Protein 4HPF (pdb70)

Sequence (1091 aa):
KKFIVVCGNITVDSVTAFLRNFNTEIVFLGETPTIFKCYLAYTTFISGSAMKWEDLRRVAVESAEACLIIANPLCSDSHAEDISNIMRVLSIKNYDSTTRIIIQILQSHNKVYLPKIPSWNWDTGDNIICFAELKLGFIAQGCLVPGLCTFLTSLFVEQNKKVMPKQTWKKHFLNSMKNKILTQRLSDDFAGMSFPEVARLCFLKMHLLLIAIEYFCGLILNPPPQVRIRKNTLGFFIAETPKDVRRALFDQLDSSGMFHWCKPTSLDKVTLKRTGYKFRNHIVACVFGDAHSAPMGLRNFVMPLRASNYTRKELKDIVFIGSLDYLQREWRFLWNFPQIYILPGCALYSGDLHAANIEQCSMCAVLSPPPQPLVDTEAIMATLTIGSLQIKVPILTELKNPSNIHFIEQLGGLEGSLQETNLHLSTAFSTGTVFSGSFLDSLLATAFYNYHVLELLQMLVTGGVSGRNRCKLGLLSLHETILSDVNPRNTFGQLFCGSLDLFGILCVGLYRIIDEENKRFVITRPANEFKLLPSDLVFCAIPFSTACKKFIVVCGNITVDSVTAFLRNFNTEIVFLGETPTIFKCYLAYTTFISGSAMKWEDLRRVAVESAEACLIIANPLCSDSHAEDISNIMRVLSIKNYDSTTRIIIQILQSHNKVYLPKIPSWNWDTGDNIICFAELKLGFIAQGCLVPGLCTFLTSLFVEQNKKVMPKQTWKKHFLNSMKNKILTQRLSDDFAGMSFPEVARLCFLKMHLLLIAIEYFCGLILNPPPQVRIRKNTLGFFIAETPKDVRRALFDQLDSSGMFHWCKPTSLDKVTLKRTGYKFRNHIVACVFGDAHSAPMGLRNFVMPLRASNYTRKELKDIVFIGSLDYLQREWRFLWNFPQIYILPGCALYSGDLHAANIEQCSMCAVLSPPPQPLVDTEAIMATLTIGSLQIKVPILTELKNPSNIHFIEQLGGLEGSLQETNLHLSTAFSTGTVFSGSFLDSLLATAFYNYHVLELLQMLVTGGVSGRNRCKLGLLSLHETILSNTFGQLFCGSLDLFGILCVGLYRIIDEENKRFVITRPANEFKLLPSDLVFCAIPFSTAC

Structure (mmCIF, N/CA/C/O backbone):
data_4HPF
#
_entry.id   4HPF
#
_cell.length_a   124.540
_cell.length_b   157.940
_cell.length_c   249.010
_cell.angle_alpha   90.000
_cell.angle_beta   90.000
_cell.angle_gamma   90.000
#
_symmetry.space_group_name_H-M   'I 2 2 2'
#
loop_
_atom_site.group_PDB
_atom_site.id
_atom_site.type_symbol
_atom_site.label_atom_id
_atom_site.label_alt_id
_atom_site.label_comp_id
_atom_site.label_asym_id
_atom_site.label_entity_id
_atom_site.label_seq_id
_atom_site.pdbx_PDB_ins_code
_atom_site.Cartn_x
_atom_site.Cartn_y
_atom_site.Cartn_z
_atom_site.occupancy
_atom_site.B_iso_or_equiv
_atom_site.auth_seq_id
_atom_site.auth_comp_id
_atom_site.auth_asym_id
_atom_site.auth_atom_id
_atom_site.pdbx_PDB_model_num
ATOM 1 N N . LYS A 1 3 ? -59.989 -45.436 -16.532 1.00 116.16 331 LYS A N 1
ATOM 2 C CA . LYS A 1 3 ? -59.080 -46.428 -15.901 1.00 115.09 331 LYS A CA 1
ATOM 3 C C . LYS A 1 3 ? -57.726 -45.790 -15.589 1.00 109.99 331 LYS A C 1
ATOM 4 O O . LYS A 1 3 ? -57.268 -45.820 -14.446 1.00 108.74 331 LYS A O 1
ATOM 6 N N . LYS A 1 4 ? -57.098 -45.208 -16.609 1.00 107.50 332 LYS A N 1
ATOM 7 C CA . LYS A 1 4 ? -55.781 -44.576 -16.465 1.00 102.47 332 LYS A CA 1
ATOM 8 C C . LYS A 1 4 ? -55.888 -43.056 -16.323 1.00 99.46 332 LYS A C 1
ATOM 9 O O . LYS A 1 4 ? -56.667 -42.411 -17.030 1.00 100.91 332 LYS A O 1
ATOM 15 N N . PHE A 1 5 ? -55.083 -42.491 -15.423 1.00 95.14 333 PHE A N 1
ATOM 16 C CA . PHE A 1 5 ? -55.145 -41.062 -15.111 1.00 92.08 333 PHE A CA 1
ATOM 17 C C . PHE A 1 5 ? -53.846 -40.537 -14.513 1.00 87.00 333 PHE A C 1
ATOM 18 O O . PHE A 1 5 ? -53.041 -41.305 -13.989 1.00 85.97 333 PHE A O 1
ATOM 26 N N . ILE A 1 6 ? -53.663 -39.221 -14.582 1.00 84.12 334 ILE A N 1
ATOM 27 C CA . ILE A 1 6 ? -52.510 -38.566 -13.968 1.00 80.07 334 ILE A CA 1
ATOM 28 C C . ILE A 1 6 ? -52.940 -37.388 -13.097 1.00 79.68 334 ILE A C 1
ATOM 29 O O . ILE A 1 6 ? -53.943 -36.730 -13.375 1.00 81.47 334 ILE A O 1
ATOM 34 N N . VAL A 1 7 ? -52.162 -37.132 -12.048 1.00 77.54 335 VAL A N 1
ATOM 35 C CA . VAL A 1 7 ? -52.445 -36.067 -11.090 1.00 77.16 335 VAL A CA 1
ATOM 36 C C . VAL A 1 7 ? -51.503 -34.889 -11.346 1.00 73.69 335 VAL A C 1
ATOM 37 O O . VAL A 1 7 ? -50.371 -35.084 -11.779 1.00 71.05 335 VAL A O 1
ATOM 41 N N . VAL A 1 8 ? -51.976 -33.674 -11.076 1.00 74.26 336 VAL A N 1
ATOM 42 C CA . VAL A 1 8 ? -51.185 -32.461 -11.274 1.00 71.91 336 VAL A CA 1
ATOM 43 C C . VAL A 1 8 ? -51.130 -31.657 -9.986 1.00 73.84 336 VAL A C 1
ATOM 44 O O . VAL A 1 8 ? -52.119 -31.570 -9.261 1.00 77.04 336 VAL A O 1
ATOM 48 N N . CYS A 1 9 ? -49.976 -31.050 -9.719 1.00 73.38 337 CYS A N 1
ATOM 49 C CA . CYS A 1 9 ? -49.661 -30.573 -8.382 1.00 75.17 337 CYS A CA 1
ATOM 50 C C . CYS A 1 9 ? -49.049 -29.193 -8.342 1.00 75.01 337 CYS A C 1
ATOM 51 O O . CYS A 1 9 ? -48.311 -28.804 -9.249 1.00 72.28 337 CYS A O 1
ATOM 54 N N . GLY A 1 10 ? -49.351 -28.472 -7.263 1.00 79.00 338 GLY A N 1
ATOM 55 C CA . GLY A 1 10 ? -48.596 -27.280 -6.873 1.00 79.39 338 GLY A CA 1
ATOM 56 C C . GLY A 1 10 ? -48.810 -26.025 -7.699 1.00 80.62 338 GLY A C 1
ATOM 57 O O . GLY A 1 10 ? -47.915 -25.175 -7.782 1.00 78.92 338 GLY A O 1
ATOM 58 N N . ASN A 1 11 ? -49.984 -25.899 -8.313 1.00 84.25 339 ASN A N 1
ATOM 59 C CA . ASN A 1 11 ? -50.306 -24.690 -9.065 1.00 85.11 339 ASN A CA 1
ATOM 60 C C . ASN A 1 11 ? -51.811 -24.514 -9.281 1.00 88.62 339 ASN A C 1
ATOM 61 O O . ASN A 1 11 ? -52.559 -25.484 -9.411 1.00 88.89 339 ASN A O 1
ATOM 66 N N . ILE A 1 12 ? -52.237 -23.255 -9.265 1.00 91.40 340 ILE A N 1
ATOM 67 C CA . ILE A 1 12 ? -53.558 -22.847 -9.737 1.00 95.68 340 ILE A CA 1
ATOM 68 C C . ILE A 1 12 ? -53.364 -21.621 -10.630 1.00 95.88 340 ILE A C 1
ATOM 69 O O . ILE A 1 12 ? -53.653 -20.482 -10.234 1.00 97.23 340 ILE A O 1
ATOM 71 N N . THR A 1 13 ? -52.847 -21.882 -11.832 1.00 94.21 341 THR A N 1
ATOM 72 C CA . THR A 1 13 ? -52.539 -20.847 -12.813 1.00 93.55 341 THR A CA 1
ATOM 73 C C . THR A 1 13 ? -53.404 -21.102 -14.034 1.00 95.74 341 THR A C 1
ATOM 74 O O . THR A 1 13 ? -53.215 -22.104 -14.731 1.00 94.07 341 THR A O 1
ATOM 76 N N . VAL A 1 14 ? -54.367 -20.211 -14.276 1.00 98.91 342 VAL A N 1
ATOM 77 C CA . VAL A 1 14 ? -55.246 -20.314 -15.441 1.00 100.11 342 VAL A CA 1
ATOM 78 C C . VAL A 1 14 ? -54.409 -20.622 -16.686 1.00 96.90 342 VAL A C 1
ATOM 79 O O . VAL A 1 14 ? -54.766 -21.490 -17.488 1.00 95.68 342 VAL A O 1
ATOM 81 N N . ASP A 1 15 ? -53.279 -19.926 -16.814 1.00 94.69 343 ASP A N 1
ATOM 82 C CA . ASP A 1 15 ? -52.294 -20.205 -17.855 1.00 92.89 343 ASP A CA 1
ATOM 83 C C . ASP A 1 15 ? -51.863 -21.678 -17.825 1.00 92.61 343 ASP A C 1
ATOM 84 O O . ASP A 1 15 ? -52.021 -22.382 -18.820 1.00 92.46 343 ASP A O 1
ATOM 89 N N . SER A 1 16 ? -51.343 -22.135 -16.683 1.00 92.90 344 SER A N 1
ATOM 90 C CA . SER A 1 16 ? -50.838 -23.521 -16.521 1.00 90.84 344 SER A CA 1
ATOM 91 C C . SER A 1 16 ? -51.828 -24.622 -16.931 1.00 90.94 344 SER A C 1
ATOM 92 O O . SER A 1 16 ? -51.424 -25.642 -17.507 1.00 86.65 344 SER A O 1
ATOM 95 N N . VAL A 1 17 ? -53.108 -24.416 -16.607 1.00 92.51 345 VAL A N 1
ATOM 96 C CA . VAL A 1 17 ? -54.173 -25.349 -16.974 1.00 94.30 345 VAL A CA 1
ATOM 97 C C . VAL A 1 17 ? -54.240 -25.506 -18.489 1.00 93.93 345 VAL A C 1
ATOM 98 O O . VAL A 1 17 ? -54.296 -26.620 -18.997 1.00 93.85 345 VAL A O 1
ATOM 100 N N . THR A 1 18 ? -54.213 -24.385 -19.203 1.00 93.71 346 THR A N 1
ATOM 101 C CA . THR A 1 18 ? -54.146 -24.389 -20.667 1.00 93.40 346 THR A CA 1
ATOM 102 C C . THR A 1 18 ? -52.715 -24.654 -21.143 1.00 88.13 346 THR A C 1
ATOM 103 O O . THR A 1 18 ? -52.485 -25.441 -22.068 1.00 84.97 346 THR A O 1
ATOM 107 N N . ALA A 1 19 ? -51.759 -23.997 -20.489 1.00 85.98 347 ALA A N 1
ATOM 108 C CA . ALA A 1 19 ? -50.336 -24.232 -20.727 1.00 83.53 347 ALA A CA 1
ATOM 109 C C . ALA A 1 19 ? -50.031 -25.721 -20.626 1.00 84.27 347 ALA A C 1
ATOM 110 O O . ALA A 1 19 ? -49.072 -26.195 -21.231 1.00 81.63 347 ALA A O 1
ATOM 112 N N . PHE A 1 20 ? -50.834 -26.451 -19.849 1.00 86.81 348 PHE A N 1
ATOM 113 C CA . PHE A 1 20 ? -50.759 -27.902 -19.850 1.00 87.48 348 PHE A CA 1
ATOM 114 C C . PHE A 1 20 ? -51.829 -28.526 -20.750 1.00 90.85 348 PHE A C 1
ATOM 115 O O . PHE A 1 20 ? -51.498 -29.305 -21.646 1.00 90.11 348 PHE A O 1
ATOM 123 N N . LEU A 1 21 ? -53.096 -28.176 -20.521 1.00 94.26 349 LEU A N 1
ATOM 124 C CA . LEU A 1 21 ? -54.224 -28.901 -21.135 1.00 98.08 349 LEU A CA 1
ATOM 125 C C . LEU A 1 21 ? -54.172 -28.811 -22.657 1.00 98.90 349 LEU A C 1
ATOM 126 O O . LEU A 1 21 ? -54.381 -29.812 -23.357 1.00 98.92 349 LEU A O 1
ATOM 128 N N . ARG A 1 22 ? -53.884 -27.605 -23.150 1.00 98.41 350 ARG A N 1
ATOM 129 C CA . ARG A 1 22 ? -53.671 -27.368 -24.576 1.00 98.26 350 ARG A CA 1
ATOM 130 C C . ARG A 1 22 ? -52.397 -28.062 -25.045 1.00 94.92 350 ARG A C 1
ATOM 131 O O . ARG A 1 22 ? -52.366 -28.678 -26.116 1.00 94.76 350 ARG A O 1
ATOM 133 N N . ASN A 1 23 ? -51.353 -27.967 -24.226 1.00 91.36 351 ASN A N 1
ATOM 134 C CA . ASN A 1 23 ? -50.079 -28.615 -24.527 1.00 88.16 351 ASN A CA 1
ATOM 135 C C . ASN A 1 23 ? -50.092 -30.145 -24.380 1.00 89.27 351 ASN A C 1
ATOM 136 O O . ASN A 1 23 ? -49.147 -30.811 -24.816 1.00 88.30 351 ASN A O 1
ATOM 141 N N . PHE A 1 24 ? -51.151 -30.691 -23.775 1.00 91.26 352 PHE A N 1
ATOM 142 C CA . PHE A 1 24 ? -51.322 -32.140 -23.631 1.00 91.63 352 PHE A CA 1
ATOM 143 C C . PHE A 1 24 ? -52.136 -32.699 -24.790 1.00 94.37 352 PHE A C 1
ATOM 144 O O . PHE A 1 24 ? -52.510 -33.870 -24.785 1.00 95.93 352 PHE A O 1
ATOM 146 N N . ASN A 1 33 ? -57.387 -39.746 -24.485 1.00 113.44 361 ASN A N 1
ATOM 147 C CA . ASN A 1 33 ? -56.771 -41.020 -24.121 1.00 113.24 361 ASN A CA 1
ATOM 148 C C . ASN A 1 33 ? -56.667 -41.212 -22.603 1.00 112.08 361 ASN A C 1
ATOM 149 O O . ASN A 1 33 ? -57.320 -42.094 -22.038 1.00 114.90 361 ASN A O 1
ATOM 151 N N . THR A 1 34 ? -55.858 -40.366 -21.958 1.00 107.59 362 THR A N 1
ATOM 152 C CA . THR A 1 34 ? -55.548 -40.476 -20.524 1.00 105.29 362 THR A CA 1
ATOM 153 C C . THR A 1 34 ? -56.179 -39.334 -19.699 1.00 104.25 362 THR A C 1
ATOM 154 O O . THR A 1 34 ? -55.980 -38.156 -20.007 1.00 101.14 362 THR A O 1
ATOM 158 N N . GLU A 1 35 ? -56.912 -39.696 -18.642 1.00 105.73 363 GLU A N 1
ATOM 159 C CA . GLU A 1 35 ? -57.653 -38.730 -17.808 1.00 105.61 363 GLU A CA 1
ATOM 160 C C . GLU A 1 35 ? -56.736 -37.864 -16.916 1.00 100.26 363 GLU A C 1
ATOM 161 O O . GLU A 1 35 ? -55.698 -38.329 -16.444 1.00 97.89 363 GLU A O 1
ATOM 167 N N . ILE A 1 36 ? -57.126 -36.606 -16.695 1.00 98.01 364 ILE A N 1
ATOM 168 C CA . ILE A 1 36 ? -56.364 -35.680 -15.846 1.00 93.12 364 ILE A CA 1
ATOM 169 C C . ILE A 1 36 ? -57.152 -35.284 -14.606 1.00 94.45 364 ILE A C 1
ATOM 170 O O . ILE A 1 36 ? -58.377 -35.185 -14.648 1.00 98.86 364 ILE A O 1
ATOM 175 N N . VAL A 1 37 ? -56.434 -35.055 -13.508 1.00 91.02 365 VAL A N 1
ATOM 176 C CA . VAL A 1 37 ? -57.028 -34.642 -12.237 1.00 92.00 365 VAL A CA 1
ATOM 177 C C . VAL A 1 37 ? -56.099 -33.652 -11.544 1.00 87.58 365 VAL A C 1
ATOM 178 O O . VAL A 1 37 ? -54.902 -33.904 -11.450 1.00 84.47 365 VAL A O 1
ATOM 182 N N . PHE A 1 38 ? -56.643 -32.543 -11.051 1.00 87.66 366 PHE A N 1
ATOM 183 C CA . PHE A 1 38 ? -55.825 -31.485 -10.452 1.00 84.52 366 PHE A CA 1
ATOM 184 C C . PHE A 1 38 ? -55.842 -31.527 -8.931 1.00 84.98 366 PHE A C 1
ATOM 185 O O . PHE A 1 38 ? -56.602 -32.286 -8.338 1.00 87.82 366 PHE A O 1
ATOM 193 N N . LEU A 1 39 ? -54.981 -30.718 -8.315 1.00 82.42 367 LEU A N 1
ATOM 194 C CA . LEU A 1 39 ? -54.930 -30.574 -6.857 1.00 83.32 367 LEU A CA 1
ATOM 195 C C . LEU A 1 39 ? -54.141 -29.320 -6.485 1.00 81.38 367 LEU A C 1
ATOM 196 O O . LEU A 1 39 ? -53.015 -29.132 -6.961 1.00 77.88 367 LEU A O 1
ATOM 201 N N . GLY A 1 40 ? -54.717 -28.473 -5.631 1.00 83.95 368 GLY A N 1
ATOM 202 C CA . GLY A 1 40 ? -54.058 -27.221 -5.256 1.00 82.77 368 GLY A CA 1
ATOM 203 C C . GLY A 1 40 ? -54.804 -26.338 -4.274 1.00 86.18 368 GLY A C 1
ATOM 204 O O . GLY A 1 40 ? -55.943 -26.615 -3.913 1.00 89.44 368 GLY A O 1
ATOM 205 N N . GLU A 1 41 ? -54.142 -25.258 -3.865 1.00 85.84 369 GLU A N 1
ATOM 206 C CA . GLU A 1 41 ? -54.628 -24.373 -2.806 1.00 89.62 369 GLU A CA 1
ATOM 207 C C . GLU A 1 41 ? -55.883 -23.585 -3.190 1.00 94.03 369 GLU A C 1
ATOM 208 O O . GLU A 1 41 ? -56.920 -23.711 -2.530 1.00 98.79 369 GLU A O 1
ATOM 210 N N . THR A 1 42 ? -55.793 -22.771 -4.241 1.00 93.33 370 THR A N 1
ATOM 211 C CA . THR A 1 42 ? -56.928 -21.933 -4.659 1.00 97.27 370 THR A CA 1
ATOM 212 C C . THR A 1 42 ? -58.118 -22.778 -5.131 1.00 100.13 370 THR A C 1
ATOM 213 O O . THR A 1 42 ? -57.936 -23.859 -5.702 1.00 98.48 370 THR A O 1
ATOM 217 N N . PRO A 1 43 ? -59.342 -22.290 -4.869 1.00 104.07 371 PRO A N 1
ATOM 218 C CA . PRO A 1 43 ? -60.578 -22.929 -5.298 1.00 106.95 371 PRO A CA 1
ATOM 219 C C . PRO A 1 43 ? -61.170 -22.212 -6.502 1.00 108.17 371 PRO A C 1
ATOM 220 O O . PRO A 1 43 ? -60.435 -21.568 -7.251 1.00 104.37 371 PRO A O 1
ATOM 222 N N . THR A 1 50 ? -64.058 -22.228 -9.381 1.00 118.72 378 THR A N 1
ATOM 223 C CA . THR A 1 50 ? -64.255 -23.099 -10.537 1.00 118.63 378 THR A CA 1
ATOM 224 C C . THR A 1 50 ? -64.744 -22.323 -11.766 1.00 120.98 378 THR A C 1
ATOM 225 O O . THR A 1 50 ? -65.804 -22.628 -12.323 1.00 125.21 378 THR A O 1
ATOM 227 N N . ILE A 1 51 ? -63.957 -21.330 -12.181 1.00 118.69 379 ILE A N 1
ATOM 228 C CA . ILE A 1 51 ? -64.285 -20.475 -13.330 1.00 120.39 379 ILE A CA 1
ATOM 229 C C . ILE A 1 51 ? -64.084 -21.185 -14.675 1.00 118.86 379 ILE A C 1
ATOM 230 O O . ILE A 1 51 ? -64.957 -21.126 -15.545 1.00 121.83 379 ILE A O 1
ATOM 232 N N . PHE A 1 52 ? -62.937 -21.849 -14.841 1.00 114.26 380 PHE A N 1
ATOM 233 C CA . PHE A 1 52 ? -62.636 -22.608 -16.069 1.00 112.47 380 PHE A CA 1
ATOM 234 C C . PHE A 1 52 ? -63.441 -23.913 -16.132 1.00 115.58 380 PHE A C 1
ATOM 235 O O . PHE A 1 52 ? -62.882 -25.010 -16.005 1.00 113.46 380 PHE A O 1
ATOM 237 N N . LYS A 1 53 ? -64.749 -23.778 -16.353 1.00 120.97 381 LYS A N 1
ATOM 238 C CA . LYS A 1 53 ? -65.689 -24.903 -16.305 1.00 124.64 381 LYS A CA 1
ATOM 239 C C . LYS A 1 53 ? -66.017 -25.479 -17.692 1.00 125.86 381 LYS A C 1
ATOM 240 O O . LYS A 1 53 ? -66.700 -26.503 -17.794 1.00 129.03 381 LYS A O 1
ATOM 242 N N . CYS A 1 54 ? -65.543 -24.816 -18.749 1.00 123.29 382 CYS A N 1
ATOM 243 C CA . CYS A 1 54 ? -65.722 -25.296 -20.122 1.00 123.33 382 CYS A CA 1
ATOM 244 C C . CYS A 1 54 ? -64.874 -26.534 -20.387 1.00 119.00 382 CYS A C 1
ATOM 245 O O . CYS A 1 54 ? -65.361 -27.524 -20.937 1.00 120.64 382 CYS A O 1
ATOM 247 N N . TYR A 1 55 ? -63.610 -26.476 -19.972 1.00 113.23 383 TYR A N 1
ATOM 248 C CA . TYR A 1 55 ? -62.674 -27.585 -20.159 1.00 109.10 383 TYR A CA 1
ATOM 249 C C . TYR A 1 55 ? -62.907 -28.752 -19.186 1.00 110.24 383 TYR A C 1
ATOM 250 O O . TYR A 1 55 ? -62.110 -29.689 -19.155 1.00 107.07 383 TYR A O 1
ATOM 252 N N . LEU A 1 56 ? -64.012 -28.711 -18.434 1.00 115.15 384 LEU A N 1
ATOM 253 C CA . LEU A 1 56 ? -64.248 -29.605 -17.285 1.00 116.46 384 LEU A CA 1
ATOM 254 C C . LEU A 1 56 ? -65.014 -30.912 -17.573 1.00 120.07 384 LEU A C 1
ATOM 255 O O . LEU A 1 56 ? -65.539 -31.541 -16.646 1.00 122.10 384 LEU A O 1
ATOM 257 N N . ALA A 1 57 ? -65.091 -31.315 -18.840 1.00 120.71 385 ALA A N 1
ATOM 258 C CA . ALA A 1 57 ? -65.582 -32.652 -19.196 1.00 123.32 385 ALA A CA 1
ATOM 259 C C . ALA A 1 57 ? -64.409 -33.627 -19.354 1.00 118.65 385 ALA A C 1
ATOM 260 O O . ALA A 1 57 ? -64.536 -34.814 -19.031 1.00 119.81 385 ALA A O 1
ATOM 262 N N . TYR A 1 58 ? -63.276 -33.110 -19.842 1.00 113.03 386 TYR A N 1
ATOM 263 C CA . TYR A 1 58 ? -62.063 -33.902 -20.071 1.00 108.31 386 TYR A CA 1
ATOM 264 C C . TYR A 1 58 ? -61.105 -33.934 -18.868 1.00 104.02 386 TYR A C 1
ATOM 265 O O . TYR A 1 58 ? -59.989 -34.440 -18.991 1.00 100.20 386 TYR A O 1
ATOM 267 N N . THR A 1 59 ? -61.534 -33.409 -17.717 1.00 104.56 387 THR A N 1
ATOM 268 C CA . THR A 1 59 ? -60.687 -33.344 -16.516 1.00 101.08 387 THR A CA 1
ATOM 269 C C . THR A 1 59 ? -61.494 -33.458 -15.219 1.00 103.97 387 THR A C 1
ATOM 270 O O . THR A 1 59 ? -62.706 -33.650 -15.246 1.00 108.77 387 THR A O 1
ATOM 274 N N . THR A 1 60 ? -60.792 -33.359 -14.089 1.00 101.44 388 THR A N 1
ATOM 275 C CA . THR A 1 60 ? -61.394 -33.197 -12.759 1.00 103.64 388 THR A CA 1
ATOM 276 C C . THR A 1 60 ? -60.500 -32.241 -11.945 1.00 99.93 388 THR A C 1
ATOM 277 O O . THR A 1 60 ? -59.335 -32.042 -12.295 1.00 95.87 388 THR A O 1
ATOM 281 N N . PHE A 1 61 ? -61.034 -31.651 -10.873 1.00 101.66 389 PHE A N 1
ATOM 282 C CA . PHE A 1 61 ? -60.256 -30.737 -10.014 1.00 98.77 389 PHE A CA 1
ATOM 283 C C . PHE A 1 61 ? -60.437 -31.061 -8.522 1.00 100.12 389 PHE A C 1
ATOM 284 O O . PHE A 1 61 ? -61.405 -31.726 -8.140 1.00 104.34 389 PHE A O 1
ATOM 292 N N . ILE A 1 62 ? -59.495 -30.607 -7.691 1.00 96.49 390 ILE A N 1
ATOM 293 C CA . ILE A 1 62 ? -59.614 -30.708 -6.224 1.00 97.38 390 ILE A CA 1
ATOM 294 C C . ILE A 1 62 ? -58.988 -29.486 -5.558 1.00 95.93 390 ILE A C 1
ATOM 295 O O . ILE A 1 62 ? -58.090 -28.857 -6.121 1.00 92.61 390 ILE A O 1
ATOM 300 N N . SER A 1 63 ? -59.484 -29.150 -4.369 1.00 99.07 391 SER A N 1
ATOM 301 C CA . SER A 1 63 ? -58.889 -28.106 -3.539 1.00 98.25 391 SER A CA 1
ATOM 302 C C . SER A 1 63 ? -58.314 -28.757 -2.285 1.00 97.78 391 SER A C 1
ATOM 303 O O . SER A 1 63 ? -59.028 -28.991 -1.307 1.00 101.21 391 SER A O 1
ATOM 306 N N . GLY A 1 64 ? -57.022 -29.072 -2.339 1.00 93.70 392 GLY A N 1
ATOM 307 C CA . GLY A 1 64 ? -56.305 -29.623 -1.194 1.00 92.77 392 GLY A CA 1
ATOM 308 C C . GLY A 1 64 ? -54.832 -29.270 -1.236 1.00 88.25 392 GLY A C 1
ATOM 309 O O . GLY A 1 64 ? -54.420 -28.397 -2.001 1.00 86.10 392 GLY A O 1
ATOM 310 N N . SER A 1 65 ? -54.045 -29.950 -0.406 1.00 87.11 393 SER A N 1
ATOM 311 C CA . SER A 1 65 ? -52.591 -29.804 -0.401 1.00 83.02 393 SER A CA 1
ATOM 312 C C . SER A 1 65 ? -51.935 -31.140 -0.681 1.00 80.92 393 SER A C 1
ATOM 313 O O . SER A 1 65 ? -52.388 -32.175 -0.195 1.00 83.33 393 SER A O 1
ATOM 316 N N . ALA A 1 66 ? -50.854 -31.111 -1.450 1.00 77.05 394 ALA A N 1
ATOM 317 C CA . ALA A 1 66 ? -50.129 -32.330 -1.793 1.00 75.53 394 ALA A CA 1
ATOM 318 C C . ALA A 1 66 ? -49.379 -32.912 -0.597 1.00 75.68 394 ALA A C 1
ATOM 319 O O . ALA A 1 66 ? -49.040 -34.092 -0.596 1.00 76.05 394 ALA A O 1
ATOM 321 N N . MET A 1 67 ? -49.112 -32.086 0.410 1.00 75.73 395 MET A N 1
ATOM 322 C CA . MET A 1 67 ? -48.419 -32.541 1.606 1.00 75.96 395 MET A CA 1
ATOM 323 C C . MET A 1 67 ? -49.310 -33.479 2.391 1.00 79.40 395 MET A C 1
ATOM 324 O O . MET A 1 67 ? -48.914 -34.595 2.711 1.00 80.25 395 MET A O 1
ATOM 329 N N . LYS A 1 68 ? -50.520 -33.021 2.689 1.00 82.24 396 LYS A N 1
ATOM 330 C CA . LYS A 1 68 ? -51.427 -33.766 3.553 1.00 85.74 396 LYS A CA 1
ATOM 331 C C . LYS A 1 68 ? -51.733 -35.139 2.978 1.00 85.97 396 LYS A C 1
ATOM 332 O O . LYS A 1 68 ? -52.201 -35.267 1.850 1.00 85.13 396 LYS A O 1
ATOM 338 N N . TRP A 1 69 ? -51.425 -36.156 3.776 1.00 87.34 397 TRP A N 1
ATOM 339 C CA . TRP A 1 69 ? -51.601 -37.564 3.422 1.00 88.65 397 TRP A CA 1
ATOM 340 C C . TRP A 1 69 ? -53.030 -37.907 3.070 1.00 92.00 397 TRP A C 1
ATOM 341 O O . TRP A 1 69 ? -53.274 -38.662 2.123 1.00 91.99 397 TRP A O 1
ATOM 352 N N . GLU A 1 70 ? -53.981 -37.358 3.827 1.00 95.14 398 GLU A N 1
ATOM 353 C CA . GLU A 1 70 ? -55.410 -37.595 3.593 1.00 98.74 398 GLU A CA 1
ATOM 354 C C . GLU A 1 70 ? -55.831 -37.165 2.192 1.00 97.89 398 GLU A C 1
ATOM 355 O O . GLU A 1 70 ? -56.589 -37.869 1.526 1.00 99.47 398 GLU A O 1
ATOM 357 N N . ASP A 1 71 ? -55.324 -36.012 1.757 1.00 95.78 399 ASP A N 1
ATOM 358 C CA . ASP A 1 71 ? -55.616 -35.465 0.425 1.00 94.84 399 ASP A CA 1
ATOM 359 C C . ASP A 1 71 ? -55.019 -36.291 -0.716 1.00 92.50 399 ASP A C 1
ATOM 360 O O . ASP A 1 71 ? -55.575 -36.321 -1.809 1.00 92.94 399 ASP A O 1
ATOM 365 N N . LEU A 1 72 ? -53.894 -36.955 -0.471 1.00 90.49 400 LEU A N 1
ATOM 366 C CA . LEU A 1 72 ? -53.252 -37.766 -1.506 1.00 88.61 400 LEU A CA 1
ATOM 367 C C . LEU A 1 72 ? -54.027 -39.057 -1.744 1.00 91.36 400 LEU A C 1
ATOM 368 O O . LEU A 1 72 ? -54.173 -39.509 -2.880 1.00 90.93 400 LEU A O 1
ATOM 373 N N . ARG A 1 73 ? -54.514 -39.646 -0.661 1.00 94.45 401 ARG A N 1
ATOM 374 C CA . ARG A 1 73 ? -55.404 -40.799 -0.746 1.00 98.53 401 ARG A CA 1
ATOM 375 C C . ARG A 1 73 ? -56.719 -40.403 -1.417 1.00 101.13 401 ARG A C 1
ATOM 376 O O . ARG A 1 73 ? -57.278 -41.170 -2.207 1.00 103.24 401 ARG A O 1
ATOM 384 N N . ARG A 1 74 ? -57.192 -39.199 -1.095 1.00 101.31 402 ARG A N 1
ATOM 385 C CA . ARG A 1 74 ? -58.429 -38.651 -1.654 1.00 103.61 402 ARG A CA 1
ATOM 386 C C . ARG A 1 74 ? -58.412 -38.627 -3.181 1.00 101.26 402 ARG A C 1
ATOM 387 O O . ARG A 1 74 ? -59.437 -38.842 -3.820 1.00 104.12 402 ARG A O 1
ATOM 395 N N . VAL A 1 75 ? -57.246 -38.358 -3.756 1.00 96.11 403 VAL A N 1
ATOM 396 C CA . VAL A 1 75 ? -57.082 -38.343 -5.206 1.00 93.83 403 VAL A CA 1
ATOM 397 C C . VAL A 1 75 ? -56.633 -39.704 -5.732 1.00 93.18 403 VAL A C 1
ATOM 398 O O . VAL A 1 75 ? -56.720 -39.968 -6.929 1.00 92.67 403 VAL A O 1
ATOM 402 N N . ALA A 1 76 ? -56.130 -40.551 -4.836 1.00 93.21 404 ALA A N 1
ATOM 403 C CA . ALA A 1 76 ? -55.780 -41.931 -5.160 1.00 93.69 404 ALA A CA 1
ATOM 404 C C . ALA A 1 76 ? -54.582 -41.994 -6.100 1.00 89.78 404 ALA A C 1
ATOM 405 O O . ALA A 1 76 ? -54.651 -42.602 -7.164 1.00 90.15 404 ALA A O 1
ATOM 407 N N . VAL A 1 77 ? -53.485 -41.367 -5.684 1.00 86.29 405 VAL A N 1
ATOM 408 C CA . VAL A 1 77 ? -52.243 -41.335 -6.467 1.00 82.83 405 VAL A CA 1
ATOM 409 C C . VAL A 1 77 ? -51.672 -42.720 -6.787 1.00 83.86 405 VAL A C 1
ATOM 410 O O . VAL A 1 77 ? -51.048 -42.906 -7.833 1.00 82.19 405 VAL A O 1
ATOM 414 N N . GLU A 1 78 ? -51.874 -43.677 -5.883 1.00 86.88 406 GLU A N 1
ATOM 415 C CA . GLU A 1 78 ? -51.355 -45.045 -6.042 1.00 88.16 406 GLU A CA 1
ATOM 416 C C . GLU A 1 78 ? -51.541 -45.598 -7.456 1.00 89.14 406 GLU A C 1
ATOM 417 O O . GLU A 1 78 ? -50.589 -46.090 -8.074 1.00 87.64 406 GLU A O 1
ATOM 423 N N . SER A 1 79 ? -52.764 -45.469 -7.963 1.00 91.78 407 SER A N 1
ATOM 424 C CA . SER A 1 79 ? -53.160 -46.015 -9.256 1.00 93.40 407 SER A CA 1
ATOM 425 C C . SER A 1 79 ? -52.928 -45.021 -10.401 1.00 90.52 407 SER A C 1
ATOM 426 O O . SER A 1 79 ? -53.092 -45.368 -11.573 1.00 91.47 407 SER A O 1
ATOM 429 N N . ALA A 1 80 ? -52.555 -43.789 -10.065 1.00 87.32 408 ALA A N 1
ATOM 430 C CA . ALA A 1 80 ? -52.255 -42.785 -11.076 1.00 84.49 408 ALA A CA 1
ATOM 431 C C . ALA A 1 80 ? -51.025 -43.210 -11.858 1.00 82.10 408 ALA A C 1
ATOM 432 O O . ALA A 1 80 ? -50.067 -43.730 -11.288 1.00 81.03 408 ALA A O 1
ATOM 434 N N . GLU A 1 81 ? -51.068 -42.990 -13.167 1.00 81.80 409 GLU A N 1
ATOM 435 C CA . GLU A 1 81 ? -49.976 -43.375 -14.059 1.00 80.03 409 GLU A CA 1
ATOM 436 C C . GLU A 1 81 ? -48.709 -42.603 -13.736 1.00 75.05 409 GLU A C 1
ATOM 437 O O . GLU A 1 81 ? -47.598 -43.100 -13.910 1.00 73.64 409 GLU A O 1
ATOM 443 N N . ALA A 1 82 ? -48.888 -41.378 -13.275 1.00 72.35 410 ALA A N 1
ATOM 444 C CA . ALA A 1 82 ? -47.772 -40.553 -12.896 1.00 68.63 410 ALA A CA 1
ATOM 445 C C . ALA A 1 82 ? -48.312 -39.291 -12.273 1.00 67.77 410 ALA A C 1
ATOM 446 O O . ALA A 1 82 ? -49.499 -38.992 -12.393 1.00 69.64 410 ALA A O 1
ATOM 448 N N . CYS A 1 83 ? -47.434 -38.551 -11.614 1.00 65.20 411 CYS A N 1
ATOM 449 C CA . CYS A 1 83 ? -47.834 -37.347 -10.926 1.00 64.80 411 CYS A CA 1
ATOM 450 C C . CYS A 1 83 ? -46.858 -36.203 -11.187 1.00 61.27 411 CYS A C 1
ATOM 451 O O . CYS A 1 83 ? -45.673 -36.292 -10.863 1.00 59.10 411 CYS A O 1
ATOM 454 N N . LEU A 1 84 ? -47.375 -35.129 -11.776 1.00 60.63 412 LEU A N 1
ATOM 455 C CA . LEU A 1 84 ? -46.561 -34.003 -12.198 1.00 57.83 412 LEU A CA 1
ATOM 456 C C . LEU A 1 84 ? -46.565 -32.934 -11.133 1.00 57.79 412 LEU A C 1
ATOM 457 O O . LEU A 1 84 ? -47.554 -32.764 -10.437 1.00 60.54 412 LEU A O 1
ATOM 462 N N . ILE A 1 85 ? -45.458 -32.212 -11.017 1.00 55.90 413 ILE A N 1
ATOM 463 C CA . ILE A 1 85 ? -45.350 -31.095 -10.087 1.00 56.34 413 ILE A CA 1
ATOM 464 C C . ILE A 1 85 ? -44.974 -29.843 -10.869 1.00 56.18 413 ILE A C 1
ATOM 465 O O . ILE A 1 85 ? -43.862 -29.740 -11.399 1.00 54.30 413 ILE A O 1
ATOM 470 N N . ILE A 1 86 ? -45.909 -28.899 -10.937 1.00 59.03 414 ILE A N 1
ATOM 471 C CA . ILE A 1 86 ? -45.742 -27.681 -11.726 1.00 58.69 414 ILE A CA 1
ATOM 472 C C . ILE A 1 86 ? -45.309 -26.522 -10.838 1.00 59.64 414 ILE A C 1
ATOM 473 O O . ILE A 1 86 ? -45.731 -26.418 -9.680 1.00 61.65 414 ILE A O 1
ATOM 478 N N . ALA A 1 87 ? -44.479 -25.647 -11.399 1.00 58.67 415 ALA A N 1
ATOM 479 C CA . ALA A 1 87 ? -43.845 -24.586 -10.639 1.00 59.55 415 ALA A CA 1
ATOM 480 C C . ALA A 1 87 ? -44.226 -23.201 -11.138 1.00 62.09 415 ALA A C 1
ATOM 481 O O . ALA A 1 87 ? -45.007 -23.061 -12.077 1.00 63.25 415 ALA A O 1
ATOM 483 N N . ASN A 1 88 ? -43.670 -22.190 -10.467 1.00 64.65 416 ASN A N 1
ATOM 484 C CA . ASN A 1 88 ? -43.629 -20.794 -10.940 1.00 67.01 416 ASN A CA 1
ATOM 485 C C . ASN A 1 88 ? -44.989 -20.137 -11.152 1.00 71.69 416 ASN A C 1
ATOM 486 O O . ASN A 1 88 ? -45.448 -19.947 -12.285 1.00 72.04 416 ASN A O 1
ATOM 491 N N . PRO A 1 89 ? -45.642 -19.781 -10.049 1.00 76.48 417 PRO A N 1
ATOM 492 C CA . PRO A 1 89 ? -46.647 -18.734 -10.133 1.00 81.20 417 PRO A CA 1
ATOM 493 C C . PRO A 1 89 ? -45.940 -17.368 -10.112 1.00 81.98 417 PRO A C 1
ATOM 494 O O . PRO A 1 89 ? -46.332 -16.477 -9.343 1.00 85.09 417 PRO A O 1
ATOM 498 N N . LEU A 1 90 ? -44.926 -17.209 -10.974 1.00 79.14 418 LEU A N 1
ATOM 499 C CA . LEU A 1 90 ? -43.942 -16.118 -10.863 1.00 78.49 418 LEU A CA 1
ATOM 500 C C . LEU A 1 90 ? -43.627 -15.829 -9.393 1.00 78.87 418 LEU A C 1
ATOM 501 O O . LEU A 1 90 ? -43.815 -14.719 -8.887 1.00 81.42 418 LEU A O 1
ATOM 506 N N . CYS A 1 91 ? -43.159 -16.867 -8.715 1.00 75.95 419 CYS A N 1
ATOM 507 C CA . CYS A 1 91 ? -42.831 -16.791 -7.301 1.00 76.29 419 CYS A CA 1
ATOM 508 C C . CYS A 1 91 ? -41.863 -15.643 -6.999 1.00 74.65 419 CYS A C 1
ATOM 509 O O . CYS A 1 91 ? -41.075 -15.238 -7.854 1.00 71.07 419 CYS A O 1
ATOM 512 N N . SER A 1 92 ? -41.944 -15.126 -5.776 1.00 76.51 420 SER A N 1
ATOM 513 C CA . SER A 1 92 ? -41.029 -14.093 -5.292 1.00 77.10 420 SER A CA 1
ATOM 514 C C . SER A 1 92 ? -39.607 -14.639 -5.177 1.00 74.16 420 SER A C 1
ATOM 515 O O . SER A 1 92 ? -38.664 -14.044 -5.694 1.00 73.17 420 SER A O 1
ATOM 518 N N . ASP A 1 93 ? -39.465 -15.766 -4.478 1.00 73.23 421 ASP A N 1
ATOM 519 C CA . ASP A 1 93 ? -38.190 -16.473 -4.390 1.00 70.13 421 ASP A CA 1
ATOM 520 C C . ASP A 1 93 ? -38.284 -17.741 -5.234 1.00 65.84 421 ASP A C 1
ATOM 521 O O . ASP A 1 93 ? -39.123 -18.604 -4.976 1.00 66.67 421 ASP A O 1
ATOM 526 N N . SER A 1 94 ? -37.438 -17.822 -6.258 1.00 60.71 422 SER A N 1
ATOM 527 C CA . SER A 1 94 ? -37.308 -19.018 -7.082 1.00 56.91 422 SER A CA 1
ATOM 528 C C . SER A 1 94 ? -36.779 -20.192 -6.248 1.00 56.18 422 SER A C 1
ATOM 529 O O . SER A 1 94 ? -37.274 -21.320 -6.352 1.00 54.69 422 SER A O 1
ATOM 532 N N . HIS A 1 95 ? -35.779 -19.909 -5.414 1.00 56.53 423 HIS A N 1
ATOM 533 C CA . HIS A 1 95 ? -35.167 -20.919 -4.554 1.00 56.75 423 HIS A CA 1
ATOM 534 C C . HIS A 1 95 ? -36.231 -21.586 -3.724 1.00 57.15 423 HIS A C 1
ATOM 535 O O . HIS A 1 95 ? -36.362 -22.810 -3.734 1.00 56.47 423 HIS A O 1
ATOM 542 N N . ALA A 1 96 ? -37.030 -20.776 -3.040 1.00 57.77 424 ALA A N 1
ATOM 543 C CA . ALA A 1 96 ? -38.076 -21.268 -2.146 1.00 58.61 424 ALA A CA 1
ATOM 544 C C . ALA A 1 96 ? -39.091 -22.160 -2.842 1.00 57.13 424 ALA A C 1
ATOM 545 O O . ALA A 1 96 ? -39.598 -23.099 -2.241 1.00 58.04 424 ALA A O 1
ATOM 547 N N . GLU A 1 97 ? -39.391 -21.862 -4.101 1.00 54.92 425 GLU A N 1
ATOM 548 C CA . GLU A 1 97 ? -40.365 -22.641 -4.850 1.00 54.26 425 GLU A CA 1
ATOM 549 C C . GLU A 1 97 ? -39.896 -24.080 -5.017 1.00 52.78 425 GLU A C 1
ATOM 550 O O . GLU A 1 97 ? -40.670 -25.021 -4.837 1.00 53.18 425 GLU A O 1
ATOM 556 N N . ASP A 1 98 ? -38.625 -24.251 -5.356 1.00 51.09 426 ASP A N 1
ATOM 557 C CA . ASP A 1 98 ? -38.084 -25.588 -5.575 1.00 50.39 426 ASP A CA 1
ATOM 558 C C . ASP A 1 98 ? -38.055 -26.378 -4.270 1.00 51.11 426 ASP A C 1
ATOM 559 O O . ASP A 1 98 ? -38.639 -27.457 -4.172 1.00 51.89 426 ASP A O 1
ATOM 564 N N . ILE A 1 99 ? -37.401 -25.816 -3.262 1.00 50.86 427 ILE A N 1
ATOM 565 C CA . ILE A 1 99 ? -37.384 -26.404 -1.936 1.00 51.67 427 ILE A CA 1
ATOM 566 C C . ILE A 1 99 ? -38.782 -26.856 -1.603 1.00 52.60 427 ILE A C 1
ATOM 567 O O . ILE A 1 99 ? -39.000 -27.992 -1.207 1.00 53.40 427 ILE A O 1
ATOM 572 N N . SER A 1 100 ? -39.730 -25.955 -1.803 1.00 52.73 428 SER A N 1
ATOM 573 C CA . SER A 1 100 ? -41.131 -26.242 -1.565 1.00 54.32 428 SER A CA 1
ATOM 574 C C . SER A 1 100 ? -41.623 -27.452 -2.361 1.00 52.75 428 SER A C 1
ATOM 575 O O . SER A 1 100 ? -42.220 -28.363 -1.801 1.00 53.53 428 SER A O 1
ATOM 578 N N . ASN A 1 101 ? -41.369 -27.458 -3.662 1.00 50.15 429 ASN A N 1
ATOM 579 C CA . ASN A 1 101 ? -41.796 -28.566 -4.503 1.00 49.66 429 ASN A CA 1
ATOM 580 C C . ASN A 1 101 ? -41.063 -29.851 -4.161 1.00 49.15 429 ASN A C 1
ATOM 581 O O . ASN A 1 101 ? -41.679 -30.909 -4.121 1.00 50.53 429 ASN A O 1
ATOM 586 N N . ILE A 1 102 ? -39.756 -29.769 -3.913 1.00 47.63 430 ILE A N 1
ATOM 587 C CA . ILE A 1 102 ? -38.978 -30.942 -3.486 1.00 47.58 430 ILE A CA 1
ATOM 588 C C . ILE A 1 102 ? -39.574 -31.532 -2.213 1.00 50.18 430 ILE A C 1
ATOM 589 O O . ILE A 1 102 ? -39.473 -32.725 -1.953 1.00 50.66 430 ILE A O 1
ATOM 594 N N . MET A 1 103 ? -40.193 -30.672 -1.415 1.00 51.98 431 MET A N 1
ATOM 595 C CA . MET A 1 103 ? -40.881 -31.105 -0.219 1.00 54.51 431 MET A CA 1
ATOM 596 C C . MET A 1 103 ? -42.090 -31.954 -0.572 1.00 55.73 431 MET A C 1
ATOM 597 O O . MET A 1 103 ? -42.417 -32.891 0.142 1.00 57.66 431 MET A O 1
ATOM 602 N N . ARG A 1 104 ? -42.756 -31.627 -1.673 1.00 55.19 432 ARG A N 1
ATOM 603 C CA . ARG A 1 104 ? -43.904 -32.405 -2.100 1.00 56.85 432 ARG A CA 1
ATOM 604 C C . ARG A 1 104 ? -43.451 -33.776 -2.537 1.00 56.06 432 ARG A C 1
ATOM 605 O O . ARG A 1 104 ? -44.020 -34.773 -2.115 1.00 58.40 432 ARG A O 1
ATOM 613 N N . VAL A 1 105 ? -42.405 -33.834 -3.349 1.00 53.21 433 VAL A N 1
ATOM 614 C CA . VAL A 1 105 ? -41.901 -35.122 -3.819 1.00 52.73 433 VAL A CA 1
ATOM 615 C C . VAL A 1 105 ? -41.679 -36.075 -2.643 1.00 54.54 433 VAL A C 1
ATOM 616 O O . VAL A 1 105 ? -42.002 -37.256 -2.730 1.00 55.86 433 VAL A O 1
ATOM 620 N N . LEU A 1 106 ? -41.140 -35.563 -1.542 1.00 54.86 434 LEU A N 1
ATOM 621 C CA . LEU A 1 106 ? -41.013 -36.367 -0.334 1.00 57.24 434 LEU A CA 1
ATOM 622 C C . LEU A 1 106 ? -42.381 -36.825 0.141 1.00 60.10 434 LEU A C 1
ATOM 623 O O . LEU A 1 106 ? -42.617 -38.018 0.323 1.00 62.56 434 LEU A O 1
ATOM 628 N N . SER A 1 107 ? -43.285 -35.876 0.335 1.00 60.56 435 SER A N 1
ATOM 629 C CA . SER A 1 107 ? -44.621 -36.198 0.822 1.00 63.23 435 SER A CA 1
ATOM 630 C C . SER A 1 107 ? -45.302 -37.251 -0.052 1.00 63.96 435 SER A C 1
ATOM 631 O O . SER A 1 107 ? -45.883 -38.204 0.454 1.00 66.36 435 SER A O 1
ATOM 634 N N . ILE A 1 108 ? -45.204 -37.080 -1.364 1.00 62.09 436 ILE A N 1
ATOM 635 C CA . ILE A 1 108 ? -45.881 -37.956 -2.308 1.00 63.08 436 ILE A CA 1
ATOM 636 C C . ILE A 1 108 ? -45.266 -39.339 -2.300 1.00 64.00 436 ILE A C 1
ATOM 637 O O . ILE A 1 108 ? -45.978 -40.329 -2.271 1.00 66.51 436 ILE A O 1
ATOM 642 N N . LYS A 1 109 ? -43.942 -39.401 -2.346 1.00 62.61 437 LYS A N 1
ATOM 643 C CA . LYS A 1 109 ? -43.244 -40.680 -2.365 1.00 64.05 437 LYS A CA 1
ATOM 644 C C . LYS A 1 109 ? -43.519 -41.456 -1.085 1.00 67.51 437 LYS A C 1
ATOM 645 O O . LYS A 1 109 ? -43.685 -42.675 -1.110 1.00 69.92 437 LYS A O 1
ATOM 651 N N . ASN A 1 110 ? -43.574 -40.736 0.031 1.00 68.41 438 ASN A N 1
ATOM 652 C CA . ASN A 1 110 ? -43.906 -41.326 1.325 1.00 71.69 438 ASN A CA 1
ATOM 653 C C . ASN A 1 110 ? -45.231 -42.079 1.273 1.00 75.37 438 ASN A C 1
ATOM 654 O O . ASN A 1 110 ? -45.385 -43.110 1.920 1.00 78.25 438 ASN A O 1
ATOM 659 N N . TYR A 1 111 ? -46.182 -41.559 0.498 1.00 76.17 439 TYR A N 1
ATOM 660 C CA . TYR A 1 111 ? -47.469 -42.223 0.306 1.00 79.71 439 TYR A CA 1
ATOM 661 C C . TYR A 1 111 ? -47.321 -43.544 -0.462 1.00 80.79 439 TYR A C 1
ATOM 662 O O . TYR A 1 111 ? -47.580 -44.609 0.088 1.00 83.56 439 TYR A O 1
ATOM 671 N N . ASP A 1 112 ? -46.915 -43.466 -1.726 1.00 79.29 440 ASP A N 1
ATOM 672 C CA . ASP A 1 112 ? -46.706 -44.648 -2.565 1.00 81.11 440 ASP A CA 1
ATOM 673 C C . ASP A 1 112 ? -45.389 -44.485 -3.307 1.00 78.17 440 ASP A C 1
ATOM 674 O O . ASP A 1 112 ? -45.347 -43.911 -4.394 1.00 76.65 440 ASP A O 1
ATOM 679 N N . SER A 1 113 ? -44.317 -45.007 -2.721 1.00 77.98 441 SER A N 1
ATOM 680 C CA . SER A 1 113 ? -42.962 -44.812 -3.247 1.00 75.60 441 SER A CA 1
ATOM 681 C C . SER A 1 113 ? -42.725 -45.329 -4.670 1.00 75.58 441 SER A C 1
ATOM 682 O O . SER A 1 113 ? -41.699 -45.013 -5.272 1.00 73.67 441 SER A O 1
ATOM 685 N N . THR A 1 114 ? -43.655 -46.118 -5.202 1.00 78.05 442 THR A N 1
ATOM 686 C CA . THR A 1 114 ? -43.565 -46.584 -6.583 1.00 78.36 442 THR A CA 1
ATOM 687 C C . THR A 1 114 ? -44.191 -45.623 -7.597 1.00 77.34 442 THR A C 1
ATOM 688 O O . THR A 1 114 ? -44.112 -45.869 -8.807 1.00 77.49 442 THR A O 1
ATOM 692 N N . THR A 1 115 ? -44.818 -44.544 -7.122 1.00 76.90 443 THR A N 1
ATOM 693 C CA . THR A 1 115 ? -45.472 -43.587 -8.026 1.00 75.64 443 THR A CA 1
ATOM 694 C C . THR A 1 115 ? -44.455 -42.811 -8.849 1.00 72.15 443 THR A C 1
ATOM 695 O O . THR A 1 115 ? -43.424 -42.373 -8.340 1.00 69.74 443 THR A O 1
ATOM 699 N N . ARG A 1 116 ? -44.768 -42.651 -10.129 1.00 72.00 444 ARG A N 1
ATOM 700 C CA . ARG A 1 116 ? -43.895 -41.957 -11.059 1.00 69.02 444 ARG A CA 1
ATOM 701 C C . ARG A 1 116 ? -44.057 -40.462 -10.829 1.00 65.94 444 ARG A C 1
ATOM 702 O O . ARG A 1 116 ? -45.182 -39.976 -10.690 1.00 66.99 444 ARG A O 1
ATOM 710 N N . ILE A 1 117 ? -42.941 -39.739 -10.777 1.00 62.05 445 ILE A N 1
ATOM 711 C CA . ILE A 1 117 ? -42.976 -38.309 -10.506 1.00 59.06 445 ILE A CA 1
ATOM 712 C C . ILE A 1 117 ? -42.249 -37.506 -11.562 1.00 55.70 445 ILE A C 1
ATOM 713 O O . ILE A 1 117 ? -41.162 -37.883 -11.991 1.00 54.98 445 ILE A O 1
ATOM 718 N N . ILE A 1 118 ? -42.863 -36.401 -11.974 1.00 53.91 446 ILE A N 1
ATOM 719 C CA . ILE A 1 118 ? -42.272 -35.491 -12.943 1.00 51.27 446 ILE A CA 1
ATOM 720 C C . ILE A 1 118 ? -42.276 -34.091 -12.337 1.00 49.46 446 ILE A C 1
ATOM 721 O O . ILE A 1 118 ? -43.297 -33.413 -12.357 1.00 50.51 446 ILE A O 1
ATOM 726 N N . ILE A 1 119 ? -41.152 -33.650 -11.785 1.00 47.23 447 ILE A N 1
ATOM 727 C CA . ILE A 1 119 ? -41.120 -32.342 -11.117 1.00 46.26 447 ILE A CA 1
ATOM 728 C C . ILE A 1 119 ? -40.430 -31.278 -11.950 1.00 44.15 447 ILE A C 1
ATOM 729 O O . ILE A 1 119 ? -39.366 -31.518 -12.512 1.00 43.36 447 ILE A O 1
ATOM 734 N N . GLN A 1 120 ? -41.035 -30.098 -12.014 1.00 44.01 448 GLN A N 1
ATOM 735 C CA . GLN A 1 120 ? -40.388 -28.963 -12.637 1.00 42.80 448 GLN A CA 1
ATOM 736 C C . GLN A 1 120 ? -39.502 -28.250 -11.625 1.00 41.97 448 GLN A C 1
ATOM 737 O O . GLN A 1 120 ? -39.974 -27.783 -10.592 1.00 43.08 448 GLN A O 1
ATOM 743 N N . ILE A 1 121 ? -38.210 -28.183 -11.916 1.00 40.42 449 ILE A N 1
ATOM 744 C CA . ILE A 1 121 ? -37.302 -27.369 -11.138 1.00 39.89 449 ILE A CA 1
ATOM 745 C C . ILE A 1 121 ? -37.102 -26.076 -11.892 1.00 39.87 449 ILE A C 1
ATOM 746 O O . ILE A 1 121 ? -36.962 -26.075 -13.119 1.00 38.76 449 ILE A O 1
ATOM 751 N N . LEU A 1 122 ? -37.113 -24.977 -11.143 1.00 41.52 450 LEU A N 1
ATOM 752 C CA . LEU A 1 122 ? -36.974 -23.643 -11.712 1.00 41.15 450 LEU A CA 1
ATOM 753 C C . LEU A 1 122 ? -35.510 -23.335 -11.956 1.00 40.00 450 LEU A C 1
ATOM 754 O O . LEU A 1 122 ? -35.163 -22.857 -13.030 1.00 39.32 450 LEU A O 1
ATOM 759 N N . GLN A 1 123 ? -34.646 -23.623 -10.986 1.00 40.65 451 GLN A N 1
ATOM 760 C CA . GLN A 1 123 ? -33.216 -23.357 -11.173 1.00 40.63 451 GLN A CA 1
ATOM 761 C C . GLN A 1 123 ? -32.353 -24.601 -11.000 1.00 40.75 451 GLN A C 1
ATOM 762 O O . GLN A 1 123 ? -32.388 -25.247 -9.963 1.00 41.78 451 GLN A O 1
ATOM 768 N N . SER A 1 124 ? -31.561 -24.890 -12.033 1.00 40.37 452 SER A N 1
ATOM 769 C CA . SER A 1 124 ? -30.935 -26.200 -12.234 1.00 40.72 452 SER A CA 1
ATOM 770 C C . SER A 1 124 ? -30.290 -26.769 -10.988 1.00 41.91 452 SER A C 1
ATOM 771 O O . SER A 1 124 ? -30.587 -27.886 -10.594 1.00 42.86 452 SER A O 1
ATOM 774 N N . HIS A 1 125 ? -29.411 -26.014 -10.348 1.00 42.34 453 HIS A N 1
ATOM 775 C CA . HIS A 1 125 ? -28.635 -26.600 -9.252 1.00 43.77 453 HIS A CA 1
ATOM 776 C C . HIS A 1 125 ? -29.467 -27.245 -8.177 1.00 44.29 453 HIS A C 1
ATOM 777 O O . HIS A 1 125 ? -28.947 -28.052 -7.414 1.00 45.71 453 HIS A O 1
ATOM 784 N N . ASN A 1 126 ? -30.756 -26.906 -8.110 1.00 43.33 454 ASN A N 1
ATOM 785 C CA . ASN A 1 126 ? -31.691 -27.570 -7.208 1.00 43.84 454 ASN A CA 1
ATOM 786 C C . ASN A 1 126 ? -32.145 -28.963 -7.644 1.00 43.24 454 ASN A C 1
ATOM 787 O O . ASN A 1 126 ? -32.862 -29.622 -6.904 1.00 44.40 454 ASN A O 1
ATOM 792 N N . LYS A 1 127 ? -31.747 -29.428 -8.822 1.00 42.07 455 LYS A N 1
ATOM 793 C CA . LYS A 1 127 ? -32.088 -30.798 -9.222 1.00 42.90 455 LYS A CA 1
ATOM 794 C C . LYS A 1 127 ? -31.377 -31.802 -8.337 1.00 44.10 455 LYS A C 1
ATOM 795 O O . LYS A 1 127 ? -31.916 -32.868 -8.020 1.00 45.92 455 LYS A O 1
ATOM 801 N N . VAL A 1 128 ? -30.147 -31.454 -7.969 1.00 43.51 456 VAL A N 1
ATOM 802 C CA . VAL A 1 128 ? -29.250 -32.331 -7.217 1.00 44.10 456 VAL A CA 1
ATOM 803 C C . VAL A 1 128 ? -29.942 -33.113 -6.105 1.00 45.26 456 VAL A C 1
ATOM 804 O O . VAL A 1 128 ? -29.659 -34.283 -5.894 1.00 46.82 456 VAL A O 1
ATOM 808 N N . TYR A 1 129 ? -30.865 -32.469 -5.414 1.00 44.81 457 TYR A N 1
ATOM 809 C CA . TYR A 1 129 ? -31.475 -33.061 -4.246 1.00 46.36 457 TYR A CA 1
ATOM 810 C C . TYR A 1 129 ? -32.355 -34.230 -4.608 1.00 46.79 457 TYR A C 1
ATOM 811 O O . TYR A 1 129 ? -32.435 -35.188 -3.860 1.00 49.27 457 TYR A O 1
ATOM 820 N N . LEU A 1 130 ? -33.019 -34.168 -5.749 1.00 45.38 458 LEU A N 1
ATOM 821 C CA . LEU A 1 130 ? -34.062 -35.148 -6.049 1.00 46.39 458 LEU A CA 1
ATOM 822 C C . LEU A 1 130 ? -33.579 -36.605 -6.066 1.00 48.36 458 LEU A C 1
ATOM 823 O O . LEU A 1 130 ? -34.258 -37.481 -5.546 1.00 50.42 458 LEU A O 1
ATOM 828 N N . PRO A 1 131 ? -32.408 -36.868 -6.654 1.00 48.24 459 PRO A N 1
ATOM 829 C CA . PRO A 1 131 ? -31.829 -38.200 -6.556 1.00 50.04 459 PRO A CA 1
ATOM 830 C C . PRO A 1 131 ? -31.512 -38.623 -5.136 1.00 52.16 459 PRO A C 1
ATOM 831 O O . PRO A 1 131 ? -31.659 -39.796 -4.812 1.00 54.79 459 PRO A O 1
ATOM 835 N N . LYS A 1 132 ? -31.076 -37.682 -4.302 1.00 51.80 460 LYS A N 1
ATOM 836 C CA . LYS A 1 132 ? -30.693 -37.990 -2.917 1.00 54.03 460 LYS A CA 1
ATOM 837 C C . LYS A 1 132 ? -31.867 -38.503 -2.060 1.00 55.35 460 LYS A C 1
ATOM 838 O O . LYS A 1 132 ? -31.667 -39.093 -0.992 1.00 57.33 460 LYS A O 1
ATOM 844 N N . ILE A 1 133 ? -33.089 -38.288 -2.529 1.00 54.10 461 ILE A N 1
ATOM 845 C CA . ILE A 1 133 ? -34.226 -38.986 -1.963 1.00 55.83 461 ILE A CA 1
ATOM 846 C C . ILE A 1 133 ? -34.050 -40.463 -2.277 1.00 57.94 461 ILE A C 1
ATOM 847 O O . ILE A 1 133 ? -33.834 -40.826 -3.432 1.00 57.74 461 ILE A O 1
ATOM 852 N N . PRO A 1 134 ? -34.145 -41.325 -1.261 1.00 60.86 462 PRO A N 1
ATOM 853 C CA . PRO A 1 134 ? -33.977 -42.759 -1.513 1.00 63.24 462 PRO A CA 1
ATOM 854 C C . PRO A 1 134 ? -35.102 -43.330 -2.366 1.00 63.40 462 PRO A C 1
ATOM 855 O O . PRO A 1 134 ? -34.852 -44.050 -3.327 1.00 63.48 462 PRO A O 1
ATOM 859 N N . SER A 1 135 ? -36.326 -42.954 -2.023 1.00 63.73 463 SER A N 1
ATOM 860 C CA . SER A 1 135 ? -37.533 -43.483 -2.627 1.00 65.06 463 SER A CA 1
ATOM 861 C C . SER A 1 135 ? -37.579 -43.262 -4.139 1.00 64.11 463 SER A C 1
ATOM 862 O O . SER A 1 135 ? -38.324 -43.931 -4.851 1.00 65.62 463 SER A O 1
ATOM 865 N N . TRP A 1 136 ? -36.774 -42.317 -4.611 1.00 62.75 464 TRP A N 1
ATOM 866 C CA . TRP A 1 136 ? -36.756 -41.887 -6.004 1.00 61.57 464 TRP A CA 1
ATOM 867 C C . TRP A 1 136 ? -35.793 -42.708 -6.775 1.00 63.13 464 TRP A C 1
ATOM 868 O O . TRP A 1 136 ? -34.656 -42.888 -6.334 1.00 64.17 464 TRP A O 1
ATOM 879 N N . ASN A 1 137 ? -36.228 -43.210 -7.931 1.00 64.52 465 ASN A N 1
ATOM 880 C CA . ASN A 1 137 ? -35.321 -43.875 -8.877 1.00 65.28 465 ASN A CA 1
ATOM 881 C C . ASN A 1 137 ? -35.755 -43.673 -10.320 1.00 63.36 465 ASN A C 1
ATOM 882 O O . ASN A 1 137 ? -36.947 -43.667 -10.638 1.00 62.87 465 ASN A O 1
ATOM 887 N N . TRP A 1 138 ? -34.765 -43.534 -11.187 1.00 62.10 466 TRP A N 1
ATOM 888 C CA . TRP A 1 138 ? -34.997 -43.147 -12.568 1.00 61.14 466 TRP A CA 1
ATOM 889 C C . TRP A 1 138 ? -35.694 -44.215 -13.346 1.00 63.76 466 TRP A C 1
ATOM 890 O O . TRP A 1 138 ? -36.484 -43.928 -14.248 1.00 63.65 466 TRP A O 1
ATOM 901 N N . ASP A 1 139 ? -35.413 -45.460 -12.984 1.00 66.52 467 ASP A N 1
ATOM 902 C CA . ASP A 1 139 ? -35.836 -46.612 -13.761 1.00 68.88 467 ASP A CA 1
ATOM 903 C C . ASP A 1 139 ? -37.346 -46.791 -13.760 1.00 69.96 467 ASP A C 1
ATOM 904 O O . ASP A 1 139 ? -37.908 -47.155 -14.783 1.00 72.10 467 ASP A O 1
ATOM 909 N N . THR A 1 140 ? -38.002 -46.523 -12.631 1.00 69.74 468 THR A N 1
ATOM 910 C CA . THR A 1 140 ? -39.473 -46.571 -12.567 1.00 70.80 468 THR A CA 1
ATOM 911 C C . THR A 1 140 ? -40.115 -45.449 -13.381 1.00 68.45 468 THR A C 1
ATOM 912 O O . THR A 1 140 ? -41.307 -45.513 -13.683 1.00 69.19 468 THR A O 1
ATOM 916 N N . GLY A 1 141 ? -39.333 -44.416 -13.698 1.00 65.67 469 GLY A N 1
ATOM 917 C CA . GLY A 1 141 ? -39.771 -43.343 -14.590 1.00 64.24 469 GLY A CA 1
ATOM 918 C C . GLY A 1 141 ? -39.609 -41.930 -14.053 1.00 61.78 469 GLY A C 1
ATOM 919 O O . GLY A 1 141 ? -39.775 -40.968 -14.807 1.00 59.96 469 GLY A O 1
ATOM 920 N N . ASP A 1 142 ? -39.296 -41.801 -12.760 1.00 62.29 470 ASP A N 1
ATOM 921 C CA . ASP A 1 142 ? -39.134 -40.490 -12.107 1.00 60.21 470 ASP A CA 1
ATOM 922 C C . ASP A 1 142 ? -38.248 -39.577 -12.943 1.00 57.85 470 ASP A C 1
ATOM 923 O O . ASP A 1 142 ? -37.251 -40.025 -13.512 1.00 57.88 470 ASP A O 1
ATOM 928 N N . ASN A 1 143 ? -38.608 -38.298 -13.005 1.00 56.33 471 ASN A N 1
ATOM 929 C CA . ASN A 1 143 ? -37.980 -37.379 -13.948 1.00 54.38 471 ASN A CA 1
ATOM 930 C C . ASN A 1 143 ? -38.084 -35.899 -13.551 1.00 52.16 471 ASN A C 1
ATOM 931 O O . ASN A 1 143 ? -39.018 -35.498 -12.865 1.00 52.28 471 ASN A O 1
ATOM 936 N N . ILE A 1 144 ? -37.130 -35.086 -13.990 1.00 50.42 472 ILE A N 1
ATOM 937 C CA . ILE A 1 144 ? -37.153 -33.653 -13.685 1.00 49.76 472 ILE A CA 1
ATOM 938 C C . ILE A 1 144 ? -36.910 -32.794 -14.920 1.00 48.82 472 ILE A C 1
ATOM 939 O O . ILE A 1 144 ? -36.019 -33.077 -15.722 1.00 49.23 472 ILE A O 1
ATOM 944 N N . ILE A 1 145 ? -37.713 -31.743 -15.063 1.00 48.59 473 ILE A N 1
ATOM 945 C CA . ILE A 1 145 ? -37.609 -30.820 -16.190 1.00 47.62 473 ILE A CA 1
ATOM 946 C C . ILE A 1 145 ? -37.098 -29.470 -15.721 1.00 46.66 473 ILE A C 1
ATOM 947 O O . ILE A 1 145 ? -37.558 -28.966 -14.701 1.00 48.47 473 ILE A O 1
ATOM 952 N N . CYS A 1 146 ? -36.169 -28.872 -16.461 1.00 44.91 474 CYS A N 1
ATOM 953 C CA . CYS A 1 146 ? -35.753 -27.508 -16.169 1.00 44.14 474 CYS A CA 1
ATOM 954 C C . CYS A 1 146 ? -35.678 -26.650 -17.423 1.00 43.08 474 CYS A C 1
ATOM 955 O O . CYS A 1 146 ? -34.643 -26.606 -18.073 1.00 42.11 474 CYS A O 1
ATOM 958 N N . PHE A 1 147 ? -36.763 -25.947 -17.747 1.00 43.55 475 PHE A N 1
ATOM 959 C CA . PHE A 1 147 ? -36.799 -25.108 -18.953 1.00 42.85 475 PHE A CA 1
ATOM 960 C C . PHE A 1 147 ? -35.604 -24.166 -19.053 1.00 40.36 475 PHE A C 1
ATOM 961 O O . PHE A 1 147 ? -35.014 -24.025 -20.114 1.00 38.75 475 PHE A O 1
ATOM 969 N N . ALA A 1 148 ? -35.261 -23.510 -17.951 1.00 39.77 476 ALA A N 1
ATOM 970 C CA . ALA A 1 148 ? -34.098 -22.628 -17.917 1.00 38.50 476 ALA A CA 1
ATOM 971 C C . ALA A 1 148 ? -32.881 -23.325 -18.479 1.00 37.05 476 ALA A C 1
ATOM 972 O O . ALA A 1 148 ? -32.161 -22.778 -19.302 1.00 36.16 476 ALA A O 1
ATOM 974 N N . GLU A 1 149 ? -32.678 -24.552 -18.027 1.00 37.68 477 GLU A N 1
ATOM 975 C CA . GLU A 1 149 ? -31.536 -25.374 -18.426 1.00 38.05 477 GLU A CA 1
ATOM 976 C C . GLU A 1 149 ? -31.537 -25.749 -19.920 1.00 37.06 477 GLU A C 1
ATOM 977 O O . GLU A 1 149 ? -30.479 -25.810 -20.551 1.00 36.93 477 GLU A O 1
ATOM 983 N N . LEU A 1 150 ? -32.720 -25.993 -20.477 1.00 36.13 478 LEU A N 1
ATOM 984 C CA . LEU A 1 150 ? -32.853 -26.384 -21.874 1.00 35.16 478 LEU A CA 1
ATOM 985 C C . LEU A 1 150 ? -32.882 -25.182 -22.806 1.00 34.80 478 LEU A C 1
ATOM 986 O O . LEU A 1 150 ? -32.248 -25.211 -23.848 1.00 35.12 478 LEU A O 1
ATOM 991 N N . LYS A 1 151 ? -33.612 -24.127 -22.446 1.00 35.15 479 LYS A N 1
ATOM 992 C CA . LYS A 1 151 ? -33.714 -22.946 -23.307 1.00 34.92 479 LYS A CA 1
ATOM 993 C C . LYS A 1 151 ? -32.344 -22.314 -23.482 1.00 32.91 479 LYS A C 1
ATOM 994 O O . LYS A 1 151 ? -31.995 -21.901 -24.577 1.00 32.59 479 LYS A O 1
ATOM 1000 N N . LEU A 1 152 ? -31.561 -22.255 -22.412 1.00 31.72 480 LEU A N 1
ATOM 1001 C CA . LEU A 1 152 ? -30.184 -21.767 -22.522 1.00 31.16 480 LEU A CA 1
ATOM 1002 C C . LEU A 1 152 ? -29.256 -22.732 -23.236 1.00 31.30 480 LEU A C 1
ATOM 1003 O O . LEU A 1 152 ? -28.248 -22.314 -23.798 1.00 31.57 480 LEU A O 1
ATOM 1008 N N . GLY A 1 153 ? -29.579 -24.018 -23.199 1.00 31.91 481 GLY A N 1
ATOM 1009 C CA . GLY A 1 153 ? -28.790 -25.021 -23.903 1.00 32.38 481 GLY A CA 1
ATOM 1010 C C . GLY A 1 153 ? -28.818 -24.848 -25.416 1.00 32.33 481 GLY A C 1
ATOM 1011 O O . GLY A 1 153 ? -27.771 -24.759 -26.057 1.00 32.88 481 GLY A O 1
ATOM 1012 N N . PHE A 1 154 ? -30.014 -24.788 -25.992 1.00 31.92 482 PHE A N 1
ATOM 1013 C CA . PHE A 1 154 ? -30.156 -24.574 -27.429 1.00 32.11 482 PHE A CA 1
ATOM 1014 C C . PHE A 1 154 ? -29.311 -23.415 -27.897 1.00 31.29 482 PHE A C 1
ATOM 1015 O O . PHE A 1 154 ? -28.567 -23.531 -28.857 1.00 31.85 482 PHE A O 1
ATOM 1023 N N . ILE A 1 155 ? -29.432 -22.302 -27.198 1.00 30.49 483 ILE A N 1
ATOM 1024 C CA . ILE A 1 155 ? -28.652 -21.126 -27.503 1.00 30.80 483 ILE A CA 1
ATOM 1025 C C . ILE A 1 155 ? -27.154 -21.444 -27.451 1.00 31.20 483 ILE A C 1
ATOM 1026 O O . ILE A 1 155 ? -26.425 -21.176 -28.409 1.00 32.04 483 ILE A O 1
ATOM 1031 N N . ALA A 1 156 ? -26.698 -22.030 -26.349 1.00 31.35 484 ALA A N 1
ATOM 1032 C CA . ALA A 1 156 ? -25.289 -22.402 -26.208 1.00 32.04 484 ALA A CA 1
ATOM 1033 C C . ALA A 1 156 ? -24.786 -23.062 -27.487 1.00 33.07 484 ALA A C 1
ATOM 1034 O O . ALA A 1 156 ? -23.860 -22.568 -28.131 1.00 34.09 484 ALA A O 1
ATOM 1036 N N . GLN A 1 157 ? -25.437 -24.154 -27.869 1.00 33.19 485 GLN A N 1
ATOM 1037 C CA . GLN A 1 157 ? -25.049 -24.908 -29.047 1.00 34.14 485 GLN A CA 1
ATOM 1038 C C . GLN A 1 157 ? -24.947 -24.022 -30.290 1.00 34.50 485 GLN A C 1
ATOM 1039 O O . GLN A 1 157 ? -24.034 -24.188 -31.094 1.00 36.10 485 GLN A O 1
ATOM 1045 N N . GLY A 1 158 ? -25.875 -23.080 -30.441 1.00 33.61 486 GLY A N 1
ATOM 1046 C CA . GLY A 1 158 ? -25.833 -22.122 -31.544 1.00 33.67 486 GLY A CA 1
ATOM 1047 C C . GLY A 1 158 ? -24.570 -21.283 -31.542 1.00 33.93 486 GLY A C 1
ATOM 1048 O O . GLY A 1 158 ? -24.089 -20.861 -32.591 1.00 34.30 486 GLY A O 1
ATOM 1049 N N . CYS A 1 159 ? -24.031 -21.039 -30.357 1.00 34.28 487 CYS A N 1
ATOM 1050 C CA . CYS A 1 159 ? -22.770 -20.318 -30.220 1.00 35.85 487 CYS A CA 1
ATOM 1051 C C . CYS A 1 159 ? -21.541 -21.176 -30.518 1.00 37.42 487 CYS A C 1
ATOM 1052 O O . CYS A 1 159 ? -20.520 -20.673 -31.001 1.00 38.60 487 CYS A O 1
ATOM 1055 N N . LEU A 1 160 ? -21.622 -22.458 -30.192 1.00 37.82 488 LEU A N 1
ATOM 1056 C CA . LEU A 1 160 ? -20.566 -23.391 -30.545 1.00 39.43 488 LEU A CA 1
ATOM 1057 C C . LEU A 1 160 ? -20.504 -23.552 -32.064 1.00 40.12 488 LEU A C 1
ATOM 1058 O O . LEU A 1 160 ? -19.467 -23.303 -32.690 1.00 41.42 488 LEU A O 1
ATOM 1063 N N . VAL A 1 161 ? -21.634 -23.948 -32.644 1.00 38.86 489 VAL A N 1
ATOM 1064 C CA . VAL A 1 161 ? -21.697 -24.340 -34.036 1.00 39.54 489 VAL A CA 1
ATOM 1065 C C . VAL A 1 161 ? -22.762 -23.557 -34.780 1.00 38.47 489 VAL A C 1
ATOM 1066 O O . VAL A 1 161 ? -23.944 -23.737 -34.516 1.00 38.51 489 VAL A O 1
ATOM 1070 N N . PRO A 1 162 ? -22.354 -22.690 -35.719 1.00 38.25 490 PRO A N 1
ATOM 1071 C CA . PRO A 1 162 ? -23.307 -21.889 -36.473 1.00 37.37 490 PRO A CA 1
ATOM 1072 C C . PRO A 1 162 ? -24.456 -22.705 -37.024 1.00 37.37 490 PRO A C 1
ATOM 1073 O O . PRO A 1 162 ? -24.226 -23.682 -37.705 1.00 39.42 490 PRO A O 1
ATOM 1077 N N . GLY A 1 163 ? -25.683 -22.322 -36.700 1.00 36.27 491 GLY A N 1
ATOM 1078 C CA . GLY A 1 163 ? -26.865 -23.008 -37.211 1.00 37.02 491 GLY A CA 1
ATOM 1079 C C . GLY A 1 163 ? -27.372 -24.134 -36.334 1.00 36.97 491 GLY A C 1
ATOM 1080 O O . GLY A 1 163 ? -28.546 -24.482 -36.392 1.00 37.07 491 GLY A O 1
ATOM 1081 N N . LEU A 1 164 ? -26.496 -24.698 -35.510 1.00 37.28 492 LEU A N 1
ATOM 1082 C CA . LEU A 1 164 ? -26.821 -25.904 -34.753 1.00 38.09 492 LEU A CA 1
ATOM 1083 C C . LEU A 1 164 ? -28.081 -25.737 -33.919 1.00 37.81 492 LEU A C 1
ATOM 1084 O O . LEU A 1 164 ? -28.829 -26.698 -33.722 1.00 38.61 492 LEU A O 1
ATOM 1089 N N . CYS A 1 165 ? -28.321 -24.517 -33.449 1.00 37.42 493 CYS A N 1
ATOM 1090 C CA . CYS A 1 165 ? -29.505 -24.232 -32.647 1.00 38.08 493 CYS A CA 1
ATOM 1091 C C . CYS A 1 165 ? -30.798 -24.585 -33.373 1.00 38.86 493 CYS A C 1
ATOM 1092 O O . CYS A 1 165 ? -31.594 -25.388 -32.879 1.00 38.57 493 CYS A O 1
ATOM 1095 N N . THR A 1 166 ? -31.001 -23.982 -34.543 1.00 39.78 494 THR A N 1
ATOM 1096 C CA . THR A 1 166 ? -32.234 -24.195 -35.313 1.00 41.31 494 THR A CA 1
ATOM 1097 C C . THR A 1 166 ? -32.338 -25.625 -35.795 1.00 43.01 494 THR A C 1
ATOM 1098 O O . THR A 1 166 ? -33.428 -26.195 -35.833 1.00 44.34 494 THR A O 1
ATOM 1102 N N . PHE A 1 167 ? -31.202 -26.203 -36.167 1.00 43.56 495 PHE A N 1
ATOM 1103 C CA . PHE A 1 167 ? -31.168 -27.606 -36.507 1.00 45.16 495 PHE A CA 1
ATOM 1104 C C . PHE A 1 167 ? -31.843 -28.342 -35.353 1.00 44.40 495 PHE A C 1
ATOM 1105 O O . PHE A 1 167 ? -32.924 -28.925 -35.508 1.00 45.14 495 PHE A O 1
ATOM 1113 N N . LEU A 1 168 ? -31.240 -28.260 -34.179 1.00 42.67 496 LEU A N 1
ATOM 1114 C CA . LEU A 1 168 ? -31.774 -28.977 -33.033 1.00 42.72 496 LEU A CA 1
ATOM 1115 C C . LEU A 1 168 ? -33.266 -28.709 -32.841 1.00 43.57 496 LEU A C 1
ATOM 1116 O O . LEU A 1 168 ? -34.024 -29.634 -32.568 1.00 46.37 496 LEU A O 1
ATOM 1121 N N . THR A 1 169 ? -33.690 -27.462 -33.010 1.00 42.42 497 THR A N 1
ATOM 1122 C CA . THR A 1 169 ? -35.074 -27.098 -32.751 1.00 42.96 497 THR A CA 1
ATOM 1123 C C . THR A 1 169 ? -36.052 -27.794 -33.697 1.00 45.69 497 THR A C 1
ATOM 1124 O O . THR A 1 169 ? -37.098 -28.273 -33.273 1.00 46.77 497 THR A O 1
ATOM 1128 N N . SER A 1 170 ? -35.701 -27.870 -34.973 1.00 47.64 498 SER A N 1
ATOM 1129 C CA . SER A 1 170 ? -36.608 -28.419 -35.989 1.00 51.42 498 SER A CA 1
ATOM 1130 C C . SER A 1 170 ? -36.974 -29.884 -35.731 1.00 53.45 498 SER A C 1
ATOM 1131 O O . SER A 1 170 ? -38.028 -30.378 -36.181 1.00 55.51 498 SER A O 1
ATOM 1134 N N . LEU A 1 171 ? -36.093 -30.575 -35.017 1.00 52.40 499 LEU A N 1
ATOM 1135 C CA . LEU A 1 171 ? -36.351 -31.939 -34.622 1.00 54.41 499 LEU A CA 1
ATOM 1136 C C . LEU A 1 171 ? -37.498 -31.997 -33.625 1.00 55.76 499 LEU A C 1
ATOM 1137 O O . LEU A 1 171 ? -38.121 -33.045 -33.466 1.00 58.65 499 LEU A O 1
ATOM 1142 N N . PHE A 1 172 ? -37.776 -30.879 -32.957 1.00 55.02 500 PHE A N 1
ATOM 1143 C CA . PHE A 1 172 ? -38.860 -30.823 -31.980 1.00 57.29 500 PHE A CA 1
ATOM 1144 C C . PHE A 1 172 ? -40.019 -29.932 -32.397 1.00 59.20 500 PHE A C 1
ATOM 1145 O O . PHE A 1 172 ? -41.161 -30.193 -32.030 1.00 61.82 500 PHE A O 1
ATOM 1153 N N . VAL A 1 173 ? -39.744 -28.886 -33.163 1.00 59.56 501 VAL A N 1
ATOM 1154 C CA . VAL A 1 173 ? -40.821 -28.112 -33.751 1.00 62.86 501 VAL A CA 1
ATOM 1155 C C . VAL A 1 173 ? -41.655 -29.031 -34.640 1.00 68.66 501 VAL A C 1
ATOM 1156 O O . VAL A 1 173 ? -41.144 -30.024 -35.194 1.00 69.88 501 VAL A O 1
ATOM 1158 N N . GLU A 1 174 ? -42.943 -28.712 -34.746 1.00 73.94 502 GLU A N 1
ATOM 1159 C CA . GLU A 1 174 ? -43.840 -29.392 -35.681 1.00 80.51 502 GLU A CA 1
ATOM 1160 C C . GLU A 1 174 ? -44.577 -28.376 -36.549 1.00 83.42 502 GLU A C 1
ATOM 1161 O O . GLU A 1 174 ? -45.549 -27.759 -36.110 1.00 83.86 502 GLU A O 1
ATOM 1167 N N . GLN A 1 175 ? -44.102 -28.198 -37.780 1.00 86.57 503 GLN A N 1
ATOM 1168 C CA . GLN A 1 175 ? -44.828 -27.401 -38.770 1.00 91.43 503 GLN A CA 1
ATOM 1169 C C . GLN A 1 175 ? -46.246 -27.961 -38.940 1.00 97.43 503 GLN A C 1
ATOM 1170 O O . GLN A 1 175 ? -46.478 -29.167 -38.765 1.00 98.86 503 GLN A O 1
ATOM 1176 N N . ASN A 1 176 ? -47.192 -27.080 -39.253 1.00 101.12 504 ASN A N 1
ATOM 1177 C CA . ASN A 1 176 ? -48.580 -27.487 -39.461 1.00 106.17 504 ASN A CA 1
ATOM 1178 C C . ASN A 1 176 ? -48.812 -27.929 -40.907 1.00 109.67 504 ASN A C 1
ATOM 1179 O O . ASN A 1 176 ? -49.864 -28.493 -41.226 1.00 113.36 504 ASN A O 1
ATOM 1184 N N . LYS A 1 177 ? -47.821 -27.672 -41.766 1.00 107.90 505 LYS A N 1
ATOM 1185 C CA . LYS A 1 177 ? -47.768 -28.230 -43.122 1.00 110.49 505 LYS A CA 1
ATOM 1186 C C . LYS A 1 177 ? -48.903 -27.738 -44.034 1.00 113.95 505 LYS A C 1
ATOM 1187 O O . LYS A 1 177 ? -49.361 -28.474 -44.916 1.00 116.99 505 LYS A O 1
ATOM 1189 N N . LYS A 1 178 ? -49.345 -26.498 -43.817 1.00 112.81 506 LYS A N 1
ATOM 1190 C CA . LYS A 1 178 ? -50.343 -25.855 -44.680 1.00 115.11 506 LYS A CA 1
ATOM 1191 C C . LYS A 1 178 ? -49.692 -24.904 -45.698 1.00 113.00 506 LYS A C 1
ATOM 1192 O O . LYS A 1 178 ? -50.290 -24.610 -46.733 1.00 114.79 506 LYS A O 1
ATOM 1194 N N . VAL A 1 179 ? -48.464 -24.457 -45.415 1.00 107.96 507 VAL A N 1
ATOM 1195 C CA . VAL A 1 179 ? -47.807 -23.381 -46.178 1.00 106.25 507 VAL A CA 1
ATOM 1196 C C . VAL A 1 179 ? -47.174 -23.810 -47.512 1.00 107.35 507 VAL A C 1
ATOM 1197 O O . VAL A 1 179 ? -46.104 -24.425 -47.519 1.00 105.96 507 VAL A O 1
ATOM 1199 N N . MET A 1 180 ? -47.825 -23.458 -48.628 1.00 109.91 508 MET A N 1
ATOM 1200 C CA . MET A 1 180 ? -47.295 -23.712 -49.982 1.00 110.33 508 MET A CA 1
ATOM 1201 C C . MET A 1 180 ? -46.166 -22.717 -50.325 1.00 107.13 508 MET A C 1
ATOM 1202 O O . MET A 1 180 ? -46.422 -21.515 -50.457 1.00 108.12 508 MET A O 1
ATOM 1204 N N . PRO A 1 181 ? -44.920 -23.215 -50.497 1.00 102.96 509 PRO A N 1
ATOM 1205 C CA . PRO A 1 181 ? -43.748 -22.335 -50.574 1.00 97.37 509 PRO A CA 1
ATOM 1206 C C . PRO A 1 181 ? -43.567 -21.644 -51.927 1.00 97.42 509 PRO A C 1
ATOM 1207 O O . PRO A 1 181 ? -43.969 -22.174 -52.967 1.00 99.20 509 PRO A O 1
ATOM 1211 N N . LYS A 1 182 ? -42.941 -20.474 -51.894 1.00 93.87 510 LYS A N 1
ATOM 1212 C CA . LYS A 1 182 ? -42.686 -19.691 -53.099 1.00 94.52 510 LYS A CA 1
ATOM 1213 C C . LYS A 1 182 ? -41.503 -20.253 -53.883 1.00 93.10 510 LYS A C 1
ATOM 1214 O O . LYS A 1 182 ? -41.610 -20.544 -55.075 1.00 94.92 510 LYS A O 1
ATOM 1216 N N . GLN A 1 183 ? -40.387 -20.426 -53.181 1.00 89.11 511 GLN A N 1
ATOM 1217 C CA . GLN A 1 183 ? -39.084 -20.644 -53.801 1.00 87.64 511 GLN A CA 1
ATOM 1218 C C . GLN A 1 183 ? -38.544 -22.045 -53.517 1.00 86.20 511 GLN A C 1
ATOM 1219 O O . GLN A 1 183 ? -38.919 -22.677 -52.522 1.00 85.14 511 GLN A O 1
ATOM 1225 N N . THR A 1 184 ? -37.649 -22.512 -54.389 1.00 85.67 512 THR A N 1
ATOM 1226 C CA . THR A 1 184 ? -37.055 -23.855 -54.276 1.00 84.56 512 THR A CA 1
ATOM 1227 C C . THR A 1 184 ? -36.391 -24.094 -52.915 1.00 79.19 512 THR A C 1
ATOM 1228 O O . THR A 1 184 ? -36.633 -25.118 -52.269 1.00 77.86 512 THR A O 1
ATOM 1232 N N . TRP A 1 185 ? -35.563 -23.147 -52.483 1.00 74.57 513 TRP A N 1
ATOM 1233 C CA . TRP A 1 185 ? -34.817 -23.316 -51.243 1.00 70.23 513 TRP A CA 1
ATOM 1234 C C . TRP A 1 185 ? -35.729 -23.387 -50.045 1.00 68.31 513 TRP A C 1
ATOM 1235 O O . TRP A 1 185 ? -35.449 -24.124 -49.097 1.00 66.89 513 TRP A O 1
ATOM 1246 N N . LYS A 1 186 ? -36.831 -22.639 -50.072 1.00 68.24 514 LYS A N 1
ATOM 1247 C CA . LYS A 1 186 ? -37.788 -22.666 -48.963 1.00 66.81 514 LYS A CA 1
ATOM 1248 C C . LYS A 1 186 ? -38.622 -23.934 -48.998 1.00 68.44 514 LYS A C 1
ATOM 1249 O O . LYS A 1 186 ? -39.133 -24.375 -47.967 1.00 66.49 514 LYS A O 1
ATOM 1255 N N . LYS A 1 187 ? -38.751 -24.520 -50.187 1.00 71.79 515 LYS A N 1
ATOM 1256 C CA . LYS A 1 187 ? -39.380 -25.832 -50.329 1.00 74.60 515 LYS A CA 1
ATOM 1257 C C . LYS A 1 187 ? -38.573 -26.879 -49.565 1.00 73.05 515 LYS A C 1
ATOM 1258 O O . LYS A 1 187 ? -39.142 -27.719 -48.864 1.00 73.39 515 LYS A O 1
ATOM 1260 N N . HIS A 1 188 ? -37.248 -26.811 -49.692 1.00 71.58 516 HIS A N 1
ATOM 1261 C CA . HIS A 1 188 ? -36.357 -27.737 -48.998 1.00 70.20 516 HIS A CA 1
ATOM 1262 C C . HIS A 1 188 ? -36.451 -27.574 -47.518 1.00 67.32 516 HIS A C 1
ATOM 1263 O O . HIS A 1 188 ? -36.603 -28.546 -46.782 1.00 67.08 516 HIS A O 1
ATOM 1270 N N . PHE A 1 189 ? -36.350 -26.336 -47.058 1.00 65.41 517 PHE A N 1
ATOM 1271 C CA . PHE A 1 189 ? -36.296 -26.092 -45.632 1.00 62.83 517 PHE A CA 1
ATOM 1272 C C . PHE A 1 189 ? -37.502 -26.661 -44.904 1.00 64.79 517 PHE A C 1
ATOM 1273 O O . PHE A 1 189 ? -37.348 -27.328 -43.881 1.00 65.07 517 PHE A O 1
ATOM 1281 N N . LEU A 1 190 ? -38.698 -26.392 -45.420 1.00 67.69 518 LEU A N 1
ATOM 1282 C CA . LEU A 1 190 ? -39.910 -26.753 -44.701 1.00 69.14 518 LEU A CA 1
ATOM 1283 C C . LEU A 1 190 ? -40.082 -28.262 -44.606 1.00 70.95 518 LEU A C 1
ATOM 1284 O O . LEU A 1 190 ? -40.410 -28.775 -43.538 1.00 70.29 518 LEU A O 1
ATOM 1289 N N . ASN A 1 191 ? -39.849 -28.980 -45.701 1.00 73.78 519 ASN A N 1
ATOM 1290 C CA . ASN A 1 191 ? -40.062 -30.428 -45.684 1.00 76.92 519 ASN A CA 1
ATOM 1291 C C . ASN A 1 191 ? -38.989 -31.172 -44.873 1.00 75.25 519 ASN A C 1
ATOM 1292 O O . ASN A 1 191 ? -39.209 -32.308 -44.454 1.00 77.30 519 ASN A O 1
ATOM 1297 N N . SER A 1 192 ? -37.846 -30.524 -44.641 1.00 72.26 520 SER A N 1
ATOM 1298 C CA . SER A 1 192 ? -36.815 -31.070 -43.749 1.00 70.34 520 SER A CA 1
ATOM 1299 C C . SER A 1 192 ? -37.285 -30.997 -42.299 1.00 68.33 520 SER A C 1
ATOM 1300 O O . SER A 1 192 ? -36.871 -31.792 -41.453 1.00 67.18 520 SER A O 1
ATOM 1303 N N . MET A 1 193 ? -38.157 -30.033 -42.028 1.00 68.08 521 MET A N 1
ATOM 1304 C CA . MET A 1 193 ? -38.689 -29.823 -40.695 1.00 67.34 521 MET A CA 1
ATOM 1305 C C . MET A 1 193 ? -39.609 -30.957 -40.258 1.00 68.21 521 MET A C 1
ATOM 1306 O O . MET A 1 193 ? -39.797 -31.179 -39.055 1.00 67.32 521 MET A O 1
ATOM 1311 N N . LYS A 1 194 ? -40.167 -31.668 -41.240 1.00 70.38 522 LYS A N 1
ATOM 1312 C CA . LYS A 1 194 ? -40.993 -32.858 -41.003 1.00 72.28 522 LYS A CA 1
ATOM 1313 C C . LYS A 1 194 ? -40.259 -33.886 -40.144 1.00 70.84 522 LYS A C 1
ATOM 1314 O O . LYS A 1 194 ? -40.892 -34.698 -39.470 1.00 70.60 522 LYS A O 1
ATOM 1320 N N . ASN A 1 195 ? -38.924 -33.842 -40.182 1.00 69.41 523 ASN A N 1
ATOM 1321 C CA . ASN A 1 195 ? -38.080 -34.720 -39.366 1.00 68.30 523 ASN A CA 1
ATOM 1322 C C . ASN A 1 195 ? -38.193 -34.470 -37.870 1.00 64.93 523 ASN A C 1
ATOM 1323 O O . ASN A 1 195 ? -38.041 -33.342 -37.392 1.00 63.29 523 ASN A O 1
ATOM 1328 N N . LYS A 1 196 ? -38.456 -35.551 -37.150 1.00 64.85 524 LYS A N 1
ATOM 1329 C CA . LYS A 1 196 ? -38.618 -35.533 -35.714 1.00 62.57 524 LYS A CA 1
ATOM 1330 C C . LYS A 1 196 ? -37.527 -36.425 -35.166 1.00 61.47 524 LYS A C 1
ATOM 1331 O O . LYS A 1 196 ? -36.683 -36.899 -35.920 1.00 61.91 524 LYS A O 1
ATOM 1337 N N . ILE A 1 197 ? -37.540 -36.648 -33.857 1.00 60.13 525 ILE A N 1
ATOM 1338 C CA . ILE A 1 197 ? -36.748 -37.717 -33.256 1.00 60.70 525 ILE A CA 1
ATOM 1339 C C . ILE A 1 197 ? -37.693 -38.764 -32.697 1.00 63.32 525 ILE A C 1
ATOM 1340 O O . ILE A 1 197 ? -38.219 -38.625 -31.594 1.00 62.47 525 ILE A O 1
ATOM 1345 N N . LEU A 1 198 ? -37.926 -39.800 -33.488 1.00 67.18 526 LEU A N 1
ATOM 1346 C CA . LEU A 1 198 ? -38.698 -40.940 -33.039 1.00 70.49 526 LEU A CA 1
ATOM 1347 C C . LEU A 1 198 ? -37.761 -41.929 -32.357 1.00 71.53 526 LEU A C 1
ATOM 1348 O O . LEU A 1 198 ? -36.559 -41.963 -32.648 1.00 71.37 526 LEU A O 1
ATOM 1353 N N . THR A 1 199 ? -38.319 -42.717 -31.439 1.00 72.78 527 THR A N 1
ATOM 1354 C CA . THR A 1 199 ? -37.570 -43.741 -30.721 1.00 73.46 527 THR A CA 1
ATOM 1355 C C . THR A 1 199 ? -38.133 -45.113 -31.043 1.00 77.49 527 THR A C 1
ATOM 1356 O O . THR A 1 199 ? -39.334 -45.253 -31.274 1.00 79.03 527 THR A O 1
ATOM 1360 N N . GLN A 1 200 ? -37.265 -46.122 -31.044 1.00 79.42 528 GLN A N 1
ATOM 1361 C CA . GLN A 1 200 ? -37.668 -47.492 -31.366 1.00 84.09 528 GLN A CA 1
ATOM 1362 C C . GLN A 1 200 ? -36.608 -48.478 -30.910 1.00 86.28 528 GLN A C 1
ATOM 1363 O O . GLN A 1 200 ? -35.414 -48.192 -31.016 1.00 84.61 528 GLN A O 1
ATOM 1369 N N . ARG A 1 201 ? -37.044 -49.630 -30.398 1.00 90.40 529 ARG A N 1
ATOM 1370 C CA . ARG A 1 201 ? -36.117 -50.710 -30.052 1.00 93.02 529 ARG A CA 1
ATOM 1371 C C . ARG A 1 201 ? -35.817 -51.522 -31.302 1.00 96.56 529 ARG A C 1
ATOM 1372 O O . ARG A 1 201 ? -36.665 -51.676 -32.182 1.00 98.15 529 ARG A O 1
ATOM 1380 N N . LEU A 1 202 ? -34.597 -52.034 -31.365 1.00 97.82 530 LEU A N 1
ATOM 1381 C CA . LEU A 1 202 ? -34.067 -52.618 -32.586 1.00 101.42 530 LEU A CA 1
ATOM 1382 C C . LEU A 1 202 ? -34.308 -54.126 -32.637 1.00 107.33 530 LEU A C 1
ATOM 1383 O O . LEU A 1 202 ? -34.462 -54.781 -31.597 1.00 108.40 530 LEU A O 1
ATOM 1388 N N . SER A 1 203 ? -34.340 -54.666 -33.855 1.00 111.10 531 SER A N 1
ATOM 1389 C CA . SER A 1 203 ? -34.571 -56.093 -34.070 1.00 117.02 531 SER A CA 1
ATOM 1390 C C . SER A 1 203 ? -33.529 -56.961 -33.368 1.00 119.47 531 SER A C 1
ATOM 1391 O O . SER A 1 203 ? -32.445 -56.495 -33.008 1.00 117.09 531 SER A O 1
ATOM 1394 N N . ASP A 1 204 ? -33.873 -58.228 -33.173 1.00 124.69 532 ASP A N 1
ATOM 1395 C CA . ASP A 1 204 ? -32.976 -59.165 -32.503 1.00 127.82 532 ASP A CA 1
ATOM 1396 C C . ASP A 1 204 ? -31.799 -59.556 -33.404 1.00 131.26 532 ASP A C 1
ATOM 1397 O O . ASP A 1 204 ? -30.671 -59.674 -32.923 1.00 132.05 532 ASP A O 1
ATOM 1402 N N . ASP A 1 205 ? -32.056 -59.719 -34.705 1.00 133.72 533 ASP A N 1
ATOM 1403 C CA . ASP A 1 205 ? -31.018 -60.120 -35.674 1.00 136.71 533 ASP A CA 1
ATOM 1404 C C . ASP A 1 205 ? -29.908 -59.061 -35.830 1.00 132.07 533 ASP A C 1
ATOM 1405 O O . ASP A 1 205 ? -28.934 -59.282 -36.544 1.00 134.64 533 ASP A O 1
ATOM 1410 N N . PHE A 1 206 ? -30.058 -57.916 -35.170 1.00 125.36 534 PHE A N 1
ATOM 1411 C CA . PHE A 1 206 ? -28.985 -56.925 -35.096 1.00 121.30 534 PHE A CA 1
ATOM 1412 C C . PHE A 1 206 ? -27.895 -57.285 -34.094 1.00 121.68 534 PHE A C 1
ATOM 1413 O O . PHE A 1 206 ? -26.745 -56.892 -34.273 1.00 120.99 534 PHE A O 1
ATOM 1421 N N . ALA A 1 207 ? -28.256 -58.019 -33.042 1.00 123.05 535 ALA A N 1
ATOM 1422 C CA . ALA A 1 207 ? -27.347 -58.271 -31.918 1.00 123.19 535 ALA A CA 1
ATOM 1423 C C . ALA A 1 207 ? -25.945 -58.679 -32.376 1.00 126.70 535 ALA A C 1
ATOM 1424 O O . ALA A 1 207 ? -25.795 -59.517 -33.261 1.0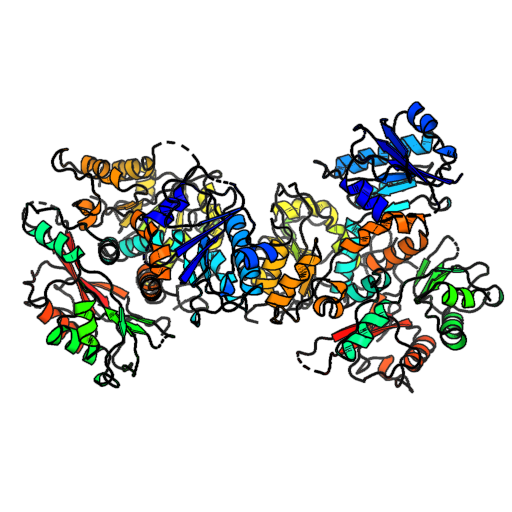0 131.77 535 ALA A O 1
ATOM 1426 N N . GLY A 1 208 ? -24.928 -58.063 -31.778 1.00 124.30 536 GLY A N 1
ATOM 1427 C CA . GLY A 1 208 ? -23.534 -58.359 -32.101 1.00 127.53 536 GLY A CA 1
ATOM 1428 C C . GLY A 1 208 ? -22.925 -57.465 -33.166 1.00 125.79 536 GLY A C 1
ATOM 1429 O O . GLY A 1 208 ? -21.704 -57.420 -33.314 1.00 127.24 536 GLY A O 1
ATOM 1430 N N . MET A 1 209 ? -23.762 -56.746 -33.907 1.00 122.92 537 MET A N 1
ATOM 1431 C CA . MET A 1 209 ? -23.266 -55.858 -34.948 1.00 121.53 537 MET A CA 1
ATOM 1432 C C . MET A 1 209 ? -22.739 -54.588 -34.312 1.00 115.85 537 MET A C 1
ATOM 1433 O O . MET A 1 209 ? -23.323 -54.086 -33.352 1.00 112.16 537 MET A O 1
ATOM 1438 N N . SER A 1 210 ? -21.626 -54.080 -34.832 1.00 115.57 538 SER A N 1
ATOM 1439 C CA . SER A 1 210 ? -21.094 -52.804 -34.369 1.00 110.02 538 SER A CA 1
ATOM 1440 C C . SER A 1 210 ? -22.037 -51.693 -34.808 1.00 104.81 538 SER A C 1
ATOM 1441 O O . SER A 1 210 ? -22.759 -51.844 -35.799 1.00 106.05 538 SER A O 1
ATOM 1444 N N . PHE A 1 211 ? -22.036 -50.585 -34.072 1.00 98.74 539 PHE A N 1
ATOM 1445 C CA . PHE A 1 211 ? -22.960 -49.497 -34.353 1.00 93.29 539 PHE A CA 1
ATOM 1446 C C . PHE A 1 211 ? -22.906 -49.055 -35.813 1.00 93.21 539 PHE A C 1
ATOM 1447 O O . PHE A 1 211 ? -23.932 -49.079 -36.485 1.00 93.28 539 PHE A O 1
ATOM 1455 N N . PRO A 1 212 ? -21.715 -48.671 -36.315 1.00 93.36 540 PRO A N 1
ATOM 1456 C CA . PRO A 1 212 ? -21.628 -48.204 -37.704 1.00 93.85 540 PRO A CA 1
ATOM 1457 C C . PRO A 1 212 ? -22.137 -49.223 -38.725 1.00 98.51 540 PRO A C 1
ATOM 1458 O O . PRO A 1 212 ? -22.702 -48.845 -39.752 1.00 98.11 540 PRO A O 1
ATOM 1462 N N . GLU A 1 213 ? -21.929 -50.503 -38.437 1.00 103.22 541 GLU A N 1
ATOM 1463 C CA . GLU A 1 213 ? -22.471 -51.573 -39.263 1.00 108.24 541 GLU A CA 1
ATOM 1464 C C . GLU A 1 213 ? -23.990 -51.482 -39.294 1.00 106.26 541 GLU A C 1
ATOM 1465 O O . GLU A 1 213 ? -24.603 -51.615 -40.350 1.00 108.30 541 GLU A O 1
ATOM 1467 N N . VAL A 1 214 ? -24.589 -51.234 -38.133 1.00 102.54 542 VAL A N 1
ATOM 1468 C CA . VAL A 1 214 ? -26.041 -51.161 -38.023 1.00 100.89 542 VAL A CA 1
ATOM 1469 C C . VAL A 1 214 ? -26.562 -49.887 -38.666 1.00 96.85 542 VAL A C 1
ATOM 1470 O O . VAL A 1 214 ? -27.469 -49.927 -39.496 1.00 97.44 542 VAL A O 1
ATOM 1474 N N . ALA A 1 215 ? -25.977 -48.760 -38.271 1.00 92.80 543 ALA A N 1
ATOM 1475 C CA . ALA A 1 215 ? -26.338 -47.452 -38.813 1.00 89.07 543 ALA A CA 1
ATOM 1476 C C . ALA A 1 215 ? -26.492 -47.510 -40.325 1.00 91.68 543 ALA A C 1
ATOM 1477 O O . ALA A 1 215 ? -27.451 -46.973 -40.886 1.00 89.90 543 ALA A O 1
ATOM 1479 N N . ARG A 1 216 ? -25.538 -48.175 -40.969 1.00 96.20 544 ARG A N 1
ATOM 1480 C CA . ARG A 1 216 ? -25.561 -48.370 -42.415 1.00 100.13 544 ARG A CA 1
ATOM 1481 C C . ARG A 1 216 ? -26.854 -49.023 -42.913 1.00 102.58 544 ARG A C 1
ATOM 1482 O O . ARG A 1 216 ? -27.578 -48.431 -43.714 1.00 102.01 544 ARG A O 1
ATOM 1490 N N . LEU A 1 217 ? -27.135 -50.236 -42.438 1.00 105.53 545 LEU A N 1
ATOM 1491 C CA . LEU A 1 217 ? -28.288 -51.012 -42.915 1.00 108.57 545 LEU A CA 1
ATOM 1492 C C . LEU A 1 217 ? -29.598 -50.240 -42.824 1.00 104.97 545 LEU A C 1
ATOM 1493 O O . LEU A 1 217 ? -30.400 -50.251 -43.760 1.00 106.60 545 LEU A O 1
ATOM 1498 N N . CYS A 1 218 ? -29.805 -49.572 -41.693 1.00 99.99 546 CYS A N 1
ATOM 1499 C CA . CYS A 1 218 ? -31.011 -48.783 -41.472 1.00 96.29 546 CYS A CA 1
ATOM 1500 C C . CYS A 1 218 ? -31.107 -47.649 -42.472 1.00 94.14 546 CYS A C 1
ATOM 1501 O O . CYS A 1 218 ? -32.181 -47.365 -42.999 1.00 94.29 546 CYS A O 1
ATOM 1504 N N . PHE A 1 219 ? -29.972 -47.016 -42.742 1.00 92.32 547 PHE A N 1
ATOM 1505 C CA . PHE A 1 219 ? -29.913 -45.949 -43.724 1.00 90.64 547 PHE A CA 1
ATOM 1506 C C . PHE A 1 219 ? -30.170 -46.448 -45.144 1.00 94.69 547 PHE A C 1
ATOM 1507 O O . PHE A 1 219 ? -30.930 -45.841 -45.886 1.00 94.15 547 PHE A O 1
ATOM 1515 N N . LEU A 1 220 ? -29.531 -47.552 -45.518 1.00 98.96 548 LEU A N 1
ATOM 1516 C CA . LEU A 1 220 ? -29.594 -48.044 -46.900 1.00 103.39 548 LEU A CA 1
ATOM 1517 C C . LEU A 1 220 ? -30.833 -48.889 -47.155 1.00 106.85 548 LEU A C 1
ATOM 1518 O O . LEU A 1 220 ? -31.550 -48.659 -48.124 1.00 107.98 548 LEU A O 1
ATOM 1523 N N . LYS A 1 221 ? -31.087 -49.858 -46.283 1.00 108.75 549 LYS A N 1
ATOM 1524 C CA . LYS A 1 221 ? -32.233 -50.747 -46.445 1.00 112.99 549 LYS A CA 1
ATOM 1525 C C . LYS A 1 221 ? -33.545 -50.033 -46.120 1.00 110.39 549 LYS A C 1
ATOM 1526 O O . LYS A 1 221 ? -34.520 -50.162 -46.864 1.00 113.22 549 LYS A O 1
ATOM 1528 N N . MET A 1 222 ? -33.562 -49.270 -45.028 1.00 105.57 550 MET A N 1
ATOM 1529 C CA . MET A 1 222 ? -34.801 -48.677 -44.519 1.00 103.30 550 MET A CA 1
ATOM 1530 C C . MET A 1 222 ? -34.911 -47.164 -44.686 1.00 99.33 550 MET A C 1
ATOM 1531 O O . MET A 1 222 ? -35.951 -46.592 -44.361 1.00 97.72 550 MET A O 1
ATOM 1536 N N . HIS A 1 223 ? -33.857 -46.513 -45.176 1.00 98.24 551 HIS A N 1
ATOM 1537 C CA . HIS A 1 223 ? -33.823 -45.046 -45.263 1.00 93.96 551 HIS A CA 1
ATOM 1538 C C . HIS A 1 223 ? -34.086 -44.384 -43.932 1.00 89.72 551 HIS A C 1
ATOM 1539 O O . HIS A 1 223 ? -34.713 -43.328 -43.866 1.00 87.25 551 HIS A O 1
ATOM 1546 N N . LEU A 1 224 ? -33.581 -44.989 -42.861 1.00 89.41 552 LEU A N 1
ATOM 1547 C CA . LEU A 1 224 ? -33.717 -44.439 -41.521 1.00 85.67 552 LEU A CA 1
ATOM 1548 C C . LEU A 1 224 ? -32.362 -43.959 -41.037 1.00 83.03 552 LEU A C 1
ATOM 1549 O O . LEU A 1 224 ? -31.397 -44.722 -41.024 1.00 85.33 552 LEU A O 1
ATOM 1554 N N . LEU A 1 225 ? -32.284 -42.697 -40.640 1.00 78.84 553 LEU A N 1
ATOM 1555 C CA . LEU A 1 225 ? -31.059 -42.174 -40.057 1.00 76.60 553 LEU A CA 1
ATOM 1556 C C . LEU A 1 225 ? -31.061 -42.389 -38.544 1.00 75.00 553 LEU A C 1
ATOM 1557 O O . LEU A 1 225 ? -31.731 -41.668 -37.804 1.00 71.92 553 LEU A O 1
ATOM 1562 N N . LEU A 1 226 ? -30.314 -43.394 -38.094 1.00 77.51 554 LEU A N 1
ATOM 1563 C CA . LEU A 1 226 ? -30.183 -43.700 -36.667 1.00 76.67 554 LEU A CA 1
ATOM 1564 C C . LEU A 1 226 ? -28.919 -43.044 -36.121 1.00 74.52 554 LEU A C 1
ATOM 1565 O O . LEU A 1 226 ? -27.884 -43.064 -36.785 1.00 75.87 554 LEU A O 1
ATOM 1570 N N . ILE A 1 227 ? -28.998 -42.475 -34.917 1.00 71.59 555 ILE A N 1
ATOM 1571 C CA . ILE A 1 227 ? -27.907 -41.634 -34.400 1.00 69.59 555 ILE A CA 1
ATOM 1572 C C . ILE A 1 227 ? -27.384 -41.939 -32.982 1.00 69.23 555 ILE A C 1
ATOM 1573 O O . ILE A 1 227 ? -26.279 -41.518 -32.634 1.00 68.56 555 ILE A O 1
ATOM 1578 N N . ALA A 1 228 ? -28.155 -42.643 -32.159 1.00 69.94 556 ALA A N 1
ATOM 1579 C CA . ALA A 1 228 ? -27.671 -43.039 -30.835 1.00 70.16 556 ALA A CA 1
ATOM 1580 C C . ALA A 1 228 ? -28.476 -44.202 -30.273 1.00 73.38 556 ALA A C 1
ATOM 1581 O O . ALA A 1 228 ? -29.542 -44.536 -30.800 1.00 74.31 556 ALA A O 1
ATOM 1583 N N . ILE A 1 229 ? -27.966 -44.818 -29.204 1.00 75.50 557 ILE A N 1
ATOM 1584 C CA . ILE A 1 229 ? -28.654 -45.947 -28.574 1.00 78.73 557 ILE A CA 1
ATOM 1585 C C . ILE A 1 229 ? -28.539 -46.021 -27.051 1.00 78.85 557 ILE A C 1
ATOM 1586 O O . ILE A 1 229 ? -27.646 -45.422 -26.448 1.00 77.06 557 ILE A O 1
ATOM 1591 N N . GLU A 1 230 ? -29.457 -46.786 -26.459 1.00 81.68 558 GLU A N 1
ATOM 1592 C CA . GLU A 1 230 ? -29.467 -47.093 -25.029 1.00 82.69 558 GLU A CA 1
ATOM 1593 C C . GLU A 1 230 ? -29.453 -48.603 -24.768 1.00 88.17 558 GLU A C 1
ATOM 1594 O O . GLU A 1 230 ? -29.804 -49.404 -25.640 1.00 90.72 558 GLU A O 1
ATOM 1600 N N . TYR A 1 231 ? -29.071 -48.976 -23.548 1.00 89.95 559 TYR A N 1
ATOM 1601 C CA . TYR A 1 231 ? -29.025 -50.380 -23.141 1.00 95.31 559 TYR A CA 1
ATOM 1602 C C . TYR A 1 231 ? -30.134 -50.738 -22.153 1.00 95.45 559 TYR A C 1
ATOM 1603 O O . TYR A 1 231 ? -30.573 -51.891 -22.083 1.00 98.36 559 TYR A O 1
ATOM 1612 N N . PHE A 1 239 ? -33.234 -49.234 -19.111 1.00 87.64 567 PHE A N 1
ATOM 1613 C CA . PHE A 1 239 ? -32.258 -48.679 -20.054 1.00 87.55 567 PHE A CA 1
ATOM 1614 C C . PHE A 1 239 ? -31.255 -47.769 -19.338 1.00 85.91 567 PHE A C 1
ATOM 1615 O O . PHE A 1 239 ? -31.646 -46.758 -18.758 1.00 83.54 567 PHE A O 1
ATOM 1623 N N . CYS A 1 240 ? -29.966 -48.111 -19.406 1.00 88.75 568 CYS A N 1
ATOM 1624 C CA . CYS A 1 240 ? -28.970 -47.568 -18.463 1.00 88.40 568 CYS A CA 1
ATOM 1625 C C . CYS A 1 240 ? -27.935 -46.582 -19.024 1.00 86.03 568 CYS A C 1
ATOM 1626 O O . CYS A 1 240 ? -27.420 -45.749 -18.271 1.00 86.25 568 CYS A O 1
ATOM 1629 N N . GLY A 1 241 ? -27.620 -46.663 -20.314 1.00 84.52 569 GLY A N 1
ATOM 1630 C CA . GLY A 1 241 ? -26.544 -45.835 -20.867 1.00 81.57 569 GLY A CA 1
ATOM 1631 C C . GLY A 1 241 ? -26.768 -45.366 -22.292 1.00 79.01 569 GLY A C 1
ATOM 1632 O O . GLY A 1 241 ? -26.778 -46.179 -23.233 1.00 82.09 569 GLY A O 1
ATOM 1633 N N . LEU A 1 242 ? -26.917 -44.050 -22.445 1.00 72.23 570 LEU A N 1
ATOM 1634 C CA . LEU A 1 242 ? -27.185 -43.429 -23.742 1.00 68.91 570 LEU A CA 1
ATOM 1635 C C . LEU A 1 242 ? -25.887 -42.920 -24.372 1.00 66.88 570 LEU A C 1
ATOM 1636 O O . LEU A 1 242 ? -25.060 -42.321 -23.696 1.00 65.15 570 LEU A O 1
ATOM 1641 N N . ILE A 1 243 ? -25.698 -43.189 -25.660 1.00 67.23 571 ILE A N 1
ATOM 1642 C CA . ILE A 1 243 ? -24.446 -42.849 -26.341 1.00 67.40 571 ILE A CA 1
ATOM 1643 C C . ILE A 1 243 ? -24.699 -42.380 -27.768 1.00 65.88 571 ILE A C 1
ATOM 1644 O O . ILE A 1 243 ? -25.421 -43.032 -28.524 1.00 67.04 571 ILE A O 1
ATOM 1649 N N . LEU A 1 244 ? -24.083 -41.256 -28.129 1.00 62.91 572 LEU A N 1
ATOM 1650 C CA . LEU A 1 244 ? -24.225 -40.682 -29.462 1.00 61.82 572 LEU A CA 1
ATOM 1651 C C . LEU A 1 244 ? -23.087 -41.142 -30.361 1.00 64.28 572 LEU A C 1
ATOM 1652 O O . LEU A 1 244 ? -21.917 -40.970 -30.019 1.00 64.68 572 LEU A O 1
ATOM 1657 N N . ASN A 1 245 ? -23.447 -41.701 -31.516 1.00 65.93 573 ASN A N 1
ATOM 1658 C CA . ASN A 1 245 ? -22.492 -42.197 -32.511 1.00 69.02 573 ASN A CA 1
ATOM 1659 C C . ASN A 1 245 ? -21.386 -43.074 -31.922 1.00 72.30 573 ASN A C 1
ATOM 1660 O O . ASN A 1 245 ? -20.212 -42.698 -31.935 1.00 72.34 573 ASN A O 1
ATOM 1665 N N . PRO A 1 246 ? -21.762 -44.251 -31.401 1.00 75.27 574 PRO A N 1
ATOM 1666 C CA . PRO A 1 246 ? -20.791 -45.131 -30.759 1.00 78.87 574 PRO A CA 1
ATOM 1667 C C . PRO A 1 246 ? -19.662 -45.525 -31.702 1.00 83.33 574 PRO A C 1
ATOM 1668 O O . PRO A 1 246 ? -19.911 -45.743 -32.894 1.00 85.05 574 PRO A O 1
ATOM 1672 N N . PRO A 1 247 ? -18.422 -45.598 -31.181 1.00 85.61 575 PRO A N 1
ATOM 1673 C CA . PRO A 1 247 ? -17.302 -46.114 -31.967 1.00 90.03 575 PRO A CA 1
ATOM 1674 C C . PRO A 1 247 ? -17.450 -47.592 -32.319 1.00 94.89 575 PRO A C 1
ATOM 1675 O O . PRO A 1 247 ? -18.417 -48.232 -31.900 1.00 94.51 575 PRO A O 1
ATOM 1679 N N . PRO A 1 248 ? -16.496 -48.131 -33.094 1.00 100.01 576 PRO A N 1
ATOM 1680 C CA . PRO A 1 248 ? -16.500 -49.554 -33.434 1.00 106.00 576 PRO A CA 1
ATOM 1681 C C . PRO A 1 248 ? -16.631 -50.495 -32.225 1.00 108.24 576 PRO A C 1
ATOM 1682 O O . PRO A 1 248 ? -17.558 -51.305 -32.178 1.00 109.28 576 PRO A O 1
ATOM 1686 N N . GLN A 1 249 ? -15.732 -50.361 -31.250 1.00 109.19 577 GLN A N 1
ATOM 1687 C CA . GLN A 1 249 ? -15.662 -51.279 -30.097 1.00 111.94 577 GLN A CA 1
ATOM 1688 C C . GLN A 1 249 ? -17.009 -51.619 -29.432 1.00 109.67 577 GLN A C 1
ATOM 1689 O O . GLN A 1 249 ? -17.164 -52.704 -28.874 1.00 113.07 577 GLN A O 1
ATOM 1695 N N . VAL A 1 250 ? -17.974 -50.704 -29.495 1.00 104.47 578 VAL A N 1
ATOM 1696 C CA . VAL A 1 250 ? -19.289 -50.928 -28.887 1.00 102.26 578 VAL A CA 1
ATOM 1697 C C . VAL A 1 250 ? -20.223 -51.648 -29.863 1.00 104.16 578 VAL A C 1
ATOM 1698 O O . VAL A 1 250 ? -20.544 -51.123 -30.934 1.00 102.48 578 VAL A O 1
ATOM 1702 N N . ARG A 1 251 ? -20.637 -52.859 -29.486 1.00 107.61 579 ARG A N 1
ATOM 1703 C CA . ARG A 1 251 ? -21.582 -53.651 -30.275 1.00 110.22 579 ARG A CA 1
ATOM 1704 C C . ARG A 1 251 ? -22.996 -53.524 -29.707 1.00 107.33 579 ARG A C 1
ATOM 1705 O O . ARG A 1 251 ? -23.180 -53.226 -28.525 1.00 104.39 579 ARG A O 1
ATOM 1707 N N . ILE A 1 252 ? -23.988 -53.749 -30.565 1.00 108.50 580 ILE A N 1
ATOM 1708 C CA . ILE A 1 252 ? -25.394 -53.690 -30.172 1.00 106.84 580 ILE A CA 1
ATOM 1709 C C . ILE A 1 252 ? -25.753 -54.962 -29.428 1.00 111.74 580 ILE A C 1
ATOM 1710 O O . ILE A 1 252 ? -25.190 -56.022 -29.704 1.00 117.08 580 ILE A O 1
ATOM 1715 N N . ARG A 1 253 ? -26.680 -54.852 -28.481 1.00 110.90 581 ARG A N 1
ATOM 1716 C CA . ARG A 1 253 ? -27.199 -56.018 -27.768 1.00 115.40 581 ARG A CA 1
ATOM 1717 C C . ARG A 1 253 ? -28.640 -56.315 -28.199 1.00 116.21 581 ARG A C 1
ATOM 1718 O O . ARG A 1 253 ? -29.220 -55.590 -29.015 1.00 114.41 581 ARG A O 1
ATOM 1726 N N . LYS A 1 254 ? -29.204 -57.393 -27.660 1.00 119.31 582 LYS A N 1
ATOM 1727 C CA . LYS A 1 254 ? -30.626 -57.682 -27.821 1.00 120.11 582 LYS A CA 1
ATOM 1728 C C . LYS A 1 254 ? -31.426 -56.696 -26.967 1.00 115.35 582 LYS A C 1
ATOM 1729 O O . LYS A 1 254 ? -30.949 -56.245 -25.920 1.00 113.11 582 LYS A O 1
ATOM 1731 N N . ASN A 1 255 ? -32.634 -56.360 -27.420 1.00 114.07 583 ASN A N 1
ATOM 1732 C CA . ASN A 1 255 ? -33.503 -55.387 -26.736 1.00 108.79 583 ASN A CA 1
ATOM 1733 C C . ASN A 1 255 ? -32.874 -54.004 -26.563 1.00 102.78 583 ASN A C 1
ATOM 1734 O O . ASN A 1 255 ? -33.175 -53.295 -25.607 1.00 99.56 583 ASN A O 1
ATOM 1739 N N . THR A 1 256 ? -32.014 -53.619 -27.500 1.00 102.08 584 THR A N 1
ATOM 1740 C CA . THR A 1 256 ? -31.399 -52.295 -27.470 1.00 97.87 584 THR A CA 1
ATOM 1741 C C . THR A 1 256 ? -32.333 -51.254 -28.096 1.00 94.61 584 THR A C 1
ATOM 1742 O O . THR A 1 256 ? -32.952 -51.504 -29.133 1.00 96.30 584 THR A O 1
ATOM 1746 N N . LEU A 1 257 ? -32.429 -50.094 -27.451 1.00 89.66 585 LEU A N 1
ATOM 1747 C CA . LEU A 1 257 ? -33.257 -48.996 -27.938 1.00 86.52 585 LEU A CA 1
ATOM 1748 C C . LEU A 1 257 ? -32.423 -48.068 -28.817 1.00 83.78 585 LEU A C 1
ATOM 1749 O O . LEU A 1 257 ? -31.327 -47.662 -28.430 1.00 82.21 585 LEU A O 1
ATOM 1754 N N . GLY A 1 258 ? -32.945 -47.741 -29.996 1.00 83.08 586 GLY A N 1
ATOM 1755 C CA . GLY A 1 258 ? -32.256 -46.859 -30.933 1.00 80.52 586 GLY A CA 1
ATOM 1756 C C . GLY A 1 258 ? -32.885 -45.485 -30.987 1.00 75.96 586 GLY A C 1
ATOM 1757 O O . GLY A 1 258 ? -34.054 -45.312 -30.642 1.00 75.08 586 GLY A O 1
ATOM 1758 N N . PHE A 1 259 ? -32.104 -44.506 -31.425 1.00 73.37 587 PHE A N 1
ATOM 1759 C CA . PHE A 1 259 ? -32.586 -43.136 -31.564 1.00 70.22 587 PHE A CA 1
ATOM 1760 C C . PHE A 1 259 ? -32.418 -42.658 -33.000 1.00 70.37 587 PHE A C 1
ATOM 1761 O O . PHE A 1 259 ? -31.316 -42.671 -33.550 1.00 71.24 587 PHE A O 1
ATOM 1769 N N . PHE A 1 260 ? -33.524 -42.222 -33.592 1.00 69.48 588 PHE A N 1
ATOM 1770 C CA . PHE A 1 260 ? -33.606 -42.030 -35.024 1.00 70.36 588 PHE A CA 1
ATOM 1771 C C . PHE A 1 260 ? -33.873 -40.589 -35.401 1.00 67.52 588 PHE A C 1
ATOM 1772 O O . PHE A 1 260 ? -33.892 -39.700 -34.548 1.00 65.10 588 PHE A O 1
ATOM 1780 N N . ILE A 1 261 ? -34.036 -40.369 -36.700 1.00 68.21 589 ILE A N 1
ATOM 1781 C CA . ILE A 1 261 ? -34.519 -39.112 -37.238 1.00 65.74 589 ILE A CA 1
ATOM 1782 C C . ILE A 1 261 ? -35.421 -39.471 -38.411 1.00 69.62 589 ILE A C 1
ATOM 1783 O O . ILE A 1 261 ? -34.940 -39.993 -39.417 1.00 72.79 589 ILE A O 1
ATOM 1788 N N . ALA A 1 262 ? -36.724 -39.229 -38.286 1.00 70.43 590 ALA A N 1
ATOM 1789 C CA . ALA A 1 262 ? -37.669 -39.672 -39.323 1.00 74.27 590 ALA A CA 1
ATOM 1790 C C . ALA A 1 262 ? -39.034 -39.002 -39.238 1.00 74.19 590 ALA A C 1
ATOM 1791 O O . ALA A 1 262 ? -39.418 -38.499 -38.192 1.00 72.33 590 ALA A O 1
ATOM 1793 N N . GLU A 1 263 ? -39.762 -39.021 -40.351 1.00 77.53 591 GLU A N 1
ATOM 1794 C CA . GLU A 1 263 ? -41.092 -38.408 -40.445 1.00 78.79 591 GLU A CA 1
ATOM 1795 C C . GLU A 1 263 ? -42.104 -39.004 -39.471 1.00 80.50 591 GLU A C 1
ATOM 1796 O O . GLU A 1 263 ? -42.610 -38.308 -38.595 1.00 78.25 591 GLU A O 1
ATOM 1802 N N . THR A 1 264 ? -42.407 -40.289 -39.644 1.00 85.39 592 THR A N 1
ATOM 1803 C CA . THR A 1 264 ? -43.454 -40.959 -38.863 1.00 88.29 592 THR A CA 1
ATOM 1804 C C . THR A 1 264 ? -42.897 -42.198 -38.168 1.00 89.83 592 THR A C 1
ATOM 1805 O O . THR A 1 264 ? -41.861 -42.720 -38.577 1.00 90.48 592 THR A O 1
ATOM 1809 N N . PRO A 1 265 ? -43.583 -42.675 -37.111 1.00 91.17 593 PRO A N 1
ATOM 1810 C CA . PRO A 1 265 ? -43.097 -43.841 -36.373 1.00 92.23 593 PRO A CA 1
ATOM 1811 C C . PRO A 1 265 ? -43.280 -45.151 -37.138 1.00 97.22 593 PRO A C 1
ATOM 1812 O O . PRO A 1 265 ? -42.644 -46.149 -36.799 1.00 98.48 593 PRO A O 1
ATOM 1816 N N . LYS A 1 266 ? -44.143 -45.156 -38.150 1.00 100.34 594 LYS A N 1
ATOM 1817 C CA . LYS A 1 266 ? -44.236 -46.307 -39.038 1.00 105.72 594 LYS A CA 1
ATOM 1818 C C . LYS A 1 266 ? -42.867 -46.597 -39.643 1.00 105.18 594 LYS A C 1
ATOM 1819 O O . LYS A 1 266 ? -42.350 -47.709 -39.525 1.00 107.69 594 LYS A O 1
ATOM 1825 N N . ASP A 1 267 ? -42.275 -45.574 -40.254 1.00 102.17 595 ASP A N 1
ATOM 1826 C CA . ASP A 1 267 ? -40.963 -45.688 -40.903 1.00 101.67 595 ASP A CA 1
ATOM 1827 C C . ASP A 1 267 ? -39.894 -46.254 -39.966 1.00 99.30 595 ASP A C 1
ATOM 1828 O O . ASP A 1 267 ? -39.070 -47.070 -40.367 1.00 101.43 595 ASP A O 1
ATOM 1833 N N . VAL A 1 268 ? -39.908 -45.809 -38.718 1.00 94.97 596 VAL A N 1
ATOM 1834 C CA . VAL A 1 268 ? -38.908 -46.234 -37.756 1.00 93.32 596 VAL A CA 1
ATOM 1835 C C . VAL A 1 268 ? -39.169 -47.668 -37.305 1.00 97.56 596 VAL A C 1
ATOM 1836 O O . VAL A 1 268 ? -38.235 -48.394 -36.962 1.00 98.75 596 VAL A O 1
ATOM 1840 N N . ARG A 1 269 ? -40.434 -48.081 -37.317 1.00 100.51 597 ARG A N 1
ATOM 1841 C CA . ARG A 1 269 ? -40.790 -49.430 -36.892 1.00 104.64 597 ARG A CA 1
ATOM 1842 C C . ARG A 1 269 ? -40.195 -50.482 -37.821 1.00 108.03 597 ARG A C 1
ATOM 1843 O O . ARG A 1 269 ? -39.930 -51.601 -37.391 1.00 110.97 597 ARG A O 1
ATOM 1851 N N . ARG A 1 270 ? -39.972 -50.123 -39.085 1.00 107.77 598 ARG A N 1
ATOM 1852 C CA . ARG A 1 270 ? -39.304 -51.019 -40.037 1.00 111.21 598 ARG A CA 1
ATOM 1853 C C . ARG A 1 270 ? -37.996 -51.586 -39.462 1.00 110.50 598 ARG A C 1
ATOM 1854 O O . ARG A 1 270 ? -37.643 -52.728 -39.743 1.00 114.68 598 ARG A O 1
ATOM 1856 N N . ALA A 1 271 ? -37.303 -50.800 -38.635 1.00 105.48 599 ALA A N 1
ATOM 1857 C CA . ALA A 1 271 ? -36.071 -51.247 -37.969 1.00 104.71 599 ALA A CA 1
ATOM 1858 C C . ALA A 1 271 ? -36.317 -52.114 -36.732 1.00 105.77 599 ALA A C 1
ATOM 1859 O O . ALA A 1 271 ? -35.412 -52.302 -35.918 1.00 104.88 599 ALA A O 1
ATOM 1861 N N . LEU A 1 272 ? -37.532 -52.635 -36.588 1.00 108.04 600 LEU A N 1
ATOM 1862 C CA . LEU A 1 272 ? -37.838 -53.610 -35.550 1.00 109.77 600 LEU A CA 1
ATOM 1863 C C . LEU A 1 272 ? -37.897 -55.017 -36.143 1.00 116.41 600 LEU A C 1
ATOM 1864 O O . LEU A 1 272 ? -38.286 -55.950 -35.451 1.00 119.21 600 LEU A O 1
ATOM 1869 N N . PHE A 1 273 ? -37.490 -55.176 -37.407 1.00 119.46 601 PHE A N 1
ATOM 1870 C CA . PHE A 1 273 ? -37.664 -56.450 -38.134 1.00 126.32 601 PHE A CA 1
ATOM 1871 C C . PHE A 1 273 ? -36.380 -56.947 -38.811 1.00 128.28 601 PHE A C 1
ATOM 1872 O O . PHE A 1 273 ? -35.939 -56.415 -39.829 1.00 127.04 601 PHE A O 1
ATOM 1880 N N . ASP A 1 353 ? -4.725 -32.453 -19.047 1.00 94.26 681 ASP A N 1
ATOM 1881 C CA . ASP A 1 353 ? -5.712 -31.363 -19.078 1.00 89.79 681 ASP A CA 1
ATOM 1882 C C . ASP A 1 353 ? -6.717 -31.445 -17.908 1.00 86.56 681 ASP A C 1
ATOM 1883 O O . ASP A 1 353 ? -6.916 -32.512 -17.318 1.00 88.56 681 ASP A O 1
ATOM 1888 N N . GLN A 1 354 ? -7.358 -30.319 -17.600 1.00 81.56 682 GLN A N 1
ATOM 1889 C CA . GLN A 1 354 ? -8.021 -30.119 -16.305 1.00 79.39 682 GLN A CA 1
ATOM 1890 C C . GLN A 1 354 ? -9.560 -30.146 -16.363 1.00 74.25 682 GLN A C 1
ATOM 1891 O O . GLN A 1 354 ? -10.182 -29.209 -16.864 1.00 72.31 682 GLN A O 1
ATOM 1897 N N . LEU A 1 355 ? -10.157 -31.214 -15.826 1.00 72.60 683 LEU A N 1
ATOM 1898 C CA . LEU A 1 355 ? -11.617 -31.386 -15.767 1.00 67.97 683 LEU A CA 1
ATOM 1899 C C . LEU A 1 355 ? -12.126 -31.291 -14.348 1.00 67.05 683 LEU A C 1
ATOM 1900 O O . LEU A 1 355 ? -11.353 -31.166 -13.417 1.00 69.33 683 LEU A O 1
ATOM 1905 N N . ASP A 1 356 ? -13.442 -31.380 -14.190 1.00 64.85 684 ASP A N 1
ATOM 1906 C CA . ASP A 1 356 ? -14.069 -31.406 -12.868 1.00 64.96 684 ASP A CA 1
ATOM 1907 C C . ASP A 1 356 ? -14.045 -32.824 -12.298 1.00 67.31 684 ASP A C 1
ATOM 1908 O O . ASP A 1 356 ? -13.402 -33.712 -12.861 1.00 69.70 684 ASP A O 1
ATOM 1913 N N . SER A 1 357 ? -14.735 -33.020 -11.176 1.00 67.24 685 SER A N 1
ATOM 1914 C CA . SER A 1 357 ? -14.866 -34.336 -10.552 1.00 69.29 685 SER A CA 1
ATOM 1915 C C . SER A 1 357 ? -15.570 -35.346 -11.460 1.00 68.43 685 SER A C 1
ATOM 1916 O O . SER A 1 357 ? -15.061 -36.448 -11.670 1.00 71.41 685 SER A O 1
ATOM 1919 N N . SER A 1 358 ? -16.729 -34.969 -11.999 1.00 65.03 686 SER A N 1
ATOM 1920 C CA . SER A 1 358 ? -17.519 -35.878 -12.845 1.00 64.95 686 SER A CA 1
ATOM 1921 C C . SER A 1 358 ? -16.951 -36.056 -14.268 1.00 65.49 686 SER A C 1
ATOM 1922 O O . SER A 1 358 ? -17.448 -36.893 -15.034 1.00 65.51 686 SER A O 1
ATOM 1925 N N . GLY A 1 359 ? -15.924 -35.275 -14.615 1.00 65.62 687 GLY A N 1
ATOM 1926 C CA . GLY A 1 359 ? -15.241 -35.401 -15.905 1.00 66.42 687 GLY A CA 1
ATOM 1927 C C . GLY A 1 359 ? -16.116 -35.015 -17.086 1.00 63.58 687 GLY A C 1
ATOM 1928 O O . GLY A 1 359 ? -15.957 -35.538 -18.191 1.00 63.73 687 GLY A O 1
ATOM 1929 N N . MET A 1 360 ? -17.037 -34.089 -16.840 1.00 60.95 688 MET A N 1
ATOM 1930 C CA . MET A 1 360 ? -18.021 -33.672 -17.828 1.00 58.51 688 MET A CA 1
ATOM 1931 C C . MET A 1 360 ? -17.742 -32.287 -18.392 1.00 57.16 688 MET A C 1
ATOM 1932 O O . MET A 1 360 ? -18.204 -31.962 -19.488 1.00 56.90 688 MET A O 1
ATOM 1937 N N . PHE A 1 361 ? -16.989 -31.476 -17.655 1.00 57.27 689 PHE A N 1
ATOM 1938 C CA . PHE A 1 361 ? -16.690 -30.126 -18.090 1.00 56.10 689 PHE A CA 1
ATOM 1939 C C . PHE A 1 361 ? -15.405 -29.601 -17.451 1.00 56.73 689 PHE A C 1
ATOM 1940 O O . PHE A 1 361 ? -15.023 -30.036 -16.374 1.00 57.41 689 PHE A O 1
ATOM 1948 N N . HIS A 1 362 ? -14.752 -28.660 -18.127 1.00 56.35 690 HIS A N 1
ATOM 1949 C CA . HIS A 1 362 ? -13.519 -28.045 -17.636 1.00 58.30 690 HIS A CA 1
ATOM 1950 C C . HIS A 1 362 ? -13.755 -27.290 -16.370 1.00 58.15 690 HIS A C 1
ATOM 1951 O O . HIS A 1 362 ? -14.790 -26.662 -16.197 1.00 55.12 690 HIS A O 1
ATOM 1958 N N . TRP A 1 363 ? -12.760 -27.311 -15.491 1.00 61.98 691 TRP A N 1
ATOM 1959 C CA . TRP A 1 363 ? -12.918 -26.834 -14.124 1.00 62.64 691 TRP A CA 1
ATOM 1960 C C . TRP A 1 363 ? -11.755 -25.978 -13.717 1.00 64.74 691 TRP A C 1
ATOM 1961 O O . TRP A 1 363 ? -10.698 -26.019 -14.350 1.00 66.04 691 TRP A O 1
ATOM 1972 N N . CYS A 1 364 ? -11.944 -25.181 -12.668 1.00 65.06 692 CYS A N 1
ATOM 1973 C CA . CYS A 1 364 ? -10.848 -24.413 -12.076 1.00 68.43 692 CYS A CA 1
ATOM 1974 C C . CYS A 1 364 ? -11.189 -23.886 -10.686 1.00 68.51 692 CYS A C 1
ATOM 1975 O O . CYS A 1 364 ? -12.362 -23.769 -10.322 1.00 65.25 692 CYS A O 1
ATOM 1978 N N . LYS A 1 365 ? -10.140 -23.574 -9.926 1.00 72.11 693 LYS A N 1
ATOM 1979 C CA . LYS A 1 365 ? -10.269 -23.099 -8.552 1.00 73.45 693 LYS A CA 1
ATOM 1980 C C . LYS A 1 365 ? -11.078 -21.806 -8.544 1.00 71.55 693 LYS A C 1
ATOM 1981 O O . LYS A 1 365 ? -10.753 -20.876 -9.284 1.00 72.12 693 LYS A O 1
ATOM 1983 N N . PRO A 1 366 ? -12.129 -21.744 -7.706 1.00 69.87 694 PRO A N 1
ATOM 1984 C CA . PRO A 1 366 ? -13.126 -20.677 -7.755 1.00 67.53 694 PRO A CA 1
ATOM 1985 C C . PRO A 1 366 ? -12.521 -19.304 -7.528 1.00 69.28 694 PRO A C 1
ATOM 1986 O O . PRO A 1 366 ? -12.276 -18.922 -6.387 1.00 70.87 694 PRO A O 1
ATOM 1990 N N . THR A 1 367 ? -12.281 -18.582 -8.621 1.00 69.33 695 THR A N 1
ATOM 1991 C CA . THR A 1 367 ? -11.701 -17.237 -8.558 1.00 72.01 695 THR A CA 1
ATOM 1992 C C . THR A 1 367 ? -12.799 -16.190 -8.395 1.00 69.94 695 THR A C 1
ATOM 1993 O O . THR A 1 367 ? -13.887 -16.325 -8.962 1.00 66.01 695 THR A O 1
ATOM 1997 N N . SER A 1 368 ? -12.495 -15.145 -7.625 1.00 72.13 696 SER A N 1
ATOM 1998 C CA . SER A 1 368 ? -13.482 -14.132 -7.277 1.00 70.69 696 SER A CA 1
ATOM 1999 C C . SER A 1 368 ? -13.751 -13.202 -8.446 1.00 68.07 696 SER A C 1
ATOM 2000 O O . SER A 1 368 ? -12.984 -13.130 -9.408 1.00 67.64 696 SER A O 1
ATOM 2003 N N . LEU A 1 369 ? -14.850 -12.476 -8.331 1.00 66.25 697 LEU A N 1
ATOM 2004 C CA . LEU A 1 369 ? -15.354 -11.658 -9.421 1.00 64.47 697 LEU A CA 1
ATOM 2005 C C . LEU A 1 369 ? -14.451 -10.480 -9.699 1.00 66.05 697 LEU A C 1
ATOM 2006 O O . LEU A 1 369 ? -14.339 -10.029 -10.827 1.00 64.21 697 LEU A O 1
ATOM 2011 N N . ASP A 1 370 ? -13.810 -9.984 -8.654 1.00 69.91 698 ASP A N 1
ATOM 2012 C CA . ASP A 1 370 ? -12.966 -8.813 -8.770 1.00 73.11 698 ASP A CA 1
ATOM 2013 C C . ASP A 1 370 ? -11.919 -8.997 -9.866 1.00 72.62 698 ASP A C 1
ATOM 2014 O O . ASP A 1 370 ? -11.652 -8.072 -10.630 1.00 72.62 698 ASP A O 1
ATOM 2019 N N . LYS A 1 371 ? -11.338 -10.193 -9.946 1.00 72.15 699 LYS A N 1
ATOM 2020 C CA . LYS A 1 371 ? -10.307 -10.477 -10.947 1.00 72.35 699 LYS A CA 1
ATOM 2021 C C . LYS A 1 371 ? -10.935 -10.567 -12.316 1.00 67.82 699 LYS A C 1
ATOM 2022 O O . LYS A 1 371 ? -10.444 -9.984 -13.274 1.00 68.33 699 LYS A O 1
ATOM 2028 N N . VAL A 1 372 ? -12.033 -11.306 -12.389 1.00 63.79 700 VAL A N 1
ATOM 2029 C CA . VAL A 1 372 ? -12.702 -11.590 -13.649 1.00 59.89 700 VAL A CA 1
ATOM 2030 C C . VAL A 1 372 ? -13.380 -10.354 -14.253 1.00 58.85 700 VAL A C 1
ATOM 2031 O O . VAL A 1 372 ? -13.604 -10.306 -15.460 1.00 57.40 700 VAL A O 1
ATOM 2035 N N . THR A 1 373 ? -13.705 -9.363 -13.422 1.00 60.03 701 THR A N 1
ATOM 2036 C CA . THR A 1 373 ? -14.445 -8.179 -13.886 1.00 59.05 701 THR A CA 1
ATOM 2037 C C . THR A 1 373 ? -13.560 -7.187 -14.644 1.00 60.94 701 THR A C 1
ATOM 2038 O O . THR A 1 373 ? -12.601 -6.653 -14.103 1.00 64.01 701 THR A O 1
ATOM 2042 N N . LEU A 1 374 ? -13.908 -6.948 -15.904 1.00 59.67 702 LEU A N 1
ATOM 2043 C CA . LEU A 1 374 ? -13.117 -6.106 -16.795 1.00 62.05 702 LEU A CA 1
ATOM 2044 C C . LEU A 1 374 ? -13.196 -4.646 -16.383 1.00 65.57 702 LEU A C 1
ATOM 2045 O O . LEU A 1 374 ? -14.277 -4.139 -16.104 1.00 64.70 702 LEU A O 1
ATOM 2050 N N . LYS A 1 375 ? -12.049 -3.974 -16.343 1.00 70.67 703 LYS A N 1
ATOM 2051 C CA . LYS A 1 375 ? -12.012 -2.532 -16.085 1.00 74.98 703 LYS A CA 1
ATOM 2052 C C . LYS A 1 375 ? -12.436 -1.799 -17.355 1.00 75.38 703 LYS A C 1
ATOM 2053 O O . LYS A 1 375 ? -12.190 -2.277 -18.470 1.00 73.96 703 LYS A O 1
ATOM 2055 N N . ARG A 1 376 ? -13.085 -0.650 -17.180 1.00 78.30 704 ARG A N 1
ATOM 2056 C CA . ARG A 1 376 ? -13.572 0.150 -18.309 1.00 78.79 704 ARG A CA 1
ATOM 2057 C C . ARG A 1 376 ? -12.773 1.421 -18.538 1.00 82.73 704 ARG A C 1
ATOM 2058 O O . ARG A 1 376 ? -12.820 1.977 -19.634 1.00 82.36 704 ARG A O 1
ATOM 2066 N N . THR A 1 377 ? -12.059 1.878 -17.509 1.00 86.76 705 THR A N 1
ATOM 2067 C CA . THR A 1 377 ? -11.244 3.088 -17.599 1.00 91.56 705 THR A CA 1
ATOM 2068 C C . THR A 1 377 ? -9.785 2.735 -17.910 1.00 93.80 705 THR A C 1
ATOM 2069 O O . THR A 1 377 ? -9.372 1.584 -17.765 1.00 92.42 705 THR A O 1
ATOM 2073 N N . GLY A 1 378 ? -9.019 3.733 -18.348 1.00 98.17 706 GLY A N 1
ATOM 2074 C CA . GLY A 1 378 ? -7.599 3.564 -18.680 1.00 100.80 706 GLY A CA 1
ATOM 2075 C C . GLY A 1 378 ? -7.345 3.574 -20.179 1.00 99.72 706 GLY A C 1
ATOM 2076 O O . GLY A 1 378 ? -7.449 2.543 -20.845 1.00 96.33 706 GLY A O 1
ATOM 2077 N N . TYR A 1 382 ? -6.306 -4.889 -24.069 1.00 76.91 710 TYR A N 1
ATOM 2078 C CA . TYR A 1 382 ? -7.725 -4.701 -24.342 1.00 73.35 710 TYR A CA 1
ATOM 2079 C C . TYR A 1 382 ? -8.378 -5.893 -25.069 1.00 70.05 710 TYR A C 1
ATOM 2080 O O . TYR A 1 382 ? -9.460 -6.336 -24.683 1.00 67.05 710 TYR A O 1
ATOM 2082 N N . LYS A 1 383 ? -7.689 -6.429 -26.080 1.00 70.68 711 LYS A N 1
ATOM 2083 C CA . LYS A 1 383 ? -8.304 -7.246 -27.146 1.00 67.99 711 LYS A CA 1
ATOM 2084 C C . LYS A 1 383 ? -8.760 -8.678 -26.803 1.00 64.95 711 LYS A C 1
ATOM 2085 O O . LYS A 1 383 ? -8.091 -9.393 -26.053 1.00 66.05 711 LYS A O 1
ATOM 2091 N N . PHE A 1 384 ? -9.908 -9.058 -27.385 1.00 60.83 712 PHE A N 1
ATOM 2092 C CA . PHE A 1 384 ? -10.441 -10.433 -27.422 1.00 57.71 712 PHE A CA 1
ATOM 2093 C C . PHE A 1 384 ? -10.627 -10.850 -28.884 1.00 56.99 712 PHE A C 1
ATOM 2094 O O . PHE A 1 384 ? -10.857 -10.002 -29.753 1.00 57.07 712 PHE A O 1
ATOM 2102 N N . ARG A 1 385 ? -10.576 -12.154 -29.146 1.00 56.48 713 ARG A N 1
ATOM 2103 C CA . ARG A 1 385 ? -10.704 -12.683 -30.508 1.00 55.92 713 ARG A CA 1
ATOM 2104 C C . ARG A 1 385 ? -11.524 -13.957 -30.531 1.00 52.48 713 ARG A C 1
ATOM 2105 O O . ARG A 1 385 ? -11.442 -14.762 -29.615 1.00 52.09 713 ARG A O 1
ATOM 2113 N N . ASN A 1 386 ? -12.294 -14.138 -31.597 1.00 50.38 714 ASN A N 1
ATOM 2114 C CA . ASN A 1 386 ? -13.084 -15.351 -31.824 1.00 48.20 714 ASN A CA 1
ATOM 2115 C C . ASN A 1 386 ? -13.801 -15.871 -30.566 1.00 45.01 714 ASN A C 1
ATOM 2116 O O . ASN A 1 386 ? -13.815 -17.066 -30.286 1.00 44.44 714 ASN A O 1
ATOM 2121 N N . HIS A 1 387 ? -14.433 -14.948 -29.848 1.00 42.72 715 HIS A N 1
ATOM 2122 C CA . HIS A 1 387 ? -15.031 -15.207 -28.537 1.00 40.59 715 HIS A CA 1
ATOM 2123 C C . HIS A 1 387 ? -16.503 -15.004 -28.590 1.00 38.34 715 HIS A C 1
ATOM 2124 O O . HIS A 1 387 ? -17.023 -14.455 -29.559 1.00 38.74 715 HIS A O 1
ATOM 2131 N N . ILE A 1 388 ? -17.189 -15.425 -27.534 1.00 36.55 716 ILE A N 1
ATOM 2132 C CA . ILE A 1 388 ? -18.635 -15.312 -27.463 1.00 34.08 716 ILE A CA 1
ATOM 2133 C C . ILE A 1 388 ? -19.017 -14.166 -26.554 1.00 33.90 716 ILE A C 1
ATOM 2134 O O . ILE A 1 388 ? -18.648 -14.153 -25.391 1.00 34.65 716 ILE A O 1
ATOM 2139 N N . VAL A 1 389 ? -19.745 -13.199 -27.094 1.00 33.45 717 VAL A N 1
ATOM 2140 C CA . VAL A 1 389 ? -20.303 -12.125 -26.295 1.00 33.80 717 VAL A CA 1
ATOM 2141 C C . VAL A 1 389 ? -21.749 -12.476 -25.953 1.00 32.97 717 VAL A C 1
ATOM 2142 O O . VAL A 1 389 ? -22.569 -12.727 -26.837 1.00 32.64 717 VAL A O 1
ATOM 2146 N N . ALA A 1 390 ? -22.055 -12.519 -24.665 1.00 33.19 718 ALA A N 1
ATOM 2147 C CA . ALA A 1 390 ? -23.403 -12.755 -24.213 1.00 32.61 718 ALA A CA 1
ATOM 2148 C C . ALA A 1 390 ? -23.885 -11.479 -23.553 1.00 34.55 718 ALA A C 1
ATOM 2149 O O . ALA A 1 390 ? -23.265 -10.988 -22.621 1.00 36.54 718 ALA A O 1
ATOM 2151 N N . CYS A 1 391 ? -24.980 -10.927 -24.050 1.00 35.53 719 CYS A N 1
ATOM 2152 C CA . CYS A 1 391 ? -25.586 -9.760 -23.435 1.00 37.86 719 CYS A CA 1
ATOM 2153 C C . CYS A 1 391 ? -26.680 -10.252 -22.515 1.00 38.26 719 CYS A C 1
ATOM 2154 O O . CYS A 1 391 ? -27.519 -11.048 -22.933 1.00 37.81 719 CYS A O 1
ATOM 2157 N N . VAL A 1 392 ? -26.675 -9.800 -21.266 1.00 40.22 720 VAL A N 1
ATOM 2158 C CA . VAL A 1 392 ? -27.732 -10.172 -20.324 1.00 41.22 720 VAL A CA 1
ATOM 2159 C C . VAL A 1 392 ? -28.332 -8.914 -19.729 1.00 43.65 720 VAL A C 1
ATOM 2160 O O . VAL A 1 392 ? -27.643 -7.907 -19.604 1.00 45.16 720 VAL A O 1
ATOM 2164 N N . PHE A 1 393 ? -29.608 -8.977 -19.365 1.00 45.13 721 PHE A N 1
ATOM 2165 C CA . PHE A 1 393 ? -30.299 -7.822 -18.799 1.00 49.14 721 PHE A CA 1
ATOM 2166 C C . PHE A 1 393 ? -30.793 -8.095 -17.384 1.00 51.31 721 PHE A C 1
ATOM 2167 O O . PHE A 1 393 ? -31.423 -9.120 -17.131 1.00 52.02 721 PHE A O 1
ATOM 2175 N N . GLY A 1 394 ? -30.507 -7.185 -16.458 1.00 54.41 722 GLY A N 1
ATOM 2176 C CA . GLY A 1 394 ? -31.041 -7.317 -15.109 1.00 57.51 722 GLY A CA 1
ATOM 2177 C C . GLY A 1 394 ? -30.721 -6.190 -14.139 1.00 61.88 722 GLY A C 1
ATOM 2178 O O . GLY A 1 394 ? -30.306 -5.102 -14.535 1.00 63.41 722 GLY A O 1
ATOM 2179 N N . ASP A 1 395 ? -30.931 -6.469 -12.856 1.00 64.66 723 ASP A N 1
ATOM 2180 C CA . ASP A 1 395 ? -30.611 -5.547 -11.764 1.00 69.53 723 ASP A CA 1
ATOM 2181 C C . ASP A 1 395 ? -30.829 -6.261 -10.427 1.00 70.32 723 ASP A C 1
ATOM 2182 O O . ASP A 1 395 ? -31.198 -7.442 -10.400 1.00 66.87 723 ASP A O 1
ATOM 2187 N N . ALA A 1 396 ? -30.609 -5.544 -9.325 1.00 73.47 724 ALA A N 1
ATOM 2188 C CA . ALA A 1 396 ? -30.965 -6.048 -8.001 1.00 75.45 724 ALA A CA 1
ATOM 2189 C C . ALA A 1 396 ? -32.394 -6.622 -7.974 1.00 75.87 724 ALA A C 1
ATOM 2190 O O . ALA A 1 396 ? -32.636 -7.649 -7.336 1.00 75.79 724 ALA A O 1
ATOM 2192 N N . HIS A 1 397 ? -33.318 -5.978 -8.693 1.00 77.12 725 HIS A N 1
ATOM 2193 C CA . HIS A 1 397 ? -34.742 -6.365 -8.699 1.00 77.59 725 HIS A CA 1
ATOM 2194 C C . HIS A 1 397 ? -35.110 -7.451 -9.685 1.00 73.64 725 HIS A C 1
ATOM 2195 O O . HIS A 1 397 ? -36.241 -7.942 -9.672 1.00 73.97 725 HIS A O 1
ATOM 2202 N N . SER A 1 398 ? -34.184 -7.833 -10.558 1.00 69.60 726 SER A N 1
ATOM 2203 C CA . SER A 1 398 ? -34.495 -8.807 -11.596 1.00 65.70 726 SER A CA 1
ATOM 2204 C C . SER A 1 398 ? -34.368 -10.215 -11.058 1.00 62.86 726 SER A C 1
ATOM 2205 O O . SER A 1 398 ? -33.514 -10.488 -10.215 1.00 61.47 726 SER A O 1
ATOM 2208 N N . ALA A 1 399 ? -35.223 -11.103 -11.557 1.00 61.39 727 ALA A N 1
ATOM 2209 C CA . ALA A 1 399 ? -35.148 -12.521 -11.213 1.00 60.21 727 ALA A CA 1
ATOM 2210 C C . ALA A 1 399 ? -33.907 -13.112 -11.856 1.00 57.84 727 ALA A C 1
ATOM 2211 O O . ALA A 1 399 ? -33.433 -12.587 -12.868 1.00 59.29 727 ALA A O 1
ATOM 2213 N N . PRO A 1 400 ? -33.380 -14.209 -11.292 1.00 55.73 728 PRO A N 1
ATOM 2214 C CA . PRO A 1 400 ? -32.165 -14.780 -11.845 1.00 53.65 728 PRO A CA 1
ATOM 2215 C C . PRO A 1 400 ? -32.453 -15.621 -13.093 1.00 51.08 728 PRO A C 1
ATOM 2216 O O . PRO A 1 400 ? -33.472 -16.317 -13.149 1.00 50.56 728 PRO A O 1
ATOM 2220 N N . MET A 1 401 ? -31.566 -15.537 -14.082 1.00 49.04 729 MET A N 1
ATOM 2221 C CA . MET A 1 401 ? -31.561 -16.469 -15.214 1.00 47.13 729 MET A CA 1
ATOM 2222 C C . MET A 1 401 ? -30.377 -17.404 -15.021 1.00 45.33 729 MET A C 1
ATOM 2223 O O . MET A 1 401 ? -29.258 -16.955 -14.788 1.00 46.27 729 MET A O 1
ATOM 2228 N N . GLY A 1 402 ? -30.611 -18.705 -15.109 1.00 43.08 730 GLY A N 1
ATOM 2229 C CA . GLY A 1 402 ? -29.567 -19.664 -14.784 1.00 41.85 730 GLY A CA 1
ATOM 2230 C C . GLY A 1 402 ? -28.446 -19.605 -15.793 1.00 39.87 730 GLY A C 1
ATOM 2231 O O . GLY A 1 402 ? -28.514 -20.268 -16.817 1.00 39.12 730 GLY A O 1
ATOM 2232 N N . LEU A 1 403 ? -27.414 -18.816 -15.515 1.00 39.30 731 LEU A N 1
ATOM 2233 C CA . LEU A 1 403 ? -26.342 -18.629 -16.489 1.00 38.42 731 LEU A CA 1
ATOM 2234 C C . LEU A 1 403 ? -25.392 -19.804 -16.521 1.00 38.75 731 LEU A C 1
ATOM 2235 O O . LEU A 1 403 ? -24.722 -20.022 -17.519 1.00 37.99 731 LEU A O 1
ATOM 2240 N N . ARG A 1 404 ? -25.337 -20.559 -15.430 1.00 40.92 732 ARG A N 1
ATOM 2241 C CA . ARG A 1 404 ? -24.662 -21.855 -15.430 1.00 42.25 732 ARG A CA 1
ATOM 2242 C C . ARG A 1 404 ? -25.064 -22.618 -16.685 1.00 39.48 732 ARG A C 1
ATOM 2243 O O . ARG A 1 404 ? -24.223 -23.011 -17.476 1.00 39.85 732 ARG A O 1
ATOM 2251 N N . ASN A 1 405 ? -26.361 -22.779 -16.881 1.00 37.71 733 ASN A N 1
ATOM 2252 C CA . ASN A 1 405 ? -26.887 -23.528 -18.022 1.00 37.44 733 ASN A CA 1
ATOM 2253 C C . ASN A 1 405 ? -26.365 -23.093 -19.392 1.00 35.74 733 ASN A C 1
ATOM 2254 O O . ASN A 1 405 ? -26.458 -23.844 -20.355 1.00 34.94 733 ASN A O 1
ATOM 2259 N N . PHE A 1 406 ? -25.847 -21.876 -19.479 1.00 34.95 734 PHE A N 1
ATOM 2260 C CA . PHE A 1 406 ? -25.354 -21.335 -20.732 1.00 34.26 734 PHE A CA 1
ATOM 2261 C C . PHE A 1 406 ? -23.858 -21.531 -20.881 1.00 35.83 734 PHE A C 1
ATOM 2262 O O . PHE A 1 406 ? -23.371 -21.745 -21.984 1.00 37.32 734 PHE A O 1
ATOM 2270 N N . VAL A 1 407 ? -23.119 -21.429 -19.786 1.00 37.07 735 VAL A N 1
ATOM 2271 C CA . VAL A 1 407 ? -21.684 -21.675 -19.830 1.00 38.16 735 VAL A CA 1
ATOM 2272 C C . VAL A 1 407 ? -21.432 -23.168 -20.004 1.00 39.65 735 VAL A C 1
ATOM 2273 O O . VAL A 1 407 ? -20.790 -23.584 -20.965 1.00 40.21 735 VAL A O 1
ATOM 2277 N N . MET A 1 408 ? -21.981 -23.962 -19.090 1.00 41.26 736 MET A N 1
ATOM 2278 C CA . MET A 1 408 ? -21.732 -25.404 -19.022 1.00 43.45 736 MET A CA 1
ATOM 2279 C C . MET A 1 408 ? -21.583 -26.105 -20.385 1.00 42.57 736 MET A C 1
ATOM 2280 O O . MET A 1 408 ? -20.571 -26.751 -20.615 1.00 44.72 736 MET A O 1
ATOM 2285 N N . PRO A 1 409 ? -22.562 -25.975 -21.297 1.00 40.22 737 PRO A N 1
ATOM 2286 C CA . PRO A 1 409 ? -22.403 -26.631 -22.596 1.00 39.76 737 PRO A CA 1
ATOM 2287 C C . PRO A 1 409 ? -21.240 -26.088 -23.412 1.00 39.73 737 PRO A C 1
ATOM 2288 O O . PRO A 1 409 ? -20.618 -26.838 -24.160 1.00 41.26 737 PRO A O 1
ATOM 2292 N N . LEU A 1 410 ? -20.946 -24.798 -23.267 1.00 38.43 738 LEU A N 1
ATOM 2293 C CA . LEU A 1 410 ? -19.778 -24.197 -23.915 1.00 38.81 738 LEU A CA 1
ATOM 2294 C C . LEU A 1 410 ? -18.483 -24.547 -23.186 1.00 39.94 738 LEU A C 1
ATOM 2295 O O . LEU A 1 410 ? -17.416 -24.031 -23.518 1.00 40.92 738 LEU A O 1
ATOM 2300 N N . ARG A 1 411 ? -18.583 -25.405 -22.179 1.00 39.52 739 ARG A N 1
ATOM 2301 C CA . ARG A 1 411 ? -17.441 -25.804 -21.396 1.00 40.92 739 ARG A CA 1
ATOM 2302 C C . ARG A 1 411 ? -17.425 -27.316 -21.201 1.00 42.75 739 ARG A C 1
ATOM 2303 O O . ARG A 1 411 ? -17.009 -27.794 -20.162 1.00 44.52 739 ARG A O 1
ATOM 2311 N N . ALA A 1 412 ? -17.857 -28.067 -22.213 1.00 43.14 740 ALA A N 1
ATOM 2312 C CA . ALA A 1 412 ? -17.896 -29.529 -22.127 1.00 44.86 740 ALA A CA 1
ATOM 2313 C C . ALA A 1 412 ? -16.483 -30.107 -22.129 1.00 48.66 740 ALA A C 1
ATOM 2314 O O . ALA A 1 412 ? -15.568 -29.523 -22.714 1.00 49.61 740 ALA A O 1
ATOM 2316 N N . SER A 1 413 ? -16.308 -31.255 -21.477 1.00 51.44 741 SER A N 1
ATOM 2317 C CA . SER A 1 413 ? -14.987 -31.888 -21.357 1.00 55.07 741 SER A CA 1
ATOM 2318 C C . SER A 1 413 ? -14.482 -32.487 -22.665 1.00 57.11 741 SER A C 1
ATOM 2319 O O . SER A 1 413 ? -13.275 -32.665 -22.833 1.00 59.83 741 SER A O 1
ATOM 2322 N N . ASN A 1 414 ? -15.396 -32.810 -23.579 1.00 56.15 742 ASN A N 1
ATOM 2323 C CA . ASN A 1 414 ? -15.002 -33.360 -24.877 1.00 58.49 742 ASN A CA 1
ATOM 2324 C C . ASN A 1 414 ? -14.554 -32.297 -25.888 1.00 58.14 742 ASN A C 1
ATOM 2325 O O . ASN A 1 414 ? -14.210 -32.622 -27.032 1.00 59.57 742 ASN A O 1
ATOM 2330 N N . TYR A 1 415 ? -14.582 -31.034 -25.470 1.00 56.45 743 TYR A N 1
ATOM 2331 C CA . TYR A 1 415 ? -13.783 -30.008 -26.119 1.00 57.23 743 TYR A CA 1
ATOM 2332 C C . TYR A 1 415 ? -12.456 -29.975 -25.388 1.00 59.64 743 TYR A C 1
ATOM 2333 O O . TYR A 1 415 ? -12.263 -30.692 -24.410 1.00 60.65 743 TYR A O 1
ATOM 2342 N N . THR A 1 416 ? -11.536 -29.158 -25.874 1.00 60.89 744 THR A N 1
ATOM 2343 C CA . THR A 1 416 ? -10.193 -29.113 -25.334 1.00 64.62 744 THR A CA 1
ATOM 2344 C C . THR A 1 416 ? -9.811 -27.682 -24.980 1.00 64.28 744 THR A C 1
ATOM 2345 O O . THR A 1 416 ? -10.167 -26.744 -25.702 1.00 61.86 744 THR A O 1
ATOM 2349 N N . ARG A 1 417 ? -9.084 -27.524 -23.871 1.00 66.69 745 ARG A N 1
ATOM 2350 C CA . ARG A 1 417 ? -8.587 -26.213 -23.435 1.00 67.29 745 ARG A CA 1
ATOM 2351 C C . ARG A 1 417 ? -8.153 -25.352 -24.632 1.00 67.91 745 ARG A C 1
ATOM 2352 O O . ARG A 1 417 ? -8.493 -24.170 -24.715 1.00 66.38 745 ARG A O 1
ATOM 2354 N N . LYS A 1 418 ? -7.424 -25.958 -25.564 1.00 70.69 746 LYS A N 1
ATOM 2355 C CA . LYS A 1 418 ? -7.023 -25.278 -26.788 1.00 71.42 746 LYS A CA 1
ATOM 2356 C C . LYS A 1 418 ? -8.220 -24.614 -27.482 1.00 68.00 746 LYS A C 1
ATOM 2357 O O . LYS A 1 418 ? -8.201 -23.411 -27.730 1.00 68.29 746 LYS A O 1
ATOM 2359 N N . GLU A 1 419 ? -9.268 -25.386 -27.756 1.00 66.07 747 GLU A N 1
ATOM 2360 C CA . GLU A 1 419 ? -10.367 -24.916 -28.608 1.00 63.35 747 GLU A CA 1
ATOM 2361 C C . GLU A 1 419 ? -11.545 -24.280 -27.857 1.00 60.13 747 GLU A C 1
ATOM 2362 O O . GLU A 1 419 ? -12.572 -23.971 -28.474 1.00 57.32 747 GLU A O 1
ATOM 2368 N N . LEU A 1 420 ? -11.403 -24.081 -26.544 1.00 60.48 748 LEU A N 1
ATOM 2369 C CA . LEU A 1 420 ? -12.435 -23.388 -25.745 1.00 57.71 748 LEU A CA 1
ATOM 2370 C C . LEU A 1 420 ? -12.487 -21.900 -26.081 1.00 56.81 748 LEU A C 1
ATOM 2371 O O . LEU A 1 420 ? -11.446 -21.300 -26.384 1.00 60.25 748 LEU A O 1
ATOM 2376 N N . LYS A 1 421 ? -13.688 -21.312 -26.015 1.00 52.91 749 LYS A N 1
ATOM 2377 C CA . LYS A 1 421 ? -13.875 -19.881 -26.303 1.00 51.56 749 LYS A CA 1
ATOM 2378 C C . LYS A 1 421 ? -14.065 -19.021 -25.050 1.00 50.36 749 LYS A C 1
ATOM 2379 O O . LYS A 1 421 ? -14.633 -19.459 -24.050 1.00 48.30 749 LYS A O 1
ATOM 2385 N N . ASP A 1 422 ? -13.578 -17.789 -25.115 1.00 51.07 750 ASP A N 1
ATOM 2386 C CA . ASP A 1 422 ? -13.761 -16.853 -24.020 1.00 51.45 750 ASP A CA 1
ATOM 2387 C C . ASP A 1 422 ? -15.203 -16.404 -24.026 1.00 48.09 750 ASP A C 1
ATOM 2388 O O . ASP A 1 422 ? -15.799 -16.259 -25.093 1.00 47.87 750 ASP A O 1
ATOM 2393 N N . ILE A 1 423 ? -15.764 -16.183 -22.842 1.00 45.92 751 ILE A N 1
ATOM 2394 C CA . ILE A 1 423 ? -17.141 -15.731 -22.726 1.00 42.50 751 ILE A CA 1
ATOM 2395 C C . ILE A 1 423 ? -17.201 -14.418 -21.969 1.00 42.21 751 ILE A C 1
ATOM 2396 O O . ILE A 1 423 ? -17.046 -14.394 -20.753 1.00 43.40 751 ILE A O 1
ATOM 2401 N N . VAL A 1 424 ? -17.416 -13.328 -22.697 1.00 41.08 752 VAL A N 1
ATOM 2402 C CA . VAL A 1 424 ? -17.592 -12.023 -22.087 1.00 41.51 752 VAL A CA 1
ATOM 2403 C C . VAL A 1 424 ? -19.075 -11.780 -21.901 1.00 39.45 752 VAL A C 1
ATOM 2404 O O . VAL A 1 424 ? -19.829 -11.814 -22.863 1.00 38.68 752 VAL A O 1
ATOM 2408 N N . PHE A 1 425 ? -19.488 -11.548 -20.663 1.00 39.08 753 PHE A N 1
ATOM 2409 C CA . PHE A 1 425 ? -20.844 -11.134 -20.369 1.00 37.76 753 PHE A CA 1
ATOM 2410 C C . PHE A 1 425 ? -20.902 -9.628 -20.291 1.00 39.16 753 PHE A C 1
ATOM 2411 O O . PHE A 1 425 ? -20.117 -9.031 -19.573 1.00 41.69 753 PHE A O 1
ATOM 2419 N N . ILE A 1 426 ? -21.832 -9.011 -21.004 1.00 38.46 754 ILE A N 1
ATOM 2420 C CA . ILE A 1 426 ? -22.051 -7.580 -20.873 1.00 40.32 754 ILE A CA 1
ATOM 2421 C C . ILE A 1 426 ? -23.327 -7.332 -20.087 1.00 40.85 754 ILE A C 1
ATOM 2422 O O . ILE A 1 426 ? -24.405 -7.701 -20.537 1.00 40.26 754 ILE A O 1
ATOM 2427 N N . GLY A 1 427 ? -23.224 -6.711 -18.919 1.00 42.92 755 GLY A N 1
ATOM 2428 C CA . GLY A 1 427 ? -24.415 -6.516 -18.104 1.00 43.85 755 GLY A CA 1
ATOM 2429 C C . GLY A 1 427 ? -24.207 -5.881 -16.746 1.00 46.56 755 GLY A C 1
ATOM 2430 O O . GLY A 1 427 ? -23.089 -5.575 -16.353 1.00 47.64 755 GLY A O 1
ATOM 2431 N N . SER A 1 428 ? -25.313 -5.693 -16.035 1.00 47.82 756 SER A N 1
ATOM 2432 C CA . SER A 1 428 ? -25.296 -5.135 -14.702 1.00 50.99 756 SER A CA 1
ATOM 2433 C C . SER A 1 428 ? -24.470 -6.025 -13.802 1.00 51.39 756 SER A C 1
ATOM 2434 O O . SER A 1 428 ? -24.780 -7.199 -13.646 1.00 49.58 756 SER A O 1
ATOM 2437 N N . LEU A 1 429 ? -23.423 -5.466 -13.206 1.00 54.74 757 LEU A N 1
ATOM 2438 C CA . LEU A 1 429 ? -22.581 -6.225 -12.283 1.00 55.72 757 LEU A CA 1
ATOM 2439 C C . LEU A 1 429 ? -23.398 -6.706 -11.096 1.00 56.90 757 LEU A C 1
ATOM 2440 O O . LEU A 1 429 ? -23.280 -7.860 -10.688 1.00 55.76 757 LEU A O 1
ATOM 2445 N N . ASP A 1 430 ? -24.235 -5.815 -10.565 1.00 60.18 758 ASP A N 1
ATOM 2446 C CA . ASP A 1 430 ? -25.152 -6.140 -9.463 1.00 61.88 758 ASP A CA 1
ATOM 2447 C C . ASP A 1 430 ? -26.025 -7.354 -9.774 1.00 59.52 758 ASP A C 1
ATOM 2448 O O . ASP A 1 430 ? -26.290 -8.176 -8.898 1.00 59.88 758 ASP A O 1
ATOM 2453 N N . TYR A 1 431 ? -26.482 -7.459 -11.016 1.00 57.54 759 TYR A N 1
ATOM 2454 C CA . TYR A 1 431 ? -27.235 -8.626 -11.427 1.00 54.99 759 TYR A CA 1
ATOM 2455 C C . TYR A 1 431 ? -26.319 -9.817 -11.559 1.00 54.15 759 TYR A C 1
ATOM 2456 O O . TYR A 1 431 ? -26.650 -10.903 -11.103 1.00 55.24 759 TYR A O 1
ATOM 2465 N N . LEU A 1 432 ? -25.171 -9.609 -12.192 1.00 54.41 760 LEU A N 1
ATOM 2466 C CA . LEU A 1 432 ? -24.280 -10.713 -12.543 1.00 53.27 760 LEU A CA 1
ATOM 2467 C C . LEU A 1 432 ? -23.526 -11.280 -11.352 1.00 54.70 760 LEU A C 1
ATOM 2468 O O . LEU A 1 432 ? -23.182 -12.461 -11.348 1.00 52.68 760 LEU A O 1
ATOM 2473 N N . GLN A 1 433 ? -23.277 -10.457 -10.341 1.00 58.00 761 GLN A N 1
ATOM 2474 C CA . GLN A 1 433 ? -22.590 -10.944 -9.150 1.00 61.24 761 GLN A CA 1
ATOM 2475 C C . GLN A 1 433 ? -23.484 -11.914 -8.373 1.00 62.11 761 GLN A C 1
ATOM 2476 O O . GLN A 1 433 ? -22.992 -12.754 -7.622 1.00 63.95 761 GLN A O 1
ATOM 2482 N N . ARG A 1 434 ? -24.797 -11.809 -8.556 1.00 62.50 762 ARG A N 1
ATOM 2483 C CA . ARG A 1 434 ? -25.715 -12.731 -7.901 1.00 62.09 762 ARG A CA 1
ATOM 2484 C C . ARG A 1 434 ? -25.657 -14.122 -8.539 1.00 58.16 762 ARG A C 1
ATOM 2485 O O . ARG A 1 434 ? -25.931 -15.101 -7.863 1.00 58.74 762 ARG A O 1
ATOM 2493 N N . GLU A 1 435 ? -25.268 -14.211 -9.813 1.00 55.51 763 GLU A N 1
ATOM 2494 C CA . GLU A 1 435 ? -25.087 -15.509 -10.506 1.00 53.67 763 GLU A CA 1
ATOM 2495 C C . GLU A 1 435 ? -23.699 -16.121 -10.293 1.00 52.20 763 GLU A C 1
ATOM 2496 O O . GLU A 1 435 ? -23.498 -17.326 -10.469 1.00 49.98 763 GLU A O 1
ATOM 2502 N N . TRP A 1 436 ? -22.742 -15.277 -9.934 1.00 51.89 764 TRP A N 1
ATOM 2503 C CA . TRP A 1 436 ? -21.342 -15.657 -9.938 1.00 51.62 764 TRP A CA 1
ATOM 2504 C C . TRP A 1 436 ? -21.018 -16.853 -9.109 1.00 52.00 764 TRP A C 1
ATOM 2505 O O . TRP A 1 436 ? -20.132 -17.620 -9.458 1.00 51.70 764 TRP A O 1
ATOM 2516 N N . ARG A 1 437 ? -21.709 -17.017 -7.989 1.00 53.39 765 ARG A N 1
ATOM 2517 C CA . ARG A 1 437 ? -21.544 -18.206 -7.161 1.00 54.92 765 ARG A CA 1
ATOM 2518 C C . ARG A 1 437 ? -21.553 -19.459 -8.026 1.00 53.22 765 ARG A C 1
ATOM 2519 O O . ARG A 1 437 ? -20.706 -20.332 -7.854 1.00 54.83 765 ARG A O 1
ATOM 2527 N N . PHE A 1 438 ? -22.494 -19.535 -8.963 1.00 50.64 766 PHE A N 1
ATOM 2528 C CA . PHE A 1 438 ? -22.677 -20.743 -9.764 1.00 49.16 766 PHE A CA 1
ATOM 2529 C C . PHE A 1 438 ? -21.851 -20.783 -11.052 1.00 47.92 766 PHE A C 1
ATOM 2530 O O . PHE A 1 438 ? -21.907 -21.781 -11.784 1.00 47.18 766 PHE A O 1
ATOM 2538 N N . LEU A 1 439 ? -21.123 -19.704 -11.347 1.00 47.43 767 LEU A N 1
ATOM 2539 C CA . LEU A 1 439 ? -20.215 -19.663 -12.497 1.00 46.48 767 LEU A CA 1
ATOM 2540 C C . LEU A 1 439 ? -18.740 -19.690 -12.086 1.00 48.55 767 LEU A C 1
ATOM 2541 O O . LEU A 1 439 ? -17.859 -19.578 -12.927 1.00 47.82 767 LEU A O 1
ATOM 2546 N N . TRP A 1 440 ? -18.483 -19.836 -10.791 1.00 51.57 768 TRP A N 1
ATOM 2547 C CA . TRP A 1 440 ? -17.124 -19.816 -10.235 1.00 54.81 768 TRP A CA 1
ATOM 2548 C C . TRP A 1 440 ? -16.098 -20.599 -10.973 1.00 55.87 768 TRP A C 1
ATOM 2549 O O . TRP A 1 440 ? -15.003 -20.101 -11.258 1.00 57.31 768 TRP A O 1
ATOM 2560 N N . ASN A 1 441 ? -16.439 -21.859 -11.230 1.00 55.05 769 ASN A N 1
ATOM 2561 C CA . ASN A 1 441 ? -15.451 -22.880 -11.544 1.00 56.48 769 ASN A CA 1
ATOM 2562 C C . ASN A 1 441 ? -15.250 -23.088 -13.036 1.00 54.94 769 ASN A C 1
ATOM 2563 O O . ASN A 1 441 ? -14.531 -23.995 -13.451 1.00 56.92 769 ASN A O 1
ATOM 2568 N N . PHE A 1 442 ? -15.879 -22.243 -13.840 1.00 51.65 770 PHE A N 1
ATOM 2569 C CA . PHE A 1 442 ? -15.632 -22.248 -15.263 1.00 49.87 770 PHE A CA 1
ATOM 2570 C C . PHE A 1 442 ? -14.512 -21.269 -15.607 1.00 50.51 770 PHE A C 1
ATOM 2571 O O . PHE A 1 442 ? -14.442 -20.183 -15.049 1.00 50.77 770 PHE A O 1
ATOM 2579 N N . PRO A 1 443 ? -13.623 -21.660 -16.522 1.00 50.87 771 PRO A N 1
ATOM 2580 C CA . PRO A 1 443 ? -12.512 -20.825 -16.976 1.00 52.64 771 PRO A CA 1
ATOM 2581 C C . PRO A 1 443 ? -12.829 -19.906 -18.159 1.00 50.84 771 PRO A C 1
ATOM 2582 O O . PRO A 1 443 ? -13.795 -20.125 -18.880 1.00 48.30 771 PRO A O 1
ATOM 2586 N N . GLN A 1 444 ? -11.984 -18.899 -18.358 1.00 52.69 772 GLN A N 1
ATOM 2587 C CA . GLN A 1 444 ? -12.105 -17.951 -19.477 1.00 51.92 772 GLN A CA 1
ATOM 2588 C C . GLN A 1 444 ? -13.469 -17.262 -19.560 1.00 48.62 772 GLN A C 1
ATOM 2589 O O . GLN A 1 444 ? -13.970 -16.978 -20.640 1.00 47.37 772 GLN A O 1
ATOM 2595 N N . ILE A 1 445 ? -14.052 -16.993 -18.400 1.00 48.07 773 ILE A N 1
ATOM 2596 C CA . ILE A 1 445 ? -15.283 -16.229 -18.287 1.00 45.62 773 ILE A CA 1
ATOM 2597 C C . ILE A 1 445 ? -14.923 -14.855 -17.772 1.00 46.99 773 ILE A C 1
ATOM 2598 O O . ILE A 1 445 ? -14.162 -14.726 -16.820 1.00 49.05 773 ILE A O 1
ATOM 2603 N N . TYR A 1 446 ? -15.477 -13.833 -18.406 1.00 45.97 774 TYR A N 1
ATOM 2604 C CA . TYR A 1 446 ? -15.161 -12.456 -18.067 1.00 47.67 774 TYR A CA 1
ATOM 2605 C C . TYR A 1 446 ? -16.433 -11.640 -18.078 1.00 45.74 774 TYR A C 1
ATOM 2606 O O . TYR A 1 446 ? -17.381 -11.981 -18.781 1.00 43.83 774 TYR A O 1
ATOM 2615 N N . ILE A 1 447 ? -16.455 -10.570 -17.293 1.00 46.57 775 ILE A N 1
ATOM 2616 C CA . ILE A 1 447 ? -17.654 -9.769 -17.141 1.00 45.51 775 ILE A CA 1
ATOM 2617 C C . ILE A 1 447 ? -17.355 -8.315 -17.382 1.00 46.59 775 ILE A C 1
ATOM 2618 O O . ILE A 1 447 ? -16.540 -7.743 -16.688 1.00 49.80 775 ILE A O 1
ATOM 2623 N N . LEU A 1 448 ? -18.008 -7.728 -18.373 1.00 44.90 776 LEU A N 1
ATOM 2624 C CA . LEU A 1 448 ? -17.896 -6.307 -18.629 1.00 46.48 776 LEU A CA 1
ATOM 2625 C C . LEU A 1 448 ? -19.154 -5.671 -18.084 1.00 46.78 776 LEU A C 1
ATOM 2626 O O . LEU A 1 448 ? -20.239 -5.947 -18.577 1.00 45.23 776 LEU A O 1
ATOM 2631 N N . PRO A 1 449 ? -19.029 -4.832 -17.050 1.00 49.59 777 PRO A N 1
ATOM 2632 C CA . PRO A 1 449 ? -20.216 -4.169 -16.548 1.00 50.21 777 PRO A CA 1
ATOM 2633 C C . PRO A 1 449 ? -20.631 -3.050 -17.486 1.00 51.03 777 PRO A C 1
ATOM 2634 O O . PRO A 1 449 ? -19.793 -2.269 -17.935 1.00 52.72 777 PRO A O 1
ATOM 2638 N N . GLY A 1 450 ? -21.919 -2.999 -17.793 1.00 50.36 778 GLY A N 1
ATOM 2639 C CA . GLY A 1 450 ? -22.448 -2.042 -18.752 1.00 51.39 778 GLY A CA 1
ATOM 2640 C C . GLY A 1 450 ? -23.757 -2.531 -19.331 1.00 49.53 778 GLY A C 1
ATOM 2641 O O . GLY A 1 450 ? -24.394 -3.415 -18.763 1.00 47.90 778 GLY A O 1
ATOM 2642 N N . CYS A 1 451 ? -24.158 -1.956 -20.462 1.00 50.21 779 CYS A N 1
ATOM 2643 C CA . CYS A 1 451 ? -25.386 -2.366 -21.141 1.00 49.11 779 CYS A CA 1
ATOM 2644 C C . CYS A 1 451 ? -25.135 -2.591 -22.615 1.00 46.98 779 CYS A C 1
ATOM 2645 O O . CYS A 1 451 ? -24.458 -1.798 -23.256 1.00 47.71 779 CYS A O 1
ATOM 2648 N N . ALA A 1 452 ? -25.714 -3.664 -23.144 1.00 44.64 780 ALA A N 1
ATOM 2649 C CA . ALA A 1 452 ? -25.570 -4.017 -24.557 1.00 43.38 780 ALA A CA 1
ATOM 2650 C C . ALA A 1 452 ? -26.218 -2.996 -25.479 1.00 44.63 780 ALA A C 1
ATOM 2651 O O . ALA A 1 452 ? -25.816 -2.868 -26.630 1.00 44.87 780 ALA A O 1
ATOM 2653 N N . LEU A 1 453 ? -27.211 -2.266 -24.979 1.00 46.19 781 LEU A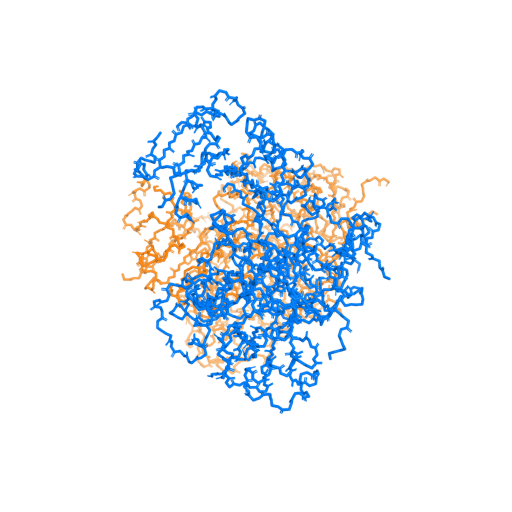 N 1
ATOM 2654 C CA . LEU A 1 453 ? -27.869 -1.234 -25.785 1.00 47.86 781 LEU A CA 1
ATOM 2655 C C . LEU A 1 453 ? -26.890 -0.121 -26.137 1.00 49.61 781 LEU A C 1
ATOM 2656 O O . LEU A 1 453 ? -27.020 0.523 -27.171 1.00 50.34 781 LEU A O 1
ATOM 2661 N N . TYR A 1 454 ? -25.900 0.081 -25.278 1.00 50.50 782 TYR A N 1
ATOM 2662 C CA . TYR A 1 454 ? -24.846 1.037 -25.534 1.00 52.70 782 TYR A CA 1
ATOM 2663 C C . TYR A 1 454 ? -23.806 0.433 -26.469 1.00 51.11 782 TYR A C 1
ATOM 2664 O O . TYR A 1 454 ? -23.153 -0.538 -26.123 1.00 49.48 782 TYR A O 1
ATOM 2673 N N . SER A 1 455 ? -23.652 1.011 -27.656 1.00 52.13 783 SER A N 1
ATOM 2674 C CA . SER A 1 455 ? -22.689 0.504 -28.637 1.00 51.08 783 SER A CA 1
ATOM 2675 C C . SER A 1 455 ? -21.257 0.758 -28.201 1.00 52.51 783 SER A C 1
ATOM 2676 O O . SER A 1 455 ? -20.348 0.079 -28.651 1.00 51.64 783 SER A O 1
ATOM 2679 N N . GLY A 1 456 ? -21.056 1.738 -27.329 1.00 55.54 784 GLY A N 1
ATOM 2680 C CA . GLY A 1 456 ? -19.745 1.969 -26.739 1.00 57.74 784 GLY A CA 1
ATOM 2681 C C . GLY A 1 456 ? -19.276 0.774 -25.927 1.00 56.32 784 GLY A C 1
ATOM 2682 O O . GLY A 1 456 ? -18.118 0.363 -26.014 1.00 56.33 784 GLY A O 1
ATOM 2683 N N . ASP A 1 457 ? -20.183 0.210 -25.138 1.00 55.35 785 ASP A N 1
ATOM 2684 C CA . ASP A 1 457 ? -19.861 -0.950 -24.318 1.00 54.45 785 ASP A CA 1
ATOM 2685 C C . ASP A 1 457 ? -19.761 -2.241 -25.153 1.00 52.14 785 ASP A C 1
ATOM 2686 O O . ASP A 1 457 ? -19.132 -3.209 -24.728 1.00 51.47 785 ASP A O 1
ATOM 2691 N N . LEU A 1 458 ? -20.379 -2.262 -26.330 1.00 51.22 786 LEU A N 1
ATOM 2692 C CA . LEU A 1 458 ? -20.219 -3.389 -27.244 1.00 49.40 786 LEU A CA 1
ATOM 2693 C C . LEU A 1 458 ? -18.827 -3.372 -27.855 1.00 50.98 786 LEU A C 1
ATOM 2694 O O . LEU A 1 458 ? -18.215 -4.418 -28.035 1.00 50.04 786 LEU A O 1
ATOM 2699 N N . HIS A 1 459 ? -18.338 -2.182 -28.187 1.00 54.11 787 HIS A N 1
ATOM 2700 C CA . HIS A 1 459 ? -16.990 -2.039 -28.733 1.00 56.33 787 HIS A CA 1
ATOM 2701 C C . HIS A 1 459 ? -15.952 -2.289 -27.693 1.00 56.80 787 HIS A C 1
ATOM 2702 O O . HIS A 1 459 ? -14.889 -2.812 -28.001 1.00 57.69 787 HIS A O 1
ATOM 2709 N N . ALA A 1 460 ? -16.243 -1.928 -26.449 1.00 56.55 788 ALA A N 1
ATOM 2710 C CA . ALA A 1 460 ? -15.344 -2.253 -25.358 1.00 57.10 788 ALA A CA 1
ATOM 2711 C C . ALA A 1 460 ? -15.133 -3.752 -25.261 1.00 54.65 788 ALA A C 1
ATOM 2712 O O . ALA A 1 460 ? -14.049 -4.187 -24.921 1.00 55.63 788 ALA A O 1
ATOM 2714 N N . ALA A 1 461 ? -16.163 -4.536 -25.574 1.00 51.85 789 ALA A N 1
ATOM 2715 C CA . ALA A 1 461 ? -16.063 -6.001 -25.563 1.00 50.12 789 ALA A CA 1
ATOM 2716 C C . ALA A 1 461 ? -15.600 -6.591 -26.898 1.00 50.11 789 ALA A C 1
ATOM 2717 O O . ALA A 1 461 ? -15.786 -7.785 -27.149 1.00 47.78 789 ALA A O 1
ATOM 2719 N N . ASN A 1 462 ? -15.005 -5.756 -27.749 1.00 52.82 790 ASN A N 1
ATOM 2720 C CA . ASN A 1 462 ? -14.457 -6.192 -29.034 1.00 53.75 790 ASN A CA 1
ATOM 2721 C C . ASN A 1 462 ? -15.453 -6.999 -29.857 1.00 51.60 790 ASN A C 1
ATOM 2722 O O . ASN A 1 462 ? -15.098 -7.995 -30.479 1.00 50.69 790 ASN A O 1
ATOM 2727 N N . ILE A 1 463 ? -16.702 -6.534 -29.872 1.00 51.07 791 ILE A N 1
ATOM 2728 C CA . ILE A 1 463 ? -17.801 -7.253 -30.521 1.00 48.91 791 ILE A CA 1
ATOM 2729 C C . ILE A 1 463 ? -17.572 -7.447 -32.016 1.00 49.35 791 ILE A C 1
ATOM 2730 O O . ILE A 1 463 ? -18.154 -8.345 -32.623 1.00 48.37 791 ILE A O 1
ATOM 2735 N N . GLU A 1 464 ? -16.716 -6.610 -32.592 1.00 51.67 792 GLU A N 1
ATOM 2736 C CA . GLU A 1 464 ? -16.383 -6.681 -34.008 1.00 52.60 792 GLU A CA 1
ATOM 2737 C C . GLU A 1 464 ? -15.583 -7.951 -34.322 1.00 52.26 792 GLU A C 1
ATOM 2738 O O . GLU A 1 464 ? -15.832 -8.606 -35.327 1.00 52.02 792 GLU A O 1
ATOM 2744 N N . GLN A 1 465 ? -14.641 -8.311 -33.456 1.00 52.72 793 GLN A N 1
ATOM 2745 C CA . GLN A 1 465 ? -13.826 -9.504 -33.676 1.00 53.05 793 GLN A CA 1
ATOM 2746 C C . GLN A 1 465 ? -14.320 -10.700 -32.856 1.00 50.24 793 GLN A C 1
ATOM 2747 O O . GLN A 1 465 ? -13.523 -11.541 -32.451 1.00 51.34 793 GLN A O 1
ATOM 2753 N N . CYS A 1 466 ? -15.621 -10.784 -32.607 1.00 47.11 794 CYS A N 1
ATOM 2754 C CA . CYS A 1 466 ? -16.166 -11.916 -31.858 1.00 45.27 794 CYS A CA 1
ATOM 2755 C C . CYS A 1 466 ? -16.527 -13.019 -32.825 1.00 42.89 794 CYS A C 1
ATOM 2756 O O . CYS A 1 466 ? -16.336 -12.867 -34.014 1.00 43.21 794 CYS A O 1
ATOM 2759 N N . SER A 1 467 ? -17.031 -14.131 -32.304 1.00 41.15 795 SER A N 1
ATOM 2760 C CA . SER A 1 467 ? -17.487 -15.250 -33.132 1.00 40.75 795 SER A CA 1
ATOM 2761 C C . SER A 1 467 ? -19.000 -15.415 -33.111 1.00 39.02 795 SER A C 1
ATOM 2762 O O . SER A 1 467 ? -19.591 -15.897 -34.072 1.00 38.49 795 SER A O 1
ATOM 2765 N N . MET A 1 468 ? -19.626 -15.051 -32.001 1.00 38.72 796 MET A N 1
ATOM 2766 C CA . MET A 1 468 ? -21.076 -15.038 -31.925 1.00 37.42 796 MET A CA 1
ATOM 2767 C C . MET A 1 468 ? -21.518 -14.174 -30.774 1.00 36.08 796 MET A C 1
ATOM 2768 O O . MET A 1 468 ? -20.901 -14.186 -29.711 1.00 35.83 796 MET A O 1
ATOM 2773 N N . CYS A 1 469 ? -22.588 -13.422 -31.004 1.00 35.12 797 CYS A N 1
ATOM 2774 C CA . CYS A 1 469 ? -23.178 -12.593 -29.969 1.00 34.54 797 CYS A CA 1
ATOM 2775 C C . CYS A 1 469 ? -24.566 -13.087 -29.587 1.00 33.55 797 CYS A C 1
ATOM 2776 O O . CYS A 1 469 ? -25.478 -13.067 -30.415 1.00 34.43 797 CYS A O 1
ATOM 2779 N N . ALA A 1 470 ? -24.724 -13.520 -28.340 1.00 32.25 798 ALA A N 1
ATOM 2780 C CA . ALA A 1 470 ? -26.002 -14.022 -27.867 1.00 31.63 798 ALA A CA 1
ATOM 2781 C C . ALA A 1 470 ? -26.723 -12.924 -27.106 1.00 32.90 798 ALA A C 1
ATOM 2782 O O . ALA A 1 470 ? -26.166 -12.337 -26.188 1.00 34.29 798 ALA A O 1
ATOM 2784 N N . VAL A 1 471 ? -27.963 -12.642 -27.494 1.00 33.62 799 VAL A N 1
ATOM 2785 C CA . VAL A 1 471 ? -28.764 -11.611 -26.845 1.00 34.66 799 VAL A CA 1
ATOM 2786 C C . VAL A 1 471 ? -29.820 -12.275 -25.975 1.00 35.15 799 VAL A C 1
ATOM 2787 O O . VAL A 1 471 ? -30.902 -12.619 -26.441 1.00 35.05 799 VAL A O 1
ATOM 2791 N N . LEU A 1 472 ? -29.499 -12.442 -24.703 1.00 36.39 800 LEU A N 1
ATOM 2792 C CA . LEU A 1 472 ? -30.313 -13.257 -23.813 1.00 37.98 800 LEU A CA 1
ATOM 2793 C C . LEU A 1 472 ? -31.456 -12.483 -23.158 1.00 41.71 800 LEU A C 1
ATOM 2794 O O . LEU A 1 472 ? -31.225 -11.602 -22.324 1.00 42.94 800 LEU A O 1
ATOM 2799 N N . SER A 1 473 ? -32.692 -12.844 -23.506 1.00 44.54 801 SER A N 1
ATOM 2800 C CA . SER A 1 473 ? -33.861 -12.253 -22.867 1.00 47.91 801 SER A CA 1
ATOM 2801 C C . SER A 1 473 ? -33.760 -12.437 -21.362 1.00 49.41 801 SER A C 1
ATOM 2802 O O . SER A 1 473 ? -33.276 -13.469 -20.898 1.00 48.51 801 SER A O 1
ATOM 2805 N N . PRO A 1 474 ? -34.219 -11.436 -20.599 1.00 53.30 802 PRO A N 1
ATOM 2806 C CA . PRO A 1 474 ? -34.310 -11.568 -19.150 1.00 55.26 802 PRO A CA 1
ATOM 2807 C C . PRO A 1 474 ? -35.549 -12.374 -18.754 1.00 56.84 802 PRO A C 1
ATOM 2808 O O . PRO A 1 474 ? -36.505 -12.444 -19.528 1.00 56.37 802 PRO A O 1
ATOM 2812 N N . PRO A 1 475 ? -35.547 -12.959 -17.547 1.00 59.16 803 PRO A N 1
ATOM 2813 C CA . PRO A 1 475 ? -36.676 -13.780 -17.105 1.00 61.13 803 PRO A CA 1
ATOM 2814 C C . PRO A 1 475 ? -37.877 -12.907 -16.756 1.00 65.49 803 PRO A C 1
ATOM 2815 O O . PRO A 1 475 ? -37.712 -11.705 -16.528 1.00 67.05 803 PRO A O 1
ATOM 2819 N N . PRO A 1 476 ? -39.077 -13.508 -16.695 1.00 68.79 804 PRO A N 1
ATOM 2820 C CA . PRO A 1 476 ? -40.317 -12.728 -16.654 1.00 72.44 804 PRO A CA 1
ATOM 2821 C C . PRO A 1 476 ? -40.605 -12.059 -15.306 1.00 76.38 804 PRO A C 1
ATOM 2822 O O . PRO A 1 476 ? -40.141 -12.523 -14.260 1.00 75.58 804 PRO A O 1
ATOM 2826 N N . GLN A 1 477 ? -41.356 -10.961 -15.372 1.00 80.71 805 GLN A N 1
ATOM 2827 C CA . GLN A 1 477 ? -41.762 -10.163 -14.215 1.00 85.26 805 GLN A CA 1
ATOM 2828 C C . GLN A 1 477 ? -43.259 -9.885 -14.403 1.00 89.64 805 GLN A C 1
ATOM 2829 O O . GLN A 1 477 ? -43.830 -10.343 -15.398 1.00 90.49 805 GLN A O 1
ATOM 2835 N N . PRO A 1 478 ? -43.912 -9.159 -13.460 1.00 93.58 806 PRO A N 1
ATOM 2836 C CA . PRO A 1 478 ? -45.334 -8.804 -13.641 1.00 96.03 806 PRO A CA 1
ATOM 2837 C C . PRO A 1 478 ? -45.770 -8.480 -15.084 1.00 94.88 806 PRO A C 1
ATOM 2838 O O . PRO A 1 478 ? -45.189 -7.611 -15.739 1.00 92.44 806 PRO A O 1
ATOM 2842 N N . LEU A 1 484 ? -44.709 -4.737 -23.898 1.00 70.08 812 LEU A N 1
ATOM 2843 C CA . LEU A 1 484 ? -43.285 -4.420 -23.814 1.00 67.98 812 LEU A CA 1
ATOM 2844 C C . LEU A 1 484 ? -42.466 -5.652 -23.397 1.00 64.40 812 LEU A C 1
ATOM 2845 O O . LEU A 1 484 ? -41.729 -5.605 -22.413 1.00 63.69 812 LEU A O 1
ATOM 2847 N N . VAL A 1 485 ? -42.576 -6.740 -24.162 1.00 62.67 813 VAL A N 1
ATOM 2848 C CA . VAL A 1 485 ? -42.085 -8.057 -23.716 1.00 60.07 813 VAL A CA 1
ATOM 2849 C C . VAL A 1 485 ? -40.685 -8.426 -24.216 1.00 56.57 813 VAL A C 1
ATOM 2850 O O . VAL A 1 485 ? -39.895 -9.017 -23.473 1.00 55.24 813 VAL A O 1
ATOM 2854 N N . ASP A 1 486 ? -40.394 -8.115 -25.475 1.00 55.09 814 ASP A N 1
ATOM 2855 C CA . ASP A 1 486 ? -39.091 -8.416 -26.057 1.00 51.46 814 ASP A CA 1
ATOM 2856 C C . ASP A 1 486 ? -38.359 -7.157 -26.486 1.00 50.81 814 ASP A C 1
ATOM 2857 O O . ASP A 1 486 ? -37.397 -7.221 -27.233 1.00 49.02 814 ASP A O 1
ATOM 2862 N N . THR A 1 487 ? -38.801 -6.008 -26.004 1.00 52.62 815 THR A N 1
ATOM 2863 C CA . THR A 1 487 ? -38.248 -4.748 -26.481 1.00 53.28 815 THR A CA 1
ATOM 2864 C C . THR A 1 487 ? -36.740 -4.739 -26.333 1.00 50.49 815 THR A C 1
ATOM 2865 O O . THR A 1 487 ? -36.026 -4.428 -27.272 1.00 49.90 815 THR A O 1
ATOM 2869 N N . GLU A 1 488 ? -36.250 -5.112 -25.164 1.00 49.12 816 GLU A N 1
ATOM 2870 C CA . GLU A 1 488 ? -34.816 -5.103 -24.933 1.00 47.27 816 GLU A CA 1
ATOM 2871 C C . GLU A 1 488 ? -34.096 -5.940 -25.972 1.00 42.88 816 GLU A C 1
ATOM 2872 O O . GLU A 1 488 ? -33.213 -5.453 -26.662 1.00 42.02 816 GLU A O 1
ATOM 2878 N N . ALA A 1 489 ? -34.501 -7.192 -26.107 1.00 39.95 817 ALA A N 1
ATOM 2879 C CA . ALA A 1 489 ? -33.883 -8.071 -27.086 1.00 37.19 817 ALA A CA 1
ATOM 2880 C C . ALA A 1 489 ? -33.921 -7.469 -28.489 1.00 37.29 817 ALA A C 1
ATOM 2881 O O . ALA A 1 489 ? -32.992 -7.647 -29.258 1.00 36.17 817 ALA A O 1
ATOM 2883 N N . ILE A 1 490 ? -34.987 -6.750 -28.819 1.00 38.90 818 ILE A N 1
ATOM 2884 C CA . ILE A 1 490 ? -35.110 -6.127 -30.134 1.00 39.43 818 ILE A CA 1
ATOM 2885 C C . ILE A 1 490 ? -34.204 -4.912 -30.260 1.00 39.95 818 ILE A C 1
ATOM 2886 O O . ILE A 1 490 ? -33.644 -4.664 -31.314 1.00 39.82 818 ILE A O 1
ATOM 2891 N N . MET A 1 491 ? -34.066 -4.151 -29.188 1.00 40.89 819 MET A N 1
ATOM 2892 C CA . MET A 1 491 ? -33.257 -2.952 -29.235 1.00 42.38 819 MET A CA 1
ATOM 2893 C C . MET A 1 491 ? -31.789 -3.302 -29.321 1.00 40.53 819 MET A C 1
ATOM 2894 O O . MET A 1 491 ? -31.025 -2.599 -29.960 1.00 41.78 819 MET A O 1
ATOM 2899 N N . ALA A 1 492 ? -31.385 -4.383 -28.674 1.00 38.41 820 ALA A N 1
ATOM 2900 C CA . ALA A 1 492 ? -30.012 -4.854 -28.794 1.00 36.78 820 ALA A CA 1
ATOM 2901 C C . ALA A 1 492 ? -29.742 -5.231 -30.226 1.00 35.73 820 ALA A C 1
ATOM 2902 O O . ALA A 1 492 ? -28.833 -4.708 -30.844 1.00 36.25 820 ALA A O 1
ATOM 2904 N N . THR A 1 493 ? -30.564 -6.121 -30.762 1.00 34.82 821 THR A N 1
ATOM 2905 C CA . THR A 1 493 ? -30.413 -6.561 -32.145 1.00 34.48 821 THR A CA 1
ATOM 2906 C C . THR A 1 493 ? -30.372 -5.380 -33.117 1.00 36.41 821 THR A C 1
ATOM 2907 O O . THR A 1 493 ? -29.780 -5.476 -34.184 1.00 35.88 821 THR A O 1
ATOM 2911 N N . LEU A 1 494 ? -31.005 -4.273 -32.749 1.00 39.03 822 LEU A N 1
ATOM 2912 C CA . LEU A 1 494 ? -30.968 -3.074 -33.571 1.00 41.76 822 LEU A CA 1
ATOM 2913 C C . LEU A 1 494 ? -29.577 -2.462 -33.564 1.00 42.63 822 LEU A C 1
ATOM 2914 O O . LEU A 1 494 ? -28.989 -2.259 -34.625 1.00 44.10 822 LEU A O 1
ATOM 2919 N N . THR A 1 495 ? -29.050 -2.165 -32.380 1.00 42.83 823 THR A N 1
ATOM 2920 C CA . THR A 1 495 ? -27.752 -1.511 -32.291 1.00 43.59 823 THR A CA 1
ATOM 2921 C C . THR A 1 495 ? -26.638 -2.405 -32.799 1.00 42.09 823 THR A C 1
ATOM 2922 O O . THR A 1 495 ? -25.753 -1.925 -33.490 1.00 43.34 823 THR A O 1
ATOM 2926 N N . ILE A 1 496 ? -26.689 -3.695 -32.477 1.00 40.35 824 ILE A N 1
ATOM 2927 C CA . ILE A 1 496 ? -25.659 -4.638 -32.924 1.00 39.55 824 ILE A CA 1
ATOM 2928 C C . ILE A 1 496 ? -25.660 -4.748 -34.440 1.00 41.15 824 ILE A C 1
ATOM 2929 O O . ILE A 1 496 ? -24.632 -4.582 -35.095 1.00 42.26 824 ILE A O 1
ATOM 2934 N N . GLY A 1 497 ? -26.834 -5.035 -34.988 1.00 42.71 825 GLY A N 1
ATOM 2935 C CA . GLY A 1 497 ? -26.995 -5.247 -36.421 1.00 43.99 825 GLY A CA 1
ATOM 2936 C C . GLY A 1 497 ? -26.593 -4.054 -37.253 1.00 46.82 825 GLY A C 1
ATOM 2937 O O . GLY A 1 497 ? -26.139 -4.215 -38.373 1.00 48.13 825 GLY A O 1
ATOM 2938 N N . SER A 1 498 ? -26.770 -2.855 -36.718 1.00 49.59 826 SER A N 1
ATOM 2939 C CA . SER A 1 498 ? -26.301 -1.656 -37.389 1.00 53.34 826 SER A CA 1
ATOM 2940 C C . SER A 1 498 ? -25.065 -1.137 -36.670 1.00 55.56 826 SER A C 1
ATOM 2941 O O . SER A 1 498 ? -25.166 -0.302 -35.767 1.00 57.38 826 SER A O 1
ATOM 2944 N N . LEU A 1 499 ? -23.901 -1.649 -37.068 1.00 56.68 827 LEU A N 1
ATOM 2945 C CA . LEU A 1 499 ? -22.631 -1.228 -36.486 1.00 59.63 827 LEU A CA 1
ATOM 2946 C C . LEU A 1 499 ? -21.650 -0.791 -37.559 1.00 64.99 827 LEU A C 1
ATOM 2947 O O . LEU A 1 499 ? -21.589 -1.410 -38.629 1.00 64.94 827 LEU A O 1
ATOM 2952 N N . GLN A 1 500 ? -20.892 0.273 -37.253 1.00 71.49 828 GLN A N 1
ATOM 2953 C CA . GLN A 1 500 ? -19.735 0.700 -38.054 1.00 75.64 828 GLN A CA 1
ATOM 2954 C C . GLN A 1 500 ? -18.577 -0.278 -37.816 1.00 77.90 828 GLN A C 1
ATOM 2955 O O . GLN A 1 500 ? -17.771 -0.097 -36.886 1.00 79.95 828 GLN A O 1
ATOM 2957 N N . ILE A 1 501 ? -18.526 -1.323 -38.651 1.00 77.97 829 ILE A N 1
ATOM 2958 C CA . ILE A 1 501 ? -17.571 -2.427 -38.504 1.00 76.97 829 ILE A CA 1
ATOM 2959 C C . ILE A 1 501 ? -17.251 -3.015 -39.876 1.00 77.47 829 ILE A C 1
ATOM 2960 O O . ILE A 1 501 ? -16.911 -4.191 -39.995 1.00 77.33 829 ILE A O 1
ATOM 2962 N N . LYS A 1 509 ? -21.606 -7.645 -41.353 1.00 45.06 858 LYS A N 1
ATOM 2963 C CA . LYS A 1 509 ? -22.575 -7.797 -40.268 1.00 44.01 858 LYS A CA 1
ATOM 2964 C C . LYS A 1 509 ? -22.032 -8.704 -39.140 1.00 42.92 858 LYS A C 1
ATOM 2965 O O . LYS A 1 509 ? -21.420 -9.739 -39.408 1.00 43.46 858 LYS A O 1
ATOM 2967 N N . VAL A 1 510 ? -22.256 -8.312 -37.886 1.00 42.03 859 VAL A N 1
ATOM 2968 C CA . VAL A 1 510 ? -21.794 -9.097 -36.740 1.00 40.89 859 VAL A CA 1
ATOM 2969 C C . VAL A 1 510 ? -22.638 -10.357 -36.593 1.00 39.14 859 VAL A C 1
ATOM 2970 O O . VAL A 1 510 ? -23.849 -10.292 -36.746 1.00 38.75 859 VAL A O 1
ATOM 2974 N N . PRO A 1 511 ? -22.008 -11.506 -36.287 1.00 38.70 860 PRO A N 1
ATOM 2975 C CA . PRO A 1 511 ? -22.796 -12.717 -36.019 1.00 37.39 860 PRO A CA 1
ATOM 2976 C C . PRO A 1 511 ? -23.656 -12.567 -34.764 1.00 36.10 860 PRO A C 1
ATOM 2977 O O . PRO A 1 511 ? -23.178 -12.081 -33.738 1.00 36.31 860 PRO A O 1
ATOM 2981 N N . ILE A 1 512 ? -24.911 -12.984 -34.843 1.00 34.97 861 ILE A N 1
ATOM 2982 C CA . ILE A 1 512 ? -25.864 -12.663 -33.798 1.00 34.11 861 ILE A CA 1
ATOM 2983 C C . ILE A 1 512 ? -26.892 -13.761 -33.619 1.00 33.21 861 ILE A C 1
ATOM 2984 O O . ILE A 1 512 ? -27.241 -14.454 -34.573 1.00 34.29 861 ILE A O 1
ATOM 2989 N N . LEU A 1 513 ? -27.362 -13.927 -32.389 1.00 31.96 862 LEU A N 1
ATOM 2990 C CA . LEU A 1 513 ? -28.399 -14.902 -32.088 1.00 31.21 862 LEU A CA 1
ATOM 2991 C C . LEU A 1 513 ? -29.313 -14.357 -31.008 1.00 31.37 862 LEU A C 1
ATOM 2992 O O . LEU A 1 513 ? -28.974 -14.389 -29.828 1.00 30.82 862 LEU A O 1
ATOM 2997 N N . THR A 1 514 ? -30.478 -13.870 -31.417 1.00 32.33 863 THR A N 1
ATOM 2998 C CA . THR A 1 514 ? -31.386 -13.191 -30.512 1.00 33.01 863 THR A CA 1
ATOM 2999 C C . THR A 1 514 ? -32.406 -14.168 -29.969 1.00 33.38 863 THR A C 1
ATOM 3000 O O . THR A 1 514 ? -32.998 -14.915 -30.734 1.00 34.33 863 THR A O 1
ATOM 3004 N N . GLU A 1 515 ? -32.615 -14.164 -28.659 1.00 33.79 864 GLU A N 1
ATOM 3005 C CA . GLU A 1 515 ? -33.687 -14.948 -28.061 1.00 34.78 864 GLU A CA 1
ATOM 3006 C C . GLU A 1 515 ? -34.988 -14.150 -27.974 1.00 36.30 864 GLU A C 1
ATOM 3007 O O . GLU A 1 515 ? -35.000 -13.026 -27.492 1.00 37.54 864 GLU A O 1
ATOM 3013 N N . LEU A 1 516 ? -36.087 -14.744 -28.412 1.00 36.97 865 LEU A N 1
ATOM 3014 C CA . LEU A 1 516 ? -37.393 -14.140 -28.232 1.00 39.14 865 LEU A CA 1
ATOM 3015 C C . LEU A 1 516 ? -38.209 -14.992 -27.286 1.00 40.13 865 LEU A C 1
ATOM 3016 O O . LEU A 1 516 ? -38.336 -16.196 -27.487 1.00 39.65 865 LEU A O 1
ATOM 3021 N N . LYS A 1 517 ? -38.757 -14.362 -26.253 1.00 42.32 866 LYS A N 1
ATOM 3022 C CA . LYS A 1 517 ? -39.718 -15.023 -25.368 1.00 44.01 866 LYS A CA 1
ATOM 3023 C C . LYS A 1 517 ? -41.081 -15.214 -26.054 1.00 45.64 866 LYS A C 1
ATOM 3024 O O . LYS A 1 517 ? -41.771 -16.198 -25.795 1.00 46.62 866 LYS A O 1
ATOM 3030 N N . ASN A 1 518 ? -41.464 -14.275 -26.916 1.00 46.23 867 ASN A N 1
ATOM 3031 C CA . ASN A 1 518 ? -42.703 -14.376 -27.673 1.00 47.89 867 ASN A CA 1
ATOM 3032 C C . ASN A 1 518 ? -42.394 -14.362 -29.163 1.00 47.13 867 ASN A C 1
ATOM 3033 O O . ASN A 1 518 ? -42.049 -13.317 -29.706 1.00 47.49 867 ASN A O 1
ATOM 3038 N N . PRO A 1 519 ? -42.550 -15.515 -29.836 1.00 46.46 868 PRO A N 1
ATOM 3039 C CA . PRO A 1 519 ? -42.114 -15.683 -31.223 1.00 45.81 868 PRO A CA 1
ATOM 3040 C C . PRO A 1 519 ? -42.848 -14.818 -32.244 1.00 47.59 868 PRO A C 1
ATOM 3041 O O . PRO A 1 519 ? -42.312 -14.567 -33.317 1.00 47.56 868 PRO A O 1
ATOM 3045 N N . SER A 1 520 ? -44.057 -14.372 -31.929 1.00 49.50 869 SER A N 1
ATOM 3046 C CA . SER A 1 520 ? -44.780 -13.486 -32.833 1.00 51.86 869 SER A CA 1
ATOM 3047 C C . SER A 1 520 ? -44.011 -12.197 -33.103 1.00 50.57 869 SER A C 1
ATOM 3048 O O . SER A 1 520 ? -44.198 -11.576 -34.141 1.00 51.92 869 SER A O 1
ATOM 3051 N N . ASN A 1 521 ? -43.136 -11.809 -32.176 1.00 47.96 870 ASN A N 1
ATOM 3052 C CA . ASN A 1 521 ? -42.260 -10.650 -32.364 1.00 46.83 870 ASN A CA 1
ATOM 3053 C C . ASN A 1 521 ? -41.176 -10.822 -33.428 1.00 45.23 870 ASN A C 1
ATOM 3054 O O . ASN A 1 521 ? -40.354 -9.936 -33.605 1.00 44.91 870 ASN A O 1
ATOM 3059 N N . ILE A 1 522 ? -41.164 -11.946 -34.136 1.00 44.81 871 ILE A N 1
ATOM 3060 C CA . ILE A 1 522 ? -40.224 -12.149 -35.237 1.00 43.78 871 ILE A CA 1
ATOM 3061 C C . ILE A 1 522 ? -40.330 -11.040 -36.287 1.00 45.50 871 ILE A C 1
ATOM 3062 O O . ILE A 1 522 ? -39.324 -10.584 -36.813 1.00 44.75 871 ILE A O 1
ATOM 3067 N N . HIS A 1 523 ? -41.545 -10.590 -36.571 1.00 48.30 872 HIS A N 1
ATOM 3068 C CA . HIS A 1 523 ? -41.756 -9.644 -37.654 1.00 50.67 872 HIS A CA 1
ATOM 3069 C C . HIS A 1 523 ? -41.101 -8.335 -37.396 1.00 50.49 872 HIS A C 1
ATOM 3070 O O . HIS A 1 523 ? -40.909 -7.570 -38.325 1.00 51.90 872 HIS A O 1
ATOM 3077 N N . PHE A 1 524 ? -40.764 -8.053 -36.141 1.00 49.38 873 PHE A N 1
ATOM 3078 C CA . PHE A 1 524 ? -39.997 -6.864 -35.818 1.00 49.78 873 PHE A CA 1
ATOM 3079 C C . PHE A 1 524 ? -38.548 -7.043 -36.232 1.00 48.10 873 PHE A C 1
ATOM 3080 O O . PHE A 1 524 ? -37.956 -6.151 -36.820 1.00 49.69 873 PHE A O 1
ATOM 3088 N N . ILE A 1 525 ? -37.971 -8.196 -35.939 1.00 46.36 874 ILE A N 1
ATOM 3089 C CA . ILE A 1 525 ? -36.571 -8.425 -36.271 1.00 45.12 874 ILE A CA 1
ATOM 3090 C C . ILE A 1 525 ? -36.336 -8.403 -37.773 1.00 47.38 874 ILE A C 1
ATOM 3091 O O . ILE A 1 525 ? -35.404 -7.759 -38.250 1.00 48.31 874 ILE A O 1
ATOM 3096 N N . GLU A 1 526 ? -37.187 -9.100 -38.515 1.00 49.88 875 GLU A N 1
ATOM 3097 C CA . GLU A 1 526 ? -37.112 -9.093 -39.969 1.00 51.90 875 GLU A CA 1
ATOM 3098 C C . GLU A 1 526 ? -37.262 -7.682 -40.508 1.00 53.70 875 GLU A C 1
ATOM 3099 O O . GLU A 1 526 ? -36.627 -7.326 -41.493 1.00 55.39 875 GLU A O 1
ATOM 3105 N N . GLN A 1 527 ? -38.096 -6.879 -39.858 1.00 54.66 876 GLN A N 1
ATOM 3106 C CA . GLN A 1 527 ? -38.298 -5.501 -40.270 1.00 56.97 876 GLN A CA 1
ATOM 3107 C C . GLN A 1 527 ? -36.984 -4.766 -40.227 1.00 56.06 876 GLN A C 1
ATOM 3108 O O . GLN A 1 527 ? -36.660 -4.030 -41.157 1.00 57.70 876 GLN A O 1
ATOM 3114 N N . LEU A 1 528 ? -36.233 -4.972 -39.148 1.00 54.25 877 LEU A N 1
ATOM 3115 C CA . LEU A 1 528 ? -34.926 -4.342 -38.981 1.00 54.40 877 LEU A CA 1
ATOM 3116 C C . LEU A 1 528 ? -33.942 -4.792 -40.062 1.00 54.74 877 LEU A C 1
ATOM 3117 O O . LEU A 1 528 ? -33.123 -3.994 -40.535 1.00 55.67 877 LEU A O 1
ATOM 3122 N N . GLY A 1 529 ? -34.022 -6.068 -40.441 1.00 54.90 878 GLY A N 1
ATOM 3123 C CA . GLY A 1 529 ? -33.234 -6.605 -41.552 1.00 55.75 878 GLY A CA 1
ATOM 3124 C C . GLY A 1 529 ? -33.418 -5.785 -42.817 1.00 59.57 878 GLY A C 1
ATOM 3125 O O . GLY A 1 529 ? -32.453 -5.253 -43.365 1.00 60.29 878 GLY A O 1
ATOM 3126 N N . GLY A 1 530 ? -34.663 -5.650 -43.261 1.00 63.46 879 GLY A N 1
ATOM 3127 C CA . GLY A 1 530 ? -34.971 -4.805 -44.415 1.00 68.05 879 GLY A CA 1
ATOM 3128 C C . GLY A 1 530 ? -36.183 -5.214 -45.230 1.00 72.02 879 GLY A C 1
ATOM 3129 O O . GLY A 1 530 ? -36.771 -4.375 -45.930 1.00 75.53 879 GLY A O 1
ATOM 3130 N N . LEU A 1 531 ? -36.552 -6.495 -45.160 1.00 72.33 880 LEU A N 1
ATOM 3131 C CA . LEU A 1 531 ? -37.649 -7.025 -45.975 1.00 75.55 880 LEU A CA 1
ATOM 3132 C C . LEU A 1 531 ? -38.995 -6.461 -45.526 1.00 79.10 880 LEU A C 1
ATOM 3133 O O . LEU A 1 531 ? -39.293 -6.423 -44.327 1.00 77.71 880 LEU A O 1
ATOM 3138 N N . GLU A 1 532 ? -39.794 -6.026 -46.501 1.00 83.73 881 GLU A N 1
ATOM 3139 C CA . GLU A 1 532 ? -41.031 -5.283 -46.233 1.00 88.11 881 GLU A CA 1
ATOM 3140 C C . GLU A 1 532 ? -42.166 -6.152 -45.676 1.00 88.04 881 GLU A C 1
ATOM 3141 O O . GLU A 1 532 ? -42.083 -7.380 -45.674 1.00 85.60 881 GLU A O 1
ATOM 3147 N N . GLY A 1 533 ? -43.230 -5.479 -45.237 1.00 90.56 882 GLY A N 1
ATOM 3148 C CA . GLY A 1 533 ? -44.337 -6.085 -44.488 1.00 90.91 882 GLY A CA 1
ATOM 3149 C C . GLY A 1 533 ? -44.983 -7.323 -45.078 1.00 91.30 882 GLY A C 1
ATOM 3150 O O . GLY A 1 533 ? -45.294 -8.269 -44.344 1.00 88.96 882 GLY A O 1
ATOM 3151 N N . SER A 1 534 ? -45.201 -7.309 -46.396 1.00 93.12 883 SER A N 1
ATOM 3152 C CA . SER A 1 534 ? -45.797 -8.450 -47.103 1.00 93.75 883 SER A CA 1
ATOM 3153 C C . SER A 1 534 ? -44.889 -9.680 -47.038 1.00 90.33 883 SER A C 1
ATOM 3154 O O . SER A 1 534 ? -45.353 -10.795 -46.794 1.00 90.03 883 SER A O 1
ATOM 3157 N N . LEU A 1 535 ? -43.592 -9.465 -47.244 1.00 87.83 884 LEU A N 1
ATOM 3158 C CA . LEU A 1 535 ? -42.598 -10.534 -47.130 1.00 84.50 884 LEU A CA 1
ATOM 3159 C C . LEU A 1 535 ? -42.301 -10.933 -45.676 1.00 81.36 884 LEU A C 1
ATOM 3160 O O . LEU A 1 535 ? -41.661 -11.958 -45.442 1.00 79.35 884 LEU A O 1
ATOM 3165 N N . GLN A 1 536 ? -42.746 -10.129 -44.709 1.00 81.53 885 GLN A N 1
ATOM 3166 C CA . GLN A 1 536 ? -42.603 -10.468 -43.286 1.00 78.91 885 GLN A CA 1
ATOM 3167 C C . GLN A 1 536 ? -43.546 -11.615 -42.901 1.00 79.38 885 GLN A C 1
ATOM 3168 O O . GLN A 1 536 ? -44.668 -11.709 -43.425 1.00 81.52 885 GLN A O 1
ATOM 3174 N N . GLU A 1 537 ? -43.081 -12.473 -41.987 1.00 76.11 886 GLU A N 1
ATOM 3175 C CA . GLU A 1 537 ? -43.873 -13.609 -41.491 1.00 76.34 886 GLU A CA 1
ATOM 3176 C C . GLU A 1 537 ? -44.325 -13.426 -40.037 1.00 74.92 886 GLU A C 1
ATOM 3177 O O . GLU A 1 537 ? -43.527 -13.112 -39.157 1.00 71.34 886 GLU A O 1
ATOM 3183 N N . THR A 1 538 ? -45.619 -13.637 -39.810 1.00 77.61 887 THR A N 1
ATOM 3184 C CA . THR A 1 538 ? -46.200 -13.673 -38.470 1.00 77.80 887 THR A CA 1
ATOM 3185 C C . THR A 1 538 ? -45.732 -14.902 -37.665 1.00 75.70 887 THR A C 1
ATOM 3186 O O . THR A 1 538 ? -45.762 -14.887 -36.430 1.00 74.90 887 THR A O 1
ATOM 3190 N N . ASN A 1 539 ? -45.299 -15.952 -38.369 1.00 75.32 888 ASN A N 1
ATOM 3191 C CA . ASN A 1 539 ? -44.895 -17.219 -37.750 1.00 72.98 888 ASN A CA 1
ATOM 3192 C C . ASN A 1 539 ? -43.380 -17.439 -37.782 1.00 67.77 888 ASN A C 1
ATOM 3193 O O . ASN A 1 539 ? -42.779 -17.520 -38.855 1.00 67.03 888 ASN A O 1
ATOM 3198 N N . LEU A 1 540 ? -42.775 -17.570 -36.604 1.00 63.75 889 LEU A N 1
ATOM 3199 C CA . LEU A 1 540 ? -41.314 -17.630 -36.489 1.00 60.39 889 LEU A CA 1
ATOM 3200 C C . LEU A 1 540 ? -40.697 -18.755 -37.298 1.00 59.41 889 LEU A C 1
ATOM 3201 O O . LEU A 1 540 ? -39.626 -18.587 -37.883 1.00 58.11 889 LEU A O 1
ATOM 3206 N N . HIS A 1 541 ? -41.369 -19.901 -37.327 1.00 60.49 890 HIS A N 1
ATOM 3207 C CA . HIS A 1 541 ? -40.787 -21.104 -37.920 1.00 59.82 890 HIS A CA 1
ATOM 3208 C C . HIS A 1 541 ? -40.759 -21.055 -39.426 1.00 59.69 890 HIS A C 1
ATOM 3209 O O . HIS A 1 541 ? -39.897 -21.664 -40.058 1.00 58.15 890 HIS A O 1
ATOM 3216 N N . LEU A 1 542 ? -41.675 -20.293 -40.012 1.00 60.29 891 LEU A N 1
ATOM 3217 C CA . LEU A 1 542 ? -41.669 -20.071 -41.446 1.00 61.47 891 LEU A CA 1
ATOM 3218 C C . LEU A 1 542 ? -40.632 -19.023 -41.831 1.00 59.60 891 LEU A C 1
ATOM 3219 O O . LEU A 1 542 ? -40.260 -18.927 -42.998 1.00 61.12 891 LEU A O 1
ATOM 3224 N N . SER A 1 543 ? -40.166 -18.248 -40.852 1.00 57.16 892 SER A N 1
ATOM 3225 C CA . SER A 1 543 ? -39.270 -17.112 -41.105 1.00 55.72 892 SER A CA 1
ATOM 3226 C C . SER A 1 543 ? -37.913 -17.519 -41.642 1.00 53.55 892 SER A C 1
ATOM 3227 O O . SER A 1 543 ? -37.376 -18.565 -41.298 1.00 51.69 892 SER A O 1
ATOM 3230 N N . THR A 1 544 ? -37.349 -16.643 -42.456 1.00 53.81 893 THR A N 1
ATOM 3231 C CA . THR A 1 544 ? -36.049 -16.871 -43.051 1.00 53.18 893 THR A CA 1
ATOM 3232 C C . THR A 1 544 ? -34.957 -16.691 -41.987 1.00 50.07 893 THR A C 1
ATOM 3233 O O . THR A 1 544 ? -33.870 -17.269 -42.093 1.00 48.51 893 THR A O 1
ATOM 3237 N N . ALA A 1 545 ? -35.261 -15.892 -40.963 1.00 49.09 894 ALA A N 1
ATOM 3238 C CA . ALA A 1 545 ? -34.320 -15.612 -39.872 1.00 46.45 894 ALA A CA 1
ATOM 3239 C C . ALA A 1 545 ? -34.135 -16.818 -38.967 1.00 44.22 894 ALA A C 1
ATOM 3240 O O . ALA A 1 545 ? -33.095 -16.982 -38.339 1.00 41.93 894 ALA A O 1
ATOM 3242 N N . PHE A 1 546 ? -35.166 -17.647 -38.892 1.00 44.81 895 PHE A N 1
ATOM 3243 C CA . PHE A 1 546 ? -35.109 -18.869 -38.113 1.00 44.03 895 PHE A CA 1
ATOM 3244 C C . PHE A 1 546 ? -34.352 -19.965 -38.857 1.00 44.09 895 PHE A C 1
ATOM 3245 O O . PHE A 1 546 ? -33.595 -20.727 -38.257 1.00 42.68 895 PHE A O 1
ATOM 3253 N N . SER A 1 547 ? -34.564 -20.050 -40.165 1.00 45.74 896 SER A N 1
ATOM 3254 C CA . SER A 1 547 ? -33.910 -21.073 -40.968 1.00 46.50 896 SER A CA 1
ATOM 3255 C C . SER A 1 547 ? -32.415 -20.808 -41.058 1.00 45.59 896 SER A C 1
ATOM 3256 O O . SER A 1 547 ? -31.622 -21.746 -41.092 1.00 46.64 896 SER A O 1
ATOM 3259 N N . THR A 1 548 ? -32.021 -19.540 -41.090 1.00 44.63 897 THR A N 1
ATOM 3260 C CA . THR A 1 548 ? -30.606 -19.211 -40.994 1.00 43.73 897 THR A CA 1
ATOM 3261 C C . THR A 1 548 ? -30.101 -19.474 -39.563 1.00 41.71 897 THR A C 1
ATOM 3262 O O . THR A 1 548 ? -29.001 -19.974 -39.370 1.00 41.13 897 THR A O 1
ATOM 3266 N N . GLY A 1 549 ? -30.916 -19.153 -38.567 1.00 40.70 898 GLY A N 1
ATOM 3267 C CA . GLY A 1 549 ? -30.546 -19.364 -37.175 1.00 39.51 898 GLY A CA 1
ATOM 3268 C C . GLY A 1 549 ? -29.997 -18.133 -36.488 1.00 39.07 898 GLY A C 1
ATOM 3269 O O . GLY A 1 549 ? -29.053 -18.221 -35.704 1.00 38.77 898 GLY A O 1
ATOM 3270 N N . THR A 1 550 ? -30.598 -16.982 -36.772 1.00 39.71 899 THR A N 1
ATOM 3271 C CA . THR A 1 550 ? -30.239 -15.739 -36.108 1.00 38.89 899 THR A CA 1
ATOM 3272 C C . THR A 1 550 ? -31.215 -15.419 -34.992 1.00 38.95 899 THR A C 1
ATOM 3273 O O . THR A 1 550 ? -30.997 -14.466 -34.248 1.00 39.78 899 THR A O 1
ATOM 3277 N N . VAL A 1 551 ? -32.291 -16.199 -34.876 1.00 39.25 900 VAL A N 1
ATOM 3278 C CA . VAL A 1 551 ? -33.208 -16.083 -33.733 1.00 39.22 900 VAL A CA 1
ATOM 3279 C C . VAL A 1 551 ? -33.476 -17.437 -33.090 1.00 38.65 900 VAL A C 1
ATOM 3280 O O . VAL A 1 551 ? -33.277 -18.486 -33.711 1.00 39.68 900 VAL A O 1
ATOM 3284 N N . PHE A 1 552 ? -33.929 -17.400 -31.843 1.00 37.73 901 PHE A N 1
ATOM 3285 C CA . PHE A 1 552 ? -34.405 -18.590 -31.151 1.00 37.42 901 PHE A CA 1
ATOM 3286 C C . PHE A 1 552 ? -35.554 -18.262 -30.215 1.00 38.43 901 PHE A C 1
ATOM 3287 O O . PHE A 1 552 ? -35.597 -17.177 -29.654 1.00 39.69 901 PHE A O 1
ATOM 3295 N N . SER A 1 553 ? -36.465 -19.209 -30.016 1.00 39.28 902 SER A N 1
ATOM 3296 C CA . SER A 1 553 ? -37.603 -18.989 -29.125 1.00 40.35 902 SER A CA 1
ATOM 3297 C C . SER A 1 553 ? -38.063 -20.269 -28.463 1.00 40.57 902 SER A C 1
ATOM 3298 O O . SER A 1 553 ? -38.561 -21.173 -29.126 1.00 42.06 902 SER A O 1
ATOM 3301 N N . GLY A 1 554 ? -37.942 -20.323 -27.148 1.00 40.12 903 GLY A N 1
ATOM 3302 C CA . GLY A 1 554 ? -38.263 -21.533 -26.408 1.00 41.05 903 GLY A CA 1
ATOM 3303 C C . GLY A 1 554 ? -39.736 -21.857 -26.250 1.00 43.44 903 GLY A C 1
ATOM 3304 O O . GLY A 1 554 ? -40.077 -22.847 -25.609 1.00 44.38 903 GLY A O 1
ATOM 3305 N N . SER A 1 555 ? -40.612 -21.038 -26.824 1.00 45.31 904 SER A N 1
ATOM 3306 C CA . SER A 1 555 ? -42.055 -21.273 -26.762 1.00 48.15 904 SER A CA 1
ATOM 3307 C C . SER A 1 555 ? -42.427 -22.738 -26.960 1.00 49.64 904 SER A C 1
ATOM 3308 O O . SER A 1 555 ? -43.337 -23.240 -26.311 1.00 52.15 904 SER A O 1
ATOM 3311 N N . PHE A 1 556 ? -41.733 -23.416 -27.870 1.00 49.11 905 PHE A N 1
ATOM 3312 C CA . PHE A 1 556 ? -42.054 -24.805 -28.204 1.00 50.64 905 PHE A CA 1
ATOM 3313 C C . PHE A 1 556 ? -41.792 -25.802 -27.069 1.00 49.97 905 PHE A C 1
ATOM 3314 O O . PHE A 1 556 ? -42.337 -26.904 -27.070 1.00 51.75 905 PHE A O 1
ATOM 3322 N N . LEU A 1 557 ? -40.964 -25.430 -26.104 1.00 48.07 906 LEU A N 1
ATOM 3323 C CA . LEU A 1 557 ? -40.683 -26.322 -24.983 1.00 48.16 906 LEU A CA 1
ATOM 3324 C C . LEU A 1 557 ? -41.823 -26.369 -23.961 1.00 50.54 906 LEU A C 1
ATOM 3325 O O . LEU A 1 557 ? -41.719 -27.057 -22.953 1.00 50.56 906 LEU A O 1
ATOM 3330 N N . ASP A 1 558 ? -42.907 -25.642 -24.203 1.00 53.45 907 ASP A N 1
ATOM 3331 C CA . ASP A 1 558 ? -44.038 -25.673 -23.285 1.00 56.72 907 ASP A CA 1
ATOM 3332 C C . ASP A 1 558 ? -44.686 -27.048 -23.287 1.00 57.95 907 ASP A C 1
ATOM 3333 O O . ASP A 1 558 ? -45.025 -27.577 -22.233 1.00 59.37 907 ASP A O 1
ATOM 3338 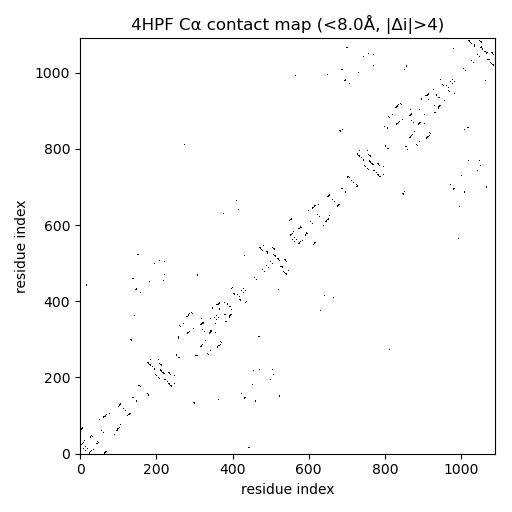N N . SER A 1 559 ? -44.814 -27.647 -24.465 1.00 58.39 908 SER A N 1
ATOM 3339 C CA . SER A 1 559 ? -45.384 -28.989 -24.581 1.00 60.21 908 SER A CA 1
ATOM 3340 C C . SER A 1 559 ? -44.562 -30.050 -23.831 1.00 59.17 908 SER A C 1
ATOM 3341 O O . SER A 1 559 ? -45.104 -31.078 -23.425 1.00 61.64 908 SER A O 1
ATOM 3344 N N . LEU A 1 560 ? -43.271 -29.770 -23.635 1.00 55.89 909 LEU A N 1
ATOM 3345 C CA . LEU A 1 560 ? -42.279 -30.707 -23.067 1.00 53.52 909 LEU A CA 1
ATOM 3346 C C . LEU A 1 560 ? -42.720 -31.565 -21.881 1.00 54.10 909 LEU A C 1
ATOM 3347 O O . LEU A 1 560 ? -42.306 -32.712 -21.779 1.00 53.51 909 LEU A O 1
ATOM 3352 N N . LEU A 1 561 ? -43.527 -31.012 -20.977 1.00 55.63 910 LEU A N 1
ATOM 3353 C CA . LEU A 1 561 ? -43.996 -31.763 -19.791 1.00 56.93 910 LEU A CA 1
ATOM 3354 C C . LEU A 1 561 ? -44.825 -32.995 -20.187 1.00 58.63 910 LEU A C 1
ATOM 3355 O O . LEU A 1 561 ? -44.702 -34.057 -19.580 1.00 58.32 910 LEU A O 1
ATOM 3357 N N . ALA A 1 562 ? -45.659 -32.838 -21.210 1.00 59.97 911 ALA A N 1
ATOM 3358 C CA . ALA A 1 562 ? -46.402 -33.953 -21.789 1.00 62.73 911 ALA A CA 1
ATOM 3359 C C . ALA A 1 562 ? -45.478 -34.933 -22.531 1.00 62.33 911 ALA A C 1
ATOM 3360 O O . ALA A 1 562 ? -45.690 -36.147 -22.487 1.00 63.80 911 ALA A O 1
ATOM 3362 N N . THR A 1 563 ? -44.464 -34.397 -23.216 1.00 59.91 912 THR A N 1
ATOM 3363 C CA . THR A 1 563 ? -43.502 -35.212 -23.963 1.00 59.13 912 THR A CA 1
ATOM 3364 C C . THR A 1 563 ? -42.715 -36.122 -23.026 1.00 58.73 912 THR A C 1
ATOM 3365 O O . THR A 1 563 ? -42.558 -37.311 -23.289 1.00 61.61 912 THR A O 1
ATOM 3369 N N . ALA A 1 564 ? -42.230 -35.556 -21.927 1.00 56.73 913 ALA A N 1
ATOM 3370 C CA . ALA A 1 564 ? -41.487 -36.314 -20.919 1.00 56.18 913 ALA A CA 1
ATOM 3371 C C . ALA A 1 564 ? -42.353 -37.353 -20.210 1.00 58.57 913 ALA A C 1
ATOM 3372 O O . ALA A 1 564 ? -41.838 -38.264 -19.570 1.00 59.49 913 ALA A O 1
ATOM 3374 N N . PHE A 1 565 ? -43.668 -37.204 -20.304 1.00 60.05 914 PHE A N 1
ATOM 3375 C CA . PHE A 1 565 ? -44.575 -38.211 -19.791 1.00 62.65 914 PHE A CA 1
ATOM 3376 C C . PHE A 1 565 ? -44.652 -39.352 -20.787 1.00 64.60 914 PHE A C 1
ATOM 3377 O O . PHE A 1 565 ? -44.327 -40.488 -20.464 1.00 66.03 914 PHE A O 1
ATOM 3385 N N . TYR A 1 566 ? -45.053 -39.028 -22.010 1.00 65.18 915 TYR A N 1
ATOM 3386 C CA . TYR A 1 566 ? -45.396 -40.041 -22.997 1.00 68.24 915 TYR A CA 1
ATOM 3387 C C . TYR A 1 566 ? -44.186 -40.820 -23.475 1.00 67.95 915 TYR A C 1
ATOM 3388 O O . TYR A 1 566 ? -44.248 -42.042 -23.615 1.00 69.83 915 TYR A O 1
ATOM 3397 N N . ASN A 1 567 ? -43.092 -40.112 -23.727 1.00 65.74 916 ASN A N 1
ATOM 3398 C CA . ASN A 1 567 ? -41.816 -40.762 -23.997 1.00 65.92 916 ASN A CA 1
ATOM 3399 C C . ASN A 1 567 ? -40.668 -39.966 -23.433 1.00 62.10 916 ASN A C 1
ATOM 3400 O O . ASN A 1 567 ? -40.228 -38.989 -24.036 1.00 59.80 916 ASN A O 1
ATOM 3405 N N . TYR A 1 568 ? -40.171 -40.401 -22.283 1.00 61.70 917 TYR A N 1
ATOM 3406 C CA . TYR A 1 568 ? -39.139 -39.649 -21.594 1.00 59.30 917 TYR A CA 1
ATOM 3407 C C . TYR A 1 568 ? -37.754 -39.823 -22.206 1.00 58.26 917 TYR A C 1
ATOM 3408 O O . TYR A 1 568 ? -36.878 -38.983 -22.000 1.00 56.02 917 TYR A O 1
ATOM 3417 N N . HIS A 1 569 ? -37.566 -40.885 -22.982 1.00 59.91 918 HIS A N 1
ATOM 3418 C CA . HIS A 1 569 ? -36.290 -41.111 -23.649 1.00 59.49 918 HIS A CA 1
ATOM 3419 C C . HIS A 1 569 ? -35.961 -39.998 -24.603 1.00 56.90 918 HIS A C 1
ATOM 3420 O O . HIS A 1 569 ? -34.795 -39.639 -24.760 1.00 54.81 918 HIS A O 1
ATOM 3427 N N . VAL A 1 570 ? -36.987 -39.432 -25.235 1.00 56.91 919 VAL A N 1
ATOM 3428 C CA . VAL A 1 570 ? -36.809 -38.286 -26.128 1.00 55.05 919 VAL A CA 1
ATOM 3429 C C . VAL A 1 570 ? -36.177 -37.120 -25.365 1.00 51.40 919 VAL A C 1
ATOM 3430 O O . VAL A 1 570 ? -35.241 -36.484 -25.850 1.00 48.90 919 VAL A O 1
ATOM 3434 N N . LEU A 1 571 ? -36.685 -36.856 -24.167 1.00 50.71 920 LEU A N 1
ATOM 3435 C CA . LEU A 1 571 ? -36.111 -35.824 -23.317 1.00 49.03 920 LEU A CA 1
ATOM 3436 C C . LEU A 1 571 ? -34.669 -36.169 -22.983 1.00 48.74 920 LEU A C 1
ATOM 3437 O O . LEU A 1 571 ? -33.799 -35.311 -23.056 1.00 47.23 920 LEU A O 1
ATOM 3442 N N . GLU A 1 572 ? -34.417 -37.425 -22.626 1.00 51.17 921 GLU A N 1
ATOM 3443 C CA . GLU A 1 572 ? -33.063 -37.871 -22.285 1.00 51.89 921 GLU A CA 1
ATOM 3444 C C . GLU A 1 572 ? -32.080 -37.466 -23.369 1.00 51.99 921 GLU A C 1
ATOM 3445 O O . GLU A 1 572 ? -31.067 -36.827 -23.097 1.00 50.66 921 GLU A O 1
ATOM 3447 N N . LEU A 1 573 ? -32.403 -37.825 -24.604 1.00 54.43 922 LEU A N 1
ATOM 3448 C CA . LEU A 1 573 ? -31.556 -37.495 -25.736 1.00 55.34 922 LEU A CA 1
ATOM 3449 C C . LEU A 1 573 ? -31.434 -35.995 -25.868 1.00 53.03 922 LEU A C 1
ATOM 3450 O O . LEU A 1 573 ? -30.332 -35.452 -25.847 1.00 52.80 922 LEU A O 1
ATOM 3455 N N . LEU A 1 574 ? -32.571 -35.324 -25.989 1.00 52.90 923 LEU A N 1
ATOM 3456 C CA . LEU A 1 574 ? -32.582 -33.863 -26.101 1.00 51.56 923 LEU A CA 1
ATOM 3457 C C . LEU A 1 574 ? -31.661 -33.249 -25.064 1.00 49.44 923 LEU A C 1
ATOM 3458 O O . LEU A 1 574 ? -30.859 -32.374 -25.366 1.00 47.53 923 LEU A O 1
ATOM 3463 N N . GLN A 1 575 ? -31.772 -33.731 -23.839 1.00 50.17 924 GLN A N 1
ATOM 3464 C CA . GLN A 1 575 ? -31.021 -33.155 -22.757 1.00 50.15 924 GLN A CA 1
ATOM 3465 C C . GLN A 1 575 ? -29.546 -33.168 -23.068 1.00 49.63 924 GLN A C 1
ATOM 3466 O O . GLN A 1 575 ? -28.876 -32.168 -22.875 1.00 48.76 924 GLN A O 1
ATOM 3472 N N . MET A 1 576 ? -29.037 -34.281 -23.569 1.00 51.34 925 MET A N 1
ATOM 3473 C CA . MET A 1 576 ? -27.595 -34.390 -23.736 1.00 52.94 925 MET A CA 1
ATOM 3474 C C . MET A 1 576 ? -27.097 -33.683 -24.988 1.00 50.75 925 MET A C 1
ATOM 3475 O O . MET A 1 576 ? -25.980 -33.189 -25.012 1.00 50.43 925 MET A O 1
ATOM 3480 N N . LEU A 1 577 ? -27.920 -33.630 -26.025 1.00 49.46 926 LEU A N 1
ATOM 3481 C CA . LEU A 1 577 ? -27.544 -32.910 -27.237 1.00 48.21 926 LEU A CA 1
ATOM 3482 C C . LEU A 1 577 ? -27.413 -31.439 -26.912 1.00 45.89 926 LEU A C 1
ATOM 3483 O O . LEU A 1 577 ? -26.424 -30.802 -27.238 1.00 45.28 926 LEU A O 1
ATOM 3488 N N . VAL A 1 578 ? -28.430 -30.919 -26.250 1.00 45.57 927 VAL A N 1
ATOM 3489 C CA . VAL A 1 578 ? -28.473 -29.525 -25.862 1.00 45.08 927 VAL A CA 1
ATOM 3490 C C . VAL A 1 578 ? -27.454 -29.179 -24.758 1.00 46.86 927 VAL A C 1
ATOM 3491 O O . VAL A 1 578 ? -26.664 -28.251 -24.927 1.00 47.26 927 VAL A O 1
ATOM 3495 N N . THR A 1 579 ? -27.453 -29.926 -23.649 1.00 49.60 928 THR A N 1
ATOM 3496 C CA . THR A 1 579 ? -26.596 -29.603 -22.478 1.00 49.98 928 THR A CA 1
ATOM 3497 C C . THR A 1 579 ? -25.203 -30.240 -22.475 1.00 52.72 928 THR A C 1
ATOM 3498 O O . THR A 1 579 ? -24.337 -29.822 -21.706 1.00 52.07 928 THR A O 1
ATOM 3502 N N . GLY A 1 580 ? -24.996 -31.258 -23.303 1.00 56.58 929 GLY A N 1
ATOM 3503 C CA . GLY A 1 580 ? -23.705 -31.944 -23.372 1.00 61.58 929 GLY A CA 1
ATOM 3504 C C . GLY A 1 580 ? -23.397 -32.894 -22.218 1.00 66.25 929 GLY A C 1
ATOM 3505 O O . GLY A 1 580 ? -22.226 -33.152 -21.922 1.00 68.05 929 GLY A O 1
ATOM 3506 N N . GLY A 1 581 ? -24.432 -33.428 -21.570 1.00 69.84 930 GLY A N 1
ATOM 3507 C CA . GLY A 1 581 ? -24.238 -34.403 -20.494 1.00 74.34 930 GLY A CA 1
ATOM 3508 C C . GLY A 1 581 ? -25.437 -34.595 -19.579 1.00 77.85 930 GLY A C 1
ATOM 3509 O O . GLY A 1 581 ? -26.279 -33.704 -19.440 1.00 79.92 930 GLY A O 1
ATOM 3510 N N . VAL A 1 582 ? -25.512 -35.772 -18.959 1.00 81.48 931 VAL A N 1
ATOM 3511 C CA . VAL A 1 582 ? -26.535 -36.071 -17.947 1.00 81.71 931 VAL A CA 1
ATOM 3512 C C . VAL A 1 582 ? -25.916 -36.932 -16.833 1.00 84.23 931 VAL A C 1
ATOM 3513 O O . VAL A 1 582 ? -26.398 -36.964 -15.696 1.00 83.44 931 VAL A O 1
ATOM 3517 N N . SER A 1 607 ? -16.089 -42.567 -22.862 1.00 90.79 956 SER A N 1
ATOM 3518 C CA . SER A 1 607 ? -16.967 -42.621 -21.701 1.00 89.27 956 SER A CA 1
ATOM 3519 C C . SER A 1 607 ? -17.292 -41.209 -21.183 1.00 85.92 956 SER A C 1
ATOM 3520 O O . SER A 1 607 ? -18.396 -40.705 -21.414 1.00 85.17 956 SER A O 1
ATOM 3523 N N . GLY A 1 608 ? -16.337 -40.572 -20.502 1.00 84.99 957 GLY A N 1
ATOM 3524 C CA . GLY A 1 608 ? -16.539 -39.227 -19.951 1.00 80.21 957 GLY A CA 1
ATOM 3525 C C . GLY A 1 608 ? -16.067 -38.157 -20.922 1.00 77.77 957 GLY A C 1
ATOM 3526 O O . GLY A 1 608 ? -16.874 -37.511 -21.593 1.00 73.71 957 GLY A O 1
ATOM 3527 N N . ARG A 1 609 ? -14.748 -37.988 -21.005 1.00 78.98 958 ARG A N 1
ATOM 3528 C CA . ARG A 1 609 ? -14.134 -36.991 -21.883 1.00 77.07 958 ARG A CA 1
ATOM 3529 C C . ARG A 1 609 ? -14.221 -37.393 -23.349 1.00 76.67 958 ARG A C 1
ATOM 3530 O O . ARG A 1 609 ? -14.082 -36.558 -24.237 1.00 74.14 958 ARG A O 1
ATOM 3538 N N . ASN A 1 610 ? -14.433 -38.680 -23.594 1.00 78.95 959 ASN A N 1
ATOM 3539 C CA . ASN A 1 610 ? -14.462 -39.214 -24.945 1.00 79.96 959 ASN A CA 1
ATOM 3540 C C . ASN A 1 610 ? -15.892 -39.382 -25.447 1.00 76.75 959 ASN A C 1
ATOM 3541 O O . ASN A 1 610 ? -16.570 -40.353 -25.112 1.00 77.62 959 ASN A O 1
ATOM 3546 N N . ARG A 1 611 ? -16.350 -38.408 -26.227 1.00 72.93 960 ARG A N 1
ATOM 3547 C CA . ARG A 1 611 ? -17.696 -38.427 -26.790 1.00 70.20 960 ARG A CA 1
ATOM 3548 C C . ARG A 1 611 ? -17.734 -37.579 -28.044 1.00 67.87 960 ARG A C 1
ATOM 3549 O O . ARG A 1 611 ? -16.918 -36.669 -28.223 1.00 66.71 960 ARG A O 1
ATOM 3557 N N . CYS A 1 612 ? -18.718 -37.858 -28.890 1.00 66.49 961 CYS A N 1
ATOM 3558 C CA . CYS A 1 612 ? -18.899 -37.110 -30.122 1.00 64.90 961 CYS A CA 1
ATOM 3559 C C . CYS A 1 612 ? -19.496 -35.728 -29.882 1.00 60.10 961 CYS A C 1
ATOM 3560 O O . CYS A 1 612 ? -20.491 -35.593 -29.176 1.00 57.31 961 CYS A O 1
ATOM 3563 N N . LYS A 1 613 ? -18.880 -34.713 -30.486 1.00 58.60 962 LYS A N 1
ATOM 3564 C CA . LYS A 1 613 ? -19.478 -33.389 -30.597 1.00 54.53 962 LYS A CA 1
ATOM 3565 C C . LYS A 1 613 ? -20.514 -33.467 -31.697 1.00 53.32 962 LYS A C 1
ATOM 3566 O O . LYS A 1 613 ? -20.597 -34.469 -32.399 1.00 55.38 962 LYS A O 1
ATOM 3572 N N . LEU A 1 614 ? -21.312 -32.416 -31.839 1.00 50.15 963 LEU A N 1
ATOM 3573 C CA . LEU A 1 614 ? -21.989 -32.134 -33.104 1.00 49.26 963 LEU A CA 1
ATOM 3574 C C . LEU A 1 614 ? -21.215 -30.980 -33.712 1.00 48.47 963 LEU A C 1
ATOM 3575 O O . LEU A 1 614 ? -20.904 -30.020 -33.019 1.00 47.59 963 LEU A O 1
ATOM 3580 N N . GLY A 1 615 ? -20.871 -31.080 -34.987 1.00 49.91 964 GLY A N 1
ATOM 3581 C CA . GLY A 1 615 ? -20.020 -30.075 -35.615 1.00 50.20 964 GLY A CA 1
ATOM 3582 C C . GLY A 1 615 ? -20.353 -29.827 -37.071 1.00 51.33 964 GLY A C 1
ATOM 3583 O O . GLY A 1 615 ? -20.986 -30.659 -37.729 1.00 53.19 964 GLY A O 1
ATOM 3584 N N . LEU A 1 616 ? -19.913 -28.678 -37.575 1.00 50.43 965 LEU A N 1
ATOM 3585 C CA . LEU A 1 616 ? -20.150 -28.301 -38.957 1.00 51.07 965 LEU A CA 1
ATOM 3586 C C . LEU A 1 616 ? -18.842 -28.397 -39.746 1.00 54.77 965 LEU A C 1
ATOM 3587 O O . LEU A 1 616 ? -17.836 -27.812 -39.345 1.00 54.95 965 LEU A O 1
ATOM 3592 N N . LEU A 1 617 ? -18.863 -29.133 -40.861 1.00 58.26 966 LEU A N 1
ATOM 3593 C CA . LEU A 1 617 ? -17.654 -29.419 -41.640 1.00 61.81 966 LEU A CA 1
ATOM 3594 C C . LEU A 1 617 ? -17.763 -28.963 -43.095 1.00 64.19 966 LEU A C 1
ATOM 3595 O O . LEU A 1 617 ? -18.834 -29.036 -43.694 1.00 64.01 966 LEU A O 1
ATOM 3600 N N . SER A 1 618 ? -16.630 -28.542 -43.662 1.00 67.22 967 SER A N 1
ATOM 3601 C CA . SER A 1 618 ? -16.609 -27.713 -44.877 1.00 68.56 967 SER A CA 1
ATOM 3602 C C . SER A 1 618 ? -16.710 -28.407 -46.233 1.00 71.70 967 SER A C 1
ATOM 3603 O O . SER A 1 618 ? -17.132 -27.777 -47.205 1.00 72.02 967 SER A O 1
ATOM 3606 N N . LEU A 1 619 ? -16.288 -29.665 -46.323 1.00 74.95 968 LEU A N 1
ATOM 3607 C CA . LEU A 1 619 ? -16.164 -30.368 -47.625 1.00 79.13 968 LEU A CA 1
ATOM 3608 C C . LEU A 1 619 ? -15.022 -29.843 -48.508 1.00 83.03 968 LEU A C 1
ATOM 3609 O O . LEU A 1 619 ? -14.745 -30.415 -49.557 1.00 86.56 968 LEU A O 1
ATOM 3614 N N . HIS A 1 620 ? -14.363 -28.768 -48.081 1.00 83.85 969 HIS A N 1
ATOM 3615 C CA . HIS A 1 620 ? -13.265 -28.166 -48.830 1.00 87.58 969 HIS A CA 1
ATOM 3616 C C . HIS A 1 620 ? -12.150 -27.910 -47.860 1.00 88.33 969 HIS A C 1
ATOM 3617 O O . HIS A 1 620 ? -12.332 -27.172 -46.880 1.00 85.52 969 HIS A O 1
ATOM 3624 N N . GLU A 1 621 ? -10.995 -28.532 -48.110 1.00 91.81 970 GLU A N 1
ATOM 3625 C CA . GLU A 1 621 ? -9.891 -28.543 -47.150 1.00 92.13 970 GLU A CA 1
ATOM 3626 C C . GLU A 1 621 ? -10.370 -29.080 -45.792 1.00 89.49 970 GLU A C 1
ATOM 3627 O O . GLU A 1 621 ? -10.101 -28.486 -44.745 1.00 87.53 970 GLU A O 1
ATOM 3629 N N . THR A 1 622 ? -11.119 -30.184 -45.835 1.00 88.95 971 THR A N 1
ATOM 3630 C CA . THR A 1 622 ? -11.487 -30.949 -44.639 1.00 87.28 971 THR A CA 1
ATOM 3631 C C . THR A 1 622 ? -11.349 -32.430 -44.975 1.00 90.84 971 THR A C 1
ATOM 3632 O O . THR A 1 622 ? -11.216 -32.784 -46.144 1.00 93.44 971 THR A O 1
ATOM 3636 N N . ILE A 1 623 ? -11.377 -33.292 -43.963 1.00 91.23 972 ILE A N 1
ATOM 3637 C CA . ILE A 1 623 ? -11.176 -34.733 -44.192 1.00 95.41 972 ILE A CA 1
ATOM 3638 C C . ILE A 1 623 ? -12.243 -35.346 -45.103 1.00 95.37 972 ILE A C 1
ATOM 3639 O O . ILE A 1 623 ? -11.962 -36.293 -45.832 1.00 98.76 972 ILE A O 1
ATOM 3644 N N . LEU A 1 624 ? -13.460 -34.806 -45.053 1.00 91.49 973 LEU A N 1
ATOM 3645 C CA . LEU A 1 624 ? -14.557 -35.289 -45.890 1.00 91.65 973 LEU A CA 1
ATOM 3646 C C . LEU A 1 624 ? -14.213 -35.158 -47.358 1.00 94.31 973 LEU A C 1
ATOM 3647 O O . LEU A 1 624 ? -14.575 -36.016 -48.163 1.00 97.08 973 LEU A O 1
ATOM 3652 N N . SER A 1 625 ? -13.494 -34.088 -47.693 1.00 93.92 974 SER A N 1
ATOM 3653 C CA . SER A 1 625 ? -13.098 -33.811 -49.071 1.00 96.94 974 SER A CA 1
ATOM 3654 C C . SER A 1 625 ? -12.294 -34.938 -49.725 1.00 101.83 974 SER A C 1
ATOM 3655 O O . SER A 1 625 ? -11.967 -34.843 -50.905 1.00 104.91 974 SER A O 1
ATOM 3658 N N . ASP A 1 626 ? -11.966 -35.984 -48.965 1.00 103.37 975 ASP A N 1
ATOM 3659 C CA . ASP A 1 626 ? -11.284 -37.163 -49.508 1.00 108.42 975 ASP A CA 1
ATOM 3660 C C . ASP A 1 626 ? -12.241 -38.308 -49.859 1.00 109.06 975 ASP A C 1
ATOM 3661 O O . ASP A 1 626 ? -11.807 -39.300 -50.442 1.00 114.48 975 ASP A O 1
ATOM 3666 N N . VAL A 1 627 ? -13.523 -38.184 -49.508 1.00 104.10 976 VAL A N 1
ATOM 3667 C CA . VAL A 1 627 ? -14.517 -39.203 -49.866 1.00 105.14 976 VAL A CA 1
ATOM 3668 C C . VAL A 1 627 ? -14.653 -39.275 -51.389 1.00 108.09 976 VAL A C 1
ATOM 3669 O O . VAL A 1 627 ? -14.813 -38.247 -52.047 1.00 105.87 976 VAL A O 1
ATOM 3673 N N . ASN A 1 628 ? -14.577 -40.488 -51.939 1.00 112.79 977 ASN A N 1
ATOM 3674 C CA . ASN A 1 628 ? -14.495 -40.668 -53.390 1.00 116.58 977 ASN A CA 1
ATOM 3675 C C . ASN A 1 628 ? -15.758 -40.168 -54.106 1.00 114.44 977 ASN A C 1
ATOM 3676 O O . ASN A 1 628 ? -15.659 -39.292 -54.964 1.00 114.15 977 ASN A O 1
ATOM 3678 N N . PRO A 1 629 ? -16.938 -40.736 -53.780 1.00 113.31 978 PRO A N 1
ATOM 3679 C CA . PRO A 1 629 ? -18.211 -40.085 -54.138 1.00 110.48 978 PRO A CA 1
ATOM 3680 C C . PRO A 1 629 ? -18.797 -39.163 -53.052 1.00 104.50 978 PRO A C 1
ATOM 3681 O O . PRO A 1 629 ? -19.330 -39.640 -52.045 1.00 103.01 978 PRO A O 1
ATOM 3685 N N . ARG A 1 630 ? -18.694 -37.854 -53.277 1.00 101.17 979 ARG A N 1
ATOM 3686 C CA . ARG A 1 630 ? -19.343 -36.844 -52.442 1.00 95.37 979 ARG A CA 1
ATOM 3687 C C . ARG A 1 630 ? -20.529 -36.253 -53.174 1.00 93.73 979 ARG A C 1
ATOM 3688 O O . ARG A 1 630 ? -20.949 -35.123 -52.907 1.00 89.68 979 ARG A O 1
ATOM 3696 N N . ASN A 1 631 ? -21.072 -37.028 -54.096 1.00 96.84 980 ASN A N 1
ATOM 3697 C CA . ASN A 1 631 ? -22.000 -36.496 -55.069 1.00 96.50 980 ASN A CA 1
ATOM 3698 C C . ASN A 1 631 ? -23.389 -36.350 -54.460 1.00 92.94 980 ASN A C 1
ATOM 3699 O O . ASN A 1 631 ? -24.080 -35.365 -54.704 1.00 90.20 980 ASN A O 1
ATOM 3701 N N . THR A 1 632 ? -23.773 -37.326 -53.643 1.00 92.87 981 THR A N 1
ATOM 3702 C CA . THR A 1 632 ? -25.095 -37.354 -53.027 1.00 90.55 981 THR A CA 1
ATOM 3703 C C . THR A 1 632 ? -25.008 -37.565 -51.509 1.00 87.21 981 THR A C 1
ATOM 3704 O O . THR A 1 632 ? -24.139 -38.289 -51.029 1.00 88.79 981 THR A O 1
ATOM 3708 N N . PHE A 1 633 ? -25.915 -36.939 -50.760 1.00 82.91 982 PHE A N 1
ATOM 3709 C CA . PHE A 1 633 ? -25.896 -37.013 -49.297 1.00 79.61 982 PHE A CA 1
ATOM 3710 C C . PHE A 1 633 ? -25.650 -38.431 -48.801 1.00 82.49 982 PHE A C 1
ATOM 3711 O O . PHE A 1 633 ? -24.753 -38.663 -47.993 1.00 81.98 982 PHE A O 1
ATOM 3719 N N . GLY A 1 634 ? -26.455 -39.371 -49.283 1.00 85.86 983 GLY A N 1
ATOM 3720 C CA . GLY A 1 634 ? -26.317 -40.770 -48.898 1.00 89.02 983 GLY A CA 1
ATOM 3721 C C . GLY A 1 634 ? -24.933 -41.311 -49.195 1.00 92.01 983 GLY A C 1
ATOM 3722 O O . GLY A 1 634 ? -24.368 -42.054 -48.392 1.00 92.67 983 GLY A O 1
ATOM 3723 N N . GLN A 1 635 ? -24.385 -40.938 -50.349 1.00 94.21 984 GLN A N 1
ATOM 3724 C CA . GLN A 1 635 ? -23.014 -41.306 -50.695 1.00 97.36 984 GLN A CA 1
ATOM 3725 C C . GLN A 1 635 ? -22.044 -40.738 -49.655 1.00 94.26 984 GLN A C 1
ATOM 3726 O O . GLN A 1 635 ? -21.191 -41.454 -49.130 1.00 96.14 984 GLN A O 1
ATOM 3728 N N . LEU A 1 636 ? -22.203 -39.459 -49.335 1.00 90.04 985 LEU A N 1
ATOM 3729 C CA . LEU A 1 636 ? -21.338 -38.805 -48.355 1.00 87.17 985 LEU A CA 1
ATOM 3730 C C . LEU A 1 636 ? -21.488 -39.436 -46.976 1.00 86.06 985 LEU A C 1
ATOM 3731 O O . LEU A 1 636 ? -20.494 -39.749 -46.319 1.00 87.27 985 LEU A O 1
ATOM 3736 N N . PHE A 1 637 ? -22.736 -39.622 -46.555 1.00 84.31 986 PHE A N 1
ATOM 3737 C CA . PHE A 1 637 ? -23.058 -40.227 -45.264 1.00 82.87 986 PHE A CA 1
ATOM 3738 C C . PHE A 1 637 ? -22.331 -41.546 -45.019 1.00 86.75 986 PHE A C 1
ATOM 3739 O O . PHE A 1 637 ? -21.825 -41.784 -43.922 1.00 85.78 986 PHE A O 1
ATOM 3747 N N . CYS A 1 638 ? -22.294 -42.397 -46.042 1.00 91.29 987 CYS A N 1
ATOM 3748 C CA . CYS A 1 638 ? -21.758 -43.744 -45.902 1.00 95.80 987 CYS A CA 1
ATOM 3749 C C . CYS A 1 638 ? -20.246 -43.738 -45.759 1.00 97.65 987 CYS A C 1
ATOM 3750 O O . CYS A 1 638 ? -19.710 -44.287 -44.795 1.00 98.67 987 CYS A O 1
ATOM 3753 N N . GLY A 1 639 ? -19.563 -43.112 -46.710 1.00 98.66 988 GLY A N 1
ATOM 3754 C CA . GLY A 1 639 ? -18.104 -43.081 -46.706 1.00 100.97 988 GLY A CA 1
ATOM 3755 C C . GLY A 1 639 ? -17.583 -42.533 -45.397 1.00 97.77 988 GLY A C 1
ATOM 3756 O O . GLY A 1 639 ? -16.868 -43.215 -44.662 1.00 99.37 988 GLY A O 1
ATOM 3757 N N . SER A 1 640 ? -17.984 -41.302 -45.101 1.00 93.59 989 SER A N 1
ATOM 3758 C CA . SER A 1 640 ? -17.601 -40.612 -43.872 1.00 90.44 989 SER A CA 1
ATOM 3759 C C . SER A 1 640 ? -17.730 -41.489 -42.628 1.00 90.72 989 SER A C 1
ATOM 3760 O O . SER A 1 640 ? -16.833 -41.515 -41.787 1.00 90.84 989 SER A O 1
ATOM 3763 N N . LEU A 1 641 ? -18.851 -42.196 -42.516 1.00 91.19 990 LEU A N 1
ATOM 3764 C CA . LEU A 1 641 ? -19.072 -43.105 -41.399 1.00 92.03 990 LEU A CA 1
ATOM 3765 C C . LEU A 1 641 ? -18.086 -44.275 -41.431 1.00 97.32 990 LEU A C 1
ATOM 3766 O O . LEU A 1 641 ? -17.254 -44.413 -40.540 1.00 97.98 990 LEU A O 1
ATOM 3771 N N . ASP A 1 642 ? -18.162 -45.109 -42.461 1.00 101.68 991 ASP A N 1
ATOM 3772 C CA . ASP A 1 642 ? -17.346 -46.325 -42.489 1.00 107.50 991 ASP A CA 1
ATOM 3773 C C . ASP A 1 642 ? -15.847 -46.080 -42.751 1.00 109.11 991 ASP A C 1
ATOM 3774 O O . ASP A 1 642 ? -15.075 -47.038 -42.834 1.00 114.81 991 ASP A O 1
ATOM 3779 N N . LEU A 1 643 ? -15.436 -44.816 -42.873 1.00 104.32 992 LEU A N 1
ATOM 3780 C CA . LEU A 1 643 ? -14.016 -44.467 -42.963 1.00 105.37 992 LEU A CA 1
ATOM 3781 C C . LEU A 1 643 ? -13.525 -43.789 -41.692 1.00 101.63 992 LEU A C 1
ATOM 3782 O O . LEU A 1 643 ? -12.491 -44.168 -41.148 1.00 104.29 992 LEU A O 1
ATOM 3787 N N . PHE A 1 644 ? -14.264 -42.786 -41.225 1.00 96.01 993 PHE A N 1
ATOM 3788 C CA . PHE A 1 644 ? -13.827 -41.947 -40.101 1.00 92.40 993 PHE A CA 1
ATOM 3789 C C . PHE A 1 644 ? -14.742 -42.000 -38.872 1.00 88.79 993 PHE A C 1
ATOM 3790 O O . PHE A 1 644 ? -14.487 -41.317 -37.876 1.00 86.15 993 PHE A O 1
ATOM 3798 N N . GLY A 1 645 ? -15.808 -42.789 -38.938 1.00 88.85 994 GLY A N 1
ATOM 3799 C CA . GLY A 1 645 ? -16.765 -42.864 -37.844 1.00 85.28 994 GLY A CA 1
ATOM 3800 C C . GLY A 1 645 ? -17.449 -41.537 -37.594 1.00 79.62 994 GLY A C 1
ATOM 3801 O O . GLY A 1 645 ? -17.735 -41.196 -36.451 1.00 76.86 994 GLY A O 1
ATOM 3802 N N . ILE A 1 646 ? -17.700 -40.785 -38.664 1.00 78.15 995 ILE A N 1
ATOM 3803 C CA . ILE A 1 646 ? -18.389 -39.500 -38.571 1.00 73.03 995 ILE A CA 1
ATOM 3804 C C . ILE A 1 646 ? -19.807 -39.661 -39.083 1.00 72.31 995 ILE A C 1
ATOM 3805 O O . ILE A 1 646 ? -20.020 -40.060 -40.233 1.00 75.03 995 ILE A O 1
ATOM 3810 N N . LEU A 1 647 ? -20.774 -39.358 -38.224 1.00 68.84 996 LEU A N 1
ATOM 3811 C CA . LEU A 1 647 ? -22.171 -39.610 -38.533 1.00 68.27 996 LEU A CA 1
ATOM 3812 C C . LEU A 1 647 ? -22.816 -38.339 -39.063 1.00 65.14 996 LEU A C 1
ATOM 3813 O O . LEU A 1 647 ? -23.264 -37.499 -38.298 1.00 61.49 996 LEU A O 1
ATOM 3818 N N . CYS A 1 648 ? -22.849 -38.206 -40.384 1.00 67.09 997 CYS A N 1
ATOM 3819 C CA . CYS A 1 648 ? -23.441 -37.033 -41.025 1.00 64.86 997 CYS A CA 1
ATOM 3820 C C . CYS A 1 648 ? -24.949 -37.020 -40.869 1.00 62.94 997 CYS A C 1
ATOM 3821 O O . CYS A 1 648 ? -25.628 -37.998 -41.182 1.00 65.36 997 CYS A O 1
ATOM 3824 N N . VAL A 1 649 ? -25.462 -35.890 -40.400 1.00 58.65 998 VAL A N 1
ATOM 3825 C CA . VAL A 1 649 ? -26.840 -35.807 -39.949 1.00 56.60 998 VAL A CA 1
ATOM 3826 C C . VAL A 1 649 ? -27.638 -34.661 -40.579 1.00 54.39 998 VAL A C 1
ATOM 3827 O O . VAL A 1 649 ? -28.864 -34.683 -40.553 1.00 53.85 998 VAL A O 1
ATOM 3831 N N . GLY A 1 650 ? -26.961 -33.670 -41.145 1.00 53.17 999 GLY A N 1
ATOM 3832 C CA . GLY A 1 650 ? -27.657 -32.602 -41.854 1.00 52.25 999 GLY A CA 1
ATOM 3833 C C . GLY A 1 650 ? -26.709 -31.687 -42.589 1.00 52.12 999 GLY A C 1
ATOM 3834 O O . GLY A 1 650 ? -25.502 -31.746 -42.372 1.00 52.32 999 GLY A O 1
ATOM 3835 N N . LEU A 1 651 ? -27.261 -30.842 -43.457 1.00 52.50 1000 LEU A N 1
ATOM 3836 C CA . LEU A 1 651 ? -26.469 -29.898 -44.256 1.00 53.20 1000 LEU A CA 1
ATOM 3837 C C . LEU A 1 651 ? -26.725 -28.466 -43.844 1.00 50.66 1000 LEU A C 1
ATOM 3838 O O . LEU A 1 651 ? -27.677 -28.177 -43.123 1.00 49.06 1000 LEU A O 1
ATOM 3843 N N . TYR A 1 652 ? -25.864 -27.576 -44.323 1.00 51.01 1001 TYR A N 1
ATOM 3844 C CA . TYR A 1 652 ? -26.019 -26.144 -44.125 1.00 49.67 1001 TYR A CA 1
ATOM 3845 C C . TYR A 1 652 ? -25.728 -25.452 -45.446 1.00 51.71 1001 TYR A C 1
ATOM 3846 O O . TYR A 1 652 ? -24.577 -25.140 -45.752 1.00 52.61 1001 TYR A O 1
ATOM 3855 N N . ARG A 1 653 ? -26.784 -25.209 -46.220 1.00 53.42 1002 ARG A N 1
ATOM 3856 C CA . ARG A 1 653 ? -26.664 -24.863 -47.639 1.00 56.00 1002 ARG A CA 1
ATOM 3857 C C . ARG A 1 653 ? -26.771 -23.362 -47.798 1.00 54.99 1002 ARG A C 1
ATOM 3858 O O . ARG A 1 653 ? -27.565 -22.721 -47.118 1.00 53.27 1002 ARG A O 1
ATOM 3866 N N . ILE A 1 654 ? -25.968 -22.804 -48.697 1.00 56.65 1003 ILE A N 1
ATOM 3867 C CA . ILE A 1 654 ? -26.052 -21.383 -49.010 1.00 56.27 1003 ILE A CA 1
ATOM 3868 C C . ILE A 1 654 ? -27.419 -21.142 -49.610 1.00 58.33 1003 ILE A C 1
ATOM 3869 O O . ILE A 1 654 ? -27.980 -22.033 -50.243 1.00 61.20 1003 ILE A O 1
ATOM 3874 N N . ILE A 1 655 ? -27.970 -19.955 -49.416 1.00 58.58 1004 ILE A N 1
ATOM 3875 C CA . ILE A 1 655 ? -29.181 -19.602 -50.135 1.00 61.96 1004 ILE A CA 1
ATOM 3876 C C . ILE A 1 655 ? -28.740 -18.978 -51.451 1.00 66.74 1004 ILE A C 1
ATOM 3877 O O . ILE A 1 655 ? -27.999 -17.995 -51.454 1.00 65.96 1004 ILE A O 1
ATOM 3882 N N . ASP A 1 656 ? -29.163 -19.582 -52.562 1.00 73.38 1005 ASP A N 1
ATOM 3883 C CA . ASP A 1 656 ? -28.768 -19.139 -53.903 1.00 79.21 1005 ASP A CA 1
ATOM 3884 C C . ASP A 1 656 ? -30.008 -18.807 -54.720 1.00 83.77 1005 ASP A C 1
ATOM 3885 O O . ASP A 1 656 ? -30.705 -19.714 -55.182 1.00 86.10 1005 ASP A O 1
ATOM 3887 N N . GLU A 1 657 ? -30.270 -17.507 -54.888 1.00 85.82 1006 GLU A N 1
ATOM 3888 C CA . GLU A 1 657 ? -31.433 -17.010 -55.632 1.00 88.01 1006 GLU A CA 1
ATOM 3889 C C . GLU A 1 657 ? -31.106 -15.614 -56.182 1.00 87.60 1006 GLU A C 1
ATOM 3890 O O . GLU A 1 657 ? -31.989 -14.863 -56.592 1.00 87.70 1006 GLU A O 1
ATOM 3896 N N . GLU A 1 663 ? -24.540 -11.915 -49.726 1.00 67.54 1012 GLU A N 1
ATOM 3897 C CA . GLU A 1 663 ? -24.203 -11.941 -48.292 1.00 66.90 1012 GLU A CA 1
ATOM 3898 C C . GLU A 1 663 ? -23.823 -13.319 -47.687 1.00 65.85 1012 GLU A C 1
ATOM 3899 O O . GLU A 1 663 ? -23.380 -13.385 -46.532 1.00 63.86 1012 GLU A O 1
ATOM 3901 N N . ASN A 1 664 ? -24.013 -14.403 -48.446 1.00 66.35 1013 ASN A N 1
ATOM 3902 C CA . ASN A 1 664 ? -23.588 -15.765 -48.051 1.00 64.32 1013 ASN A CA 1
ATOM 3903 C C . ASN A 1 664 ? -24.241 -16.339 -46.783 1.00 59.65 1013 ASN A C 1
ATOM 3904 O O . ASN A 1 664 ? -23.637 -17.146 -46.073 1.00 57.65 1013 ASN A O 1
ATOM 3909 N N . LYS A 1 665 ? -25.480 -15.935 -46.519 1.00 56.78 1014 LYS A N 1
ATOM 3910 C CA . LYS A 1 665 ? -26.276 -16.543 -45.457 1.00 53.73 1014 LYS A CA 1
ATOM 3911 C C . LYS A 1 665 ? -26.731 -17.946 -45.896 1.00 53.54 1014 LYS A C 1
ATOM 3912 O O . LYS A 1 665 ? -27.150 -18.140 -47.037 1.00 55.63 1014 LYS A O 1
ATOM 3914 N N . ARG A 1 666 ? -26.633 -18.915 -44.985 1.00 51.35 1015 ARG A N 1
ATOM 3915 C CA . ARG A 1 666 ? -26.973 -20.315 -45.257 1.00 50.90 1015 ARG A CA 1
ATOM 3916 C C . ARG A 1 666 ? -28.168 -20.764 -44.437 1.00 48.79 1015 ARG A C 1
ATOM 3917 O O . ARG A 1 666 ? -28.458 -20.179 -43.397 1.00 47.00 1015 ARG A O 1
ATOM 3925 N N . PHE A 1 667 ? -28.823 -21.837 -44.873 1.00 48.86 1016 PHE A N 1
ATOM 3926 C CA . PHE A 1 667 ? -29.972 -22.373 -44.149 1.00 47.93 1016 PHE A CA 1
ATOM 3927 C C . PHE A 1 667 ? -29.808 -23.837 -43.801 1.00 47.47 1016 PHE A C 1
ATOM 3928 O O . PHE A 1 667 ? -29.061 -24.554 -44.445 1.00 48.46 1016 PHE A O 1
ATOM 3936 N N . VAL A 1 668 ? -30.531 -24.270 -42.778 1.00 46.33 1017 VAL A N 1
ATOM 3937 C CA . VAL A 1 668 ? -30.348 -25.599 -42.200 1.00 46.89 1017 VAL A CA 1
ATOM 3938 C C . VAL A 1 668 ? -31.257 -26.669 -42.813 1.00 49.80 1017 VAL A C 1
ATOM 3939 O O . VAL A 1 668 ? -32.483 -26.563 -42.746 1.00 51.36 1017 VAL A O 1
ATOM 3943 N N . ILE A 1 669 ? -30.652 -27.711 -43.382 1.00 51.34 1018 ILE A N 1
ATOM 3944 C CA . ILE A 1 669 ? -31.403 -28.871 -43.865 1.00 54.00 1018 ILE A CA 1
ATOM 3945 C C . ILE A 1 669 ? -31.152 -30.100 -43.000 1.00 54.39 1018 ILE A C 1
ATOM 3946 O O . ILE A 1 669 ? -30.075 -30.695 -43.050 1.00 54.62 1018 ILE A O 1
ATOM 3951 N N . THR A 1 670 ? -32.157 -30.478 -42.221 1.00 54.88 1019 THR A N 1
ATOM 3952 C CA . THR A 1 670 ? -32.080 -31.669 -41.383 1.00 56.24 1019 THR A CA 1
ATOM 3953 C C . THR A 1 670 ? -32.386 -32.930 -42.192 1.00 59.93 1019 THR A C 1
ATOM 3954 O O . THR A 1 670 ? -33.391 -32.974 -42.895 1.00 62.14 1019 THR A O 1
ATOM 3958 N N . ARG A 1 671 ? -31.509 -33.933 -42.096 1.00 61.47 1020 ARG A N 1
ATOM 3959 C CA . ARG A 1 671 ? -31.710 -35.257 -42.715 1.00 65.37 1020 ARG A CA 1
ATOM 3960 C C . ARG A 1 671 ? -32.317 -35.194 -44.123 1.00 67.52 1020 ARG A C 1
ATOM 3961 O O . ARG A 1 671 ? -33.496 -35.493 -44.315 1.00 69.06 1020 ARG A O 1
ATOM 3969 N N . PRO A 1 672 ? -31.506 -34.813 -45.118 1.00 67.72 1021 PRO A N 1
ATOM 3970 C CA . PRO A 1 672 ? -32.034 -34.784 -46.474 1.00 70.99 1021 PRO A CA 1
ATOM 3971 C C . PRO A 1 672 ? -32.303 -36.193 -46.995 1.00 75.93 1021 PRO A C 1
ATOM 3972 O O . PRO A 1 672 ? -31.947 -37.175 -46.338 1.00 76.86 1021 PRO A O 1
ATOM 3976 N N . ALA A 1 673 ? -32.945 -36.292 -48.154 1.00 79.48 1022 ALA A N 1
ATOM 3977 C CA . ALA A 1 673 ? -33.158 -37.584 -48.785 1.00 84.78 1022 ALA A CA 1
ATOM 3978 C C . ALA A 1 673 ? -31.809 -38.271 -48.976 1.00 86.93 1022 ALA A C 1
ATOM 3979 O O . ALA A 1 673 ? -30.773 -37.608 -49.042 1.00 85.06 1022 ALA A O 1
ATOM 3981 N N . ASN A 1 674 ? -31.819 -39.598 -49.047 1.00 91.04 1023 ASN A N 1
ATOM 3982 C CA . ASN A 1 674 ? -30.583 -40.348 -49.234 1.00 93.16 1023 ASN A CA 1
ATOM 3983 C C . ASN A 1 674 ? -29.883 -39.859 -50.496 1.00 94.45 1023 ASN A C 1
ATOM 3984 O O . ASN A 1 674 ? -28.697 -39.537 -50.477 1.00 92.51 1023 ASN A O 1
ATOM 3989 N N . GLU A 1 675 ? -30.646 -39.774 -51.580 1.00 97.71 1024 GLU A N 1
ATOM 3990 C CA . GLU A 1 675 ? -30.131 -39.288 -52.857 1.00 100.42 1024 GLU A CA 1
ATOM 3991 C C . GLU A 1 675 ? -30.421 -37.795 -53.028 1.00 95.94 1024 GLU A C 1
ATOM 3992 O O . GLU A 1 675 ? -31.323 -37.399 -53.762 1.00 97.68 1024 GLU A O 1
ATOM 3998 N N . PHE A 1 676 ? -29.645 -36.965 -52.346 1.00 90.40 1025 PHE A N 1
ATOM 3999 C CA . PHE A 1 676 ? -29.871 -35.530 -52.374 1.00 86.05 1025 PHE A CA 1
ATOM 4000 C C . PHE A 1 676 ? -28.658 -34.849 -52.971 1.00 84.51 1025 PHE A C 1
ATOM 4001 O O . PHE A 1 676 ? -27.573 -34.908 -52.408 1.00 82.87 1025 PHE A O 1
ATOM 4009 N N . LYS A 1 677 ? -28.839 -34.217 -54.123 1.00 85.19 1026 LYS A N 1
ATOM 4010 C CA . LYS A 1 677 ? -27.721 -33.591 -54.820 1.00 85.25 1026 LYS A CA 1
ATOM 4011 C C . LYS A 1 677 ? -27.053 -32.573 -53.904 1.00 80.61 1026 LYS A C 1
ATOM 4012 O O . LYS A 1 677 ? -27.703 -31.648 -53.426 1.00 77.27 1026 LYS A O 1
ATOM 4014 N N . LEU A 1 678 ? -25.762 -32.772 -53.650 1.00 80.91 1027 LEU A N 1
ATOM 4015 C CA . LEU A 1 678 ? -24.979 -31.895 -52.783 1.00 77.69 1027 LEU A CA 1
ATOM 4016 C C . LEU A 1 678 ? -24.177 -30.890 -53.602 1.00 78.10 1027 LEU A C 1
ATOM 4017 O O . LEU A 1 678 ? -23.694 -31.207 -54.681 1.00 81.67 1027 LEU A O 1
ATOM 4022 N N . LEU A 1 679 ? -24.030 -29.679 -53.078 1.00 75.40 1028 LEU A N 1
ATOM 4023 C CA . LEU A 1 679 ? -23.163 -28.667 -53.687 1.00 75.84 1028 LEU A CA 1
ATOM 4024 C C . LEU A 1 679 ? -21.778 -28.712 -53.049 1.00 75.66 1028 LEU A C 1
ATOM 4025 O O . LEU A 1 679 ? -21.634 -29.214 -51.937 1.00 74.58 1028 LEU A O 1
ATOM 4030 N N . PRO A 1 680 ? -20.754 -28.189 -53.747 1.00 77.13 1029 PRO A N 1
ATOM 4031 C CA . PRO A 1 680 ? -19.427 -28.084 -53.142 1.00 77.12 1029 PRO A CA 1
ATOM 4032 C C . PRO A 1 680 ? -19.400 -27.060 -52.007 1.00 73.72 1029 PRO A C 1
ATOM 4033 O O . PRO A 1 680 ? -18.681 -27.243 -51.020 1.00 73.63 1029 PRO A O 1
ATOM 4037 N N . SER A 1 681 ? -20.197 -26.002 -52.144 1.00 71.79 1030 SER A N 1
ATOM 4038 C CA . SER A 1 681 ? -20.287 -24.950 -51.126 1.00 67.95 1030 SER A CA 1
ATOM 4039 C C . SER A 1 681 ? -20.888 -25.403 -49.789 1.00 64.62 1030 SER A C 1
ATOM 4040 O O . SER A 1 681 ? -20.636 -24.777 -48.767 1.00 62.50 1030 SER A O 1
ATOM 4043 N N . ASP A 1 682 ? -21.679 -26.475 -49.800 1.00 64.30 1031 ASP A N 1
ATOM 4044 C CA . ASP A 1 682 ? -22.382 -26.933 -48.600 1.00 61.16 1031 ASP A CA 1
ATOM 4045 C C . ASP A 1 682 ? -21.426 -27.225 -47.459 1.00 59.53 1031 ASP A C 1
ATOM 4046 O O . ASP A 1 682 ? -20.283 -27.613 -47.679 1.00 61.57 1031 ASP A O 1
ATOM 4051 N N . LEU A 1 683 ? -21.908 -27.004 -46.242 1.00 56.32 1032 LEU A N 1
ATOM 4052 C CA . LEU A 1 683 ? -21.248 -27.462 -45.026 1.00 54.99 1032 LEU A CA 1
ATOM 4053 C C . LEU A 1 683 ? -22.154 -28.530 -44.427 1.00 54.60 1032 LEU A C 1
ATOM 4054 O O . LEU A 1 683 ? -23.322 -28.630 -44.805 1.00 55.08 1032 LEU A O 1
ATOM 4059 N N . VAL A 1 684 ? -21.632 -29.326 -43.500 1.00 54.20 1033 VAL A N 1
ATOM 4060 C CA . VAL A 1 684 ? -22.356 -30.504 -43.037 1.00 54.43 1033 VAL A CA 1
ATOM 4061 C C . VAL A 1 684 ? -22.361 -30.700 -41.526 1.00 52.26 1033 VAL A C 1
ATOM 4062 O O . VAL A 1 684 ? -21.317 -30.790 -40.892 1.00 51.99 1033 VAL A O 1
ATOM 4066 N N . PHE A 1 685 ? -23.562 -30.779 -40.969 1.00 50.88 1034 PHE A N 1
ATOM 4067 C CA . PHE A 1 685 ? -23.746 -31.130 -39.578 1.00 49.94 1034 PHE A CA 1
ATOM 4068 C C . PHE A 1 685 ? -23.508 -32.612 -39.422 1.00 53.01 1034 PHE A C 1
ATOM 4069 O O . PHE A 1 685 ? -23.991 -33.413 -40.224 1.00 54.95 1034 PHE A O 1
ATOM 4077 N N . CYS A 1 686 ? -22.789 -32.969 -38.362 1.00 53.98 1035 CYS A N 1
ATOM 4078 C CA . CYS A 1 686 ? -22.325 -34.335 -38.165 1.00 57.24 1035 CYS A CA 1
ATOM 4079 C C . CYS A 1 686 ? -21.742 -34.539 -36.772 1.00 56.69 1035 CYS A C 1
ATOM 4080 O O . CYS A 1 686 ? -21.268 -33.597 -36.142 1.00 54.26 1035 CYS A O 1
ATOM 4083 N N . ALA A 1 687 ? -21.762 -35.791 -36.324 1.00 59.51 1036 ALA A N 1
ATOM 4084 C CA . ALA A 1 687 ? -21.255 -36.178 -35.013 1.00 59.84 1036 ALA A CA 1
ATOM 4085 C C . ALA A 1 687 ? -19.780 -36.550 -35.096 1.00 63.00 1036 ALA A C 1
ATOM 4086 O O . ALA A 1 687 ? -19.438 -37.673 -35.452 1.00 66.90 1036 ALA A O 1
ATOM 4088 N N . ILE A 1 688 ? -18.914 -35.600 -34.769 1.00 62.54 1037 ILE A N 1
ATOM 4089 C CA . ILE A 1 688 ? -17.476 -35.809 -34.824 1.00 65.96 1037 ILE A CA 1
ATOM 4090 C C . ILE A 1 688 ? -16.987 -36.451 -33.533 1.00 68.48 1037 ILE A C 1
ATOM 4091 O O . ILE A 1 688 ? -17.113 -35.856 -32.469 1.00 65.80 1037 ILE A O 1
ATOM 4096 N N . PRO A 1 689 ? -16.405 -37.659 -33.620 1.00 74.94 1038 PRO A N 1
ATOM 4097 C CA . PRO A 1 689 ? -15.869 -38.281 -32.414 1.00 77.98 1038 PRO A CA 1
ATOM 4098 C C . PRO A 1 689 ? -14.636 -37.554 -31.898 1.00 80.38 1038 PRO A C 1
ATOM 4099 O O . PRO A 1 689 ? -13.924 -36.902 -32.668 1.00 81.31 1038 PRO A O 1
ATOM 4103 N N . PHE A 1 690 ? -14.404 -37.680 -30.595 1.00 82.74 1039 PHE A N 1
ATOM 4104 C CA . PHE A 1 690 ? -13.387 -36.903 -29.899 1.00 84.47 1039 PHE A CA 1
ATOM 4105 C C . PHE A 1 690 ? -11.980 -37.225 -30.393 1.00 89.64 1039 PHE A C 1
ATOM 4106 O O . PHE A 1 690 ? -11.639 -38.393 -30.555 1.00 93.66 1039 PHE A O 1
ATOM 4114 N N . SER A 1 691 ? -11.191 -36.177 -30.642 1.00 90.84 1040 SER A N 1
ATOM 4115 C CA . SER A 1 691 ? -9.768 -36.280 -31.004 1.00 96.56 1040 SER A CA 1
ATOM 4116 C C . SER A 1 691 ? -9.533 -36.569 -32.494 1.00 99.55 1040 SER A C 1
ATOM 4117 O O . SER A 1 691 ? -8.450 -37.041 -32.873 1.00 104.51 1040 SER A O 1
ATOM 4120 N N . THR A 1 692 ? -10.533 -36.287 -33.332 1.00 96.61 1041 THR A N 1
ATOM 4121 C CA . THR A 1 692 ? -10.411 -36.508 -34.779 1.00 98.05 1041 THR A CA 1
ATOM 4122 C C . THR A 1 692 ? -9.608 -35.380 -35.439 1.00 97.07 1041 THR A C 1
ATOM 4123 O O . THR A 1 692 ? -9.778 -34.203 -35.097 1.00 92.40 1041 THR A O 1
ATOM 4127 N N . ALA A 1 693 ? -8.738 -35.757 -36.378 1.00 100.03 1042 ALA A N 1
ATOM 4128 C CA . ALA A 1 693 ? -7.838 -34.810 -37.047 1.00 100.44 1042 ALA A CA 1
ATOM 4129 C C . ALA A 1 693 ? -8.579 -33.707 -37.827 1.00 96.29 1042 ALA A C 1
ATOM 4130 O O . ALA A 1 693 ? -8.210 -32.536 -37.733 1.00 96.26 1042 ALA A O 1
ATOM 4132 N N . CYS A 1 694 ? -9.618 -34.087 -38.580 1.00 93.34 1043 CYS A N 1
ATOM 4133 C CA . CYS A 1 694 ? -10.434 -33.153 -39.393 1.00 87.91 1043 CYS A CA 1
ATOM 4134 C C . CYS A 1 694 ? -9.617 -32.372 -40.432 1.00 87.52 1043 CYS A C 1
ATOM 4135 O O . CYS A 1 694 ? -9.519 -31.146 -40.387 1.00 82.68 1043 CYS A O 1
ATOM 4138 N N . LYS B 1 3 ? -60.215 16.409 -44.924 1.00 101.21 331 LYS B N 1
ATOM 4139 C CA . LYS B 1 3 ? -59.348 15.720 -45.919 1.00 99.26 331 LYS B CA 1
ATOM 4140 C C . LYS B 1 3 ? -57.995 15.404 -45.288 1.00 94.72 331 LYS B C 1
ATOM 4141 O O . LYS B 1 3 ? -57.562 14.248 -45.288 1.00 93.88 331 LYS B O 1
ATOM 4143 N N . LYS B 1 4 ? -57.341 16.432 -44.743 1.00 92.44 332 LYS B N 1
ATOM 4144 C CA . LYS B 1 4 ? -56.014 16.289 -44.125 1.00 87.17 332 LYS B CA 1
ATOM 4145 C C . LYS B 1 4 ? -56.101 16.205 -42.604 1.00 83.90 332 LYS B C 1
ATOM 4146 O O . LYS B 1 4 ? -56.847 16.961 -41.979 1.00 85.34 332 LYS B O 1
ATOM 4152 N N . PHE B 1 5 ? -55.316 15.298 -42.020 1.00 79.13 333 PHE B N 1
ATOM 4153 C CA . PHE B 1 5 ? -55.373 15.021 -40.581 1.00 76.59 333 PHE B CA 1
ATOM 4154 C C . PHE B 1 5 ? -54.091 14.408 -40.049 1.00 71.22 333 PHE B C 1
ATOM 4155 O O . PHE B 1 5 ? -53.321 13.821 -40.804 1.00 69.61 333 PHE B O 1
ATOM 4163 N N . ILE B 1 6 ? -53.884 14.529 -38.741 1.00 68.71 334 ILE B N 1
ATOM 4164 C CA . ILE B 1 6 ? -52.729 13.919 -38.080 1.00 65.03 334 ILE B CA 1
ATOM 4165 C C . ILE B 1 6 ? -53.165 13.086 -36.880 1.00 64.90 334 ILE B C 1
ATOM 4166 O O . ILE B 1 6 ? -54.171 13.393 -36.232 1.00 67.60 334 ILE B O 1
ATOM 4171 N N . VAL B 1 7 ? -52.392 12.038 -36.595 1.00 61.90 335 VAL B N 1
ATOM 4172 C CA . VAL B 1 7 ? -52.670 11.118 -35.489 1.00 61.46 335 VAL B CA 1
ATOM 4173 C C . VAL B 1 7 ? -51.719 11.406 -34.318 1.00 58.25 335 VAL B C 1
ATOM 4174 O O . VAL B 1 7 ? -50.599 11.859 -34.521 1.00 55.44 335 VAL B O 1
ATOM 4178 N N . VAL B 1 8 ? -52.178 11.159 -33.097 1.00 59.06 336 VAL B N 1
ATOM 4179 C CA . VAL B 1 8 ? -51.375 11.381 -31.902 1.00 57.60 336 VAL B CA 1
ATOM 4180 C C . VAL B 1 8 ? -51.343 10.113 -31.062 1.00 59.76 336 VAL B C 1
ATOM 4181 O O . VAL B 1 8 ? -52.331 9.387 -30.973 1.00 62.65 336 VAL B O 1
ATOM 4185 N N . CYS B 1 9 ? -50.203 9.860 -30.434 1.00 59.79 337 CYS B N 1
ATOM 4186 C CA . CYS B 1 9 ? -49.902 8.539 -29.921 1.00 62.49 337 CYS B CA 1
ATOM 4187 C C . CYS B 1 9 ? -49.290 8.529 -28.547 1.00 63.46 337 CYS B C 1
ATOM 4188 O O . CYS B 1 9 ? -48.552 9.442 -28.187 1.00 61.84 337 CYS B O 1
ATOM 4191 N N . GLY B 1 10 ? -49.588 7.466 -27.802 1.00 67.99 338 GLY B N 1
ATOM 4192 C CA . GLY B 1 10 ? -48.820 7.096 -26.610 1.00 69.28 338 GLY B CA 1
ATOM 4193 C C . GLY B 1 10 ? -49.017 7.945 -25.369 1.00 71.86 338 GLY B C 1
ATOM 4194 O O . GLY B 1 10 ? -48.120 8.025 -24.522 1.00 70.89 338 GLY B O 1
ATOM 4195 N N . ASN B 1 11 ? -50.174 8.593 -25.255 1.00 76.16 339 ASN B N 1
ATOM 4196 C CA . ASN B 1 11 ? -50.466 9.402 -24.071 1.00 78.15 339 ASN B CA 1
ATOM 4197 C C . ASN B 1 11 ? -51.969 9.652 -23.892 1.00 83.70 339 ASN B C 1
ATOM 4198 O O . ASN B 1 11 ? -52.725 9.772 -24.865 1.00 84.38 339 ASN B O 1
ATOM 4203 N N . ILE B 1 12 ? -52.383 9.682 -22.628 1.00 87.29 340 ILE B N 1
ATOM 4204 C CA . ILE B 1 12 ? -53.692 10.178 -22.224 1.00 90.91 340 ILE B CA 1
ATOM 4205 C C . ILE B 1 12 ? -53.462 11.099 -21.029 1.00 91.56 340 ILE B C 1
ATOM 4206 O O . ILE B 1 12 ? -53.727 10.733 -19.875 1.00 93.51 340 ILE B O 1
ATOM 4208 N N . THR B 1 13 ? -52.941 12.288 -21.331 1.00 90.24 341 THR B N 1
ATOM 4209 C CA . THR B 1 13 ? -52.621 13.297 -20.327 1.00 91.12 341 THR B CA 1
ATOM 4210 C C . THR B 1 13 ? -53.469 14.533 -20.607 1.00 95.03 341 THR B C 1
ATOM 4211 O O . THR B 1 13 ? -53.266 15.208 -21.622 1.00 93.94 341 THR B O 1
ATOM 4213 N N . VAL B 1 14 ? -54.432 14.809 -19.723 1.00 99.07 342 VAL B N 1
ATOM 4214 C CA . VAL B 1 14 ? -55.294 15.986 -19.851 1.00 99.78 342 VAL B CA 1
ATOM 4215 C C . VAL B 1 14 ? -54.445 17.214 -20.201 1.00 97.39 342 VAL B C 1
ATOM 4216 O O . VAL B 1 14 ? -54.804 17.997 -21.085 1.00 96.66 342 VAL B O 1
ATOM 4218 N N . ASP B 1 15 ? -53.305 17.348 -19.522 1.00 95.54 343 ASP B N 1
ATOM 4219 C CA . ASP B 1 15 ? -52.312 18.365 -19.845 1.00 94.38 343 ASP B CA 1
ATOM 4220 C C . ASP B 1 15 ? -51.903 18.277 -21.325 1.00 93.90 343 ASP B C 1
ATOM 4221 O O . ASP B 1 15 ? -52.064 19.251 -22.061 1.00 93.27 343 ASP B O 1
ATOM 4226 N N . SER B 1 16 ? -51.397 17.113 -21.752 1.00 93.81 344 SER B N 1
ATOM 4227 C CA . SER B 1 16 ? -50.894 16.899 -23.139 1.00 90.89 344 SER B CA 1
ATOM 4228 C C . SER B 1 16 ? -51.880 17.299 -24.245 1.00 90.72 344 SER B C 1
ATOM 4229 O O . SER B 1 16 ? -51.467 17.844 -25.281 1.00 86.63 344 SER B O 1
ATOM 4232 N N . VAL B 1 17 ? -53.167 17.003 -24.022 1.00 91.33 345 VAL B N 1
ATOM 4233 C CA . VAL B 1 17 ? -54.239 17.354 -24.955 1.00 91.42 345 VAL B CA 1
ATOM 4234 C C . VAL B 1 17 ? -54.295 18.864 -25.159 1.00 91.24 345 VAL B C 1
ATOM 4235 O O . VAL B 1 17 ? -54.363 19.336 -26.291 1.00 90.51 345 VAL B O 1
ATOM 4237 N N . THR B 1 18 ? -54.243 19.610 -24.058 1.00 91.07 346 THR B N 1
ATOM 4238 C CA . THR B 1 18 ? -54.152 21.074 -24.103 1.00 90.85 346 THR B CA 1
ATOM 4239 C C . THR B 1 18 ? -52.719 21.512 -24.401 1.00 85.60 346 THR B C 1
ATOM 4240 O O . THR B 1 18 ? -52.484 22.407 -25.220 1.00 82.30 346 THR B O 1
ATOM 4244 N N . ALA B 1 19 ? -51.769 20.861 -23.732 1.00 83.76 347 ALA B N 1
ATOM 4245 C CA . ALA B 1 19 ? -50.344 21.057 -23.988 1.00 82.02 347 ALA B CA 1
ATOM 4246 C C . ALA B 1 19 ? -50.046 20.890 -25.470 1.00 82.05 347 ALA B C 1
ATOM 4247 O O . ALA B 1 19 ? -49.071 21.439 -25.969 1.00 81.46 347 ALA B O 1
ATOM 4249 N N . PHE B 1 20 ? -50.871 20.117 -26.169 1.00 83.67 348 PHE B N 1
ATOM 4250 C CA . PHE B 1 20 ? -50.804 20.085 -27.617 1.00 84.55 348 PHE B CA 1
ATOM 4251 C C . PHE B 1 20 ? -51.870 20.975 -28.263 1.00 87.99 348 PHE B C 1
ATOM 4252 O O . PHE B 1 20 ? -51.538 21.830 -29.091 1.00 87.15 348 PHE B O 1
ATOM 4260 N N . LEU B 1 21 ? -53.134 20.782 -27.883 1.00 91.01 349 LEU B N 1
ATOM 4261 C CA . LEU B 1 21 ? -54.261 21.391 -28.606 1.00 94.40 349 LEU B CA 1
ATOM 4262 C C . LEU B 1 21 ? -54.173 22.907 -28.562 1.00 95.79 349 LEU B C 1
ATOM 4263 O O . LEU B 1 21 ? -54.356 23.577 -29.584 1.00 96.48 349 LEU B O 1
ATOM 4265 N N . ARG B 1 22 ? -53.880 23.432 -27.373 1.00 96.44 350 ARG B N 1
ATOM 4266 C CA . ARG B 1 22 ? -53.650 24.863 -27.187 1.00 98.34 350 ARG B CA 1
ATOM 4267 C C . ARG B 1 22 ? -52.383 25.290 -27.919 1.00 95.09 350 ARG B C 1
ATOM 4268 O O . ARG B 1 22 ? -52.354 26.340 -28.577 1.00 95.57 350 ARG B O 1
ATOM 4270 N N . ASN B 1 23 ? -51.347 24.461 -27.808 1.00 90.42 351 ASN B N 1
ATOM 4271 C CA . ASN B 1 23 ? -50.075 24.724 -28.476 1.00 87.81 351 ASN B CA 1
ATOM 4272 C C . ASN B 1 23 ? -50.099 24.518 -29.995 1.00 87.31 351 ASN B C 1
ATOM 4273 O O . ASN B 1 23 ? -49.146 24.897 -30.681 1.00 86.23 351 ASN B O 1
ATOM 4278 N N . PHE B 1 24 ? -51.179 23.926 -30.511 1.00 88.14 352 PHE B N 1
ATOM 4279 C CA . PHE B 1 24 ? -51.376 23.752 -31.954 1.00 87.39 352 PHE B CA 1
ATOM 4280 C C . PHE B 1 24 ? -52.201 24.906 -32.526 1.00 88.60 352 PHE B C 1
ATOM 4281 O O . PHE B 1 24 ? -52.597 24.886 -33.691 1.00 87.35 352 PHE B O 1
ATOM 4283 N N . ASN B 1 33 ? -57.485 24.451 -39.520 1.00 94.40 361 ASN B N 1
ATOM 4284 C CA . ASN B 1 33 ? -56.885 24.047 -40.789 1.00 93.93 361 ASN B CA 1
ATOM 4285 C C . ASN B 1 33 ? -56.799 22.523 -40.933 1.00 92.60 361 ASN B C 1
ATOM 4286 O O . ASN B 1 33 ? -57.468 21.936 -41.787 1.00 94.70 361 ASN B O 1
ATOM 4288 N N . THR B 1 34 ? -55.987 21.897 -40.077 1.00 89.32 362 THR B N 1
ATOM 4289 C CA . THR B 1 34 ? -55.694 20.457 -40.147 1.00 87.05 362 THR B CA 1
ATOM 4290 C C . THR B 1 34 ? -56.339 19.681 -38.983 1.00 86.41 362 THR B C 1
ATOM 4291 O O . THR B 1 34 ? -56.138 20.023 -37.816 1.00 84.36 362 THR B O 1
ATOM 4295 N N . GLU B 1 35 ? -57.087 18.628 -39.309 1.00 87.55 363 GLU B N 1
ATOM 4296 C CA . GLU B 1 35 ? -57.823 17.838 -38.310 1.00 88.66 363 GLU B CA 1
ATOM 4297 C C . GLU B 1 35 ? -56.905 16.958 -37.427 1.00 83.89 363 GLU B C 1
ATOM 4298 O O . GLU B 1 35 ? -55.879 16.453 -37.890 1.00 81.25 363 GLU B O 1
ATOM 4304 N N . ILE B 1 36 ? -57.286 16.777 -36.159 1.00 82.31 364 ILE B N 1
ATOM 4305 C CA . ILE B 1 36 ? -56.525 15.940 -35.213 1.00 77.71 364 ILE B CA 1
ATOM 4306 C C . ILE B 1 36 ? -57.329 14.722 -34.779 1.00 79.00 364 ILE B C 1
ATOM 4307 O O . ILE B 1 36 ? -58.559 14.786 -34.675 1.00 83.09 364 ILE B O 1
ATOM 4312 N N . VAL B 1 37 ? -56.621 13.621 -34.524 1.00 75.32 365 VAL B N 1
ATOM 4313 C CA . VAL B 1 37 ? -57.226 12.372 -34.061 1.00 75.98 365 VAL B CA 1
ATOM 4314 C C . VAL B 1 37 ? -56.298 11.703 -33.060 1.00 72.10 365 VAL B C 1
ATOM 4315 O O . VAL B 1 37 ? -55.115 11.592 -33.320 1.00 69.03 365 VAL B O 1
ATOM 4319 N N . PHE B 1 38 ? -56.833 11.250 -31.931 1.00 73.10 366 PHE B N 1
ATOM 4320 C CA . PHE B 1 38 ? -56.009 10.674 -30.862 1.00 70.65 366 PHE B CA 1
ATOM 4321 C C . PHE B 1 38 ? -56.051 9.156 -30.855 1.00 71.14 366 PHE B C 1
ATOM 4322 O O . PHE B 1 38 ? -56.837 8.551 -31.583 1.00 74.40 366 PHE B O 1
ATOM 4330 N N . LEU B 1 39 ? -55.195 8.549 -30.034 1.00 68.54 367 LEU B N 1
ATOM 4331 C CA . LEU B 1 39 ? -55.175 7.092 -29.848 1.00 69.16 367 LEU B CA 1
ATOM 4332 C C . LEU B 1 39 ? -54.381 6.734 -28.598 1.00 68.00 367 LEU B C 1
ATOM 4333 O O . LEU B 1 39 ? -53.241 7.187 -28.442 1.00 65.27 367 LEU B O 1
ATOM 4338 N N . GLY B 1 40 ? -54.962 5.918 -27.718 1.00 70.83 368 GLY B N 1
ATOM 4339 C CA . GLY B 1 40 ? -54.290 5.570 -26.467 1.00 70.53 368 GLY B CA 1
ATOM 4340 C C . GLY B 1 40 ? -55.030 4.615 -25.556 1.00 74.78 368 GLY B C 1
ATOM 4341 O O . GLY B 1 40 ? -56.168 4.250 -25.821 1.00 78.56 368 GLY B O 1
ATOM 4342 N N . GLU B 1 41 ? -54.370 4.239 -24.462 1.00 75.34 369 GLU B N 1
ATOM 4343 C CA . GLU B 1 41 ? -54.871 3.219 -23.533 1.00 79.78 369 GLU B CA 1
ATOM 4344 C C . GLU B 1 41 ? -56.120 3.648 -22.751 1.00 84.82 369 GLU B C 1
ATOM 4345 O O . GLU B 1 41 ? -57.168 3.016 -22.868 1.00 89.19 369 GLU B O 1
ATOM 4347 N N . THR B 1 42 ? -56.013 4.713 -21.959 1.00 85.47 370 THR B N 1
ATOM 4348 C CA . THR B 1 42 ? -57.138 5.166 -21.126 1.00 90.47 370 THR B CA 1
ATOM 4349 C C . THR B 1 42 ? -58.328 5.626 -21.973 1.00 92.61 370 THR B C 1
ATOM 4350 O O . THR B 1 42 ? -58.150 6.143 -23.079 1.00 90.21 370 THR B O 1
ATOM 4354 N N . PRO B 1 43 ? -59.548 5.417 -21.456 1.00 96.75 371 PRO B N 1
ATOM 4355 C CA . PRO B 1 43 ? -60.782 5.845 -22.104 1.00 99.66 371 PRO B CA 1
ATOM 4356 C C . PRO B 1 43 ? -61.353 7.083 -21.427 1.00 101.29 371 PRO B C 1
ATOM 4357 O O . PRO B 1 43 ? -60.600 7.857 -20.835 1.00 97.95 371 PRO B O 1
ATOM 4359 N N . THR B 1 50 ? -64.153 10.009 -21.514 1.00 115.58 378 THR B N 1
ATOM 4360 C CA . THR B 1 50 ? -64.356 11.137 -22.422 1.00 115.16 378 THR B CA 1
ATOM 4361 C C . THR B 1 50 ? -64.831 12.394 -21.678 1.00 117.69 378 THR B C 1
ATOM 4362 O O . THR B 1 50 ? -65.885 12.957 -21.994 1.00 121.92 378 THR B O 1
ATOM 4364 N N . ILE B 1 51 ? -64.038 12.826 -20.696 1.00 115.39 379 ILE B N 1
ATOM 4365 C CA . ILE B 1 51 ? -64.350 14.007 -19.881 1.00 117.15 379 ILE B CA 1
ATOM 4366 C C . ILE B 1 51 ? -64.122 15.329 -20.635 1.00 115.26 379 ILE B C 1
ATOM 4367 O O . ILE B 1 51 ? -64.971 16.223 -20.591 1.00 118.43 379 ILE B O 1
ATOM 4369 N N . PHE B 1 52 ? -62.983 15.451 -21.321 1.00 110.07 380 PHE B N 1
ATOM 4370 C CA . PHE B 1 52 ? -62.672 16.650 -22.123 1.00 107.98 380 PHE B CA 1
ATOM 4371 C C . PHE B 1 52 ? -63.490 16.693 -23.421 1.00 110.63 380 PHE B C 1
ATOM 4372 O O . PHE B 1 52 ? -62.941 16.547 -24.522 1.00 108.07 380 PHE B O 1
ATOM 4374 N N . LYS B 1 53 ? -64.796 16.928 -23.275 1.00 116.00 381 LYS B N 1
ATOM 4375 C CA . LYS B 1 53 ? -65.753 16.863 -24.385 1.00 119.20 381 LYS B CA 1
ATOM 4376 C C . LYS B 1 53 ? -66.070 18.236 -25.002 1.00 120.41 381 LYS B C 1
ATOM 4377 O O . LYS B 1 53 ? -66.753 18.314 -26.028 1.00 123.11 381 LYS B O 1
ATOM 4379 N N . CYS B 1 54 ? -65.585 19.308 -24.373 1.00 118.56 382 CYS B N 1
ATOM 4380 C CA . CYS B 1 54 ? -65.752 20.668 -24.898 1.00 118.56 382 CYS B CA 1
ATOM 4381 C C . CYS B 1 54 ? -64.897 20.889 -26.145 1.00 113.82 382 CYS B C 1
ATOM 4382 O O . CYS B 1 54 ? -65.375 21.434 -27.143 1.00 115.02 382 CYS B O 1
ATOM 4384 N N . TYR B 1 55 ? -63.640 20.444 -26.086 1.00 107.84 383 TYR B N 1
ATOM 4385 C CA . TYR B 1 55 ? -62.703 20.578 -27.202 1.00 102.94 383 TYR B CA 1
ATOM 4386 C C . TYR B 1 55 ? -62.949 19.573 -28.338 1.00 102.96 383 TYR B C 1
ATOM 4387 O O . TYR B 1 55 ? -62.155 19.503 -29.279 1.00 99.27 383 TYR B O 1
ATOM 4389 N N . LEU B 1 56 ? -64.065 18.838 -28.268 1.00 107.18 384 LEU B N 1
ATOM 4390 C CA . LEU B 1 56 ? -64.326 17.667 -29.126 1.00 107.18 384 LEU B CA 1
ATOM 4391 C C . LEU B 1 56 ? -65.093 17.928 -30.442 1.00 109.43 384 LEU B C 1
ATOM 4392 O O . LEU B 1 56 ? -65.621 16.990 -31.047 1.00 110.82 384 LEU B O 1
ATOM 4394 N N . ALA B 1 57 ? -65.165 19.185 -30.878 1.00 109.47 385 ALA B N 1
ATOM 4395 C CA . ALA B 1 57 ? -65.662 19.509 -32.221 1.00 110.84 385 ALA B CA 1
ATOM 4396 C C . ALA B 1 57 ? -64.494 19.618 -33.206 1.00 105.46 385 ALA B C 1
ATOM 4397 O O . ALA B 1 57 ? -64.626 19.247 -34.376 1.00 105.06 385 ALA B O 1
ATOM 4399 N N . TYR B 1 58 ? -63.354 20.113 -32.711 1.00 100.88 386 TYR B N 1
ATOM 4400 C CA . TYR B 1 58 ? -62.140 20.304 -33.514 1.00 96.18 386 TYR B CA 1
ATOM 4401 C C . TYR B 1 58 ? -61.203 19.090 -33.527 1.00 91.96 386 TYR B C 1
ATOM 4402 O O . TYR B 1 58 ? -60.093 19.187 -34.047 1.00 87.69 386 TYR B O 1
ATOM 4404 N N . THR B 1 59 ? -61.645 17.960 -32.968 1.00 93.22 387 THR B N 1
ATOM 4405 C CA . THR B 1 59 ? -60.821 16.743 -32.868 1.00 89.79 387 THR B CA 1
ATOM 4406 C C . THR B 1 59 ? -61.649 15.449 -32.945 1.00 92.14 387 THR B C 1
ATOM 4407 O O . THR B 1 59 ? -62.866 15.483 -33.142 1.00 96.68 387 THR B O 1
ATOM 4411 N N . THR B 1 60 ? -60.961 14.314 -32.810 1.00 88.91 388 THR B N 1
ATOM 4412 C CA . THR B 1 60 ? -61.586 13.000 -32.594 1.00 90.56 388 THR B CA 1
ATOM 4413 C C . THR B 1 60 ? -60.689 12.206 -31.632 1.00 87.01 388 THR B C 1
ATOM 4414 O O . THR B 1 60 ? -59.527 12.559 -31.448 1.00 82.89 388 THR B O 1
ATOM 4418 N N . PHE B 1 61 ? -61.220 11.153 -31.011 1.00 88.70 389 PHE B N 1
ATOM 4419 C CA . PHE B 1 61 ? -60.434 10.319 -30.080 1.00 85.91 389 PHE B CA 1
ATOM 4420 C C . PHE B 1 61 ? -60.630 8.825 -30.362 1.00 86.52 389 PHE B C 1
ATOM 4421 O O . PHE B 1 61 ? -61.601 8.438 -31.017 1.00 90.69 389 PHE B O 1
ATOM 4429 N N . ILE B 1 62 ? -59.702 7.994 -29.882 1.00 82.54 390 ILE B N 1
ATOM 4430 C CA . ILE B 1 62 ? -59.850 6.528 -29.930 1.00 83.33 390 ILE B CA 1
ATOM 4431 C C . ILE B 1 62 ? -59.226 5.890 -28.694 1.00 82.13 390 ILE B C 1
ATOM 4432 O O . ILE B 1 62 ? -58.316 6.461 -28.090 1.00 79.02 390 ILE B O 1
ATOM 4437 N N . SER B 1 63 ? -59.737 4.718 -28.316 1.00 84.97 391 SER B N 1
ATOM 4438 C CA . SER B 1 63 ? -59.149 3.912 -27.253 1.00 84.09 391 SER B CA 1
ATOM 4439 C C . SER B 1 63 ? -58.606 2.636 -27.869 1.00 83.42 391 SER B C 1
ATOM 4440 O O . SER B 1 63 ? -59.331 1.666 -28.058 1.00 86.57 391 SER B O 1
ATOM 4443 N N . GLY B 1 64 ? -57.322 2.663 -28.204 1.00 79.93 392 GLY B N 1
ATOM 4444 C CA . GLY B 1 64 ? -56.624 1.491 -28.725 1.00 79.12 392 GLY B CA 1
ATOM 4445 C C . GLY B 1 64 ? -55.144 1.529 -28.396 1.00 74.74 392 GLY B C 1
ATOM 4446 O O . GLY B 1 64 ? -54.705 2.328 -27.566 1.00 72.31 392 GLY B O 1
ATOM 4447 N N . SER B 1 65 ? -54.384 0.652 -29.049 1.00 73.85 393 SER B N 1
ATOM 4448 C CA . SER B 1 65 ? -52.928 0.622 -28.917 1.00 70.39 393 SER B CA 1
ATOM 4449 C C . SER B 1 65 ? -52.285 0.845 -30.268 1.00 67.82 393 SER B C 1
ATOM 4450 O O . SER B 1 65 ? -52.766 0.335 -31.280 1.00 69.42 393 SER B O 1
ATOM 4453 N N . ALA B 1 66 ? -51.186 1.596 -30.272 1.00 64.24 394 ALA B N 1
ATOM 4454 C CA . ALA B 1 66 ? -50.465 1.906 -31.502 1.00 61.85 394 ALA B CA 1
ATOM 4455 C C . ALA B 1 66 ? -49.730 0.690 -32.055 1.00 61.80 394 ALA B C 1
ATOM 4456 O O . ALA B 1 66 ? -49.398 0.654 -33.241 1.00 61.18 394 ALA B O 1
ATOM 4458 N N . MET B 1 67 ? -49.474 -0.296 -31.195 1.00 62.33 395 MET B N 1
ATOM 4459 C CA . MET B 1 67 ? -48.805 -1.520 -31.610 1.00 62.43 395 MET B CA 1
ATOM 4460 C C . MET B 1 67 ? -49.713 -2.329 -32.512 1.00 66.10 395 MET B C 1
ATOM 4461 O O . MET B 1 67 ? -49.329 -2.695 -33.620 1.00 66.34 395 MET B O 1
ATOM 4466 N N . LYS B 1 68 ? -50.925 -2.591 -32.036 1.00 70.16 396 LYS B N 1
ATOM 4467 C CA . LYS B 1 68 ? -51.859 -3.458 -32.755 1.00 74.24 396 LYS B CA 1
ATOM 4468 C C . LYS B 1 68 ? -52.172 -2.925 -34.157 1.00 74.01 396 LYS B C 1
ATOM 4469 O O . LYS B 1 68 ? -52.630 -1.793 -34.329 1.00 73.26 396 LYS B O 1
ATOM 4475 N N . TRP B 1 69 ? -51.881 -3.762 -35.147 1.00 74.74 397 TRP B N 1
ATOM 4476 C CA . TRP B 1 69 ? -52.051 -3.442 -36.559 1.00 74.93 397 TRP B CA 1
ATOM 4477 C C . TRP B 1 69 ? -53.470 -3.063 -36.888 1.00 77.92 397 TRP B C 1
ATOM 4478 O O . TRP B 1 69 ? -53.697 -2.114 -37.647 1.00 76.60 397 TRP B O 1
ATOM 4489 N N . GLU B 1 70 ? -54.432 -3.797 -36.315 1.00 81.90 398 GLU B N 1
ATOM 4490 C CA . GLU B 1 70 ? -55.867 -3.552 -36.546 1.00 85.05 398 GLU B CA 1
ATOM 4491 C C . GLU B 1 70 ? -56.246 -2.124 -36.154 1.00 83.84 398 GLU B C 1
ATOM 4492 O O . GLU B 1 70 ? -56.972 -1.447 -36.883 1.00 85.26 398 GLU B O 1
ATOM 4494 N N . ASP B 1 71 ? -55.726 -1.670 -35.015 1.00 81.38 399 ASP B N 1
ATOM 4495 C CA . ASP B 1 71 ? -55.991 -0.321 -34.510 1.00 80.07 399 ASP B CA 1
ATOM 4496 C C . ASP B 1 71 ? -55.382 0.780 -35.375 1.00 76.40 399 ASP B C 1
ATOM 4497 O O . ASP B 1 71 ? -55.901 1.886 -35.413 1.00 76.85 399 ASP B O 1
ATOM 4502 N N . LEU B 1 72 ? -54.282 0.494 -36.060 1.00 73.49 400 LEU B N 1
ATOM 4503 C CA . LEU B 1 72 ? -53.633 1.504 -36.901 1.00 70.58 400 LEU B CA 1
ATOM 4504 C C . LEU B 1 72 ? -54.408 1.716 -38.190 1.00 72.50 400 LEU B C 1
ATOM 4505 O O . LEU B 1 72 ? -54.522 2.837 -38.682 1.00 71.47 400 LEU B O 1
ATOM 4510 N N . ARG B 1 73 ? -54.931 0.625 -38.735 1.00 75.44 401 ARG B N 1
ATOM 4511 C CA . ARG B 1 73 ? -55.833 0.684 -39.884 1.00 78.57 401 ARG B CA 1
ATOM 4512 C C . ARG B 1 73 ? -57.138 1.379 -39.508 1.00 81.03 401 ARG B C 1
ATOM 4513 O O . ARG B 1 73 ? -57.687 2.153 -40.293 1.00 81.56 401 ARG B O 1
ATOM 4521 N N . ARG B 1 74 ? -57.612 1.095 -38.296 1.00 82.31 402 ARG B N 1
ATOM 4522 C CA . ARG B 1 74 ? -58.834 1.690 -37.753 1.00 85.35 402 ARG B CA 1
ATOM 4523 C C . ARG B 1 74 ? -58.792 3.216 -37.778 1.00 82.96 402 ARG B C 1
ATOM 4524 O O . ARG B 1 74 ? -59.802 3.860 -38.024 1.00 85.66 402 ARG B O 1
ATOM 4532 N N . VAL B 1 75 ? -57.621 3.783 -37.517 1.00 78.29 403 VAL B N 1
ATOM 4533 C CA . VAL B 1 75 ? -57.434 5.225 -37.541 1.00 76.20 403 VAL B CA 1
ATOM 4534 C C . VAL B 1 75 ? -56.980 5.706 -38.919 1.00 74.99 403 VAL B C 1
ATOM 4535 O O . VAL B 1 75 ? -57.060 6.894 -39.219 1.00 74.07 403 VAL B O 1
ATOM 4539 N N . ALA B 1 76 ? -56.488 4.780 -39.740 1.00 75.07 404 ALA B N 1
ATOM 4540 C CA . ALA B 1 76 ? -56.147 5.061 -41.132 1.00 75.34 404 ALA B CA 1
ATOM 4541 C C . ALA B 1 76 ? -54.941 5.988 -41.242 1.00 72.19 404 ALA B C 1
ATOM 4542 O O . ALA B 1 76 ? -55.007 7.035 -41.892 1.00 71.88 404 ALA B O 1
ATOM 4544 N N . VAL B 1 77 ? -53.842 5.576 -40.612 1.00 69.95 405 VAL B N 1
ATOM 4545 C CA . VAL B 1 77 ? -52.582 6.336 -40.615 1.00 66.83 405 VAL B CA 1
ATOM 4546 C C . VAL B 1 77 ? -52.018 6.601 -42.016 1.00 67.49 405 VAL B C 1
ATOM 4547 O O . VAL B 1 77 ? -51.371 7.629 -42.240 1.00 66.22 405 VAL B O 1
ATOM 4551 N N . GLU B 1 78 ? -52.248 5.670 -42.943 1.00 70.26 406 GLU B N 1
ATOM 4552 C CA . GLU B 1 78 ? -51.743 5.779 -44.322 1.00 71.05 406 GLU B CA 1
ATOM 4553 C C . GLU B 1 78 ? -51.915 7.179 -44.915 1.00 72.47 406 GLU B C 1
ATOM 4554 O O . GLU B 1 78 ? -50.954 7.772 -45.427 1.00 71.53 406 GLU B O 1
ATOM 4560 N N . SER B 1 79 ? -53.131 7.707 -44.792 1.00 75.21 407 SER B N 1
ATOM 4561 C CA . SER B 1 79 ? -53.512 8.989 -45.372 1.00 76.45 407 SER B CA 1
ATOM 4562 C C . SER B 1 79 ? -53.265 10.157 -44.418 1.00 74.27 407 SER B C 1
ATOM 4563 O O . SER B 1 79 ? -53.443 11.312 -44.799 1.00 75.42 407 SER B O 1
ATOM 4566 N N . ALA B 1 80 ? -52.876 9.857 -43.181 1.00 71.74 408 ALA B N 1
ATOM 4567 C CA . ALA B 1 80 ? -52.553 10.894 -42.208 1.00 69.57 408 ALA B CA 1
ATOM 4568 C C . ALA B 1 80 ? -51.314 11.637 -42.661 1.00 67.24 408 ALA B C 1
ATOM 4569 O O . ALA B 1 80 ? -50.366 11.029 -43.152 1.00 65.88 408 ALA B O 1
ATOM 4571 N N . GLU B 1 81 ? -51.335 12.955 -42.490 1.00 67.65 409 GLU B N 1
ATOM 4572 C CA . GLU B 1 81 ? -50.232 13.820 -42.909 1.00 65.77 409 GLU B CA 1
ATOM 4573 C C . GLU B 1 81 ? -48.967 13.499 -42.142 1.00 61.06 409 GLU B C 1
ATOM 4574 O O . GLU B 1 81 ? -47.863 13.617 -42.664 1.00 60.20 409 GLU B O 1
ATOM 4580 N N . ALA B 1 82 ? -49.139 13.094 -40.895 1.00 58.38 410 ALA B N 1
ATOM 4581 C CA . ALA B 1 82 ? -48.025 12.722 -40.062 1.00 54.65 410 ALA B CA 1
ATOM 4582 C C . ALA B 1 82 ? -48.564 12.156 -38.772 1.00 53.85 410 ALA B C 1
ATOM 4583 O O . ALA B 1 82 ? -49.749 12.301 -38.467 1.00 55.61 410 ALA B O 1
ATOM 4585 N N . CYS B 1 83 ? -47.687 11.515 -38.011 1.00 51.05 411 CYS B N 1
ATOM 4586 C CA . CYS B 1 83 ? -48.093 10.845 -36.793 1.00 50.72 411 CYS B CA 1
ATOM 4587 C C . CYS B 1 83 ? -47.120 11.117 -35.653 1.00 47.35 411 CYS B C 1
ATOM 4588 O O . CYS B 1 83 ? -45.962 10.729 -35.714 1.00 45.40 411 CYS B O 1
ATOM 4591 N N . LEU B 1 84 ? -47.611 11.775 -34.610 1.00 46.91 412 LEU B N 1
ATOM 4592 C CA . LEU B 1 84 ? -46.777 12.211 -33.501 1.00 44.76 412 LEU B CA 1
ATOM 4593 C C . LEU B 1 84 ? -46.781 11.171 -32.397 1.00 44.82 412 LEU B C 1
ATOM 4594 O O . LEU B 1 84 ? -47.770 10.483 -32.206 1.00 47.50 412 LEU B O 1
ATOM 4599 N N . ILE B 1 85 ? -45.672 11.065 -31.673 1.00 42.81 413 ILE B N 1
ATOM 4600 C CA . ILE B 1 85 ? -45.561 10.156 -30.538 1.00 42.98 413 ILE B CA 1
ATOM 4601 C C . ILE B 1 85 ? -45.169 10.950 -29.306 1.00 42.88 413 ILE B C 1
ATOM 4602 O O . ILE B 1 85 ? -44.048 11.437 -29.206 1.00 40.86 413 ILE B O 1
ATOM 4607 N N . ILE B 1 86 ? -46.098 11.069 -28.368 1.00 46.07 414 ILE B N 1
ATOM 4608 C CA . ILE B 1 86 ? -45.906 11.894 -27.184 1.00 47.02 414 ILE B CA 1
ATOM 4609 C C . ILE B 1 86 ? -45.479 11.040 -25.999 1.00 47.89 414 ILE B C 1
ATOM 4610 O O . ILE B 1 86 ? -45.935 9.904 -25.845 1.00 49.21 414 ILE B O 1
ATOM 4615 N N . ALA B 1 87 ? -44.622 11.613 -25.157 1.00 47.73 415 ALA B N 1
ATOM 4616 C CA . ALA B 1 87 ? -43.986 10.887 -24.075 1.00 49.23 415 ALA B CA 1
ATOM 4617 C C . ALA B 1 87 ? -44.345 11.429 -22.695 1.00 52.92 415 ALA B C 1
ATOM 4618 O O . ALA B 1 87 ? -45.116 12.378 -22.567 1.00 55.07 415 ALA B O 1
ATOM 4620 N N . ASN B 1 88 ? -43.791 10.781 -21.671 1.00 56.07 416 ASN B N 1
ATOM 4621 C CA . ASN B 1 88 ? -43.736 11.296 -20.291 1.00 58.69 416 ASN B CA 1
ATOM 4622 C C . ASN B 1 88 ? -45.086 11.554 -19.647 1.00 62.79 416 ASN B C 1
ATOM 4623 O O . ASN B 1 88 ? -45.526 12.695 -19.512 1.00 62.79 416 ASN B O 1
ATOM 4628 N N . PRO B 1 89 ? -45.754 10.477 -19.247 1.00 68.37 417 PRO B N 1
ATOM 4629 C CA . PRO B 1 89 ? -46.748 10.604 -18.187 1.00 74.02 417 PRO B CA 1
ATOM 4630 C C . PRO B 1 89 ? -46.031 10.624 -16.821 1.00 75.13 417 PRO B C 1
ATOM 4631 O O . PRO B 1 89 ? -46.423 9.896 -15.899 1.00 79.04 417 PRO B O 1
ATOM 4635 N N . LEU B 1 90 ? -45.003 11.472 -16.700 1.00 72.56 418 LEU B N 1
ATOM 4636 C CA . LEU B 1 90 ? -44.017 11.381 -15.614 1.00 72.30 418 LEU B CA 1
ATOM 4637 C C . LEU B 1 90 ? -43.714 9.923 -15.278 1.00 72.53 418 LEU B C 1
ATOM 4638 O O . LEU B 1 90 ? -43.874 9.475 -14.144 1.00 74.78 418 LEU B O 1
ATOM 4643 N N . CYS B 1 91 ? -43.275 9.195 -16.298 1.00 70.34 419 CYS B N 1
ATOM 4644 C CA . CYS B 1 91 ? -42.963 7.777 -16.184 1.00 70.19 419 CYS B CA 1
ATOM 4645 C C . CYS B 1 91 ? -41.983 7.492 -15.047 1.00 68.55 419 CYS B C 1
ATOM 4646 O O . CYS B 1 91 ? -41.171 8.342 -14.680 1.00 64.58 419 CYS B O 1
ATOM 4649 N N . SER B 1 92 ? -42.082 6.288 -14.493 1.00 70.71 420 SER B N 1
ATOM 4650 C CA . SER B 1 92 ? -41.161 5.825 -13.453 1.00 72.07 420 SER B CA 1
ATOM 4651 C C . SER B 1 92 ? -39.742 5.694 -14.021 1.00 69.50 420 SER B C 1
ATOM 4652 O O . SER B 1 92 ? -38.789 6.258 -13.477 1.00 70.03 420 SER B O 1
ATOM 4655 N N . ASP B 1 93 ? -39.615 4.946 -15.116 1.00 66.72 421 ASP B N 1
ATOM 4656 C CA . ASP B 1 93 ? -38.348 4.815 -15.825 1.00 61.92 421 ASP B CA 1
ATOM 4657 C C . ASP B 1 93 ? -38.455 5.615 -17.115 1.00 57.03 421 ASP B C 1
ATOM 4658 O O . ASP B 1 93 ? -39.330 5.364 -17.945 1.00 55.28 421 ASP B O 1
ATOM 4663 N N . SER B 1 94 ? -37.580 6.608 -17.243 1.00 53.74 422 SER B N 1
ATOM 4664 C CA . SER B 1 94 ? -37.450 7.398 -18.464 1.00 50.52 422 SER B CA 1
ATOM 4665 C C . SER B 1 94 ? -36.923 6.553 -19.618 1.00 48.44 422 SER B C 1
ATOM 4666 O O . SER B 1 94 ? -37.395 6.673 -20.749 1.00 46.44 422 SER B O 1
ATOM 4669 N N . HIS B 1 95 ? -35.937 5.707 -19.320 1.00 48.31 423 HIS B N 1
ATOM 4670 C CA . HIS B 1 95 ? -35.355 4.800 -20.310 1.00 47.92 423 HIS B CA 1
ATOM 4671 C C . HIS B 1 95 ? -36.438 3.956 -20.935 1.00 47.90 423 HIS B C 1
ATOM 4672 O O . HIS B 1 95 ? -36.588 3.930 -22.160 1.00 46.97 423 HIS B O 1
ATOM 4679 N N . ALA B 1 96 ? -37.234 3.306 -20.090 1.00 48.25 424 ALA B N 1
ATOM 4680 C CA . ALA B 1 96 ? -38.301 2.417 -20.535 1.00 48.65 424 ALA B CA 1
ATOM 4681 C C . ALA B 1 96 ? -39.327 3.095 -21.430 1.00 47.36 424 ALA B C 1
ATOM 4682 O O . ALA B 1 96 ? -39.881 2.458 -22.316 1.00 47.95 424 ALA B O 1
ATOM 4684 N N . GLU B 1 97 ? -39.592 4.374 -21.187 1.00 46.02 425 GLU B N 1
ATOM 4685 C CA . GLU B 1 97 ? -40.562 5.116 -21.982 1.00 45.50 425 GLU B CA 1
ATOM 4686 C C . GLU B 1 97 ? -40.100 5.222 -23.424 1.00 42.92 425 GLU B C 1
ATOM 4687 O O . GLU B 1 97 ? -40.887 5.023 -24.351 1.00 43.09 425 GLU B O 1
ATOM 4693 N N . ASP B 1 98 ? -38.824 5.527 -23.614 1.00 40.63 426 ASP B N 1
ATOM 4694 C CA . ASP B 1 98 ? -38.290 5.707 -24.962 1.00 39.51 426 ASP B CA 1
ATOM 4695 C C . ASP B 1 98 ? -38.271 4.391 -25.736 1.00 40.10 426 ASP B C 1
ATOM 4696 O O . ASP B 1 98 ? -38.851 4.279 -26.820 1.00 40.03 426 ASP B O 1
ATOM 4701 N N . ILE B 1 99 ? -37.631 3.389 -25.153 1.00 40.59 427 ILE B N 1
ATOM 4702 C CA . ILE B 1 99 ? -37.657 2.041 -25.696 1.00 41.45 427 ILE B CA 1
ATOM 4703 C C . ILE B 1 99 ? -39.072 1.704 -26.124 1.00 42.37 427 ILE B C 1
ATOM 4704 O O . ILE B 1 99 ? -39.311 1.250 -27.239 1.00 42.53 427 ILE B O 1
ATOM 4709 N N . SER B 1 100 ? -40.008 1.957 -25.223 1.00 43.12 428 SER B N 1
ATOM 4710 C CA . SER B 1 100 ? -41.411 1.737 -25.484 1.00 44.64 428 SER B CA 1
ATOM 4711 C C . SER B 1 100 ? -41.886 2.505 -26.705 1.00 42.44 428 SER B C 1
ATOM 4712 O O . SER B 1 100 ? -42.491 1.929 -27.595 1.00 43.51 428 SER B O 1
ATOM 4715 N N . ASN B 1 101 ? -41.617 3.799 -26.746 1.00 39.64 429 ASN B N 1
ATOM 4716 C CA . ASN B 1 101 ? -42.048 4.615 -27.875 1.00 38.91 429 ASN B CA 1
ATOM 4717 C C . ASN B 1 101 ? -41.328 4.248 -29.163 1.00 37.67 429 ASN B C 1
ATOM 4718 O O . ASN B 1 101 ? -41.938 4.219 -30.222 1.00 38.17 429 ASN B O 1
ATOM 4723 N N . ILE B 1 102 ? -40.032 3.968 -29.078 1.00 36.35 430 ILE B N 1
ATOM 4724 C CA . ILE B 1 102 ? -39.277 3.495 -30.242 1.00 35.84 430 ILE B CA 1
ATOM 4725 C C . ILE B 1 102 ? -39.898 2.216 -30.786 1.00 37.94 430 ILE B C 1
ATOM 4726 O O . ILE B 1 102 ? -39.825 1.935 -31.980 1.00 37.94 430 ILE B O 1
ATOM 4731 N N . MET B 1 103 ? -40.507 1.444 -29.895 1.00 39.98 431 MET B N 1
ATOM 4732 C CA . MET B 1 103 ? -41.215 0.247 -30.287 1.00 42.49 431 MET B CA 1
ATOM 4733 C C . MET B 1 103 ? -42.442 0.577 -31.118 1.00 43.32 431 MET B C 1
ATOM 4734 O O . MET B 1 103 ? -42.816 -0.187 -32.001 1.00 44.79 431 MET B O 1
ATOM 4739 N N . ARG B 1 104 ? -43.077 1.705 -30.830 1.00 42.86 432 ARG B N 1
ATOM 4740 C CA . ARG B 1 104 ? -44.221 2.124 -31.616 1.00 44.17 432 ARG B CA 1
ATOM 4741 C C . ARG B 1 104 ? -43.772 2.509 -33.004 1.00 42.20 432 ARG B C 1
ATOM 4742 O O . ARG B 1 104 ? -44.355 2.059 -33.979 1.00 44.22 432 ARG B O 1
ATOM 4750 N N . VAL B 1 105 ? -42.714 3.302 -33.103 1.00 39.00 433 VAL B N 1
ATOM 4751 C CA . VAL B 1 105 ? -42.226 3.732 -34.414 1.00 37.76 433 VAL B CA 1
ATOM 4752 C C . VAL B 1 105 ? -42.015 2.536 -35.340 1.00 38.60 433 VAL B C 1
ATOM 4753 O O . VAL B 1 105 ? -42.347 2.599 -36.516 1.00 39.17 433 VAL B O 1
ATOM 4757 N N . LEU B 1 106 ? -41.480 1.443 -34.807 1.00 38.80 434 LEU B N 1
ATOM 4758 C CA . LEU B 1 106 ? -41.387 0.217 -35.578 1.00 40.21 434 LEU B CA 1
ATOM 4759 C C . LEU B 1 106 ? -42.773 -0.225 -36.003 1.00 42.63 434 LEU B C 1
ATOM 4760 O O . LEU B 1 106 ? -43.039 -0.381 -37.190 1.00 43.65 434 LEU B O 1
ATOM 4765 N N . SER B 1 107 ? -43.661 -0.405 -35.035 1.00 44.07 435 SER B N 1
ATOM 4766 C CA . SER B 1 107 ? -45.009 -0.877 -35.327 1.00 47.16 435 SER B CA 1
ATOM 4767 C C . SER B 1 107 ? -45.687 -0.035 -36.408 1.00 47.45 435 SER B C 1
ATOM 4768 O O . SER B 1 107 ? -46.273 -0.570 -37.347 1.00 49.62 435 SER B O 1
ATOM 4771 N N . ILE B 1 108 ? -45.585 1.279 -36.273 1.00 45.77 436 ILE B N 1
ATOM 4772 C CA . ILE B 1 108 ? -46.261 2.203 -37.168 1.00 46.33 436 ILE B CA 1
ATOM 4773 C C . ILE B 1 108 ? -45.662 2.168 -38.556 1.00 46.71 436 ILE B C 1
ATOM 4774 O O . ILE B 1 108 ? -46.381 2.162 -39.542 1.00 48.67 436 ILE B O 1
ATOM 4779 N N . LYS B 1 109 ? -44.339 2.171 -38.634 1.00 45.91 437 LYS B N 1
ATOM 4780 C CA . LYS B 1 109 ? -43.656 2.142 -39.928 1.00 46.69 437 LYS B CA 1
ATOM 4781 C C . LYS B 1 109 ? -43.954 0.842 -40.664 1.00 49.51 437 LYS B C 1
ATOM 4782 O O . LYS B 1 109 ? -44.127 0.835 -41.885 1.00 50.67 437 LYS B O 1
ATOM 4788 N N . ASN B 1 110 ? -44.010 -0.253 -39.907 1.00 50.78 438 ASN B N 1
ATOM 4789 C CA . ASN B 1 110 ? -44.365 -1.554 -40.452 1.00 53.67 438 ASN B CA 1
ATOM 4790 C C . ASN B 1 110 ? -45.687 -1.500 -41.205 1.00 56.45 438 ASN B C 1
ATOM 4791 O O . ASN B 1 110 ? -45.839 -2.149 -42.235 1.00 58.12 438 ASN B O 1
ATOM 4796 N N . TYR B 1 111 ? -46.632 -0.717 -40.688 1.00 57.53 439 TYR B N 1
ATOM 4797 C CA . TYR B 1 111 ? -47.925 -0.528 -41.338 1.00 60.58 439 TYR B CA 1
ATOM 4798 C C . TYR B 1 111 ? -47.785 0.198 -42.687 1.00 60.63 439 TYR B C 1
ATOM 4799 O O . TYR B 1 111 ? -48.079 -0.377 -43.736 1.00 62.47 439 TYR B O 1
ATOM 4808 N N . ASP B 1 112 ? -47.352 1.459 -42.649 1.00 58.90 440 ASP B N 1
ATOM 4809 C CA . ASP B 1 112 ? -47.141 2.270 -43.857 1.00 58.78 440 ASP B CA 1
ATOM 4810 C C . ASP B 1 112 ? -45.819 3.004 -43.727 1.00 56.04 440 ASP B C 1
ATOM 4811 O O . ASP B 1 112 ? -45.761 4.109 -43.198 1.00 54.61 440 ASP B O 1
ATOM 4816 N N . SER B 1 113 ? -44.759 2.380 -44.228 1.00 55.83 441 SER B N 1
ATOM 4817 C CA . SER B 1 113 ? -43.397 2.881 -44.062 1.00 53.69 441 SER B CA 1
ATOM 4818 C C . SER B 1 113 ? -43.148 4.277 -44.626 1.00 52.94 441 SER B C 1
ATOM 4819 O O . SER B 1 113 ? -42.122 4.877 -44.327 1.00 51.74 441 SER B O 1
ATOM 4822 N N . THR B 1 114 ? -44.068 4.793 -45.432 1.00 54.25 442 THR B N 1
ATOM 4823 C CA . THR B 1 114 ? -43.949 6.151 -45.936 1.00 54.30 442 THR B CA 1
ATOM 4824 C C . THR B 1 114 ? -44.547 7.201 -45.000 1.00 54.17 442 THR B C 1
ATOM 4825 O O . THR B 1 114 ? -44.451 8.402 -45.284 1.00 54.57 442 THR B O 1
ATOM 4829 N N . THR B 1 115 ? -45.171 6.770 -43.899 1.00 54.04 443 THR B N 1
ATOM 4830 C CA . THR B 1 115 ? -45.801 7.720 -42.972 1.00 53.35 443 THR B CA 1
ATOM 4831 C C . THR B 1 115 ? -44.754 8.555 -42.249 1.00 50.51 443 THR B C 1
ATOM 4832 O O . THR B 1 115 ? -43.702 8.055 -41.847 1.00 48.25 443 THR B O 1
ATOM 4836 N N . ARG B 1 116 ? -45.060 9.840 -42.108 1.00 50.35 444 ARG B N 1
ATOM 4837 C CA . ARG B 1 116 ? -44.170 10.781 -41.455 1.00 48.12 444 ARG B CA 1
ATOM 4838 C C . ARG B 1 116 ? -44.313 10.594 -39.957 1.00 46.08 444 ARG B C 1
ATOM 4839 O O . ARG B 1 116 ? -45.426 10.483 -39.457 1.00 47.35 444 ARG B O 1
ATOM 4847 N N . ILE B 1 117 ? -43.195 10.553 -39.242 1.00 43.31 445 ILE B N 1
ATOM 4848 C CA . ILE B 1 117 ? -43.224 10.332 -37.797 1.00 41.87 445 ILE B CA 1
ATOM 4849 C C . ILE B 1 117 ? -42.466 11.394 -37.009 1.00 39.71 445 ILE B C 1
ATOM 4850 O O . ILE B 1 117 ? -41.368 11.781 -37.387 1.00 39.79 445 ILE B O 1
ATOM 4855 N N . ILE B 1 118 ? -43.065 11.857 -35.914 1.00 38.46 446 ILE B N 1
ATOM 4856 C CA . ILE B 1 118 ? -42.456 12.856 -35.057 1.00 36.40 446 ILE B CA 1
ATOM 4857 C C . ILE B 1 118 ? -42.452 12.332 -33.636 1.00 34.98 446 ILE B C 1
ATOM 4858 O O . ILE B 1 118 ? -43.442 12.461 -32.940 1.00 35.86 446 ILE B O 1
ATOM 4863 N N . ILE B 1 119 ? -41.348 11.743 -33.195 1.00 33.24 447 ILE B N 1
ATOM 4864 C CA . ILE B 1 119 ? -41.311 11.116 -31.865 1.00 32.70 447 ILE B CA 1
ATOM 4865 C C . ILE B 1 119 ? -40.603 11.984 -30.840 1.00 31.42 447 ILE B C 1
ATOM 4866 O O . ILE B 1 119 ? -39.553 12.539 -31.117 1.00 30.75 447 ILE B O 1
ATOM 4871 N N . GLN B 1 120 ? -41.188 12.094 -29.654 1.00 31.85 448 GLN B N 1
ATOM 4872 C CA . GLN B 1 120 ? -40.525 12.742 -28.544 1.00 31.17 448 GLN B CA 1
ATOM 4873 C C . GLN B 1 120 ? -39.653 11.737 -27.802 1.00 30.93 448 GLN B C 1
ATOM 4874 O O . GLN B 1 120 ? -40.146 10.743 -27.269 1.00 32.65 448 GLN B O 1
ATOM 4880 N N . ILE B 1 121 ? -38.354 11.994 -27.767 1.00 29.82 449 ILE B N 1
ATOM 4881 C CA . ILE B 1 121 ? -37.460 11.223 -26.928 1.00 29.73 449 ILE B CA 1
ATOM 4882 C C . ILE B 1 121 ? -37.267 12.001 -25.648 1.00 30.40 449 ILE B C 1
ATOM 4883 O O . ILE B 1 121 ? -37.140 13.230 -25.671 1.00 30.07 449 ILE B O 1
ATOM 4888 N N . LEU B 1 122 ? -37.272 11.275 -24.530 1.00 32.04 450 LEU B N 1
ATOM 4889 C CA . LEU B 1 122 ? -37.109 11.873 -23.205 1.00 32.39 450 LEU B CA 1
ATOM 4890 C C . LEU B 1 122 ? -35.646 12.093 -22.892 1.00 32.11 450 LEU B C 1
ATOM 4891 O O . LEU B 1 122 ? -35.297 13.153 -22.399 1.00 32.75 450 LEU B O 1
ATOM 4896 N N . GLN B 1 123 ? -34.789 11.121 -23.186 1.00 32.80 451 GLN B N 1
ATOM 4897 C CA . GLN B 1 123 ? -33.356 11.308 -22.954 1.00 33.49 451 GLN B CA 1
ATOM 4898 C C . GLN B 1 123 ? -32.517 11.088 -24.211 1.00 33.26 451 GLN B C 1
ATOM 4899 O O . GLN B 1 123 ? -32.569 10.030 -24.829 1.00 33.37 451 GLN B O 1
ATOM 4905 N N . SER B 1 124 ? -31.720 12.104 -24.544 1.00 33.48 452 SER B N 1
ATOM 4906 C CA . SER B 1 124 ? -31.095 12.245 -25.867 1.00 33.41 452 SER B CA 1
ATOM 4907 C C . SER B 1 124 ? -30.485 10.957 -26.390 1.00 34.09 452 SER B C 1
ATOM 4908 O O . SER B 1 124 ? -30.817 10.513 -27.475 1.00 33.41 452 SER B O 1
ATOM 4911 N N . HIS B 1 125 ? -29.601 10.337 -25.621 1.00 35.73 453 HIS B N 1
ATOM 4912 C CA . HIS B 1 125 ? -28.832 9.220 -26.171 1.00 37.41 453 HIS B CA 1
ATOM 4913 C C . HIS B 1 125 ? -29.682 8.146 -26.780 1.00 36.75 453 HIS B C 1
ATOM 4914 O O . HIS B 1 125 ? -29.189 7.360 -27.583 1.00 37.57 453 HIS B O 1
ATOM 4921 N N . ASN B 1 126 ? -30.961 8.107 -26.418 1.00 35.36 454 ASN B N 1
ATOM 4922 C CA . ASN B 1 126 ? -31.906 7.203 -27.051 1.00 35.15 454 ASN B CA 1
ATOM 4923 C C . ASN B 1 126 ? -32.365 7.612 -28.451 1.00 34.02 454 ASN B C 1
ATOM 4924 O O . ASN B 1 126 ? -33.112 6.871 -29.069 1.00 35.17 454 ASN B O 1
ATOM 4929 N N . LYS B 1 127 ? -31.950 8.768 -28.962 1.00 32.32 455 LYS B N 1
ATOM 4930 C CA . LYS B 1 127 ? -32.299 9.125 -30.347 1.00 31.94 455 LYS B CA 1
ATOM 4931 C C . LYS B 1 127 ? -31.610 8.203 -31.344 1.00 32.72 455 LYS B C 1
ATOM 4932 O O . LYS B 1 127 ? -32.162 7.856 -32.398 1.00 33.19 455 LYS B O 1
ATOM 4938 N N . VAL B 1 128 ? -30.382 7.831 -30.996 1.00 32.80 456 VAL B N 1
ATOM 4939 C CA . VAL B 1 128 ? -29.499 7.055 -31.861 1.00 33.02 456 VAL B CA 1
ATOM 4940 C C . VAL B 1 128 ? -30.209 5.924 -32.591 1.00 33.74 456 VAL B C 1
ATOM 4941 O O . VAL B 1 128 ? -29.912 5.644 -33.749 1.00 34.73 456 VAL B O 1
ATOM 4945 N N . TYR B 1 129 ? -31.146 5.278 -31.915 1.00 33.54 457 TYR B N 1
ATOM 4946 C CA . TYR B 1 129 ? -31.770 4.094 -32.460 1.00 34.68 457 TYR B CA 1
ATOM 4947 C C . TYR B 1 129 ? -32.638 4.435 -33.645 1.00 34.31 457 TYR B C 1
ATOM 4948 O O . TYR B 1 129 ? -32.684 3.688 -34.602 1.00 35.71 457 TYR B O 1
ATOM 4957 N N . LEU B 1 130 ? -33.312 5.571 -33.596 1.00 33.30 458 LEU B N 1
ATOM 4958 C CA . LEU B 1 130 ? -34.364 5.858 -34.573 1.00 33.97 458 LEU B CA 1
ATOM 4959 C C . LEU B 1 130 ? -33.900 5.818 -36.037 1.00 34.93 458 LEU B C 1
ATOM 4960 O O . LEU B 1 130 ? -34.596 5.281 -36.895 1.00 36.14 458 LEU B O 1
ATOM 4965 N N . PRO B 1 131 ? -32.730 6.391 -36.329 1.00 34.69 459 PRO B N 1
ATOM 4966 C CA . PRO B 1 131 ? -32.166 6.238 -37.660 1.00 35.53 459 PRO B CA 1
ATOM 4967 C C . PRO B 1 131 ? -31.882 4.789 -38.042 1.00 36.67 459 PRO B C 1
ATOM 4968 O O . PRO B 1 131 ? -32.082 4.417 -39.195 1.00 38.00 459 PRO B O 1
ATOM 4972 N N . LYS B 1 132 ? -31.426 3.985 -37.084 1.00 36.31 460 LYS B N 1
ATOM 4973 C CA . LYS B 1 132 ? -31.049 2.600 -37.357 1.00 37.71 460 LYS B CA 1
ATOM 4974 C C . LYS B 1 132 ? -32.230 1.758 -37.847 1.00 38.42 460 LYS B C 1
ATOM 4975 O O . LYS B 1 132 ? -32.042 0.682 -38.408 1.00 39.87 460 LYS B O 1
ATOM 4981 N N . ILE B 1 133 ? -33.444 2.242 -37.634 1.00 37.83 461 ILE B N 1
ATOM 4982 C CA . ILE B 1 133 ? -34.596 1.683 -38.305 1.00 39.30 461 ILE B CA 1
ATOM 4983 C C . ILE B 1 133 ? -34.406 1.937 -39.797 1.00 40.55 461 ILE B C 1
ATOM 4984 O O . ILE B 1 133 ? -34.138 3.067 -40.208 1.00 39.88 461 ILE B O 1
ATOM 4989 N N . PRO B 1 134 ? -34.541 0.889 -40.619 1.00 42.89 462 PRO B N 1
ATOM 4990 C CA . PRO B 1 134 ? -34.394 1.089 -42.054 1.00 44.41 462 PRO B CA 1
ATOM 4991 C C . PRO B 1 134 ? -35.515 1.950 -42.633 1.00 44.70 462 PRO B C 1
ATOM 4992 O O . PRO B 1 134 ? -35.260 2.897 -43.364 1.00 44.85 462 PRO B O 1
ATOM 4996 N N . SER B 1 135 ? -36.745 1.629 -42.251 1.00 45.65 463 SER B N 1
ATOM 4997 C CA . SER B 1 135 ? -37.953 2.226 -42.799 1.00 46.36 463 SER B CA 1
ATOM 4998 C C . SER B 1 135 ? -37.970 3.742 -42.637 1.00 45.08 463 SER B C 1
ATOM 4999 O O . SER B 1 135 ? -38.692 4.439 -43.339 1.00 45.00 463 SER B O 1
ATOM 5002 N N . TRP B 1 136 ? -37.159 4.229 -41.703 1.00 44.86 464 TRP B N 1
ATOM 5003 C CA . TRP B 1 136 ? -37.114 5.636 -41.303 1.00 44.57 464 TRP B CA 1
ATOM 5004 C C . TRP B 1 136 ? -36.156 6.371 -42.151 1.00 45.25 464 TRP B C 1
ATOM 5005 O O . TRP B 1 136 ? -35.026 5.916 -42.333 1.00 45.72 464 TRP B O 1
ATOM 5016 N N . ASN B 1 137 ? -36.586 7.515 -42.672 1.00 46.63 465 ASN B N 1
ATOM 5017 C CA . ASN B 1 137 ? -35.679 8.430 -43.372 1.00 48.33 465 ASN B CA 1
ATOM 5018 C C . ASN B 1 137 ? -36.088 9.889 -43.207 1.00 47.40 465 ASN B C 1
ATOM 5019 O O . ASN B 1 137 ? -37.273 10.224 -43.196 1.00 46.92 465 ASN B O 1
ATOM 5024 N N . TRP B 1 138 ? -35.081 10.746 -43.100 1.00 47.26 466 TRP B N 1
ATOM 5025 C CA . TRP B 1 138 ? -35.285 12.145 -42.752 1.00 47.38 466 TRP B CA 1
ATOM 5026 C C . TRP B 1 138 ? -35.965 12.904 -43.845 1.00 50.27 466 TRP B C 1
ATOM 5027 O O . TRP B 1 138 ? -36.709 13.856 -43.590 1.00 51.58 466 TRP B O 1
ATOM 5038 N N . ASP B 1 139 ? -35.716 12.480 -45.078 1.00 52.29 467 ASP B N 1
ATOM 5039 C CA . ASP B 1 139 ? -36.144 13.227 -46.248 1.00 54.46 467 ASP B CA 1
ATOM 5040 C C . ASP B 1 139 ? -37.657 13.257 -46.408 1.00 54.07 467 ASP B C 1
ATOM 5041 O O . ASP B 1 139 ? -38.216 14.286 -46.762 1.00 55.37 467 ASP B O 1
ATOM 5046 N N . THR B 1 140 ? -38.323 12.143 -46.123 1.00 53.22 468 THR B N 1
ATOM 5047 C CA . THR B 1 140 ? -39.789 12.107 -46.156 1.00 53.81 468 THR B CA 1
ATOM 5048 C C . THR B 1 140 ? -40.407 12.979 -45.060 1.00 52.40 468 THR B C 1
ATOM 5049 O O . THR B 1 140 ? -41.587 13.326 -45.139 1.00 52.98 468 THR B O 1
ATOM 5053 N N . GLY B 1 141 ? -39.618 13.298 -44.033 1.00 50.10 469 GLY B N 1
ATOM 5054 C CA . GLY B 1 141 ? -40.032 14.227 -42.982 1.00 49.45 469 GLY B CA 1
ATOM 5055 C C . GLY B 1 141 ? -39.867 13.728 -41.552 1.00 47.95 469 GLY B C 1
ATOM 5056 O O . GLY B 1 141 ? -39.999 14.518 -40.605 1.00 46.76 469 GLY B O 1
ATOM 5057 N N . ASP B 1 142 ? -39.585 12.431 -41.387 1.00 47.75 470 ASP B N 1
ATOM 5058 C CA . ASP B 1 142 ? -39.413 11.818 -40.058 1.00 46.21 470 ASP B CA 1
ATOM 5059 C C . ASP B 1 142 ? -38.501 12.676 -39.178 1.00 44.81 470 ASP B C 1
ATOM 5060 O O . ASP B 1 142 ? -37.518 13.244 -39.661 1.00 45.35 470 ASP B O 1
ATOM 5065 N N . ASN B 1 143 ? -38.819 12.761 -37.890 1.00 43.71 471 ASN B N 1
ATOM 5066 C CA . ASN B 1 143 ? -38.160 13.726 -37.018 1.00 42.33 471 ASN B CA 1
ATOM 5067 C C . ASN B 1 143 ? -38.259 13.372 -35.536 1.00 40.06 471 ASN B C 1
ATOM 5068 O O . ASN B 1 143 ? -39.199 12.712 -35.121 1.00 40.90 471 ASN B O 1
ATOM 5073 N N . ILE B 1 144 ? -37.302 13.827 -34.735 1.00 38.09 472 ILE B N 1
ATOM 5074 C CA . ILE B 1 144 ? -37.330 13.565 -33.287 1.00 37.21 472 ILE B CA 1
ATOM 5075 C C . ILE B 1 144 ? -37.073 14.825 -32.473 1.00 36.16 472 ILE B C 1
ATOM 5076 O O . ILE B 1 144 ? -36.178 15.609 -32.795 1.00 36.05 472 ILE B O 1
ATOM 5081 N N . ILE B 1 145 ? -37.869 15.012 -31.421 1.00 35.74 473 ILE B N 1
ATOM 5082 C CA . ILE B 1 145 ? -37.746 16.160 -30.529 1.00 35.05 473 ILE B CA 1
ATOM 5083 C C . ILE B 1 145 ? -37.255 15.738 -29.161 1.00 34.69 473 ILE B C 1
ATOM 5084 O O . ILE B 1 145 ? -37.753 14.768 -28.614 1.00 35.69 473 ILE B O 1
ATOM 5089 N N . CYS B 1 146 ? -36.302 16.472 -28.593 1.00 34.40 474 CYS B N 1
ATOM 5090 C CA . CYS B 1 146 ? -35.867 16.203 -27.232 1.00 34.40 474 CYS B CA 1
ATOM 5091 C C . CYS B 1 146 ? -35.754 17.479 -26.411 1.00 34.78 474 CYS B C 1
ATOM 5092 O O . CYS B 1 146 ? -34.706 18.113 -26.403 1.00 34.59 474 CYS B O 1
ATOM 5095 N N . PHE B 1 147 ? -36.827 17.847 -25.710 1.00 35.85 475 PHE B N 1
ATOM 5096 C CA . PHE B 1 147 ? -36.834 19.078 -24.914 1.00 37.24 475 PHE B CA 1
ATOM 5097 C C . PHE B 1 147 ? -35.637 19.204 -23.975 1.00 37.11 475 PHE B C 1
ATOM 5098 O O . PHE B 1 147 ? -35.028 20.262 -23.887 1.00 37.65 475 PHE B O 1
ATOM 5106 N N . ALA B 1 148 ? -35.309 18.132 -23.262 1.00 37.62 476 ALA B N 1
ATOM 5107 C CA . ALA B 1 148 ? -34.139 18.126 -22.377 1.00 37.20 476 ALA B CA 1
ATOM 5108 C C . ALA B 1 148 ? -32.915 18.629 -23.115 1.00 36.49 476 ALA B C 1
ATOM 5109 O O . ALA B 1 148 ? -32.174 19.453 -22.599 1.00 36.12 476 ALA B O 1
ATOM 5111 N N . GLU B 1 149 ? -32.728 18.125 -24.332 1.00 36.63 477 GLU B N 1
ATOM 5112 C CA . GLU B 1 149 ? -31.589 18.476 -25.185 1.00 37.35 477 GLU B CA 1
ATOM 5113 C C . GLU B 1 149 ? -31.570 19.958 -25.586 1.00 36.11 477 GLU B C 1
ATOM 5114 O O . GLU B 1 149 ? -30.497 20.573 -25.654 1.00 35.36 477 GLU B O 1
ATOM 5120 N N . LEU B 1 150 ? -32.753 20.517 -25.842 1.00 34.50 478 LEU B N 1
ATOM 5121 C CA . LEU B 1 150 ? -32.879 21.898 -26.279 1.00 34.21 478 LEU B CA 1
ATOM 5122 C C . LEU B 1 150 ? -32.888 22.884 -25.122 1.00 34.37 478 LEU B C 1
ATOM 5123 O O . LEU B 1 150 ? -32.262 23.932 -25.199 1.00 34.67 478 LEU B O 1
ATOM 5128 N N . LYS B 1 151 ? -33.599 22.561 -24.051 1.00 34.94 479 LYS B N 1
ATOM 5129 C CA . LYS B 1 151 ? -33.670 23.462 -22.901 1.00 35.93 479 LYS B CA 1
ATOM 5130 C C . LYS B 1 151 ? -32.285 23.649 -22.287 1.00 33.92 479 LYS B C 1
ATOM 5131 O O . LYS B 1 151 ? -31.908 24.758 -21.931 1.00 34.29 479 LYS B O 1
ATOM 5137 N N . LEU B 1 152 ? -31.517 22.574 -22.181 1.00 31.81 480 LEU B N 1
ATOM 5138 C CA . LEU B 1 152 ? -30.134 22.687 -21.712 1.00 31.16 480 LEU B CA 1
ATOM 5139 C C . LEU B 1 152 ? -29.216 23.364 -22.724 1.00 31.08 480 LEU B C 1
ATOM 5140 O O . LEU B 1 152 ? -28.197 23.933 -22.355 1.00 31.65 480 LEU B O 1
ATOM 5145 N N . GLY B 1 153 ? -29.558 23.280 -23.999 1.00 30.56 481 GLY B N 1
ATOM 5146 C CA . GLY B 1 153 ? -28.766 23.920 -25.027 1.00 31.11 481 GLY B CA 1
ATOM 5147 C C . GLY B 1 153 ? -28.764 25.424 -24.875 1.00 31.86 481 GLY B C 1
ATOM 5148 O O . GLY B 1 153 ? -27.710 26.035 -24.773 1.00 33.26 481 GLY B O 1
ATOM 5149 N N . PHE B 1 154 ? -29.945 26.024 -24.846 1.00 31.62 482 PHE B N 1
ATOM 5150 C CA . PHE B 1 154 ? -30.056 27.470 -24.694 1.00 32.86 482 PHE B CA 1
ATOM 5151 C C . PHE B 1 154 ? -29.178 27.975 -23.564 1.00 33.77 482 PHE B C 1
ATOM 5152 O O . PHE B 1 154 ? -28.431 28.943 -23.719 1.00 34.36 482 PHE B O 1
ATOM 5160 N N . ILE B 1 155 ? -29.287 27.298 -22.425 1.00 33.84 483 ILE B N 1
ATOM 5161 C CA . ILE B 1 155 ? -28.507 27.625 -21.238 1.00 34.38 483 ILE B CA 1
ATOM 5162 C C . ILE B 1 155 ? -27.011 27.535 -21.533 1.00 35.46 483 ILE B C 1
ATOM 5163 O O . ILE B 1 155 ? -26.272 28.477 -21.256 1.00 37.97 483 ILE B O 1
ATOM 5168 N N . ALA B 1 156 ? -26.571 26.421 -22.115 1.00 34.62 484 ALA B N 1
ATOM 5169 C CA . ALA B 1 156 ? -25.170 26.265 -22.490 1.00 35.29 484 ALA B CA 1
ATOM 5170 C C . ALA B 1 156 ? -24.676 27.514 -23.209 1.00 37.33 484 ALA B C 1
ATOM 5171 O O . ALA B 1 156 ? -23.736 28.160 -22.765 1.00 38.87 484 ALA B O 1
ATOM 5173 N N . GLN B 1 157 ? -25.343 27.875 -24.299 1.00 38.05 485 GLN B N 1
ATOM 5174 C CA . GLN B 1 157 ? -24.932 29.019 -25.109 1.00 40.44 485 GLN B CA 1
ATOM 5175 C C . GLN B 1 157 ? -24.805 30.290 -24.283 1.00 42.47 485 GLN B C 1
ATOM 5176 O O . GLN B 1 157 ? -23.889 31.079 -24.486 1.00 44.63 485 GLN B O 1
ATOM 5182 N N . GLY B 1 158 ? -25.726 30.486 -23.351 1.00 42.64 486 GLY B N 1
ATOM 5183 C CA . GLY B 1 158 ? -25.651 31.616 -22.435 1.00 44.45 486 GLY B CA 1
ATOM 5184 C C . GLY B 1 158 ? -24.373 31.613 -21.620 1.00 45.62 486 GLY B C 1
ATOM 5185 O O . GLY B 1 158 ? -23.859 32.673 -21.274 1.00 48.12 486 GLY B O 1
ATOM 5186 N N . CYS B 1 159 ? -23.864 30.426 -21.307 1.00 44.89 487 CYS B N 1
ATOM 5187 C CA . CYS B 1 159 ? -22.601 30.298 -20.587 1.00 47.45 487 CYS B CA 1
ATOM 5188 C C . CYS B 1 159 ? -21.375 30.542 -21.464 1.00 49.94 487 CYS B C 1
ATOM 5189 O O . CYS B 1 159 ? -20.335 31.021 -20.987 1.00 52.11 487 CYS B O 1
ATOM 5192 N N . LEU B 1 160 ? -21.482 30.185 -22.739 1.00 50.00 488 LEU B N 1
ATOM 5193 C CA . LEU B 1 160 ? -20.427 30.490 -23.697 1.00 51.83 488 LEU B CA 1
ATOM 5194 C C . LEU B 1 160 ? -20.332 31.994 -23.908 1.00 53.78 488 LEU B C 1
ATOM 5195 O O . LEU B 1 160 ? -19.280 32.597 -23.698 1.00 56.73 488 LEU B O 1
ATOM 5200 N N . VAL B 1 161 ? -21.453 32.589 -24.304 1.00 52.54 489 VAL B N 1
ATOM 5201 C CA . VAL B 1 161 ? -21.488 33.972 -24.731 1.00 53.74 489 VAL B CA 1
ATOM 5202 C C . VAL B 1 161 ? -22.543 34.727 -23.955 1.00 53.25 489 VAL B C 1
ATOM 5203 O O . VAL B 1 161 ? -23.727 34.438 -24.094 1.00 52.37 489 VAL B O 1
ATOM 5207 N N . PRO B 1 162 ? -22.122 35.695 -23.131 1.00 54.84 490 PRO B N 1
ATOM 5208 C CA . PRO B 1 162 ? -23.064 36.505 -22.364 1.00 55.01 490 PRO B CA 1
ATOM 5209 C C . PRO B 1 162 ? -24.213 37.051 -23.211 1.00 54.62 490 PRO B C 1
ATOM 5210 O O . PRO B 1 162 ? -23.974 37.664 -24.240 1.00 56.45 490 PRO B O 1
ATOM 5214 N N . GLY B 1 163 ? -25.445 36.783 -22.791 1.00 52.83 491 GLY B N 1
ATOM 5215 C CA . GLY B 1 163 ? -26.632 37.283 -23.472 1.00 52.96 491 GLY B CA 1
ATOM 5216 C C . GLY B 1 163 ? -27.152 36.380 -24.578 1.00 51.63 491 GLY B C 1
ATOM 5217 O O . GLY B 1 163 ? -28.332 36.435 -24.934 1.00 51.27 491 GLY B O 1
ATOM 5218 N N . LEU B 1 164 ? -26.287 35.529 -25.117 1.00 51.07 492 LEU B N 1
ATOM 5219 C CA . LEU B 1 164 ? -26.637 34.735 -26.291 1.00 50.16 492 LEU B CA 1
ATOM 5220 C C . LEU B 1 164 ? -27.924 33.945 -26.084 1.00 49.06 492 LEU B C 1
ATOM 5221 O O . LEU B 1 164 ? -28.708 33.784 -27.021 1.00 48.68 492 LEU B O 1
ATOM 5226 N N . CYS B 1 165 ? -28.142 33.478 -24.852 1.00 48.86 493 CYS B N 1
ATOM 5227 C CA . CYS B 1 165 ? -29.326 32.689 -24.528 1.00 48.03 493 CYS B CA 1
ATOM 5228 C C . CYS B 1 165 ? -30.626 33.415 -24.865 1.00 49.04 493 CYS B C 1
ATOM 5229 O O . CYS B 1 165 ? -31.455 32.893 -25.611 1.00 48.13 493 CYS B O 1
ATOM 5232 N N . THR B 1 166 ? -30.800 34.612 -24.311 1.00 50.80 494 THR B N 1
ATOM 5233 C CA . THR B 1 166 ? -32.021 35.394 -24.544 1.00 51.88 494 THR B CA 1
ATOM 5234 C C . THR B 1 166 ? -32.114 35.839 -25.988 1.00 52.81 494 THR B C 1
ATOM 5235 O O . THR B 1 166 ? -33.199 35.882 -26.569 1.00 53.91 494 THR B O 1
ATOM 5239 N N . PHE B 1 167 ? -30.976 36.176 -26.572 1.00 52.83 495 PHE B N 1
ATOM 5240 C CA . PHE B 1 167 ? -30.966 36.471 -27.978 1.00 53.94 495 PHE B CA 1
ATOM 5241 C C . PHE B 1 167 ? -31.678 35.305 -28.655 1.00 50.22 495 PHE B C 1
ATOM 5242 O O . PHE B 1 167 ? -32.778 35.452 -29.188 1.00 49.72 495 PHE B O 1
ATOM 5250 N N . LEU B 1 168 ? -31.084 34.129 -28.567 1.00 47.08 496 LEU B N 1
ATOM 5251 C CA . LEU B 1 168 ? -31.641 32.966 -29.247 1.00 45.03 496 LEU B CA 1
ATOM 5252 C C . LEU B 1 168 ? -33.127 32.794 -28.963 1.00 44.08 496 L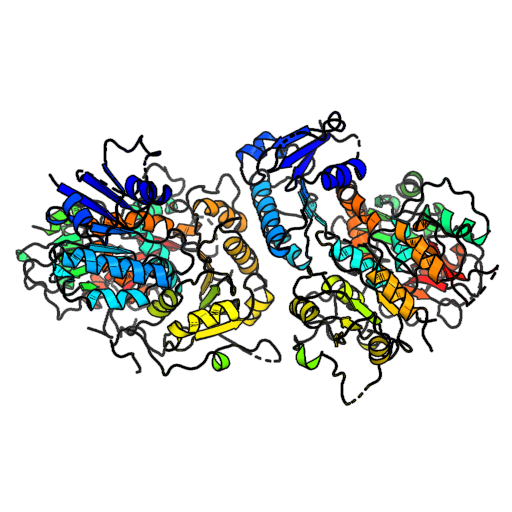EU B C 1
ATOM 5253 O O . LEU B 1 168 ? -33.891 32.466 -29.853 1.00 44.40 496 LEU B O 1
ATOM 5258 N N . THR B 1 169 ? -33.534 33.027 -27.726 1.00 43.44 497 THR B N 1
ATOM 5259 C CA . THR B 1 169 ? -34.913 32.799 -27.338 1.00 43.12 497 THR B CA 1
ATOM 5260 C C . THR B 1 169 ? -35.873 33.723 -28.078 1.00 45.64 497 THR B C 1
ATOM 5261 O O . THR B 1 169 ? -36.896 33.276 -28.581 1.00 46.03 497 THR B O 1
ATOM 5265 N N . SER B 1 170 ? -35.527 34.999 -28.173 1.00 47.99 498 SER B N 1
ATOM 5266 C CA . SER B 1 170 ? -36.432 36.004 -28.740 1.00 51.61 498 SER B CA 1
ATOM 5267 C C . SER B 1 170 ? -36.824 35.710 -30.191 1.00 52.48 498 SER B C 1
ATOM 5268 O O . SER B 1 170 ? -37.873 36.158 -30.685 1.00 54.05 498 SER B O 1
ATOM 5271 N N . LEU B 1 171 ? -35.965 34.960 -30.871 1.00 51.29 499 LEU B N 1
ATOM 5272 C CA . LEU B 1 171 ? -36.242 34.517 -32.221 1.00 51.86 499 LEU B CA 1
ATOM 5273 C C . LEU B 1 171 ? -37.395 33.527 -32.239 1.00 51.44 499 LEU B C 1
ATOM 5274 O O . LEU B 1 171 ? -38.002 33.314 -33.278 1.00 53.04 499 LEU B O 1
ATOM 5279 N N . PHE B 1 172 ? -37.685 32.910 -31.099 1.00 50.52 500 PHE B N 1
ATOM 5280 C CA . PHE B 1 172 ? -38.773 31.944 -31.015 1.00 50.96 500 PHE B CA 1
ATOM 5281 C C . PHE B 1 172 ? -39.920 32.387 -30.126 1.00 53.71 500 PHE B C 1
ATOM 5282 O O . PHE B 1 172 ? -41.062 31.995 -30.349 1.00 53.70 500 PHE B O 1
ATOM 5290 N N . VAL B 1 173 ? -39.623 33.198 -29.118 1.00 57.15 501 VAL B N 1
ATOM 5291 C CA . VAL B 1 173 ? -40.671 33.852 -28.352 1.00 61.64 501 VAL B CA 1
ATOM 5292 C C . VAL B 1 173 ? -41.498 34.725 -29.288 1.00 67.60 501 VAL B C 1
ATOM 5293 O O . VAL B 1 173 ? -40.991 35.240 -30.303 1.00 68.41 501 VAL B O 1
ATOM 5295 N N . GLU B 1 174 ? -42.777 34.863 -28.950 1.00 73.67 502 GLU B N 1
ATOM 5296 C CA . GLU B 1 174 ? -43.669 35.787 -29.644 1.00 81.03 502 GLU B CA 1
ATOM 5297 C C . GLU B 1 174 ? -44.379 36.692 -28.641 1.00 85.80 502 GLU B C 1
ATOM 5298 O O . GLU B 1 174 ? -45.353 36.284 -28.002 1.00 87.47 502 GLU B O 1
ATOM 5304 N N . GLN B 1 175 ? -43.886 37.918 -28.503 1.00 90.21 503 GLN B N 1
ATOM 5305 C CA . GLN B 1 175 ? -44.595 38.940 -27.730 1.00 95.76 503 GLN B CA 1
ATOM 5306 C C . GLN B 1 175 ? -46.016 39.105 -28.285 1.00 100.70 503 GLN B C 1
ATOM 5307 O O . GLN B 1 175 ? -46.263 38.896 -29.481 1.00 101.33 503 GLN B O 1
ATOM 5313 N N . ASN B 1 176 ? -46.949 39.454 -27.408 1.00 104.69 504 ASN B N 1
ATOM 5314 C CA . ASN B 1 176 ? -48.335 39.674 -27.814 1.00 109.30 504 ASN B CA 1
ATOM 5315 C C . ASN B 1 176 ? -48.552 41.111 -28.297 1.00 113.17 504 ASN B C 1
ATOM 5316 O O . ASN B 1 176 ? -49.602 41.429 -28.855 1.00 117.70 504 ASN B O 1
ATOM 5321 N N . LYS B 1 177 ? -47.548 41.963 -28.079 1.00 112.06 505 LYS B N 1
ATOM 5322 C CA . LYS B 1 177 ? -47.484 43.296 -28.680 1.00 115.17 505 LYS B CA 1
ATOM 5323 C C . LYS B 1 177 ? -48.607 44.237 -28.204 1.00 119.67 505 LYS B C 1
ATOM 5324 O O . LYS B 1 177 ? -49.067 45.103 -28.961 1.00 123.29 505 LYS B O 1
ATOM 5326 N N . LYS B 1 178 ? -49.032 44.064 -26.950 1.00 118.34 506 LYS B N 1
ATOM 5327 C CA . LYS B 1 178 ? -50.010 44.957 -26.320 1.00 121.65 506 LYS B CA 1
ATOM 5328 C C . LYS B 1 178 ? -49.341 46.006 -25.415 1.00 121.47 506 LYS B C 1
ATOM 5329 O O . LYS B 1 178 ? -49.925 47.058 -25.150 1.00 125.11 506 LYS B O 1
ATOM 5331 N N . VAL B 1 179 ? -48.113 45.726 -24.971 1.00 116.91 507 VAL B N 1
ATOM 5332 C CA . VAL B 1 179 ? -47.438 46.519 -23.926 1.00 116.19 507 VAL B CA 1
ATOM 5333 C C . VAL B 1 179 ? -46.796 47.833 -24.403 1.00 117.52 507 VAL B C 1
ATOM 5334 O O . VAL B 1 179 ? -45.734 47.814 -25.034 1.00 115.38 507 VAL B O 1
ATOM 5336 N N . MET B 1 180 ? -47.428 48.964 -24.074 1.00 120.53 508 MET B N 1
ATOM 5337 C CA . MET B 1 180 ? -46.885 50.298 -24.378 1.00 122.97 508 MET B CA 1
ATOM 5338 C C . MET B 1 180 ? -45.743 50.650 -23.412 1.00 121.88 508 MET B C 1
ATOM 5339 O O . MET B 1 180 ? -45.982 50.809 -22.216 1.00 122.20 508 MET B O 1
ATOM 5341 N N . PRO B 1 181 ? -44.501 50.795 -23.928 1.00 121.35 509 PRO B N 1
ATOM 5342 C CA . PRO B 1 181 ? -43.321 50.873 -23.056 1.00 118.58 509 PRO B CA 1
ATOM 5343 C C . PRO B 1 181 ? -43.119 52.236 -22.398 1.00 120.97 509 PRO B C 1
ATOM 5344 O O . PRO B 1 181 ? -43.528 53.265 -22.947 1.00 124.54 509 PRO B O 1
ATOM 5348 N N . LYS B 1 182 ? -42.474 52.227 -21.234 1.00 118.66 510 LYS B N 1
ATOM 5349 C CA . LYS B 1 182 ? -42.197 53.453 -20.484 1.00 121.06 510 LYS B CA 1
ATOM 5350 C C . LYS B 1 182 ? -41.002 54.206 -21.069 1.00 120.84 510 LYS B C 1
ATOM 5351 O O . LYS 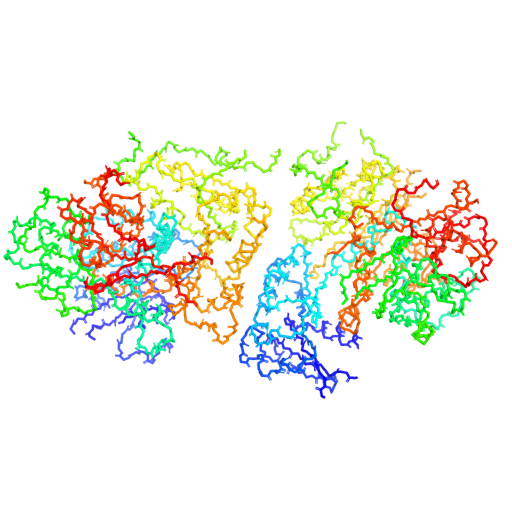B 1 182 ? -41.093 55.399 -21.373 1.00 123.19 510 LYS B O 1
ATOM 5353 N N . GLN B 1 183 ? -39.899 53.479 -21.246 1.00 116.59 511 GLN B N 1
ATOM 5354 C CA . GLN B 1 183 ? -38.582 54.066 -21.499 1.00 115.69 511 GLN B CA 1
ATOM 5355 C C . GLN B 1 183 ? -38.061 53.735 -22.905 1.00 112.65 511 GLN B C 1
ATOM 5356 O O . GLN B 1 183 ? -38.482 52.747 -23.520 1.00 109.67 511 GLN B O 1
ATOM 5362 N N . THR B 1 184 ? -37.145 54.570 -23.397 1.00 112.30 512 THR B N 1
ATOM 5363 C CA . THR B 1 184 ? -36.569 54.420 -24.742 1.00 110.32 512 THR B CA 1
ATOM 5364 C C . THR B 1 184 ? -35.925 53.050 -24.941 1.00 103.63 512 THR B C 1
ATOM 5365 O O . THR B 1 184 ? -36.193 52.372 -25.933 1.00 101.89 512 THR B O 1
ATOM 5369 N N . TRP B 1 185 ? -35.091 52.640 -23.992 1.00 99.27 513 TRP B N 1
ATOM 5370 C CA . TRP B 1 185 ? -34.369 51.377 -24.122 1.00 94.14 513 TRP B CA 1
ATOM 5371 C C . TRP B 1 185 ? -35.300 50.189 -24.154 1.00 90.70 513 TRP B C 1
ATOM 5372 O O . TRP B 1 185 ? -35.045 49.221 -24.869 1.00 88.24 513 TRP B O 1
ATOM 5383 N N . LYS B 1 186 ? -36.392 50.248 -23.396 1.00 90.91 514 LYS B N 1
ATOM 5384 C CA . LYS B 1 186 ? -37.367 49.157 -23.388 1.00 88.55 514 LYS B CA 1
ATOM 5385 C C . LYS B 1 186 ? -38.217 49.180 -24.657 1.00 89.25 514 LYS B C 1
ATOM 5386 O O . LYS B 1 186 ? -38.755 48.150 -25.068 1.00 86.58 514 LYS B O 1
ATOM 5392 N N . LYS B 1 187 ? -38.335 50.354 -25.273 1.00 92.84 515 LYS B N 1
ATOM 5393 C CA . LYS B 1 187 ? -38.979 50.472 -26.581 1.00 94.95 515 LYS B CA 1
ATOM 5394 C C . LYS B 1 187 ? -38.197 49.691 -27.637 1.00 93.13 515 LYS B C 1
ATOM 5395 O O . LYS B 1 187 ? -38.789 49.021 -28.488 1.00 92.79 515 LYS B O 1
ATOM 5397 N N . HIS B 1 188 ? -36.868 49.774 -27.566 1.00 92.39 516 HIS B N 1
ATOM 5398 C CA . HIS B 1 188 ? -35.993 49.027 -28.471 1.00 90.16 516 HIS B CA 1
ATOM 5399 C C . HIS B 1 188 ? -36.114 47.551 -28.252 1.00 85.84 516 HIS B C 1
ATOM 5400 O O . HIS B 1 188 ? -36.298 46.780 -29.192 1.00 83.97 516 HIS B O 1
ATOM 5407 N N . PHE B 1 189 ? -36.005 47.134 -27.000 1.00 84.06 517 PHE B N 1
ATOM 5408 C CA . PHE B 1 189 ? -35.967 45.719 -26.713 1.00 80.94 517 PHE B CA 1
ATOM 5409 C C . PHE B 1 189 ? -37.183 44.994 -27.257 1.00 81.19 517 PHE B C 1
ATOM 5410 O O . PHE B 1 189 ? -37.044 43.958 -27.904 1.00 80.23 517 PHE B O 1
ATOM 5418 N N . LEU B 1 190 ? -38.370 45.529 -26.988 1.00 83.92 518 LEU B N 1
ATOM 5419 C CA . LEU B 1 190 ? -39.599 44.810 -27.318 1.00 84.33 518 LEU B CA 1
ATOM 5420 C C . LEU B 1 190 ? -39.796 44.666 -28.829 1.00 85.29 518 LEU B C 1
ATOM 5421 O O . LEU B 1 190 ? -40.162 43.587 -29.309 1.00 82.68 518 LEU B O 1
ATOM 5426 N N . ASN B 1 191 ? -39.546 45.737 -29.579 1.00 88.34 519 ASN B N 1
ATOM 5427 C CA . ASN B 1 191 ? -39.759 45.684 -31.025 1.00 89.92 519 ASN B CA 1
ATOM 5428 C C . ASN B 1 191 ? -38.705 44.824 -31.745 1.00 86.46 519 ASN B C 1
ATOM 5429 O O . ASN B 1 191 ? -38.942 44.359 -32.856 1.00 86.43 519 ASN B O 1
ATOM 5434 N N . SER B 1 192 ? -37.557 44.606 -31.103 1.00 83.64 520 SER B N 1
ATOM 5435 C CA . SER B 1 192 ? -36.542 43.692 -31.632 1.00 81.05 520 SER B CA 1
ATOM 5436 C C . SER B 1 192 ? -37.022 42.247 -31.507 1.00 77.46 520 SER B C 1
ATOM 5437 O O . SER B 1 192 ? -36.605 41.371 -32.266 1.00 75.25 520 SER B O 1
ATOM 5440 N N . MET B 1 193 ? -37.900 42.010 -30.538 1.00 77.18 521 MET B N 1
ATOM 5441 C CA . MET B 1 193 ? -38.440 40.679 -30.282 1.00 75.17 521 MET B CA 1
ATOM 5442 C C . MET B 1 193 ? -39.376 40.220 -31.393 1.00 74.75 521 MET B C 1
ATOM 5443 O O . MET B 1 193 ? -39.585 39.008 -31.578 1.00 72.80 521 MET B O 1
ATOM 5448 N N . LYS B 1 194 ? -39.931 41.194 -32.123 1.00 76.21 522 LYS B N 1
ATOM 5449 C CA . LYS B 1 194 ? -40.771 40.933 -33.295 1.00 76.03 522 LYS B CA 1
ATOM 5450 C C . LYS B 1 194 ? -40.046 40.020 -34.289 1.00 72.53 522 LYS B C 1
ATOM 5451 O O . LYS B 1 194 ? -40.682 39.298 -35.060 1.00 72.07 522 LYS B O 1
ATOM 5457 N N . ASN B 1 195 ? -38.715 40.056 -34.260 1.00 69.71 523 ASN B N 1
ATOM 5458 C CA . ASN B 1 195 ? -37.901 39.203 -35.117 1.00 66.97 523 ASN B CA 1
ATOM 5459 C C . ASN B 1 195 ? -38.055 37.715 -34.821 1.00 62.30 523 ASN B C 1
ATOM 5460 O O . ASN B 1 195 ? -37.924 37.270 -33.683 1.00 60.07 523 ASN B O 1
ATOM 5465 N N . LYS B 1 196 ? -38.338 36.968 -35.879 1.00 61.20 524 LYS B N 1
ATOM 5466 C CA . LYS B 1 196 ? -38.523 35.537 -35.820 1.00 58.24 524 LYS B CA 1
ATOM 5467 C C . LYS B 1 196 ? -37.448 34.948 -36.695 1.00 56.57 524 LYS B C 1
ATOM 5468 O O . LYS B 1 196 ? -36.595 35.672 -37.179 1.00 58.31 524 LYS B O 1
ATOM 5474 N N . ILE B 1 197 ? -37.483 33.637 -36.889 1.00 53.83 525 ILE B N 1
ATOM 5475 C CA . ILE B 1 197 ? -36.702 32.993 -37.935 1.00 52.98 525 ILE B CA 1
ATOM 5476 C C . ILE B 1 197 ? -37.663 32.415 -38.955 1.00 53.96 525 ILE B C 1
ATOM 5477 O O . ILE B 1 197 ? -38.192 31.315 -38.777 1.00 52.27 525 ILE B O 1
ATOM 5482 N N . LEU B 1 198 ? -37.898 33.180 -40.015 1.00 56.73 526 LEU B N 1
ATOM 5483 C CA . LEU B 1 198 ? -38.680 32.703 -41.141 1.00 58.17 526 LEU B CA 1
ATOM 5484 C C . LEU B 1 198 ? -37.764 31.979 -42.125 1.00 57.74 526 LEU B C 1
ATOM 5485 O O . LEU B 1 198 ? -36.560 32.255 -42.187 1.00 57.71 526 LEU B O 1
ATOM 5490 N N . THR B 1 199 ? -38.342 31.046 -42.878 1.00 57.48 527 THR B N 1
ATOM 5491 C CA . THR B 1 199 ? -37.608 30.277 -43.877 1.00 57.51 527 THR B CA 1
ATOM 5492 C C . THR B 1 199 ? -38.177 30.517 -45.261 1.00 60.74 527 THR B C 1
ATOM 5493 O O . THR B 1 199 ? -39.384 30.694 -45.404 1.00 62.66 527 THR B O 1
ATOM 5497 N N . GLN B 1 200 ? -37.314 30.499 -46.279 1.00 62.10 528 GLN B N 1
ATOM 5498 C CA . GLN B 1 200 ? -37.724 30.788 -47.661 1.00 65.04 528 GLN B CA 1
ATOM 5499 C C . GLN B 1 200 ? -36.686 30.274 -48.650 1.00 65.92 528 GLN B C 1
ATOM 5500 O O . GLN B 1 200 ? -35.492 30.327 -48.383 1.00 64.76 528 GLN B O 1
ATOM 5506 N N . ARG B 1 201 ? -37.142 29.756 -49.784 1.00 68.47 529 ARG B N 1
ATOM 5507 C CA . ARG B 1 201 ? -36.220 29.364 -50.846 1.00 70.98 529 ARG B CA 1
ATOM 5508 C C . ARG B 1 201 ? -35.907 30.573 -51.716 1.00 75.02 529 ARG B C 1
ATOM 5509 O O . ARG B 1 201 ? -36.754 31.439 -51.933 1.00 77.48 529 ARG B O 1
ATOM 5517 N N . LEU B 1 202 ? -34.684 30.614 -52.222 1.00 75.95 530 LEU B N 1
ATOM 5518 C CA . LEU B 1 202 ? -34.149 31.811 -52.844 1.00 79.67 530 LEU B CA 1
ATOM 5519 C C . LEU B 1 202 ? -34.404 31.826 -54.349 1.00 83.87 530 LEU B C 1
ATOM 5520 O O . LEU B 1 202 ? -34.573 30.770 -54.971 1.00 83.50 530 LEU B O 1
ATOM 5525 N N . SER B 1 203 ? -34.423 33.030 -54.925 1.00 87.79 531 SER B N 1
ATOM 5526 C CA . SER B 1 203 ? -34.660 33.207 -56.359 1.00 92.23 531 SER B CA 1
ATOM 5527 C C . SER B 1 203 ? -33.632 32.473 -57.211 1.00 93.16 531 SER B C 1
ATOM 5528 O O . SER B 1 203 ? -32.544 32.138 -56.747 1.00 91.35 531 SER B O 1
ATOM 5531 N N . ASP B 1 204 ? -33.989 32.233 -58.467 1.00 96.31 532 ASP B N 1
ATOM 5532 C CA . ASP B 1 204 ? -33.108 31.526 -59.390 1.00 97.99 532 ASP B CA 1
ATOM 5533 C C . ASP B 1 204 ? -31.916 32.398 -59.801 1.00 101.11 532 ASP B C 1
ATOM 5534 O O . ASP B 1 204 ? -30.790 31.906 -59.874 1.00 100.54 532 ASP B O 1
ATOM 5539 N N . ASP B 1 205 ? -32.162 33.693 -60.020 1.00 104.45 533 ASP B N 1
ATOM 5540 C CA . ASP B 1 205 ? -31.122 34.643 -60.464 1.00 108.38 533 ASP B CA 1
ATOM 5541 C C . ASP B 1 205 ? -30.000 34.814 -59.427 1.00 105.82 533 ASP B C 1
ATOM 5542 O O . ASP B 1 205 ? -29.030 35.525 -59.679 1.00 108.73 533 ASP B O 1
ATOM 5547 N N . PHE B 1 206 ? -30.140 34.173 -58.266 1.00 100.41 534 PHE B N 1
ATOM 5548 C CA . PHE B 1 206 ? -29.064 34.112 -57.276 1.00 97.74 534 PHE B CA 1
ATOM 5549 C C . PHE B 1 206 ? -27.997 33.076 -57.610 1.00 96.66 534 PHE B C 1
ATOM 5550 O O . PHE B 1 206 ? -26.838 33.248 -57.237 1.00 96.58 534 PHE B O 1
ATOM 5558 N N . ALA B 1 207 ? -28.383 32.008 -58.304 1.00 95.68 535 ALA B N 1
ATOM 5559 C CA . ALA B 1 207 ? -27.495 30.864 -58.518 1.00 94.99 535 ALA B CA 1
ATOM 5560 C C . ALA B 1 207 ? -26.096 31.290 -58.958 1.00 99.22 535 ALA B C 1
ATOM 5561 O O . ALA B 1 207 ? -25.944 32.152 -59.817 1.00 104.26 535 ALA B O 1
ATOM 5563 N N . GLY B 1 208 ? -25.077 30.699 -58.344 1.00 98.14 536 GLY B N 1
ATOM 5564 C CA . GLY B 1 208 ? -23.682 31.010 -58.664 1.00 102.31 536 GLY B CA 1
ATOM 5565 C C . GLY B 1 208 ? -23.047 32.101 -57.814 1.00 103.28 536 GLY B C 1
ATOM 5566 O O . GLY B 1 208 ? -21.821 32.244 -57.801 1.00 105.73 536 GLY B O 1
ATOM 5567 N N . MET B 1 209 ? -23.864 32.868 -57.097 1.00 101.65 537 MET B N 1
ATOM 5568 C CA . MET B 1 209 ? -23.340 33.927 -56.247 1.00 102.29 537 MET B CA 1
ATOM 5569 C C . MET B 1 209 ? -22.802 33.319 -54.969 1.00 98.17 537 MET B C 1
ATOM 5570 O O . MET B 1 209 ? -23.381 32.378 -54.443 1.00 94.11 537 MET B O 1
ATOM 5575 N N . SER B 1 210 ? -21.682 33.840 -54.484 1.00 99.98 538 SER B N 1
ATOM 5576 C CA . SER B 1 210 ? -21.147 33.406 -53.206 1.00 96.60 538 SER B CA 1
ATOM 5577 C C . SER B 1 210 ? -22.077 33.885 -52.099 1.00 92.91 538 SER B C 1
ATOM 5578 O O . SER B 1 210 ? -22.804 34.862 -52.274 1.00 94.77 538 SER B O 1
ATOM 5581 N N . PHE B 1 211 ? -22.064 33.196 -50.966 1.00 88.19 539 PHE B N 1
ATOM 5582 C CA . PHE B 1 211 ? -22.981 33.527 -49.885 1.00 84.90 539 PHE B CA 1
ATOM 5583 C C . PHE B 1 211 ? -22.904 35.006 -49.508 1.00 86.92 539 PHE B C 1
ATOM 5584 O O . PHE B 1 211 ? -23.916 35.707 -49.579 1.00 86.84 539 PHE B O 1
ATOM 5592 N N . PRO B 1 212 ? -21.706 35.494 -49.134 1.00 88.97 540 PRO B N 1
ATOM 5593 C CA . PRO B 1 212 ? -21.601 36.890 -48.696 1.00 91.24 540 PRO B CA 1
ATOM 5594 C C . PRO B 1 212 ? -22.113 37.875 -49.741 1.00 95.18 540 PRO B C 1
ATOM 5595 O O . PRO B 1 212 ? -22.689 38.905 -49.393 1.00 95.78 540 PRO B O 1
ATOM 5599 N N . GLU B 1 213 ? -21.904 37.545 -51.009 1.00 98.11 541 GLU B N 1
ATOM 5600 C CA . GLU B 1 213 ? -22.440 38.335 -52.105 1.00 102.56 541 GLU B CA 1
ATOM 5601 C C . GLU B 1 213 ? -23.961 38.388 -52.001 1.00 99.78 541 GLU B C 1
ATOM 5602 O O . GLU B 1 213 ? -24.567 39.442 -52.168 1.00 102.31 541 GLU B O 1
ATOM 5608 N N . VAL B 1 214 ? -24.572 37.250 -51.701 1.00 94.95 542 VAL B N 1
ATOM 5609 C CA . VAL B 1 214 ? -26.022 37.170 -51.618 1.00 92.33 542 VAL B CA 1
ATOM 5610 C C . VAL B 1 214 ? -26.522 37.849 -50.356 1.00 89.87 542 VAL B C 1
ATOM 5611 O O . VAL B 1 214 ? -27.424 38.681 -50.406 1.00 91.17 542 VAL B O 1
ATOM 5615 N N . ALA B 1 215 ? -25.929 37.484 -49.226 1.00 86.57 543 ALA B N 1
ATOM 5616 C CA . ALA B 1 215 ? -26.283 38.073 -47.942 1.00 84.44 543 ALA B CA 1
ATOM 5617 C C . ALA B 1 215 ? -26.426 39.581 -48.057 1.00 88.20 543 ALA B C 1
ATOM 5618 O O . ALA B 1 215 ? -27.382 40.159 -47.532 1.00 87.74 543 ALA B O 1
ATOM 5620 N N . ARG B 1 216 ? -25.470 40.202 -48.750 1.00 92.23 544 ARG B N 1
ATOM 5621 C CA . ARG B 1 216 ? -25.474 41.647 -48.978 1.00 96.42 544 ARG B CA 1
ATOM 5622 C C . ARG B 1 216 ? -26.770 42.139 -49.626 1.00 97.89 544 ARG B C 1
ATOM 5623 O O . ARG B 1 216 ? -27.492 42.951 -49.047 1.00 97.66 544 ARG B O 1
ATOM 5631 N N . LEU B 1 217 ? -27.061 41.641 -50.823 1.00 99.51 545 LEU B N 1
ATOM 5632 C CA . LEU B 1 217 ? -28.211 42.118 -51.601 1.00 102.07 545 LEU B CA 1
ATOM 5633 C C . LEU B 1 217 ? -29.506 42.079 -50.804 1.00 99.05 545 LEU B C 1
ATOM 5634 O O . LEU B 1 217 ? -30.280 43.035 -50.808 1.00 101.45 545 LEU B O 1
ATOM 5639 N N . CYS B 1 218 ? -29.726 40.966 -50.118 1.00 94.30 546 CYS B N 1
ATOM 5640 C CA . CYS B 1 218 ? -30.924 40.778 -49.318 1.00 91.18 546 CYS B CA 1
ATOM 5641 C C . CYS B 1 218 ? -30.994 41.824 -48.220 1.00 91.11 546 CYS B C 1
ATOM 5642 O O . CYS B 1 218 ? -32.055 42.388 -47.956 1.00 91.70 546 CYS B O 1
ATOM 5645 N N . PHE B 1 219 ? -29.853 42.094 -47.599 1.00 90.69 547 PHE B N 1
ATOM 5646 C CA . PHE B 1 219 ? -29.778 43.099 -46.555 1.00 90.69 547 PHE B CA 1
ATOM 5647 C C . PHE B 1 219 ? -30.037 44.495 -47.105 1.00 95.36 547 PHE B C 1
ATOM 5648 O O . PHE B 1 219 ? -30.799 45.260 -46.518 1.00 95.54 547 PHE B O 1
ATOM 5656 N N . LEU B 1 220 ? -29.402 44.823 -48.229 1.00 99.14 548 LEU B N 1
ATOM 5657 C CA . LEU B 1 220 ? -29.440 46.190 -48.763 1.00 104.26 548 LEU B CA 1
ATOM 5658 C C . LEU B 1 220 ? -30.676 46.448 -49.613 1.00 106.35 548 LEU B C 1
ATOM 5659 O O . LEU B 1 220 ? -31.356 47.461 -49.437 1.00 108.59 548 LEU B O 1
ATOM 5664 N N . LYS B 1 221 ? -30.958 45.534 -50.534 1.00 105.81 549 LYS B N 1
ATOM 5665 C CA . LYS B 1 221 ? -32.105 45.678 -51.425 1.00 108.44 549 LYS B CA 1
ATOM 5666 C C . LYS B 1 221 ? -33.418 45.403 -50.698 1.00 105.55 549 LYS B C 1
ATOM 5667 O O . LYS B 1 221 ? -34.388 46.145 -50.862 1.00 108.19 549 LYS B O 1
ATOM 5669 N N . MET B 1 222 ? -33.439 44.351 -49.883 1.00 100.70 550 MET B N 1
ATOM 5670 C CA . MET B 1 222 ? -34.679 43.882 -49.256 1.00 97.86 550 MET B CA 1
ATOM 5671 C C . MET B 1 222 ? -34.781 44.119 -47.752 1.00 94.89 550 MET B C 1
ATOM 5672 O O . MET B 1 222 ? -35.834 43.855 -47.171 1.00 92.94 550 MET B O 1
ATOM 5677 N N . HIS B 1 223 ? -33.709 44.604 -47.125 1.00 94.82 551 HIS B N 1
ATOM 5678 C CA . HIS B 1 223 ? -33.656 44.726 -45.660 1.00 92.08 551 HIS B CA 1
ATOM 5679 C C . HIS B 1 223 ? -33.940 43.412 -44.960 1.00 86.70 551 HIS B C 1
ATOM 5680 O O . HIS B 1 223 ? -34.580 43.382 -43.907 1.00 84.50 551 HIS B O 1
ATOM 5687 N N . LEU B 1 224 ? -33.448 42.317 -45.534 1.00 84.39 552 LEU B N 1
ATOM 5688 C CA . LEU B 1 224 ? -33.597 40.992 -44.947 1.00 79.20 552 LEU B CA 1
ATOM 5689 C C . LEU B 1 224 ? -32.249 40.476 -44.483 1.00 76.48 552 LEU B C 1
ATOM 5690 O O . LEU B 1 224 ? -31.303 40.387 -45.270 1.00 77.50 552 LEU B O 1
ATOM 5695 N N . LEU B 1 225 ? -32.163 40.130 -43.205 1.00 72.87 553 LEU B N 1
ATOM 5696 C CA . LEU B 1 225 ? -30.945 39.553 -42.662 1.00 70.73 553 LEU B CA 1
ATOM 5697 C C . LEU B 1 225 ? -30.976 38.037 -42.831 1.00 67.86 553 LEU B C 1
ATOM 5698 O O . LEU B 1 225 ? -31.651 37.333 -42.081 1.00 65.07 553 LEU B O 1
ATOM 5703 N N . LEU B 1 226 ? -30.249 37.547 -43.829 1.00 69.20 554 LEU B N 1
ATOM 5704 C CA . LEU B 1 226 ? -30.145 36.112 -44.086 1.00 67.03 554 LEU B CA 1
ATOM 5705 C C . LEU B 1 226 ? -28.886 35.579 -43.419 1.00 65.53 554 LEU B C 1
ATOM 5706 O O . LEU B 1 226 ? -27.853 36.249 -43.453 1.00 67.76 554 LEU B O 1
ATOM 5711 N N . ILE B 1 227 ? -28.966 34.385 -42.821 1.00 62.12 555 ILE B N 1
ATOM 5712 C CA . ILE B 1 227 ? -27.873 33.876 -41.973 1.00 60.41 555 ILE B CA 1
ATOM 5713 C C . ILE B 1 227 ? -27.372 32.449 -42.225 1.00 58.68 555 ILE B C 1
ATOM 5714 O O . ILE B 1 227 ? -26.273 32.102 -41.797 1.00 57.79 555 ILE B O 1
ATOM 5719 N N . ALA B 1 228 ? -28.159 31.615 -42.893 1.00 58.60 556 ALA B N 1
ATOM 5720 C CA . ALA B 1 228 ? -27.694 30.271 -43.260 1.00 57.98 556 ALA B CA 1
ATOM 5721 C C . ALA B 1 228 ? -28.509 29.687 -44.407 1.00 59.46 556 ALA B C 1
ATOM 5722 O O . ALA B 1 228 ? -29.560 30.223 -44.765 1.00 60.25 556 ALA B O 1
ATOM 5724 N N . ILE B 1 229 ? -28.020 28.592 -44.987 1.00 60.62 557 ILE B N 1
ATOM 5725 C CA . ILE B 1 229 ? -28.727 27.941 -46.094 1.00 62.72 557 ILE B CA 1
ATOM 5726 C C . ILE B 1 229 ? -28.648 26.408 -46.109 1.00 62.25 557 ILE B C 1
ATOM 5727 O O . ILE B 1 229 ? -27.776 25.807 -45.483 1.00 60.04 557 ILE B O 1
ATOM 5732 N N . GLU B 1 230 ? -29.576 25.810 -46.858 1.00 65.34 558 GLU B N 1
ATOM 5733 C CA . GLU B 1 230 ? -29.609 24.374 -47.127 1.00 66.95 558 GLU B CA 1
ATOM 5734 C C . GLU B 1 230 ? -29.628 24.062 -48.619 1.00 71.22 558 GLU B C 1
ATOM 5735 O O . GLU B 1 230 ? -30.009 24.906 -49.435 1.00 74.70 558 GLU B O 1
ATOM 5741 N N . TYR B 1 231 ? -29.253 22.830 -48.963 1.00 72.21 559 TYR B N 1
ATOM 5742 C CA . TYR B 1 231 ? -29.230 22.375 -50.360 1.00 75.29 559 TYR B CA 1
ATOM 5743 C C . TYR B 1 231 ? -30.356 21.385 -50.670 1.00 73.49 559 TYR B C 1
ATOM 5744 O O . TYR B 1 231 ? -30.828 21.286 -51.807 1.00 74.45 559 TYR B O 1
ATOM 5753 N N . PHE B 1 239 ? -33.460 18.471 -49.083 1.00 67.23 567 PHE B N 1
ATOM 5754 C CA . PHE B 1 239 ? -32.475 19.415 -48.541 1.00 68.47 567 PHE B CA 1
ATOM 5755 C C . PHE B 1 239 ? -31.470 18.727 -47.607 1.00 67.54 567 PHE B C 1
ATOM 5756 O O . PHE B 1 239 ? -31.851 18.216 -46.550 1.00 65.59 567 PHE B O 1
ATOM 5764 N N . CYS B 1 240 ? -30.186 18.751 -47.975 1.00 69.86 568 CYS B N 1
ATOM 5765 C CA . CYS B 1 240 ? -29.199 17.807 -47.413 1.00 69.09 568 CYS B CA 1
ATOM 5766 C C . CYS B 1 240 ? -28.147 18.383 -46.458 1.00 67.09 568 CYS B C 1
ATOM 5767 O O . CYS B 1 240 ? -27.617 17.650 -45.624 1.00 67.14 568 CYS B O 1
ATOM 5770 N N . GLY B 1 241 ? -27.828 19.667 -46.567 1.00 66.13 569 GLY B N 1
ATOM 5771 C CA . GLY B 1 241 ? -26.740 20.214 -45.755 1.00 64.47 569 GLY B CA 1
ATOM 5772 C C . GLY B 1 241 ? -26.957 21.643 -45.323 1.00 63.01 569 GLY B C 1
ATOM 5773 O O . GLY B 1 241 ? -26.978 22.555 -46.162 1.00 66.86 569 GLY B O 1
ATOM 5774 N N . LEU B 1 242 ? -27.088 21.837 -44.014 1.00 57.73 570 LEU B N 1
ATOM 5775 C CA . LEU B 1 242 ? -27.321 23.159 -43.440 1.00 56.54 570 LEU B CA 1
ATOM 5776 C C . LEU B 1 242 ? -26.007 23.784 -42.958 1.00 56.68 570 LEU B C 1
ATOM 5777 O O . LEU B 1 242 ? -25.194 23.115 -42.333 1.00 55.72 570 LEU B O 1
ATOM 5782 N N . ILE B 1 243 ? -25.792 25.060 -43.271 1.00 58.30 571 ILE B N 1
ATOM 5783 C CA . ILE B 1 243 ? -24.528 25.730 -42.954 1.00 59.73 571 ILE B CA 1
ATOM 5784 C C . ILE B 1 243 ? -24.770 27.168 -42.514 1.00 59.51 571 ILE B C 1
ATOM 5785 O O . ILE B 1 243 ? -25.509 27.905 -43.169 1.00 60.74 571 ILE B O 1
ATOM 5790 N N . LEU B 1 244 ? -24.129 27.562 -41.418 1.00 57.76 572 LEU B N 1
ATOM 5791 C CA . LEU B 1 244 ? -24.245 28.923 -40.895 1.00 58.32 572 LEU B CA 1
ATOM 5792 C C . LEU B 1 244 ? -23.098 29.802 -41.379 1.00 61.41 572 LEU B C 1
ATOM 5793 O O . LEU B 1 244 ? -21.927 29.466 -41.193 1.00 61.76 572 LEU B O 1
ATOM 5798 N N . ASN B 1 245 ? -23.452 30.938 -41.973 1.00 63.56 573 ASN B N 1
ATOM 5799 C CA . ASN B 1 245 ? -22.486 31.892 -42.514 1.00 67.35 573 ASN B CA 1
ATOM 5800 C C . ASN B 1 245 ? -21.393 31.252 -43.378 1.00 69.68 573 ASN B C 1
ATOM 5801 O O . ASN B 1 245 ? -20.214 31.268 -43.012 1.00 70.49 573 ASN B O 1
ATOM 5806 N N . PRO B 1 246 ? -21.787 30.690 -44.531 1.00 70.75 574 PRO B N 1
ATOM 5807 C CA . PRO B 1 246 ? -20.836 30.019 -45.413 1.00 73.53 574 PRO B CA 1
ATOM 5808 C C . PRO B 1 246 ? -19.706 30.934 -45.857 1.00 78.53 574 PRO B C 1
ATOM 5809 O O . PRO B 1 246 ? -19.946 32.113 -46.123 1.00 81.33 574 PRO B O 1
ATOM 5813 N N . PRO B 1 247 ? -18.475 30.400 -45.929 1.00 80.62 575 PRO B N 1
ATOM 5814 C CA . PRO B 1 247 ? -17.351 31.161 -46.472 1.00 85.27 575 PRO B CA 1
ATOM 5815 C C . PRO B 1 247 ? -17.502 31.481 -47.961 1.00 88.41 575 PRO B C 1
ATOM 5816 O O . PRO B 1 247 ? -18.480 31.070 -48.587 1.00 86.91 575 PRO B O 1
ATOM 5820 N N . PRO B 1 248 ? -16.535 32.221 -48.524 1.00 92.77 576 PRO B N 1
ATOM 5821 C CA . PRO B 1 248 ? -16.546 32.509 -49.951 1.00 96.72 576 PRO B CA 1
ATOM 5822 C C . PRO B 1 248 ? -16.707 31.267 -50.836 1.00 95.85 576 PRO B C 1
ATOM 5823 O O . PRO B 1 248 ? -17.647 31.203 -51.624 1.00 95.74 576 PRO B O 1
ATOM 5827 N N . GLN B 1 249 ? -15.821 30.286 -50.679 1.00 95.35 577 GLN B N 1
ATOM 5828 C CA . GLN B 1 249 ? -15.777 29.109 -51.567 1.00 95.73 577 GLN B CA 1
ATOM 5829 C C . GLN B 1 249 ? -17.133 28.457 -51.874 1.00 92.15 577 GLN B C 1
ATOM 5830 O O . GLN B 1 249 ? -17.302 27.863 -52.934 1.00 94.11 577 GLN B O 1
ATOM 5836 N N . VAL B 1 250 ? -18.093 28.564 -50.964 1.00 87.60 578 VAL B N 1
ATOM 5837 C CA . VAL B 1 250 ? -19.416 27.965 -51.171 1.00 84.46 578 VAL B CA 1
ATOM 5838 C C . VAL B 1 250 ? -20.354 28.922 -51.898 1.00 85.78 578 VAL B C 1
ATOM 5839 O O . VAL B 1 250 ? -20.687 29.989 -51.381 1.00 85.08 578 VAL B O 1
ATOM 5843 N N . ARG B 1 251 ? -20.769 28.528 -53.101 1.00 87.96 579 ARG B N 1
ATOM 5844 C CA . ARG B 1 251 ? -21.707 29.310 -53.911 1.00 90.13 579 ARG B CA 1
ATOM 5845 C C . ARG B 1 251 ? -23.128 28.765 -53.763 1.00 86.70 579 ARG B C 1
ATOM 5846 O O . ARG B 1 251 ? -23.324 27.594 -53.433 1.00 84.15 579 ARG B O 1
ATOM 5848 N N . ILE B 1 252 ? -24.112 29.627 -54.004 1.00 87.25 580 ILE B N 1
ATOM 5849 C CA . ILE B 1 252 ? -25.520 29.251 -53.902 1.00 84.27 580 ILE B CA 1
ATOM 5850 C C . ILE B 1 252 ? -25.904 28.474 -55.140 1.00 86.36 580 ILE B C 1
ATOM 5851 O O . ILE B 1 252 ? -25.351 28.715 -56.205 1.00 91.15 580 ILE B O 1
ATOM 5856 N N . ARG B 1 253 ? -26.843 27.544 -54.996 1.00 83.99 581 ARG B N 1
ATOM 5857 C CA . ARG B 1 253 ? -27.384 26.804 -56.130 1.00 86.57 581 ARG B CA 1
ATOM 5858 C C . ARG B 1 253 ? -28.827 27.224 -56.405 1.00 86.72 581 ARG B C 1
ATOM 5859 O O . ARG B 1 253 ? -29.388 28.060 -55.690 1.00 84.86 581 ARG B O 1
ATOM 5867 N N . LYS B 1 254 ? -29.407 26.660 -57.465 1.00 89.05 582 LYS B N 1
ATOM 5868 C CA . LYS B 1 254 ? -30.827 26.834 -57.760 1.00 89.23 582 LYS B CA 1
ATOM 5869 C C . LYS B 1 254 ? -31.620 26.027 -56.742 1.00 84.71 582 LYS B C 1
ATOM 5870 O O . LYS B 1 254 ? -31.145 25.001 -56.245 1.00 81.64 582 LYS B O 1
ATOM 5872 N N . ASN B 1 255 ? -32.821 26.503 -56.425 1.00 84.43 583 ASN B N 1
ATOM 5873 C CA . ASN B 1 255 ? -33.688 25.867 -55.425 1.00 80.41 583 ASN B CA 1
ATOM 5874 C C . ASN B 1 255 ? -33.046 25.716 -5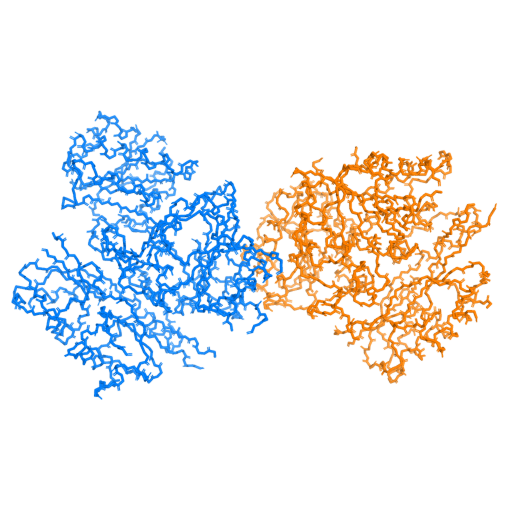4.049 1.00 76.57 583 ASN B C 1
ATOM 5875 O O . ASN B 1 255 ? -33.344 24.777 -53.325 1.00 73.97 583 ASN B O 1
ATOM 5880 N N . THR B 1 256 ? -32.179 26.655 -53.685 1.00 77.54 584 THR B N 1
ATOM 5881 C CA . THR B 1 256 ? -31.557 26.661 -52.364 1.00 74.28 584 THR B CA 1
ATOM 5882 C C . THR B 1 256 ? -32.471 27.336 -51.348 1.00 71.99 584 THR B C 1
ATOM 5883 O O . THR B 1 256 ? -33.073 28.374 -51.632 1.00 74.57 584 THR B O 1
ATOM 5887 N N . LEU B 1 257 ? -32.562 26.739 -50.164 1.00 67.52 585 LEU B N 1
ATOM 5888 C CA . LEU B 1 257 ? -33.378 27.273 -49.081 1.00 65.10 585 LEU B CA 1
ATOM 5889 C C . LEU B 1 257 ? -32.531 28.166 -48.190 1.00 64.26 585 LEU B C 1
ATOM 5890 O O . LEU B 1 257 ? -31.450 27.770 -47.769 1.00 63.06 585 LEU B O 1
ATOM 5895 N N . GLY B 1 258 ? -33.027 29.365 -47.903 1.00 65.23 586 GLY B N 1
ATOM 5896 C CA . GLY B 1 258 ? -32.313 30.323 -47.059 1.00 65.11 586 GLY B CA 1
ATOM 5897 C C . GLY B 1 258 ? -32.937 30.459 -45.688 1.00 62.12 586 GLY B C 1
ATOM 5898 O O . GLY B 1 258 ? -34.115 30.166 -45.504 1.00 60.68 586 GLY B O 1
ATOM 5899 N N . PHE B 1 259 ? -32.141 30.913 -44.725 1.00 61.58 587 PHE B N 1
ATOM 5900 C CA . PHE B 1 259 ? -32.610 31.087 -43.351 1.00 59.70 587 PHE B CA 1
ATOM 5901 C C . PHE B 1 259 ? -32.414 32.518 -42.910 1.00 60.32 587 PHE B C 1
ATOM 5902 O O . PHE B 1 259 ? -31.301 33.036 -42.937 1.00 61.06 587 PHE B O 1
ATOM 5910 N N . PHE B 1 260 ? -33.506 33.139 -42.485 1.00 60.06 588 PHE B N 1
ATOM 5911 C CA . PHE B 1 260 ? -33.569 34.580 -42.343 1.00 62.71 588 PHE B CA 1
ATOM 5912 C C . PHE B 1 260 ? -33.825 35.010 -40.924 1.00 60.72 588 PHE B C 1
ATOM 5913 O O . PHE B 1 260 ? -33.878 34.188 -40.025 1.00 58.39 588 PHE B O 1
ATOM 5921 N N . ILE B 1 261 ? -33.946 36.317 -40.736 1.00 62.58 589 ILE B N 1
ATOM 5922 C CA . ILE B 1 261 ? -34.409 36.892 -39.491 1.00 61.85 589 ILE B CA 1
ATOM 5923 C C . ILE B 1 261 ? -35.306 38.049 -39.874 1.00 66.28 589 ILE B C 1
ATOM 5924 O O . ILE B 1 261 ? -34.825 39.021 -40.444 1.00 70.47 589 ILE B O 1
ATOM 5929 N N . ALA B 1 262 ? -36.605 37.949 -39.604 1.00 67.25 590 ALA B N 1
ATOM 5930 C CA . ALA B 1 262 ? -37.538 38.976 -40.074 1.00 72.11 590 ALA B CA 1
ATOM 5931 C C . ALA B 1 262 ? -38.894 38.940 -39.382 1.00 72.81 590 ALA B C 1
ATOM 5932 O O . ALA B 1 262 ? -39.295 37.910 -38.855 1.00 70.48 590 ALA B O 1
ATOM 5934 N N . GLU B 1 263 ? -39.597 40.073 -39.419 1.00 77.15 591 GLU B N 1
ATOM 5935 C CA . GLU B 1 263 ? -40.923 40.206 -38.809 1.00 78.51 591 GLU B CA 1
ATOM 5936 C C . GLU B 1 263 ? -41.936 39.211 -39.382 1.00 78.69 591 GLU B C 1
ATOM 5937 O O . GLU B 1 263 ? -42.407 38.322 -38.669 1.00 76.21 591 GLU B O 1
ATOM 5943 N N . THR B 1 264 ? -42.263 39.369 -40.664 1.00 81.88 592 THR B N 1
ATOM 5944 C CA . THR B 1 264 ? -43.324 38.586 -41.303 1.00 82.76 592 THR B CA 1
ATOM 5945 C C . THR B 1 264 ? -42.798 37.845 -42.530 1.00 82.16 592 THR B C 1
ATOM 5946 O O . THR B 1 264 ? -41.771 38.221 -43.091 1.00 82.37 592 THR B O 1
ATOM 5950 N N . PRO B 1 265 ? -43.507 36.791 -42.957 1.00 81.80 593 PRO B N 1
ATOM 5951 C CA . PRO B 1 265 ? -43.050 36.016 -44.107 1.00 82.15 593 PRO B CA 1
ATOM 5952 C C . PRO B 1 265 ? -43.247 36.730 -45.442 1.00 86.51 593 PRO B C 1
ATOM 5953 O O . PRO B 1 265 ? -42.649 36.330 -46.441 1.00 87.62 593 PRO B O 1
ATOM 5957 N N . LYS B 1 266 ? -44.087 37.758 -45.472 1.00 89.46 594 LYS B N 1
ATOM 5958 C CA . LYS B 1 266 ? -44.171 38.604 -46.652 1.00 94.04 594 LYS B CA 1
ATOM 5959 C C . LYS B 1 266 ? -42.792 39.182 -46.961 1.00 93.29 594 LYS B C 1
ATOM 5960 O O . LYS B 1 266 ? -42.284 39.026 -48.072 1.00 93.61 594 LYS B O 1
ATOM 5966 N N . ASP B 1 267 ? -42.185 39.814 -45.958 1.00 91.46 595 ASP B N 1
ATOM 5967 C CA . ASP B 1 267 ? -40.870 40.450 -46.103 1.00 91.67 595 ASP B CA 1
ATOM 5968 C C . ASP B 1 267 ? -39.826 39.489 -46.658 1.00 88.96 595 ASP B C 1
ATOM 5969 O O . ASP B 1 267 ? -39.014 39.861 -47.499 1.00 90.92 595 ASP B O 1
ATOM 5974 N N . VAL B 1 268 ? -39.846 38.256 -46.173 1.00 84.50 596 VAL B N 1
ATOM 5975 C CA . VAL B 1 268 ? -38.865 37.262 -46.582 1.00 82.38 596 VAL B CA 1
ATOM 5976 C C . VAL B 1 268 ? -39.154 36.744 -47.990 1.00 84.34 596 VAL B C 1
ATOM 5977 O O . VAL B 1 268 ? -38.240 36.333 -48.706 1.00 84.35 596 VAL B O 1
ATOM 5981 N N . ARG B 1 269 ? -40.419 36.771 -48.393 1.00 86.32 597 ARG B N 1
ATOM 5982 C CA . ARG B 1 269 ? -40.791 36.317 -49.728 1.00 89.09 597 ARG B CA 1
ATOM 5983 C C . ARG B 1 269 ? -40.181 37.204 -50.820 1.00 92.58 597 ARG B C 1
ATOM 5984 O O . ARG B 1 269 ? -39.919 36.729 -51.925 1.00 93.97 597 ARG B O 1
ATOM 5992 N N . ARG B 1 270 ? -39.941 38.480 -50.505 1.00 93.45 598 ARG B N 1
ATOM 5993 C CA . ARG B 1 270 ? -39.261 39.393 -51.430 1.00 96.13 598 ARG B CA 1
ATOM 5994 C C . ARG B 1 270 ? -37.964 38.786 -51.988 1.00 94.54 598 ARG B C 1
ATOM 5995 O O . ARG B 1 270 ? -37.618 39.028 -53.144 1.00 98.07 598 ARG B O 1
ATOM 6003 N N . ALA B 1 271 ? -37.276 37.973 -51.184 1.00 89.25 599 ALA B N 1
ATOM 6004 C CA . ALA B 1 271 ? -36.063 37.272 -51.623 1.00 87.54 599 ALA B CA 1
ATOM 6005 C C . ALA B 1 271 ? -36.340 36.016 -52.443 1.00 86.31 599 ALA B C 1
ATOM 6006 O O . ALA B 1 271 ? -35.450 35.190 -52.621 1.00 84.85 599 ALA B O 1
ATOM 6008 N N . LEU B 1 272 ? -37.562 35.873 -52.943 1.00 87.30 600 LEU B N 1
ATOM 6009 C CA . LEU B 1 272 ? -37.889 34.817 -53.887 1.00 87.28 600 LEU B CA 1
ATOM 6010 C C . LEU B 1 272 ? -37.964 35.375 -55.308 1.00 92.76 600 LEU B C 1
ATOM 6011 O O . LEU B 1 272 ? -38.404 34.671 -56.214 1.00 94.27 600 LEU B O 1
ATOM 6016 N N . PHE B 1 273 ? -37.524 36.622 -55.515 1.00 96.20 601 PHE B N 1
ATOM 6017 C CA . PHE B 1 273 ? -37.697 37.306 -56.815 1.00 101.63 601 PHE B CA 1
ATOM 6018 C C . PHE B 1 273 ? -36.415 37.947 -57.367 1.00 103.95 601 PHE B C 1
ATOM 6019 O O . PHE B 1 273 ? -35.902 38.927 -56.832 1.00 103.95 601 PHE B O 1
ATOM 6027 N N . ASP B 1 353 ? -4.845 18.492 -32.526 1.00 94.24 681 ASP B N 1
ATOM 6028 C CA . ASP B 1 353 ? -5.816 18.566 -31.430 1.00 89.97 681 ASP B CA 1
ATOM 6029 C C . ASP B 1 353 ? -6.837 17.413 -31.472 1.00 85.59 681 ASP B C 1
ATOM 6030 O O . ASP B 1 353 ? -7.070 16.810 -32.524 1.00 85.31 681 ASP B O 1
ATOM 6035 N N . GLN B 1 354 ? -7.462 17.144 -30.327 1.00 81.89 682 GLN B N 1
ATOM 6036 C CA . GLN B 1 354 ? -8.149 15.868 -30.073 1.00 79.06 682 GLN B CA 1
ATOM 6037 C C . GLN B 1 354 ? -9.692 15.951 -30.087 1.00 73.24 682 GLN B C 1
ATOM 6038 O O . GLN B 1 354 ? -10.306 16.491 -29.157 1.00 70.90 682 GLN B O 1
ATOM 6044 N N . LEU B 1 355 ? -10.300 15.391 -31.137 1.00 70.63 683 LEU B N 1
ATOM 6045 C CA . LEU B 1 355 ? -11.761 15.342 -31.299 1.00 65.60 683 LEU B CA 1
ATOM 6046 C C . LEU B 1 355 ? -12.289 13.928 -31.164 1.00 63.89 683 LEU B C 1
ATOM 6047 O O . LEU B 1 355 ? -11.522 12.985 -31.026 1.00 66.31 683 LEU B O 1
ATOM 6052 N N . ASP B 1 356 ? -13.609 13.787 -31.233 1.00 60.67 684 ASP B N 1
ATOM 6053 C CA . ASP B 1 356 ? -14.257 12.476 -31.206 1.00 59.46 684 ASP B CA 1
ATOM 6054 C C . ASP B 1 356 ? -14.256 11.872 -32.594 1.00 60.86 684 ASP B C 1
ATOM 6055 O O . ASP B 1 356 ? -13.628 12.412 -33.502 1.00 63.14 684 ASP B O 1
ATOM 6060 N N . SER B 1 357 ? -14.954 10.749 -32.746 1.00 60.47 685 SER B N 1
ATOM 6061 C CA . SER B 1 357 ? -15.099 10.089 -34.047 1.00 61.81 685 SER B CA 1
ATOM 6062 C C . SER B 1 357 ? -15.793 10.981 -35.089 1.00 60.45 685 SER B C 1
ATOM 6063 O O . SER B 1 357 ? -15.282 11.150 -36.201 1.00 62.96 685 SER B O 1
ATOM 6066 N N . SER B 1 358 ? -16.941 11.551 -34.724 1.00 56.70 686 SER B N 1
ATOM 6067 C CA . SER B 1 358 ? -17.727 12.372 -35.652 1.00 55.29 686 SER B CA 1
ATOM 6068 C C . SER B 1 358 ? -17.137 13.769 -35.873 1.00 55.77 686 SER B C 1
ATOM 6069 O O . SER B 1 358 ? -17.618 14.507 -36.731 1.00 55.81 686 SER B O 1
ATOM 6072 N N . GLY B 1 359 ? -16.107 14.128 -35.107 1.00 56.52 687 GLY B N 1
ATOM 6073 C CA . GLY B 1 359 ? -15.403 15.402 -35.284 1.00 57.91 687 GLY B CA 1
ATOM 6074 C C . GLY B 1 359 ? -16.244 16.609 -34.928 1.00 55.55 687 GLY B C 1
ATOM 6075 O O . GLY B 1 359 ? -16.061 17.688 -35.487 1.00 55.79 687 GLY B O 1
ATOM 6076 N N . MET B 1 360 ? -17.161 16.414 -33.984 1.00 53.40 688 MET B N 1
ATOM 6077 C CA . MET B 1 360 ? -18.129 17.432 -33.592 1.00 51.78 688 MET B CA 1
ATOM 6078 C C . MET B 1 360 ? -17.840 18.044 -32.227 1.00 51.70 688 MET B C 1
ATOM 6079 O O . MET B 1 360 ? -18.283 19.161 -31.937 1.00 50.55 688 MET B O 1
ATOM 6084 N N . PHE B 1 361 ? -17.095 17.321 -31.394 1.00 53.03 689 PHE B N 1
ATOM 6085 C CA . PHE B 1 361 ? -16.777 17.794 -30.057 1.00 53.39 689 PHE B CA 1
ATOM 6086 C C . PHE B 1 361 ? -15.493 17.159 -29.529 1.00 55.20 689 PHE B C 1
ATOM 6087 O O . PHE B 1 361 ? -15.127 16.065 -29.939 1.00 55.35 689 PHE B O 1
ATOM 6095 N N . HIS B 1 362 ? -14.821 17.854 -28.616 1.00 56.83 690 HIS B N 1
ATOM 6096 C CA . HIS B 1 362 ? -13.584 17.355 -28.005 1.00 59.98 690 HIS B CA 1
ATOM 6097 C C . HIS B 1 362 ? -13.831 16.112 -27.212 1.00 60.62 690 HIS B C 1
ATOM 6098 O O . HIS B 1 362 ? -14.875 15.975 -26.579 1.00 59.21 690 HIS B O 1
ATOM 6105 N N . TRP B 1 363 ? -12.852 15.213 -27.206 1.00 63.97 691 TRP B N 1
ATOM 6106 C CA . TRP B 1 363 ? -13.040 13.865 -26.677 1.00 64.06 691 TRP B CA 1
ATOM 6107 C C . TRP B 1 363 ? -11.884 13.465 -25.819 1.00 67.69 691 TRP B C 1
ATOM 6108 O O . TRP B 1 363 ? -10.823 14.091 -25.878 1.00 71.56 691 TRP B O 1
ATOM 6119 N N . CYS B 1 364 ? -12.079 12.436 -24.996 1.00 67.76 692 CYS B N 1
ATOM 6120 C CA . CYS B 1 364 ? -10.981 11.854 -24.214 1.00 71.40 692 CYS B CA 1
ATOM 6121 C C . CYS B 1 364 ? -11.335 10.487 -23.633 1.00 70.90 692 CYS B C 1
ATOM 6122 O O . CYS B 1 364 ? -12.510 10.141 -23.488 1.00 66.73 692 CYS B O 1
ATOM 6125 N N . LYS B 1 365 ? -10.291 9.723 -23.309 1.00 74.64 693 LYS B N 1
ATOM 6126 C CA . LYS B 1 365 ? -10.434 8.367 -22.792 1.00 75.03 693 LYS B CA 1
ATOM 6127 C C . LYS B 1 365 ? -11.239 8.420 -21.499 1.00 73.08 693 LYS B C 1
ATOM 6128 O O . LYS B 1 365 ? -10.900 9.185 -20.595 1.00 73.91 693 LYS B O 1
ATOM 6130 N N . PRO B 1 366 ? -12.302 7.603 -21.406 1.00 70.76 694 PRO B N 1
ATOM 6131 C CA . PRO B 1 366 ? -13.282 7.692 -20.328 1.00 68.68 694 PRO B CA 1
ATOM 6132 C C . PRO B 1 366 ? -12.663 7.487 -18.958 1.00 71.10 694 PRO B C 1
ATOM 6133 O O . PRO B 1 366 ? -12.421 6.350 -18.550 1.00 72.26 694 PRO B O 1
ATOM 6137 N N . THR B 1 367 ? -12.403 8.592 -18.267 1.00 72.37 695 THR B N 1
ATOM 6138 C CA . THR B 1 367 ? -11.809 8.555 -16.927 1.00 75.68 695 THR B CA 1
ATOM 6139 C C . THR B 1 367 ? -12.897 8.431 -15.865 1.00 73.15 695 THR B C 1
ATOM 6140 O O . THR B 1 367 ? -13.991 8.987 -16.011 1.00 69.82 695 THR B O 1
ATOM 6144 N N . SER B 1 368 ? -12.584 7.703 -14.796 1.00 74.21 696 SER B N 1
ATOM 6145 C CA . SER B 1 368 ? -13.574 7.399 -13.773 1.00 72.24 696 SER B CA 1
ATOM 6146 C C . SER B 1 368 ? -13.830 8.601 -12.883 1.00 69.84 696 SER B C 1
ATOM 6147 O O . SER B 1 368 ? -13.058 9.556 -12.858 1.00 69.70 696 SER B O 1
ATOM 6150 N N . LEU B 1 369 ? -14.927 8.525 -12.146 1.00 67.79 697 LEU B N 1
ATOM 6151 C CA . LEU B 1 369 ? -15.413 9.640 -11.349 1.00 66.36 697 LEU B CA 1
ATOM 6152 C C . LEU B 1 369 ? -14.494 9.933 -10.180 1.00 68.43 697 LEU B C 1
ATOM 6153 O O . LEU B 1 369 ? -14.358 11.076 -9.750 1.00 67.09 697 LEU B O 1
ATOM 6158 N N . ASP B 1 370 ? -13.862 8.890 -9.669 1.00 71.61 698 ASP B N 1
ATOM 6159 C CA . ASP B 1 370 ? -13.002 9.036 -8.519 1.00 75.64 698 ASP B CA 1
ATOM 6160 C C . ASP B 1 370 ? -11.949 10.130 -8.756 1.00 75.96 698 ASP B C 1
ATOM 6161 O O . ASP B 1 370 ? -11.680 10.948 -7.872 1.00 76.95 698 ASP B O 1
ATOM 6166 N N . LYS B 1 371 ? -11.371 10.157 -9.954 1.00 74.78 699 LYS B N 1
ATOM 6167 C CA . LYS B 1 371 ? -10.332 11.137 -10.269 1.00 75.09 699 LYS B CA 1
ATOM 6168 C C . LYS B 1 371 ? -10.941 12.510 -10.390 1.00 70.62 699 LYS B C 1
ATOM 6169 O O . LYS B 1 371 ? -10.437 13.469 -9.826 1.00 71.59 699 LYS B O 1
ATOM 6175 N N . VAL B 1 372 ? -12.041 12.583 -11.125 1.00 66.27 700 VAL B N 1
ATOM 6176 C CA . VAL B 1 372 ? -12.697 13.848 -11.443 1.00 63.34 700 VAL B CA 1
ATOM 6177 C C . VAL B 1 372 ? -13.367 14.503 -10.227 1.00 63.15 700 VAL B C 1
ATOM 6178 O O . VAL B 1 372 ? -13.591 15.718 -10.224 1.00 61.55 700 VAL B O 1
ATOM 6182 N N . THR B 1 373 ? -13.686 13.704 -9.203 1.00 64.26 701 THR B N 1
ATOM 6183 C CA . THR B 1 373 ? -14.405 14.210 -8.022 1.00 63.31 701 THR B CA 1
ATOM 6184 C C . THR B 1 373 ? -13.504 14.994 -7.054 1.00 65.15 701 THR B C 1
ATOM 6185 O O . THR B 1 373 ? -12.552 14.459 -6.492 1.00 68.02 701 THR B O 1
ATOM 6189 N N . LEU B 1 374 ? -13.831 16.266 -6.864 1.00 63.61 702 LEU B N 1
ATOM 6190 C CA . LEU B 1 374 ? -13.019 17.164 -6.059 1.00 66.51 702 LEU B CA 1
ATOM 6191 C C . LEU B 1 374 ? -13.091 16.790 -4.587 1.00 69.92 702 LEU B C 1
ATOM 6192 O O . LEU B 1 374 ? -14.176 16.543 -4.071 1.00 69.23 702 LEU B O 1
ATOM 6197 N N . LYS B 1 375 ? -11.939 16.752 -3.916 1.00 74.89 703 LYS B N 1
ATOM 6198 C CA . LYS B 1 375 ? -11.893 16.542 -2.461 1.00 78.25 703 LYS B CA 1
ATOM 6199 C C . LYS B 1 375 ? -12.275 17.847 -1.757 1.00 78.57 703 LYS B C 1
ATOM 6200 O O . LYS B 1 375 ? -11.993 18.940 -2.258 1.00 77.75 703 LYS B O 1
ATOM 6202 N N . ARG B 1 376 ? -12.930 17.720 -0.604 1.00 80.22 704 ARG B N 1
ATOM 6203 C CA . ARG B 1 376 ? -13.397 18.878 0.164 1.00 80.31 704 ARG B CA 1
ATOM 6204 C C . ARG B 1 376 ? -12.580 19.124 1.416 1.00 84.10 704 ARG B C 1
ATOM 6205 O O . ARG B 1 376 ? -12.598 20.231 1.942 1.00 84.89 704 ARG B O 1
ATOM 6213 N N . THR B 1 377 ? -11.879 18.097 1.893 1.00 87.26 705 THR B N 1
ATOM 6214 C CA . THR B 1 377 ? -11.049 18.213 3.091 1.00 91.89 705 THR B CA 1
ATOM 6215 C C . THR B 1 377 ? -9.583 18.487 2.724 1.00 94.70 705 THR B C 1
ATOM 6216 O O . THR B 1 377 ? -9.172 18.295 1.579 1.00 93.56 705 THR B O 1
ATOM 6220 N N . GLY B 1 378 ? -8.808 18.946 3.705 1.00 99.29 706 GLY B N 1
ATOM 6221 C CA . GLY B 1 378 ? -7.385 19.246 3.521 1.00 102.74 706 GLY B CA 1
ATOM 6222 C C . GLY B 1 378 ? -7.107 20.735 3.466 1.00 103.11 706 GLY B C 1
ATOM 6223 O O . GLY B 1 378 ? -7.185 21.345 2.401 1.00 101.34 706 GLY B O 1
ATOM 6224 N N . TYR B 1 382 ? -6.082 24.392 -5.088 1.00 86.51 710 TYR B N 1
ATOM 6225 C CA . TYR B 1 382 ? -7.501 24.678 -4.905 1.00 82.97 710 TYR B CA 1
ATOM 6226 C C . TYR B 1 382 ? -8.165 25.372 -6.116 1.00 80.28 710 TYR B C 1
ATOM 6227 O O . TYR B 1 382 ? -9.257 24.984 -6.537 1.00 76.53 710 TYR B O 1
ATOM 6229 N N . LYS B 1 383 ? -7.471 26.355 -6.691 1.00 82.38 711 LYS B N 1
ATOM 6230 C CA . LYS B 1 383 ? -8.073 27.402 -7.544 1.00 80.09 711 LYS B CA 1
ATOM 6231 C C . LYS B 1 383 ? -8.553 27.019 -8.960 1.00 76.20 711 LYS B C 1
ATOM 6232 O O . LYS B 1 383 ? -7.906 26.237 -9.661 1.00 76.01 711 LYS B O 1
ATOM 6238 N N . PHE B 1 384 ? -9.697 27.605 -9.342 1.00 72.93 712 PHE B N 1
ATOM 6239 C CA . PHE B 1 384 ? -10.248 27.611 -10.714 1.00 70.26 712 PHE B CA 1
ATOM 6240 C C . PHE B 1 384 ? -10.407 29.058 -11.179 1.00 70.53 712 PHE B C 1
ATOM 6241 O O . PHE B 1 384 ? -10.618 29.955 -10.361 1.00 70.81 712 PHE B O 1
ATOM 6249 N N . ARG B 1 385 ? -10.351 29.274 -12.491 1.00 70.65 713 ARG B N 1
ATOM 6250 C CA . ARG B 1 385 ? -10.462 30.619 -13.065 1.00 71.97 713 ARG B CA 1
ATOM 6251 C C . ARG B 1 385 ? -11.311 30.621 -14.328 1.00 68.69 713 ARG B C 1
ATOM 6252 O O . ARG B 1 385 ? -11.264 29.675 -15.108 1.00 68.01 713 ARG B O 1
ATOM 6260 N N . ASN B 1 386 ? -12.071 31.697 -14.526 1.00 67.25 714 ASN B N 1
ATOM 6261 C CA . ASN B 1 386 ? -12.862 31.902 -15.742 1.00 65.17 714 ASN B CA 1
ATOM 6262 C C . ASN B 1 386 ? -13.580 30.621 -16.205 1.00 60.98 714 ASN B C 1
ATOM 6263 O O . ASN B 1 386 ? -13.554 30.250 -17.377 1.00 59.95 714 ASN B O 1
ATOM 6268 N N . HIS B 1 387 ? -14.235 29.966 -15.258 1.00 58.34 715 HIS B N 1
ATOM 6269 C CA . HIS B 1 387 ? -14.845 28.663 -15.479 1.00 55.56 715 HIS B CA 1
ATOM 6270 C C . HIS B 1 387 ? -16.319 28.750 -15.279 1.00 52.70 715 HIS B C 1
ATOM 6271 O O . HIS B 1 387 ? -16.823 29.750 -14.768 1.00 52.83 715 HIS B O 1
ATOM 6278 N N . ILE B 1 388 ? -17.022 27.690 -15.665 1.00 50.18 716 ILE B N 1
ATOM 6279 C CA . ILE B 1 388 ? -18.467 27.633 -15.534 1.00 47.67 716 ILE B CA 1
ATOM 6280 C C . ILE B 1 388 ? -18.867 26.745 -14.370 1.00 46.85 716 ILE B C 1
ATOM 6281 O O . ILE B 1 388 ? -18.527 25.561 -14.340 1.00 46.20 716 ILE B O 1
ATOM 6286 N N . VAL B 1 389 ? -19.582 27.327 -13.412 1.00 46.49 717 VAL B N 1
ATOM 6287 C CA . VAL B 1 389 ? -20.139 26.575 -12.299 1.00 45.81 717 VAL B CA 1
ATOM 6288 C C . VAL B 1 389 ? -21.587 26.238 -12.625 1.00 43.73 717 VAL B C 1
ATOM 6289 O O . VAL B 1 389 ? -22.401 27.127 -12.870 1.00 43.70 717 VAL B O 1
ATOM 6293 N N . ALA B 1 390 ? -21.898 24.948 -12.644 1.00 42.29 718 ALA B N 1
ATOM 6294 C CA . ALA B 1 390 ? -23.255 24.489 -12.847 1.00 40.20 718 ALA B CA 1
ATOM 6295 C C . ALA B 1 390 ? -23.741 23.877 -11.549 1.00 41.19 718 ALA B C 1
ATOM 6296 O O . ALA B 1 390 ? -23.133 22.933 -11.045 1.00 42.61 718 ALA B O 1
ATOM 6298 N N . CYS B 1 391 ? -24.821 24.418 -10.996 1.00 40.91 719 CYS B N 1
ATOM 6299 C CA . CYS B 1 391 ? -25.431 23.853 -9.802 1.00 41.49 719 CYS B CA 1
ATOM 6300 C C . CYS B 1 391 ? -26.550 22.940 -10.228 1.00 40.35 719 CYS B C 1
ATOM 6301 O O . CYS B 1 391 ? -27.417 23.347 -10.987 1.00 39.62 719 CYS B O 1
ATOM 6304 N N . VAL B 1 392 ? -26.544 21.708 -9.751 1.00 41.35 720 VAL B N 1
ATOM 6305 C CA . VAL B 1 392 ? -27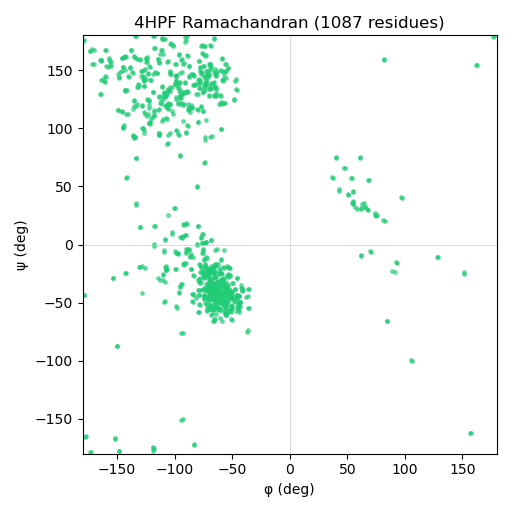.619 20.776 -10.083 1.00 41.71 720 VAL B CA 1
ATOM 6306 C C . VAL B 1 392 ? -28.221 20.224 -8.797 1.00 44.21 720 VAL B C 1
ATOM 6307 O O . VAL B 1 392 ? -27.532 20.114 -7.780 1.00 45.88 720 VAL B O 1
ATOM 6311 N N . PHE B 1 393 ? -29.505 19.879 -8.846 1.00 44.77 721 PHE B N 1
ATOM 6312 C CA . PHE B 1 393 ? -30.198 19.364 -7.669 1.00 47.16 721 PHE B CA 1
ATOM 6313 C C . PHE B 1 393 ? -30.714 17.952 -7.913 1.00 48.69 721 PHE B C 1
ATOM 6314 O O . PHE B 1 393 ? -31.332 17.684 -8.946 1.00 48.75 721 PHE B O 1
ATOM 6322 N N . GLY B 1 394 ? -30.444 17.045 -6.978 1.00 51.31 722 GLY B N 1
ATOM 6323 C CA . GLY B 1 394 ? -30.995 15.701 -7.074 1.00 53.22 722 GLY B CA 1
ATOM 6324 C C . GLY B 1 394 ? -30.663 14.768 -5.928 1.00 57.25 722 GLY B C 1
ATOM 6325 O O . GLY B 1 394 ? -30.211 15.197 -4.873 1.00 59.29 722 GLY B O 1
ATOM 6326 N N . ASP B 1 395 ? -30.899 13.477 -6.157 1.00 60.00 723 ASP B N 1
ATOM 6327 C CA . ASP B 1 395 ? -30.586 12.407 -5.203 1.00 64.31 723 ASP B CA 1
ATOM 6328 C C . ASP B 1 395 ? -30.820 11.050 -5.874 1.00 65.12 723 ASP B C 1
ATOM 6329 O O . ASP B 1 395 ? -31.184 10.991 -7.051 1.00 61.59 723 ASP B O 1
ATOM 6334 N N . ALA B 1 396 ? -30.615 9.967 -5.126 1.00 69.31 724 ALA B N 1
ATOM 6335 C CA . ALA B 1 396 ? -30.996 8.626 -5.589 1.00 71.47 724 ALA B CA 1
ATOM 6336 C C . ALA B 1 396 ? -32.430 8.603 -6.156 1.00 71.52 724 ALA B C 1
ATOM 6337 O O . ALA B 1 396 ? -32.694 7.940 -7.163 1.00 71.18 724 ALA B O 1
ATOM 6339 N N . HIS B 1 397 ? -33.336 9.349 -5.520 1.00 72.21 725 HIS B N 1
ATOM 6340 C CA . HIS B 1 397 ? -34.757 9.357 -5.892 1.00 71.64 725 HIS B CA 1
ATOM 6341 C C . HIS B 1 397 ? -35.107 10.299 -7.020 1.00 67.50 725 HIS B C 1
ATOM 6342 O O . HIS B 1 397 ? -36.224 10.255 -7.531 1.00 67.49 725 HIS B O 1
ATOM 6349 N N . SER B 1 398 ? -34.179 11.165 -7.420 1.00 63.69 726 SER B N 1
ATOM 6350 C CA . SER B 1 398 ? -34.484 12.183 -8.422 1.00 60.16 726 SER B CA 1
ATOM 6351 C C . SER B 1 398 ? -34.376 11.620 -9.819 1.00 56.82 726 SER B C 1
ATOM 6352 O O . SER B 1 398 ? -33.521 10.785 -10.092 1.00 55.71 726 SER B O 1
ATOM 6355 N N . ALA B 1 399 ? -35.241 12.092 -10.709 1.00 55.30 727 ALA B N 1
ATOM 6356 C CA . ALA B 1 399 ? -35.177 11.703 -12.114 1.00 53.77 727 ALA B CA 1
ATOM 6357 C C . ALA B 1 399 ? -33.933 12.310 -12.728 1.00 51.55 727 ALA B C 1
ATOM 6358 O O . ALA B 1 399 ? -33.444 13.327 -12.245 1.00 53.30 727 ALA B O 1
ATOM 6360 N N . PRO B 1 400 ? -33.423 11.708 -13.807 1.00 49.62 728 PRO B N 1
ATOM 6361 C CA . PRO B 1 400 ? -32.208 12.228 -14.405 1.00 48.12 728 PRO B CA 1
ATOM 6362 C C . PRO B 1 400 ? -32.485 13.458 -15.272 1.00 46.10 728 PRO B C 1
ATOM 6363 O O . PRO B 1 400 ? -33.521 13.527 -15.933 1.00 45.54 728 PRO B O 1
ATOM 6367 N N . MET B 1 401 ? -31.573 14.426 -15.242 1.00 45.36 729 MET B N 1
ATOM 6368 C CA . MET B 1 401 ? -31.574 15.533 -16.208 1.00 44.21 729 MET B CA 1
ATOM 6369 C C . MET B 1 401 ? -30.407 15.299 -17.146 1.00 42.83 729 MET B C 1
ATOM 6370 O O . MET B 1 401 ? -29.297 15.048 -16.704 1.00 44.27 729 MET B O 1
ATOM 6375 N N . GLY B 1 402 ? -30.647 15.360 -18.444 1.00 41.56 730 GLY B N 1
ATOM 6376 C CA . GLY B 1 402 ? -29.616 14.971 -19.403 1.00 40.18 730 GLY B CA 1
ATOM 6377 C C . GLY B 1 402 ? -28.476 15.956 -19.407 1.00 38.69 730 GLY B C 1
ATOM 6378 O O . GLY B 1 402 ? -28.531 16.943 -20.126 1.00 37.96 730 GLY B O 1
ATOM 6379 N N . LEU B 1 403 ? -27.445 15.695 -18.609 1.00 38.23 731 LEU B N 1
ATOM 6380 C CA . LEU B 1 403 ? -26.361 16.668 -18.450 1.00 38.21 731 LEU B CA 1
ATOM 6381 C C . LEU B 1 403 ? -25.418 16.673 -19.634 1.00 38.37 731 LEU B C 1
ATOM 6382 O O . LEU B 1 403 ? -24.756 17.680 -19.889 1.00 37.24 731 LEU B O 1
ATOM 6387 N N . ARG B 1 404 ? -25.372 15.554 -20.359 1.00 39.74 732 ARG B N 1
ATOM 6388 C CA . ARG B 1 404 ? -24.705 15.499 -21.663 1.00 40.52 732 ARG B CA 1
ATOM 6389 C C . ARG B 1 404 ? -25.103 16.742 -22.445 1.00 38.85 732 ARG B C 1
ATOM 6390 O O . ARG B 1 404 ? -24.265 17.537 -22.836 1.00 40.22 732 ARG B O 1
ATOM 6398 N N . ASN B 1 405 ? -26.398 16.940 -22.608 1.00 37.13 733 ASN B N 1
ATOM 6399 C CA . ASN B 1 405 ? -26.913 18.057 -23.390 1.00 36.70 733 ASN B CA 1
ATOM 6400 C C . ASN B 1 405 ? -26.359 19.429 -23.000 1.00 35.72 733 ASN B C 1
ATOM 6401 O O . ASN B 1 405 ? -26.437 20.368 -23.783 1.00 35.13 733 ASN B O 1
ATOM 6406 N N . PHE B 1 406 ? -25.832 19.549 -21.788 1.00 35.20 734 PHE B N 1
ATOM 6407 C CA . PHE B 1 406 ? -25.323 20.820 -21.289 1.00 35.53 734 PHE B CA 1
ATOM 6408 C C . PHE B 1 406 ? -23.822 20.944 -21.502 1.00 37.03 734 PHE B C 1
ATOM 6409 O O . PHE B 1 406 ? -23.321 22.034 -21.767 1.00 38.41 734 PHE B O 1
ATOM 6417 N N . VAL B 1 407 ? -23.098 19.837 -21.361 1.00 37.06 735 VAL B N 1
ATOM 6418 C CA . VAL B 1 407 ? -21.665 19.834 -21.623 1.00 37.61 735 VAL B CA 1
ATOM 6419 C C . VAL B 1 407 ? -21.429 19.945 -23.123 1.00 38.17 735 VAL B C 1
ATOM 6420 O O . VAL B 1 407 ? -20.794 20.881 -23.576 1.00 39.77 735 VAL B O 1
ATOM 6424 N N . MET B 1 408 ? -21.983 19.009 -23.884 1.00 37.94 736 MET B N 1
ATOM 6425 C CA . MET B 1 408 ? -21.751 18.910 -25.325 1.00 39.24 736 MET B CA 1
ATOM 6426 C C . MET B 1 408 ? -21.605 20.258 -26.066 1.00 39.03 736 MET B C 1
ATOM 6427 O O . MET B 1 408 ? -20.609 20.462 -26.735 1.00 41.29 736 MET B O 1
ATOM 6432 N N . PRO B 1 409 ? -22.573 21.184 -25.951 1.00 37.02 737 PRO B N 1
ATOM 6433 C CA . PRO B 1 409 ? -22.393 22.463 -26.648 1.00 37.35 737 PRO B CA 1
ATOM 6434 C C . PRO B 1 409 ? -21.201 23.297 -26.153 1.00 38.30 737 PRO B C 1
ATOM 6435 O O . PRO B 1 409 ? -20.576 24.004 -26.934 1.00 39.57 737 PRO B O 1
ATOM 6439 N N . LEU B 1 410 ? -20.895 23.206 -24.866 1.00 37.71 738 LEU B N 1
ATOM 6440 C CA . LEU B 1 410 ? -19.716 23.856 -24.302 1.00 39.02 738 LEU B CA 1
ATOM 6441 C C . LEU B 1 410 ? -18.440 23.086 -24.629 1.00 40.09 738 LEU B C 1
ATOM 6442 O O . LEU B 1 410 ? -17.380 23.398 -24.105 1.00 41.39 738 LEU B O 1
ATOM 6447 N N . ARG B 1 411 ? -18.554 22.056 -25.457 1.00 39.48 739 ARG B N 1
ATOM 6448 C CA . ARG B 1 411 ? -17.424 21.241 -25.834 1.00 41.43 739 ARG B CA 1
ATOM 6449 C C . ARG B 1 411 ? -17.401 21.013 -27.343 1.00 42.92 739 ARG B C 1
ATOM 6450 O O . ARG B 1 411 ? -16.983 19.958 -27.805 1.00 44.38 739 ARG B O 1
ATOM 6458 N N . ALA B 1 412 ? -17.836 22.009 -28.113 1.00 43.68 740 ALA B N 1
ATOM 6459 C CA . ALA B 1 412 ? -17.903 21.884 -29.568 1.00 44.93 740 ALA B CA 1
ATOM 6460 C C . ALA B 1 412 ? -16.505 21.812 -30.153 1.00 48.99 740 ALA B C 1
ATOM 6461 O O . ALA B 1 412 ? -15.568 22.368 -29.585 1.00 51.40 740 ALA B O 1
ATOM 6463 N N . SER B 1 413 ? -16.365 21.129 -31.288 1.00 50.83 741 SER B N 1
ATOM 6464 C CA . SER B 1 413 ? -15.057 20.973 -31.929 1.00 54.29 741 SER B CA 1
ATOM 6465 C C . SER B 1 413 ? -14.543 22.269 -32.543 1.00 56.75 741 SER B C 1
ATOM 6466 O O . SER B 1 413 ? -13.341 22.436 -32.691 1.00 59.84 741 SER B O 1
ATOM 6469 N N . ASN B 1 414 ? -15.441 23.179 -32.908 1.00 56.13 742 ASN B N 1
ATOM 6470 C CA . ASN B 1 414 ? -15.018 24.448 -33.509 1.00 59.44 742 ASN B CA 1
ATOM 6471 C C . ASN B 1 414 ? -14.547 25.484 -32.486 1.00 60.40 742 ASN B C 1
ATOM 6472 O O . ASN B 1 414 ? -14.198 26.609 -32.845 1.00 62.47 742 ASN B O 1
ATOM 6477 N N . TYR B 1 415 ? -14.567 25.109 -31.211 1.00 59.40 743 TYR B N 1
ATOM 6478 C CA . TYR B 1 415 ? -13.751 25.772 -30.209 1.00 61.21 743 TYR B CA 1
ATOM 6479 C C . TYR B 1 415 ? -12.448 25.001 -30.155 1.00 63.50 743 TYR B C 1
ATOM 6480 O O . TYR B 1 415 ? -12.303 23.969 -30.795 1.00 63.54 743 TYR B O 1
ATOM 6489 N N . THR B 1 416 ? -11.497 25.506 -29.389 1.00 65.96 744 THR B N 1
ATOM 6490 C CA . THR B 1 416 ? -10.158 24.942 -29.341 1.00 69.14 744 THR B CA 1
ATOM 6491 C C . THR B 1 416 ? -9.758 24.631 -27.900 1.00 69.52 744 THR B C 1
ATOM 6492 O O . THR B 1 416 ? -10.064 25.399 -26.983 1.00 68.49 744 THR B O 1
ATOM 6496 N N . ARG B 1 417 ? -9.066 23.508 -27.706 1.00 71.04 745 ARG B N 1
ATOM 6497 C CA . ARG B 1 417 ? -8.571 23.112 -26.382 1.00 71.66 745 ARG B CA 1
ATOM 6498 C C . ARG B 1 417 ? -8.116 24.325 -25.561 1.00 73.46 745 ARG B C 1
ATOM 6499 O O . ARG B 1 417 ? -8.442 24.441 -24.382 1.00 72.09 745 ARG B O 1
ATOM 6501 N N . LYS B 1 418 ? -7.379 25.231 -26.196 1.00 77.11 746 LYS B N 1
ATOM 6502 C CA . LYS B 1 418 ? -6.951 26.469 -25.547 1.00 79.20 746 LYS B CA 1
ATOM 6503 C C . LYS B 1 418 ? -8.124 27.214 -24.895 1.00 75.65 746 LYS B C 1
ATOM 6504 O O . LYS B 1 418 ? -8.079 27.521 -23.709 1.00 75.04 746 LYS B O 1
ATOM 6506 N N . GLU B 1 419 ? -9.178 27.473 -25.666 1.00 73.56 747 GLU B N 1
ATOM 6507 C CA . GLU B 1 419 ? -10.266 28.356 -25.221 1.00 71.41 747 GLU B CA 1
ATOM 6508 C C . GLU B 1 419 ? -11.454 27.643 -24.556 1.00 66.60 747 GLU B C 1
ATOM 6509 O O . GLU B 1 419 ? -12.465 28.291 -24.262 1.00 64.27 747 GLU B O 1
ATOM 6515 N N . LEU B 1 420 ? -11.335 26.332 -24.317 1.00 64.92 748 LEU B N 1
ATOM 6516 C CA . LEU B 1 420 ? -12.366 25.569 -23.582 1.00 60.65 748 LEU B CA 1
ATOM 6517 C C . LEU B 1 420 ? -12.388 25.943 -22.097 1.00 60.24 748 LEU B C 1
ATOM 6518 O O . LEU B 1 420 ? -11.334 26.236 -21.507 1.00 62.86 748 LEU B O 1
ATOM 6523 N N . LYS B 1 421 ? -13.584 25.920 -21.502 1.00 56.48 749 LYS B N 1
ATOM 6524 C CA . LYS B 1 421 ? -13.759 26.263 -20.085 1.00 55.61 749 LYS B CA 1
ATOM 6525 C C . LYS B 1 421 ? -13.944 25.039 -19.195 1.00 54.42 749 LYS B C 1
ATOM 6526 O O . LYS B 1 421 ? -14.508 24.032 -19.610 1.00 52.42 749 LYS B O 1
ATOM 6532 N N . ASP B 1 422 ? -13.451 25.127 -17.967 1.00 56.06 750 ASP B N 1
ATOM 6533 C CA . ASP B 1 422 ? -13.643 24.059 -16.993 1.00 55.77 750 ASP B CA 1
ATOM 6534 C C . ASP B 1 422 ? -15.077 24.097 -16.505 1.00 52.61 750 ASP B C 1
ATOM 6535 O O . ASP B 1 422 ? -15.655 25.178 -16.357 1.00 52.81 750 ASP B O 1
ATOM 6540 N N . ILE B 1 423 ? -15.655 22.925 -16.256 1.00 50.04 751 ILE B N 1
ATOM 6541 C CA . ILE B 1 423 ? -17.043 22.844 -15.801 1.00 46.66 751 ILE B CA 1
ATOM 6542 C C . ILE B 1 423 ? -17.129 22.135 -14.458 1.00 45.90 751 ILE B C 1
ATOM 6543 O O . ILE B 1 423 ? -17.016 20.919 -14.382 1.00 45.63 751 ILE B O 1
ATOM 6548 N N . VAL B 1 424 ? -17.320 22.908 -13.398 1.00 45.82 752 VAL B N 1
ATOM 6549 C CA . VAL B 1 424 ? -17.488 22.348 -12.070 1.00 46.10 752 VAL B CA 1
ATOM 6550 C C . VAL B 1 424 ? -18.970 22.193 -11.805 1.00 43.84 752 VAL B C 1
ATOM 6551 O O . VAL B 1 424 ? -19.712 23.174 -11.849 1.00 43.55 752 VAL B O 1
ATOM 6555 N N . PHE B 1 425 ? -19.398 20.962 -11.545 1.00 42.50 753 PHE B N 1
ATOM 6556 C CA . PHE B 1 425 ? -20.758 20.689 -11.110 1.00 40.31 753 PHE B CA 1
ATOM 6557 C C . PHE B 1 425 ? -20.785 20.672 -9.599 1.00 41.95 753 PHE B C 1
ATOM 6558 O O . PHE B 1 425 ? -19.983 19.986 -8.977 1.00 43.80 753 PHE B O 1
ATOM 6566 N N . ILE B 1 426 ? -21.702 21.412 -9.002 1.00 41.89 754 ILE B N 1
ATOM 6567 C CA . ILE B 1 426 ? -21.906 21.323 -7.568 1.00 44.07 754 ILE B CA 1
ATOM 6568 C C . ILE B 1 426 ? -23.191 20.561 -7.309 1.00 44.03 754 ILE B C 1
ATOM 6569 O O . ILE B 1 426 ? -24.258 21.010 -7.714 1.00 43.81 754 ILE B O 1
ATOM 6574 N N . GLY B 1 427 ? -23.110 19.411 -6.651 1.00 45.39 755 GLY B N 1
ATOM 6575 C CA . GLY B 1 427 ? -24.313 18.621 -6.426 1.00 45.23 755 GLY B CA 1
ATOM 6576 C C . GLY B 1 427 ? -24.116 17.295 -5.732 1.00 47.27 755 GLY B C 1
ATOM 6577 O O . GLY B 1 427 ? -23.005 16.919 -5.384 1.00 48.57 755 GLY B O 1
ATOM 6578 N N . SER B 1 428 ? -25.224 16.593 -5.527 1.00 48.05 756 SER B N 1
ATOM 6579 C CA . SER B 1 428 ? -25.214 15.271 -4.922 1.00 50.60 756 SER B CA 1
ATOM 6580 C C . SER B 1 428 ? -24.407 14.309 -5.774 1.00 51.28 756 SER B C 1
ATOM 6581 O O . SER B 1 428 ? -24.727 14.094 -6.941 1.00 49.80 756 SER B O 1
ATOM 6584 N N . LEU B 1 429 ? -23.363 13.726 -5.200 1.00 54.65 757 LEU B N 1
ATOM 6585 C CA . LEU B 1 429 ? -22.546 12.766 -5.938 1.00 55.97 757 LEU B CA 1
ATOM 6586 C C . LEU B 1 429 ? -23.386 11.576 -6.379 1.00 56.23 757 LEU B C 1
ATOM 6587 O O . LEU B 1 429 ? -23.277 11.115 -7.515 1.00 54.62 757 LEU B O 1
ATOM 6592 N N . ASP B 1 430 ? -24.226 11.097 -5.468 1.00 59.05 758 ASP B N 1
ATOM 6593 C CA . ASP B 1 430 ? -25.155 10.008 -5.756 1.00 61.03 758 ASP B CA 1
ATOM 6594 C C . ASP B 1 430 ? -26.017 10.300 -6.981 1.00 58.86 758 ASP B C 1
ATOM 6595 O O . ASP B 1 430 ? -26.260 9.414 -7.803 1.00 59.32 758 ASP B O 1
ATOM 6600 N N . TYR B 1 431 ? -26.482 11.537 -7.107 1.00 57.26 759 TYR B N 1
ATOM 6601 C CA . TYR B 1 431 ? -27.240 11.921 -8.285 1.00 54.92 759 TYR B CA 1
ATOM 6602 C C . TYR B 1 431 ? -26.345 12.011 -9.497 1.00 54.24 759 TYR B C 1
ATOM 6603 O O . TYR B 1 431 ? -26.707 11.533 -10.566 1.00 54.09 759 TYR B O 1
ATOM 6612 N N . LEU B 1 432 ? -25.181 12.635 -9.321 1.00 55.23 760 LEU B N 1
ATOM 6613 C CA . LEU B 1 432 ? -24.281 12.933 -10.437 1.00 53.97 760 LEU B CA 1
ATOM 6614 C C . LEU B 1 432 ? -23.535 11.716 -10.959 1.00 55.19 760 LEU B C 1
ATOM 6615 O O . LEU B 1 432 ? -23.173 11.673 -12.132 1.00 53.29 760 LEU B O 1
ATOM 6620 N N . GLN B 1 433 ? -23.307 10.727 -10.103 1.00 58.19 761 GLN B N 1
ATOM 6621 C CA . GLN B 1 433 ? -22.642 9.517 -10.555 1.00 60.79 761 GLN B CA 1
ATOM 6622 C C . GLN B 1 433 ? -23.553 8.729 -11.490 1.00 59.91 761 GLN B C 1
ATOM 6623 O O . GLN B 1 433 ? -23.073 7.948 -12.309 1.00 61.05 761 GLN B O 1
ATOM 6629 N N . ARG B 1 434 ? -24.861 8.935 -11.381 1.00 59.23 762 ARG B N 1
ATOM 6630 C CA . ARG B 1 434 ? -25.795 8.269 -12.283 1.00 58.92 762 ARG B CA 1
ATOM 6631 C C . ARG B 1 434 ? -25.746 8.852 -13.705 1.00 54.60 762 ARG B C 1
ATOM 6632 O O . ARG B 1 434 ? -26.042 8.145 -14.664 1.00 53.66 762 ARG B O 1
ATOM 6640 N N . GLU B 1 435 ? -25.340 10.116 -13.838 1.00 52.38 763 GLU B N 1
ATOM 6641 C CA . GLU B 1 435 ? -25.160 10.764 -15.156 1.00 50.69 763 GLU B CA 1
ATOM 6642 C C . GLU B 1 435 ? -23.777 10.514 -15.760 1.00 50.12 763 GLU B C 1
ATOM 6643 O O . GLU B 1 435 ? -23.578 10.654 -16.966 1.00 48.17 763 GLU B O 1
ATOM 6649 N N . TRP B 1 436 ? -22.819 10.166 -14.912 1.00 51.29 764 TRP B N 1
ATOM 6650 C CA . TRP B 1 436 ? -21.421 10.131 -15.305 1.00 52.13 764 TRP B CA 1
ATOM 6651 C C . TRP B 1 436 ? -21.114 9.259 -16.483 1.00 52.09 764 TRP B C 1
ATOM 6652 O O . TRP B 1 436 ? -20.228 9.578 -17.266 1.00 53.20 764 TRP B O 1
ATOM 6663 N N . ARG B 1 437 ? -21.819 8.142 -16.613 1.00 52.12 765 ARG B N 1
ATOM 6664 C CA . ARG B 1 437 ? -21.679 7.282 -17.785 1.00 52.47 765 ARG B CA 1
ATOM 6665 C C . ARG B 1 437 ? -21.708 8.098 -19.072 1.00 49.67 765 ARG B C 1
ATOM 6666 O O . ARG B 1 437 ? -20.904 7.863 -19.966 1.00 50.39 765 ARG B O 1
ATOM 6674 N N . PHE B 1 438 ? -22.624 9.059 -19.156 1.00 46.87 766 PHE B N 1
ATOM 6675 C CA . PHE B 1 438 ? -22.810 9.842 -20.382 1.00 45.18 766 PHE B CA 1
ATOM 6676 C C . PHE B 1 438 ? -21.964 11.114 -20.461 1.00 43.96 766 PHE B C 1
ATOM 6677 O O . PHE B 1 438 ? -22.005 11.811 -21.474 1.00 43.49 766 PHE B O 1
ATOM 6685 N N . LEU B 1 439 ? -21.223 11.427 -19.404 1.00 43.63 767 LEU B N 1
ATOM 6686 C CA . LEU B 1 439 ? -20.305 12.559 -19.418 1.00 43.84 767 LEU B CA 1
ATOM 6687 C C . LEU B 1 439 ? -18.840 12.123 -19.446 1.00 46.63 767 LEU B C 1
ATOM 6688 O O . LEU B 1 439 ? -17.942 12.959 -19.380 1.00 47.59 767 LEU B O 1
ATOM 6693 N N . TRP B 1 440 ? -18.604 10.819 -19.538 1.00 48.82 768 TRP B N 1
ATOM 6694 C CA . TRP B 1 440 ? -17.253 10.248 -19.505 1.00 52.45 768 TRP B CA 1
ATOM 6695 C C . TRP B 1 440 ? -16.224 10.958 -20.307 1.00 54.41 768 TRP B C 1
ATOM 6696 O O . TRP B 1 440 ? -15.137 11.271 -19.809 1.00 56.71 768 TRP B O 1
ATOM 6707 N N . ASN B 1 441 ? -16.561 11.165 -21.579 1.00 53.57 769 ASN B N 1
ATOM 6708 C CA . ASN B 1 441 ? -15.578 11.433 -22.614 1.00 54.97 769 ASN B CA 1
ATOM 6709 C C . ASN B 1 441 ? -15.343 12.913 -22.860 1.00 54.41 769 ASN B C 1
ATOM 6710 O O . ASN B 1 441 ? -14.595 13.287 -23.765 1.00 56.92 769 ASN B O 1
ATOM 6715 N N . PHE B 1 442 ? -15.966 13.754 -22.046 1.00 51.51 770 PHE B N 1
ATOM 6716 C CA . PHE B 1 442 ? -15.704 15.173 -22.105 1.00 50.56 770 PHE B CA 1
ATOM 6717 C C . PHE B 1 442 ? -14.577 15.527 -21.147 1.00 51.94 770 PHE B C 1
ATOM 6718 O O . PHE B 1 442 ? -14.503 14.988 -20.051 1.00 51.88 770 PHE B O 1
ATOM 6726 N N . PRO B 1 443 ? -13.685 16.426 -21.569 1.00 53.00 771 PRO B N 1
ATOM 6727 C CA . PRO B 1 443 ? -12.556 16.883 -20.760 1.00 55.61 771 PRO B CA 1
ATOM 6728 C C . PRO B 1 443 ? -12.847 18.093 -19.879 1.00 54.19 771 PRO B C 1
ATOM 6729 O O . PRO B 1 443 ? -13.805 18.817 -20.114 1.00 51.58 771 PRO B O 1
ATOM 6733 N N . GLN B 1 444 ? -11.985 18.314 -18.892 1.00 56.22 772 GLN B N 1
ATOM 6734 C CA . GLN B 1 444 ? -12.078 19.464 -17.986 1.00 56.55 772 GLN B CA 1
ATOM 6735 C C . GLN B 1 444 ? -13.442 19.590 -17.298 1.00 53.23 772 GLN B C 1
ATOM 6736 O O . GLN B 1 444 ? -13.934 20.692 -17.048 1.00 52.07 772 GLN B O 1
ATOM 6742 N N . ILE B 1 445 ? -14.029 18.440 -16.983 1.00 51.89 773 ILE B N 1
ATOM 6743 C CA . ILE B 1 445 ? -15.247 18.363 -16.192 1.00 49.58 773 ILE B CA 1
ATOM 6744 C C . ILE B 1 445 ? -14.892 17.883 -14.799 1.00 50.71 773 ILE B C 1
ATOM 6745 O O . ILE B 1 445 ? -14.148 16.924 -14.642 1.00 52.46 773 ILE B O 1
ATOM 6750 N N . TYR B 1 446 ? -15.428 18.557 -13.794 1.00 50.06 774 TYR B N 1
ATOM 6751 C CA . TYR B 1 446 ? -15.100 18.269 -12.411 1.00 51.88 774 TYR B CA 1
ATOM 6752 C C . TYR B 1 446 ? -16.360 18.337 -11.581 1.00 50.10 774 TYR B C 1
ATOM 6753 O O . TYR B 1 446 ? -17.287 19.067 -11.921 1.00 48.29 774 TYR B O 1
ATOM 6762 N N . ILE B 1 447 ? -16.389 17.575 -10.494 1.00 50.88 775 ILE B N 1
ATOM 6763 C CA . ILE B 1 447 ? -17.581 17.462 -9.676 1.00 49.72 775 ILE B CA 1
ATOM 6764 C C . ILE B 1 447 ? -17.273 17.725 -8.219 1.00 51.75 775 ILE B C 1
ATOM 6765 O O . ILE B 1 447 ? -16.481 17.010 -7.611 1.00 54.73 775 ILE B O 1
ATOM 6770 N N . LEU B 1 448 ? -17.901 18.756 -7.667 1.00 50.84 776 LEU B N 1
ATOM 6771 C CA . LEU B 1 448 ? -17.780 19.065 -6.253 1.00 52.49 776 LEU B CA 1
ATOM 6772 C C . LEU B 1 448 ? -19.037 18.562 -5.585 1.00 51.81 776 LEU B C 1
ATOM 6773 O O . LEU B 1 448 ? -20.110 19.098 -5.828 1.00 50.33 776 LEU B O 1
ATOM 6778 N N . PRO B 1 449 ? -18.921 17.528 -4.746 1.00 53.56 777 PRO B N 1
ATOM 6779 C CA . PRO B 1 449 ? -20.105 17.066 -4.049 1.00 53.60 777 PRO B CA 1
ATOM 6780 C C . PRO B 1 449 ? -20.505 18.029 -2.942 1.00 55.01 777 PRO B C 1
ATOM 6781 O O . PRO B 1 449 ? -19.659 18.460 -2.162 1.00 57.70 777 PRO B O 1
ATOM 6785 N N . GLY B 1 450 ? -21.788 18.365 -2.888 1.00 54.24 778 GLY B N 1
ATOM 6786 C CA . GLY B 1 450 ? -22.295 19.366 -1.948 1.00 55.57 778 GLY B CA 1
ATOM 6787 C C . GLY B 1 450 ? -23.592 19.974 -2.445 1.00 53.72 778 GLY B C 1
ATOM 6788 O O . GLY B 1 450 ? -24.237 19.416 -3.322 1.00 51.90 778 GLY B O 1
ATOM 6789 N N . CYS B 1 451 ? -23.971 21.121 -1.894 1.00 54.80 779 CYS B N 1
ATOM 6790 C CA . CYS B 1 451 ? -25.193 21.799 -2.316 1.00 54.17 779 CYS B CA 1
ATOM 6791 C C . CYS B 1 451 ? -24.933 23.260 -2.601 1.00 53.30 779 CYS B C 1
ATOM 6792 O O . CYS B 1 451 ? -24.245 23.927 -1.835 1.00 55.18 779 CYS B O 1
ATOM 6795 N N . ALA B 1 452 ? -25.517 23.756 -3.687 1.00 50.64 780 ALA B N 1
ATOM 6796 C CA . ALA B 1 452 ? -25.345 25.145 -4.089 1.00 50.17 780 ALA B CA 1
ATOM 6797 C C . ALA B 1 452 ? -25.969 26.120 -3.104 1.00 51.75 780 ALA B C 1
ATOM 6798 O O . ALA B 1 452 ? -25.560 27.273 -3.034 1.00 52.92 780 ALA B O 1
ATOM 6800 N N . LEU B 1 453 ? -26.958 25.667 -2.346 1.00 52.84 781 LEU B N 1
ATOM 6801 C CA . LEU B 1 453 ? -27.592 26.522 -1.336 1.00 54.86 781 LEU B CA 1
ATOM 6802 C C . LEU B 1 453 ? -26.599 26.883 -0.232 1.00 56.56 781 LEU B C 1
ATOM 6803 O O . LEU B 1 453 ? -26.711 27.936 0.393 1.00 57.88 781 LEU B O 1
ATOM 6808 N N . TYR B 1 454 ? -25.624 26.009 -0.014 1.00 56.58 782 TYR B N 1
ATOM 6809 C CA . TYR B 1 454 ? -24.553 26.273 0.918 1.00 58.98 782 TYR B CA 1
ATOM 6810 C C . TYR B 1 454 ? -23.503 27.176 0.281 1.00 58.48 782 TYR B C 1
ATOM 6811 O O . TYR B 1 454 ? -22.849 26.792 -0.676 1.00 57.14 782 TYR B O 1
ATOM 6820 N N . SER B 1 455 ? -23.338 28.380 0.818 1.00 60.20 783 SER B N 1
ATOM 6821 C CA . SER B 1 455 ? -22.375 29.328 0.274 1.00 60.26 783 SER B CA 1
ATOM 6822 C C . SER B 1 455 ? -20.950 28.879 0.536 1.00 61.73 783 SER B C 1
ATOM 6823 O O . SER B 1 455 ? -20.039 29.304 -0.163 1.00 62.05 783 SER B O 1
ATOM 6826 N N . GLY B 1 456 ? -20.752 28.036 1.544 1.00 63.60 784 GLY B N 1
ATOM 6827 C CA . GLY B 1 456 ? -19.443 27.431 1.788 1.00 65.57 784 GLY B CA 1
ATOM 6828 C C . GLY B 1 456 ? -18.987 26.553 0.633 1.00 63.61 784 GLY B C 1
ATOM 6829 O O . GLY B 1 456 ? -17.822 26.577 0.239 1.00 64.44 784 GLY B O 1
ATOM 6830 N N . ASP B 1 457 ? -19.914 25.780 0.084 1.00 61.39 785 ASP B N 1
ATOM 6831 C CA . ASP B 1 457 ? -19.611 24.929 -1.060 1.00 59.77 785 ASP B CA 1
ATOM 6832 C C . ASP B 1 457 ? -19.504 25.719 -2.371 1.00 57.84 785 ASP B C 1
ATOM 6833 O O . ASP B 1 457 ? -18.869 25.265 -3.314 1.00 57.44 785 ASP B O 1
ATOM 6838 N N . LEU B 1 458 ? -20.116 26.896 -2.431 1.00 57.42 786 LEU B N 1
ATOM 6839 C CA . LEU B 1 458 ? -19.945 27.776 -3.581 1.00 56.24 786 LEU B CA 1
ATOM 6840 C C . LEU B 1 458 ? -18.534 28.353 -3.593 1.00 58.43 786 LEU B C 1
ATOM 6841 O O . LEU B 1 458 ? -17.915 28.465 -4.648 1.00 57.50 786 LEU B O 1
ATOM 6846 N N . HIS B 1 459 ? -18.038 28.726 -2.417 1.00 61.67 787 HIS B N 1
ATOM 6847 C CA . HIS B 1 459 ? -16.688 29.257 -2.297 1.00 64.87 787 HIS B CA 1
ATOM 6848 C C . HIS B 1 459 ? -15.663 28.198 -2.517 1.00 65.31 787 HIS B C 1
ATOM 6849 O O . HIS B 1 459 ? -14.586 28.475 -3.036 1.00 67.03 787 HIS B O 1
ATOM 6856 N N . ALA B 1 460 ? -15.978 26.967 -2.137 1.00 64.19 788 ALA B N 1
ATOM 6857 C CA . ALA B 1 460 ? -15.090 25.858 -2.436 1.00 64.26 788 ALA B CA 1
ATOM 6858 C C . ALA B 1 460 ? -14.901 25.717 -3.934 1.00 61.89 788 ALA B C 1
ATOM 6859 O O . ALA B 1 460 ? -13.832 25.342 -4.381 1.00 62.99 788 ALA B O 1
ATOM 6861 N N . ALA B 1 461 ? -15.936 26.033 -4.708 1.00 59.05 789 ALA B N 1
ATOM 6862 C CA . ALA B 1 461 ? -15.861 25.975 -6.169 1.00 57.24 789 ALA B CA 1
ATOM 6863 C C . ALA B 1 461 ? -15.396 27.287 -6.800 1.00 58.01 789 ALA B C 1
ATOM 6864 O O . ALA B 1 461 ? -15.607 27.505 -7.994 1.00 55.85 789 ALA B O 1
ATOM 6866 N N . ASN B 1 462 ? -14.769 28.152 -6.002 1.00 61.13 790 ASN B N 1
ATOM 6867 C CA . ASN B 1 462 ? -14.203 29.412 -6.483 1.00 62.62 790 ASN B CA 1
ATOM 6868 C C . ASN B 1 462 ? -15.202 30.212 -7.303 1.00 60.48 790 ASN B C 1
ATOM 6869 O O . ASN B 1 462 ? -14.866 30.775 -8.340 1.00 60.12 790 ASN B O 1
ATOM 6874 N N . ILE B 1 463 ? -16.435 30.270 -6.817 1.00 59.61 791 ILE B N 1
ATOM 6875 C CA . ILE B 1 463 ? -17.525 30.915 -7.550 1.00 58.56 791 ILE B CA 1
ATOM 6876 C C . ILE B 1 463 ? -17.285 32.404 -7.793 1.00 60.68 791 ILE B C 1
ATOM 6877 O O . ILE B 1 463 ? -17.887 32.995 -8.692 1.00 60.09 791 ILE B O 1
ATOM 6882 N N . GLU B 1 464 ? -16.402 32.994 -6.994 1.00 64.05 792 GLU B N 1
ATOM 6883 C CA . GLU B 1 464 ? -16.043 34.403 -7.112 1.00 66.25 792 GLU B CA 1
ATOM 6884 C C . GLU B 1 464 ? -15.246 34.674 -8.389 1.00 66.76 792 GLU B C 1
ATOM 6885 O O . GLU B 1 464 ? -15.463 35.690 -9.046 1.00 67.51 792 GLU B O 1
ATOM 6891 N N . GLN B 1 465 ? -14.331 33.770 -8.738 1.00 67.01 793 GLN B N 1
ATOM 6892 C CA . GLN B 1 465 ? -13.516 33.922 -9.946 1.00 67.92 793 GLN B CA 1
ATOM 6893 C C . GLN B 1 465 ? -14.026 33.067 -11.107 1.00 65.16 793 GLN B C 1
ATOM 6894 O O . GLN B 1 465 ? -13.240 32.614 -11.936 1.00 65.92 793 GLN B O 1
ATOM 6900 N N . CYS B 1 466 ? -15.333 32.848 -11.179 1.00 62.81 794 CYS B N 1
ATOM 6901 C CA . CYS B 1 466 ? -15.899 32.082 -12.287 1.00 61.04 794 CYS B CA 1
ATOM 6902 C C . CYS B 1 466 ? -16.268 33.032 -13.416 1.00 59.68 794 CYS B C 1
ATOM 6903 O O . CYS B 1 466 ? -16.077 34.236 -13.304 1.00 60.24 794 CYS B O 1
ATOM 6906 N N . SER B 1 467 ? -16.777 32.475 -14.509 1.00 57.49 795 SER B N 1
ATOM 6907 C CA . SER B 1 467 ? -17.230 33.269 -15.649 1.00 57.29 795 SER B CA 1
ATOM 6908 C C . SER B 1 467 ? -18.750 33.276 -15.775 1.00 54.99 795 SER B C 1
ATOM 6909 O O . SER B 1 467 ? -19.338 34.253 -16.240 1.00 55.41 795 SER B O 1
ATOM 6912 N N . MET B 1 468 ? -19.383 32.180 -15.384 1.00 53.17 796 MET B N 1
ATOM 6913 C CA . MET B 1 468 ? -20.833 32.120 -15.354 1.00 51.22 796 MET B CA 1
ATOM 6914 C C . MET B 1 468 ? -21.296 30.991 -14.456 1.00 49.12 796 MET B C 1
ATOM 6915 O O . MET B 1 468 ? -20.716 29.900 -14.451 1.00 48.11 796 MET B O 1
ATOM 6920 N N . CYS B 1 469 ? -22.354 31.269 -13.706 1.00 47.93 797 CYS B N 1
ATOM 6921 C CA . CYS B 1 469 ? -22.954 30.279 -12.841 1.00 46.65 797 CYS B CA 1
ATOM 6922 C C . CYS B 1 469 ? -24.359 29.924 -13.311 1.00 44.37 797 CYS B C 1
ATOM 6923 O O . CYS B 1 469 ? -25.259 30.770 -13.300 1.00 44.36 797 CYS B O 1
ATOM 6926 N N . ALA B 1 470 ? -24.540 28.667 -13.709 1.00 42.15 798 ALA B N 1
ATOM 6927 C CA . ALA B 1 470 ? -25.820 28.189 -14.193 1.00 40.22 798 ALA B CA 1
ATOM 6928 C C . ALA B 1 470 ? -26.530 27.455 -13.083 1.00 40.15 798 ALA B C 1
ATOM 6929 O O . ALA B 1 470 ? -25.973 26.521 -12.504 1.00 40.06 798 ALA B O 1
ATOM 6931 N N . VAL B 1 471 ? -27.758 27.880 -12.795 1.00 40.45 799 VAL B N 1
ATOM 6932 C CA . VAL B 1 471 ? -28.571 27.274 -11.746 1.00 41.03 799 VAL B CA 1
ATOM 6933 C C . VAL B 1 471 ? -29.633 26.406 -12.404 1.00 40.11 799 VAL B C 1
ATOM 6934 O O . VAL B 1 471 ? -30.686 26.884 -12.810 1.00 40.22 799 VAL B O 1
ATOM 6938 N N . LEU B 1 472 ? -29.347 25.121 -12.509 1.00 39.94 800 LEU B N 1
ATOM 6939 C CA . LEU B 1 472 ? -30.184 24.229 -13.283 1.00 39.95 800 LEU B CA 1
ATOM 6940 C C . LEU B 1 472 ? -31.321 23.637 -12.447 1.00 42.71 800 LEU B C 1
ATOM 6941 O O . LEU B 1 472 ? -31.082 22.884 -11.490 1.00 43.66 800 LEU B O 1
ATOM 6946 N N . SER B 1 473 ? -32.559 23.959 -12.827 1.00 44.36 801 SER B N 1
ATOM 6947 C CA . SER B 1 473 ? -33.731 23.349 -12.204 1.00 46.64 801 SER B CA 1
ATOM 6948 C C . SER B 1 473 ? -33.670 21.838 -12.353 1.00 46.83 801 SER B C 1
ATOM 6949 O O . SER B 1 473 ? -33.238 21.339 -13.384 1.00 45.53 801 SER B O 1
ATOM 6952 N N . PRO B 1 474 ? -34.113 21.107 -11.325 1.00 50.20 802 PRO B N 1
ATOM 6953 C CA . PRO B 1 474 ? -34.216 19.657 -11.410 1.00 51.93 802 PRO B CA 1
ATOM 6954 C C . PRO B 1 474 ? -35.464 19.256 -12.176 1.00 53.88 802 PRO B C 1
ATOM 6955 O O . PRO B 1 474 ? -36.411 20.043 -12.252 1.00 54.28 802 PRO B O 1
ATOM 6959 N N . PRO B 1 475 ? -35.484 18.030 -12.723 1.00 56.55 803 PRO B N 1
ATOM 6960 C CA . PRO B 1 475 ? -36.627 17.583 -13.522 1.00 58.79 803 PRO B CA 1
ATOM 6961 C C . PRO B 1 475 ? -37.835 17.301 -12.630 1.00 63.77 803 PRO B C 1
ATOM 6962 O O . PRO B 1 475 ? -37.675 17.152 -11.410 1.00 65.01 803 PRO B O 1
ATOM 6966 N N . PRO B 1 476 ? -39.037 17.218 -13.229 1.00 67.39 804 PRO B N 1
ATOM 6967 C CA . PRO B 1 476 ? -40.276 17.218 -12.436 1.00 71.15 804 PRO B CA 1
ATOM 6968 C C . PRO B 1 476 ? -40.582 15.897 -11.715 1.00 74.34 804 PRO B C 1
ATOM 6969 O O . PRO B 1 476 ? -40.150 14.826 -12.151 1.00 74.04 804 PRO B O 1
ATOM 6973 N N . GLN B 1 477 ? -41.317 16.009 -10.612 1.00 78.30 805 GLN B N 1
ATOM 6974 C CA . GLN B 1 477 ? -41.731 14.877 -9.779 1.00 82.71 805 GLN B CA 1
ATOM 6975 C C . GLN B 1 477 ? -43.223 15.093 -9.495 1.00 86.84 805 GLN B C 1
ATOM 6976 O O . GLN B 1 477 ? -43.785 16.085 -9.970 1.00 87.73 805 GLN B O 1
ATOM 6982 N N . PRO B 1 478 ? -43.881 14.177 -8.743 1.00 90.68 806 PRO B N 1
ATOM 6983 C CA . PRO B 1 478 ? -45.297 14.393 -8.379 1.00 94.24 806 PRO B CA 1
ATOM 6984 C C . PRO B 1 478 ? -45.717 15.853 -8.098 1.00 94.95 806 PRO B C 1
ATOM 6985 O O . PRO B 1 478 ? -45.164 16.516 -7.214 1.00 94.78 806 PRO B O 1
ATOM 6989 N N . LEU B 1 484 ? -44.479 24.779 -4.646 1.00 78.98 812 LEU B N 1
ATOM 6990 C CA . LEU B 1 484 ? -43.056 24.674 -4.336 1.00 76.96 812 LEU B CA 1
ATOM 6991 C C . LEU B 1 484 ? -42.261 24.211 -5.560 1.00 73.29 812 LEU B C 1
ATOM 6992 O O . LEU B 1 484 ? -41.551 23.204 -5.492 1.00 73.17 812 LEU B O 1
ATOM 6994 N N . VAL B 1 485 ? -42.367 24.954 -6.664 1.00 70.70 813 VAL B N 1
ATOM 6995 C CA . VAL B 1 485 ? -41.895 24.469 -7.975 1.00 67.43 813 VAL B CA 1
ATOM 6996 C C . VAL B 1 485 ? -40.493 24.935 -8.364 1.00 63.77 813 VAL B C 1
ATOM 6997 O O . VAL B 1 485 ? -39.710 24.162 -8.914 1.00 62.70 813 VAL B O 1
ATOM 7001 N N . ASP B 1 486 ? -40.184 26.197 -8.107 1.00 62.39 814 ASP B N 1
ATOM 7002 C CA . ASP B 1 486 ? -38.872 26.741 -8.441 1.00 59.09 814 ASP B CA 1
ATOM 7003 C C . ASP B 1 486 ? -38.116 27.195 -7.205 1.00 57.81 814 ASP B C 1
ATOM 7004 O O . ASP B 1 486 ? -37.127 27.915 -7.314 1.00 55.71 814 ASP B O 1
ATOM 7009 N N . THR B 1 487 ? -38.564 26.759 -6.031 1.00 57.87 815 THR B N 1
ATOM 7010 C CA . THR B 1 487 ? -37.998 27.251 -4.789 1.00 57.86 815 THR B CA 1
ATOM 7011 C C . THR B 1 487 ? -36.493 27.079 -4.787 1.00 55.26 815 THR B C 1
ATOM 7012 O O . THR B 1 487 ? -35.766 28.018 -4.520 1.00 55.18 815 THR B O 1
ATOM 7016 N N . GLU B 1 488 ? -36.021 25.887 -5.118 1.00 53.30 816 GLU B N 1
ATOM 7017 C CA . GLU B 1 488 ? -34.589 25.629 -5.114 1.00 51.61 816 GLU B CA 1
ATOM 7018 C C . GLU B 1 488 ? -33.844 26.606 -6.001 1.00 48.22 816 GLU B C 1
ATOM 7019 O O . GLU B 1 488 ? -32.907 27.254 -5.563 1.00 48.57 816 GLU B O 1
ATOM 7025 N N . ALA B 1 489 ? -34.276 26.731 -7.242 1.00 45.30 817 ALA B N 1
ATOM 7026 C CA . ALA B 1 489 ? -33.659 27.687 -8.146 1.00 43.48 817 ALA B CA 1
ATOM 7027 C C . ALA B 1 489 ? -33.662 29.100 -7.572 1.00 44.27 817 ALA B C 1
ATOM 7028 O O . ALA B 1 489 ? -32.703 29.837 -7.756 1.00 44.10 817 ALA B O 1
ATOM 7030 N N . ILE B 1 490 ? -34.729 29.474 -6.872 1.00 45.33 818 ILE B N 1
ATOM 7031 C CA . ILE B 1 490 ? -34.827 30.812 -6.287 1.00 46.56 818 ILE B CA 1
ATOM 7032 C C . ILE B 1 490 ? -33.911 30.975 -5.087 1.00 47.72 818 ILE B C 1
ATOM 7033 O O . ILE B 1 490 ? -33.346 32.036 -4.882 1.00 48.88 818 ILE B O 1
ATOM 7038 N N . MET B 1 491 ? -33.775 29.927 -4.289 1.00 48.07 819 MET B N 1
ATOM 7039 C CA . MET B 1 491 ? -32.947 29.989 -3.095 1.00 49.46 819 MET B CA 1
ATOM 7040 C C . MET B 1 491 ? -31.473 30.046 -3.460 1.00 48.19 819 MET B C 1
ATOM 7041 O O . MET B 1 491 ? -30.690 30.717 -2.793 1.00 49.81 819 MET B O 1
ATOM 7046 N N . ALA B 1 492 ? -31.093 29.345 -4.517 1.00 45.78 820 ALA B N 1
ATOM 7047 C CA . ALA B 1 492 ? -29.736 29.421 -5.000 1.00 44.95 820 ALA B CA 1
ATOM 7048 C C . ALA B 1 492 ? -29.455 30.838 -5.431 1.00 45.54 820 ALA B C 1
ATOM 7049 O O . ALA B 1 492 ? -28.515 31.463 -4.955 1.00 47.09 820 ALA B O 1
ATOM 7051 N N . THR B 1 493 ? -30.293 31.360 -6.317 1.00 45.17 821 THR B N 1
ATOM 7052 C CA . THR B 1 493 ? -30.124 32.724 -6.801 1.00 46.40 821 THR B CA 1
ATOM 7053 C C . THR B 1 493 ? -30.052 33.732 -5.657 1.00 49.57 821 THR B C 1
ATOM 7054 O O . THR B 1 493 ? -29.441 34.785 -5.795 1.00 50.97 821 THR B O 1
ATOM 7058 N N . LEU B 1 494 ? -30.675 33.411 -4.529 1.00 51.65 822 LEU B N 1
ATOM 7059 C CA . LEU B 1 494 ? -30.607 34.274 -3.359 1.00 54.38 822 LEU B CA 1
ATOM 7060 C C . LEU B 1 494 ? -29.209 34.264 -2.770 1.00 55.40 822 LEU B C 1
ATOM 7061 O O . LEU B 1 494 ? -28.595 35.321 -2.632 1.00 57.00 822 LEU B O 1
ATOM 7066 N N . THR B 1 495 ? -28.703 33.078 -2.436 1.00 54.96 823 THR B N 1
ATOM 7067 C CA . THR B 1 495 ? -27.397 32.983 -1.795 1.00 56.45 823 THR B CA 1
ATOM 7068 C C . THR B 1 495 ? -26.273 33.423 -2.716 1.00 56.70 823 THR B C 1
ATOM 7069 O O . THR B 1 495 ? -25.344 34.083 -2.265 1.00 59.65 823 THR B O 1
ATOM 7073 N N . ILE B 1 496 ? -26.354 33.076 -3.996 1.00 55.19 824 ILE B N 1
ATOM 7074 C CA . ILE B 1 496 ? -25.326 33.482 -4.948 1.00 55.62 824 ILE B CA 1
ATOM 7075 C C . ILE B 1 496 ? -25.300 34.996 -5.088 1.00 58.42 824 ILE B C 1
ATOM 7076 O O . ILE B 1 496 ? -24.257 35.627 -4.923 1.00 60.08 824 ILE B O 1
ATOM 7081 N N . GLY B 1 497 ? -26.463 35.563 -5.395 1.00 60.12 825 GLY B N 1
ATOM 7082 C CA . GLY B 1 497 ? -26.608 36.996 -5.648 1.00 62.58 825 GLY B CA 1
ATOM 7083 C C . GLY B 1 497 ? -26.210 37.861 -4.471 1.00 65.99 825 GLY B C 1
ATOM 7084 O O . GLY B 1 497 ? -25.771 38.991 -4.646 1.00 68.31 825 GLY B O 1
ATOM 7085 N N . SER B 1 498 ? -26.372 37.339 -3.266 1.00 67.93 826 SER B N 1
ATOM 7086 C CA . SER B 1 498 ? -25.875 38.022 -2.085 1.00 73.05 826 SER B CA 1
ATOM 7087 C C . SER B 1 498 ? -24.632 37.311 -1.541 1.00 74.53 826 SER B C 1
ATOM 7088 O O . SER B 1 498 ? -24.727 36.457 -0.656 1.00 74.60 826 SER B O 1
ATOM 7091 N N . LEU B 1 499 ? -23.468 37.672 -2.080 1.00 76.25 827 LEU B N 1
ATOM 7092 C CA . LEU B 1 499 ? -22.198 37.089 -1.654 1.00 78.13 827 LEU B CA 1
ATOM 7093 C C . LEU B 1 499 ? -21.189 38.155 -1.271 1.00 84.39 827 LEU B C 1
ATOM 7094 O O . LEU B 1 499 ? -21.093 39.192 -1.938 1.00 86.64 827 LEU B O 1
ATOM 7099 N N . GLN B 1 500 ? -20.433 37.883 -0.204 1.00 89.55 828 GLN B N 1
ATOM 7100 C CA . GLN B 1 500 ? -19.266 38.694 0.164 1.00 94.55 828 GLN B CA 1
ATOM 7101 C C . GLN B 1 500 ? -18.134 38.394 -0.834 1.00 95.97 828 GLN B C 1
ATOM 7102 O O . GLN B 1 500 ? -17.360 37.442 -0.655 1.00 96.99 828 GLN B O 1
ATOM 7104 N N . ILE B 1 501 ? -18.073 39.204 -1.894 1.00 96.15 829 ILE B N 1
ATOM 7105 C CA . ILE B 1 501 ? -17.129 39.011 -2.994 1.00 95.52 829 ILE B CA 1
ATOM 7106 C C . ILE B 1 501 ? -16.775 40.364 -3.611 1.00 97.81 829 ILE B C 1
ATOM 7107 O O . ILE B 1 501 ? -16.449 40.460 -4.793 1.00 98.27 829 ILE B O 1
ATOM 7109 N N . LYS B 1 509 ? -21.173 41.753 -8.239 1.00 67.14 858 LYS B N 1
ATOM 7110 C CA . LYS B 1 509 ? -22.165 40.683 -8.356 1.00 64.22 858 LYS B CA 1
ATOM 7111 C C . LYS B 1 509 ? -21.636 39.547 -9.232 1.00 62.19 858 LYS B C 1
ATOM 7112 O O . LYS B 1 509 ? -21.016 39.799 -10.262 1.00 62.85 858 LYS B O 1
ATOM 7114 N N . VAL B 1 510 ? -21.873 38.303 -8.814 1.00 60.53 859 VAL B N 1
ATOM 7115 C CA . VAL B 1 510 ? -21.431 37.125 -9.570 1.00 59.07 859 VAL B CA 1
ATOM 7116 C C . VAL B 1 510 ? -22.281 36.950 -10.827 1.00 57.75 859 VAL B C 1
ATOM 7117 O O . VAL B 1 510 ? -23.495 37.132 -10.773 1.00 58.27 859 VAL B O 1
ATOM 7121 N N . PRO B 1 511 ? -21.657 36.598 -11.965 1.00 57.10 860 PRO B N 1
ATOM 7122 C CA . PRO B 1 511 ? -22.463 36.318 -13.157 1.00 55.37 860 PRO B CA 1
ATOM 7123 C C . PRO B 1 511 ? -23.353 35.084 -12.949 1.00 53.10 860 PRO B C 1
ATOM 7124 O O . PRO B 1 511 ? -22.893 34.072 -12.414 1.00 53.17 860 PRO B O 1
ATOM 7128 N N . ILE B 1 512 ? -24.613 35.167 -13.365 1.00 51.22 861 ILE B N 1
ATOM 7129 C CA . ILE B 1 512 ? -25.587 34.152 -12.999 1.00 48.72 861 ILE B CA 1
ATOM 7130 C C . ILE B 1 512 ? -26.650 33.973 -14.066 1.00 47.08 861 ILE B C 1
ATOM 7131 O O . ILE B 1 512 ? -27.020 34.932 -14.753 1.00 47.70 861 ILE B O 1
ATOM 7136 N N . LEU B 1 513 ? -27.129 32.738 -14.202 1.00 44.94 862 LEU B N 1
ATOM 7137 C CA . LEU B 1 513 ? -28.182 32.408 -15.164 1.00 43.09 862 LEU B CA 1
ATOM 7138 C C . LEU B 1 513 ? -29.099 31.358 -14.572 1.00 41.39 862 LEU B C 1
ATOM 7139 O O . LEU B 1 513 ? -28.762 30.181 -14.530 1.00 40.45 862 LEU B O 1
ATOM 7144 N N . THR B 1 514 ? -30.259 31.794 -14.115 1.00 41.64 863 THR B N 1
ATOM 7145 C CA . THR B 1 514 ? -31.165 30.926 -13.398 1.00 41.62 863 THR B CA 1
ATOM 7146 C C . THR B 1 514 ? -32.208 30.369 -14.339 1.00 40.76 863 THR B C 1
ATOM 7147 O O . THR B 1 514 ? -32.808 31.116 -15.097 1.00 41.47 863 THR B O 1
ATOM 7151 N N . GLU B 1 515 ? -32.432 29.061 -14.286 1.00 39.97 864 GLU B N 1
ATOM 7152 C CA . GLU B 1 515 ? -33.513 28.456 -15.044 1.00 40.02 864 GLU B CA 1
ATOM 7153 C C . GLU B 1 515 ? -34.794 28.415 -14.233 1.00 41.21 864 GLU B C 1
ATOM 7154 O O . GLU B 1 515 ? -34.790 27.961 -13.099 1.00 42.63 864 GLU B O 1
ATOM 7160 N N . LEU B 1 516 ? -35.898 28.852 -14.825 1.00 41.72 865 LEU B N 1
ATOM 7161 C CA . LEU B 1 516 ? -37.208 28.709 -14.202 1.00 43.29 865 LEU B CA 1
ATOM 7162 C C . LEU B 1 516 ? -38.055 27.750 -15.013 1.00 43.36 865 LEU B C 1
ATOM 7163 O O . LEU B 1 516 ? -38.206 27.917 -16.216 1.00 42.65 865 LEU B O 1
ATOM 7168 N N . LYS B 1 517 ? -38.597 26.736 -14.356 1.00 44.92 866 LYS B N 1
ATOM 7169 C CA . LYS B 1 517 ? -39.562 25.852 -15.001 1.00 45.78 866 LYS B CA 1
ATOM 7170 C C . LYS B 1 517 ? -40.905 26.572 -15.212 1.00 47.38 866 LYS B C 1
ATOM 7171 O O . LYS B 1 517 ? -41.579 26.335 -16.208 1.00 48.48 866 LYS B O 1
ATOM 7177 N N . ASN B 1 518 ? -41.283 27.452 -14.287 1.00 48.19 867 ASN B N 1
ATOM 7178 C CA . ASN B 1 518 ? -42.515 28.216 -14.405 1.00 49.84 867 ASN B CA 1
ATOM 7179 C C . ASN B 1 518 ? -42.177 29.694 -14.430 1.00 50.45 867 ASN B C 1
ATOM 7180 O O . ASN B 1 518 ? -41.792 30.247 -13.404 1.00 51.29 867 ASN B O 1
ATOM 7185 N N . PRO B 1 519 ? -42.349 30.347 -15.595 1.00 50.28 868 PRO B N 1
ATOM 7186 C CA . PRO B 1 519 ? -41.883 31.718 -15.815 1.00 50.31 868 PRO B CA 1
ATOM 7187 C C . PRO B 1 519 ? -42.591 32.772 -14.982 1.00 52.97 868 PRO B C 1
ATOM 7188 O O . PRO B 1 519 ? -42.039 33.844 -14.771 1.00 53.83 868 PRO B O 1
ATOM 7192 N N . SER B 1 520 ? -43.801 32.489 -14.516 1.00 54.91 869 SER B N 1
ATOM 7193 C CA . SER B 1 520 ? -44.511 33.438 -13.659 1.00 57.97 869 SER B CA 1
ATOM 7194 C C . SER B 1 520 ? -43.718 33.750 -12.388 1.00 57.85 869 SER B C 1
ATOM 7195 O O . SER B 1 520 ? -43.866 34.822 -11.811 1.00 59.67 869 SER B O 1
ATOM 7198 N N . ASN B 1 521 ? -42.861 32.817 -11.972 1.00 55.68 870 ASN B N 1
ATOM 7199 C CA . ASN B 1 521 ? -41.972 33.019 -10.823 1.00 55.31 870 ASN B CA 1
ATOM 7200 C C . ASN B 1 521 ? -40.868 34.063 -11.040 1.00 54.51 870 ASN B C 1
ATOM 7201 O O . ASN B 1 521 ? -40.017 34.254 -10.177 1.00 54.62 870 ASN B O 1
ATOM 7206 N N . ILE B 1 522 ? -40.867 34.735 -12.183 1.00 54.03 871 ILE B N 1
ATOM 7207 C CA . ILE B 1 522 ? -39.910 35.807 -12.420 1.00 54.08 871 ILE B CA 1
ATOM 7208 C C . ILE B 1 522 ? -39.973 36.877 -11.328 1.00 56.54 871 ILE B C 1
ATOM 7209 O O . ILE B 1 522 ? -38.937 37.379 -10.886 1.00 56.33 871 ILE B O 1
ATOM 7214 N N . HIS B 1 523 ? -41.184 37.202 -10.877 1.00 58.82 872 HIS B N 1
ATOM 7215 C CA . HIS B 1 523 ? -41.375 38.321 -9.967 1.00 61.35 872 HIS B CA 1
ATOM 7216 C C . HIS B 1 523 ? -40.720 38.106 -8.652 1.00 60.99 872 HIS B C 1
ATOM 7217 O O . HIS B 1 523 ? -40.517 39.052 -7.914 1.00 63.28 872 HIS B O 1
ATOM 7224 N N . PHE B 1 524 ? -40.395 36.859 -8.339 1.00 58.75 873 PHE B N 1
ATOM 7225 C CA . PHE B 1 524 ? -39.627 36.560 -7.146 1.00 58.62 873 PHE B CA 1
ATOM 7226 C C . PHE B 1 524 ? -38.177 36.938 -7.344 1.00 57.06 873 PHE B C 1
ATOM 7227 O O . PHE B 1 524 ? -37.573 37.529 -6.471 1.00 58.41 873 PHE B O 1
ATOM 7235 N N . ILE B 1 525 ? -37.614 36.603 -8.494 1.00 55.15 874 ILE B N 1
ATOM 7236 C CA . ILE B 1 525 ? -36.208 36.902 -8.744 1.00 54.43 874 ILE B CA 1
ATOM 7237 C C . ILE B 1 525 ? -35.952 38.403 -8.776 1.00 57.10 874 ILE B C 1
ATOM 7238 O O . ILE B 1 525 ? -34.996 38.889 -8.171 1.00 57.66 874 ILE B O 1
ATOM 7243 N N . GLU B 1 526 ? -36.811 39.130 -9.482 1.00 59.32 875 GLU B N 1
ATOM 7244 C CA . GLU B 1 526 ? -36.720 40.585 -9.526 1.00 62.27 875 GLU B CA 1
ATOM 7245 C C . GLU B 1 526 ? -36.853 41.176 -8.134 1.00 65.03 875 GLU B C 1
ATOM 7246 O O . GLU B 1 526 ? -36.222 42.181 -7.830 1.00 67.45 875 GLU B O 1
ATOM 7252 N N . GLN B 1 527 ? -37.674 40.553 -7.292 1.00 65.79 876 GLN B N 1
ATOM 7253 C CA . GLN B 1 527 ? -37.848 41.000 -5.912 1.00 68.52 876 GLN B CA 1
ATOM 7254 C C . GLN B 1 527 ? -36.532 40.953 -5.151 1.00 68.64 876 GLN B C 1
ATOM 7255 O O . GLN B 1 527 ? -36.187 41.878 -4.421 1.00 70.41 876 GLN B O 1
ATOM 7261 N N . LEU B 1 528 ? -35.797 39.865 -5.335 1.00 67.58 877 LEU B N 1
ATOM 7262 C CA . LEU B 1 528 ? -34.483 39.707 -4.716 1.00 68.34 877 LEU B CA 1
ATOM 7263 C C . LEU B 1 528 ? -33.499 40.765 -5.210 1.00 69.84 877 LEU B C 1
ATOM 7264 O O . LEU B 1 528 ? -32.690 41.270 -4.429 1.00 71.46 877 LEU B O 1
ATOM 7269 N N . GLY B 1 529 ? -33.566 41.084 -6.505 1.00 69.87 878 GLY B N 1
ATOM 7270 C CA . GLY B 1 529 ? -32.772 42.169 -7.083 1.00 71.40 878 GLY B CA 1
ATOM 7271 C C . GLY B 1 529 ? -32.934 43.452 -6.282 1.00 75.15 878 GLY B C 1
ATOM 7272 O O . GLY B 1 529 ? -31.959 43.998 -5.765 1.00 75.72 878 GLY B O 1
ATOM 7273 N N . GLY B 1 530 ? -34.174 43.919 -6.164 1.00 77.73 879 GLY B N 1
ATOM 7274 C CA . GLY B 1 530 ? -34.468 45.114 -5.379 1.00 82.13 879 GLY B CA 1
ATOM 7275 C C . GLY B 1 530 ? -35.679 45.918 -5.819 1.00 85.30 879 GLY B C 1
ATOM 7276 O O . GLY B 1 530 ? -36.267 46.639 -5.008 1.00 88.38 879 GLY B O 1
ATOM 7277 N N . LEU B 1 531 ? -36.049 45.818 -7.096 1.00 84.91 880 LEU B N 1
ATOM 7278 C CA . LEU B 1 531 ? -37.139 46.630 -7.633 1.00 88.35 880 LEU B CA 1
ATOM 7279 C C . LEU B 1 531 ? -38.480 46.219 -7.017 1.00 90.15 880 LEU B C 1
ATOM 7280 O O . LEU B 1 531 ? -38.781 45.028 -6.902 1.00 87.25 880 LEU B O 1
ATOM 7285 N N . GLU B 1 532 ? -39.267 47.220 -6.617 1.00 94.92 881 GLU B N 1
ATOM 7286 C CA . GLU B 1 532 ? -40.503 47.001 -5.855 1.00 98.00 881 GLU B CA 1
ATOM 7287 C C . GLU B 1 532 ? -41.659 46.443 -6.693 1.00 98.05 881 GLU B C 1
ATOM 7288 O O . GLU B 1 532 ? -41.588 46.399 -7.922 1.00 96.85 881 GLU B O 1
ATOM 7294 N N . GLY B 1 533 ? -42.727 46.048 -6.000 1.00 99.95 882 GLY B N 1
ATOM 7295 C CA . GLY B 1 533 ? -43.850 45.298 -6.577 1.00 99.65 882 GLY B CA 1
ATOM 7296 C C . GLY B 1 533 ? -44.508 45.860 -7.821 1.00 100.75 882 GLY B C 1
ATOM 7297 O O . GLY B 1 533 ? -44.856 45.101 -8.728 1.00 99.02 882 GLY B O 1
ATOM 7298 N N . SER B 1 534 ? -44.693 47.179 -7.861 1.00 103.85 883 SER B N 1
ATOM 7299 C CA . SER B 1 534 ? -45.285 47.847 -9.027 1.00 105.54 883 SER B CA 1
ATOM 7300 C C . SER B 1 534 ? -44.393 47.713 -10.268 1.00 103.31 883 SER B C 1
ATOM 7301 O O . SER B 1 534 ? -44.880 47.429 -11.371 1.00 102.69 883 SER B O 1
ATOM 7304 N N . LEU B 1 535 ? -43.087 47.909 -10.077 1.00 102.22 884 LEU B N 1
ATOM 7305 C CA . LEU B 1 535 ? -42.099 47.751 -11.155 1.00 98.68 884 LEU B CA 1
ATOM 7306 C C . LEU B 1 535 ? -41.823 46.284 -11.517 1.00 93.38 884 LEU B C 1
ATOM 7307 O O . LEU B 1 535 ? -41.201 46.013 -12.545 1.00 90.89 884 LEU B O 1
ATOM 7312 N N . GLN B 1 536 ? -42.272 45.349 -10.676 1.00 92.00 885 GLN B N 1
ATOM 7313 C CA . GLN B 1 536 ? -42.150 43.911 -10.965 1.00 88.28 885 GLN B CA 1
ATOM 7314 C C . GLN B 1 536 ? -43.101 43.494 -12.084 1.00 88.00 885 GLN B C 1
ATOM 7315 O O . GLN B 1 536 ? -44.219 44.0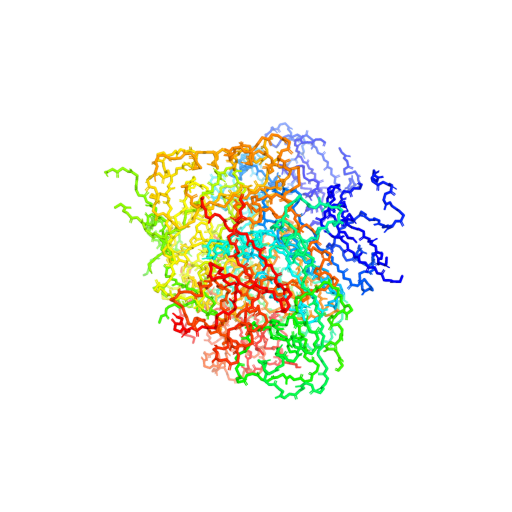11 -12.177 1.00 90.83 885 GLN B O 1
ATOM 7321 N N . GLU B 1 537 ? -42.652 42.559 -12.924 1.00 84.88 886 GLU B N 1
ATOM 7322 C CA . GLU B 1 537 ? -43.467 42.044 -14.038 1.00 84.95 886 GLU B CA 1
ATOM 7323 C C . GLU B 1 537 ? -43.944 40.599 -13.803 1.00 82.13 886 GLU B C 1
ATOM 7324 O O . GLU B 1 537 ? -43.160 39.718 -13.444 1.00 78.20 886 GLU B O 1
ATOM 7330 N N . THR B 1 538 ? -45.242 40.388 -14.009 1.00 83.23 887 THR B N 1
ATOM 7331 C CA . THR B 1 538 ? -45.850 39.059 -14.001 1.00 81.40 887 THR B CA 1
ATOM 7332 C C . THR B 1 538 ? -45.401 38.211 -15.212 1.00 78.02 887 THR B C 1
ATOM 7333 O O . THR B 1 538 ? -45.444 36.976 -15.168 1.00 75.24 887 THR B O 1
ATOM 7337 N N . ASN B 1 539 ? -44.966 38.882 -16.280 1.00 77.60 888 ASN B N 1
ATOM 7338 C CA . ASN B 1 539 ? -44.577 38.227 -17.527 1.00 74.63 888 ASN B CA 1
ATOM 7339 C C . ASN B 1 539 ? -43.069 38.244 -17.741 1.00 70.17 888 ASN B C 1
ATOM 7340 O O . ASN B 1 539 ? -42.467 39.309 -17.853 1.00 69.63 888 ASN B O 1
ATOM 7345 N N . LEU B 1 540 ? -42.474 37.057 -17.833 1.00 66.59 889 LEU B N 1
ATOM 7346 C CA . LEU B 1 540 ? -41.012 36.916 -17.910 1.00 64.08 889 LEU B CA 1
ATOM 7347 C C . LEU B 1 540 ? -40.388 37.680 -19.076 1.00 64.41 889 LEU B C 1
ATOM 7348 O O . LEU B 1 540 ? -39.310 38.264 -18.949 1.00 63.05 889 LEU B O 1
ATOM 7353 N N . HIS B 1 541 ? -41.068 37.668 -20.214 1.00 66.17 890 HIS B N 1
ATOM 7354 C CA . HIS B 1 541 ? -40.493 38.212 -21.434 1.00 66.39 890 HIS B CA 1
ATOM 7355 C C . HIS B 1 541 ? -40.445 39.714 -21.420 1.00 67.42 890 HIS B C 1
ATOM 7356 O O . HIS B 1 541 ? -39.566 40.311 -22.031 1.00 67.23 890 HIS B O 1
ATOM 7363 N N . LEU B 1 542 ? -41.358 40.338 -20.685 1.00 68.40 891 LEU B N 1
ATOM 7364 C CA . LEU B 1 542 ? -41.327 41.784 -20.508 1.00 70.83 891 LEU B CA 1
ATOM 7365 C C . LEU B 1 542 ? -40.265 42.196 -19.483 1.00 69.51 891 LEU B C 1
ATOM 7366 O O . LEU B 1 542 ? -39.851 43.354 -19.439 1.00 71.06 891 LEU B O 1
ATOM 7371 N N . SER B 1 543 ? -39.821 41.240 -18.672 1.00 66.48 892 SER B N 1
ATOM 7372 C CA . SER B 1 543 ? -38.932 41.525 -17.551 1.00 65.40 892 SER B CA 1
ATOM 7373 C C . SER B 1 543 ? -37.591 42.048 -18.000 1.00 63.78 892 SER B C 1
ATOM 7374 O O . SER B 1 543 ? -37.097 41.709 -19.071 1.00 61.92 892 SER B O 1
ATOM 7377 N N . THR B 1 544 ? -36.994 42.851 -17.138 1.00 64.45 893 THR B N 1
ATOM 7378 C CA . THR B 1 544 ? -35.685 43.406 -17.391 1.00 64.54 893 THR B CA 1
ATOM 7379 C C . THR B 1 544 ? -34.614 42.330 -17.187 1.00 61.27 893 THR B C 1
ATOM 7380 O O . THR B 1 544 ? -33.543 42.385 -17.780 1.00 60.65 893 THR B O 1
ATOM 7384 N N . ALA B 1 545 ? -34.920 41.341 -16.357 1.00 59.70 894 ALA B N 1
ATOM 7385 C CA . ALA B 1 545 ? -33.982 40.257 -16.072 1.00 57.34 894 ALA B CA 1
ATOM 7386 C C . ALA B 1 545 ? -33.800 39.340 -17.274 1.00 55.00 894 ALA B C 1
ATOM 7387 O O . ALA B 1 545 ? -32.740 38.746 -17.464 1.00 53.39 894 ALA B O 1
ATOM 7389 N N . PHE B 1 546 ? -34.849 39.223 -18.074 1.00 55.13 895 PHE B N 1
ATOM 7390 C CA . PHE B 1 546 ? -34.812 38.398 -19.263 1.00 53.39 895 PHE B CA 1
ATOM 7391 C C . PHE B 1 546 ? -34.050 39.104 -20.371 1.00 54.56 895 PHE B C 1
ATOM 7392 O O . PHE B 1 546 ? -33.302 38.478 -21.112 1.00 53.46 895 PHE B O 1
ATOM 7400 N N . SER B 1 547 ? -34.247 40.411 -20.490 1.00 57.67 896 SER B N 1
ATOM 7401 C CA . SER B 1 547 ? -33.590 41.179 -21.543 1.00 59.27 896 SER B CA 1
ATOM 7402 C C . SER B 1 547 ? -32.089 41.259 -21.300 1.00 58.60 896 SER B C 1
ATOM 7403 O O . SER B 1 547 ? -31.307 41.292 -22.244 1.00 59.44 896 SER B O 1
ATOM 7406 N N . THR B 1 548 ? -31.683 41.293 -20.039 1.00 57.97 897 THR B N 1
ATOM 7407 C CA . THR B 1 548 ? -30.266 41.193 -19.724 1.00 57.76 897 THR B CA 1
ATOM 7408 C C . THR B 1 548 ? -29.780 39.756 -19.939 1.00 54.76 897 THR B C 1
ATOM 7409 O O . THR B 1 548 ? -28.671 39.534 -20.427 1.00 54.72 897 THR B O 1
ATOM 7413 N N . GLY B 1 549 ? -30.617 38.786 -19.589 1.00 52.25 898 GLY B N 1
ATOM 7414 C CA . GLY B 1 549 ? -30.274 37.382 -19.756 1.00 49.54 898 GLY B CA 1
ATOM 7415 C C . GLY B 1 549 ? -29.716 36.744 -18.501 1.00 48.42 898 GLY B C 1
ATOM 7416 O O . GLY B 1 549 ? -28.770 35.958 -18.556 1.00 47.35 898 GLY B O 1
ATOM 7417 N N . THR B 1 550 ? -30.309 37.076 -17.363 1.00 49.18 899 THR B N 1
ATOM 7418 C CA . THR B 1 550 ? -29.947 36.444 -16.099 1.00 48.55 899 THR B CA 1
ATOM 7419 C C . THR B 1 550 ? -30.941 35.352 -15.725 1.00 46.65 899 THR B C 1
ATOM 7420 O O . THR B 1 550 ? -30.733 34.657 -14.733 1.00 46.29 899 THR B O 1
ATOM 7424 N N . VAL B 1 551 ? -32.016 35.212 -16.504 1.00 45.80 900 VAL B N 1
ATOM 7425 C CA . VAL B 1 551 ? -32.946 34.092 -16.351 1.00 44.49 900 VAL B CA 1
ATOM 7426 C C . VAL B 1 551 ? -33.236 33.404 -17.682 1.00 43.35 900 VAL B C 1
ATOM 7427 O O . VAL B 1 551 ? -33.045 33.991 -18.750 1.00 44.89 900 VAL B O 1
ATOM 7431 N N . PHE B 1 552 ? -33.699 32.159 -17.608 1.00 41.65 901 PHE B N 1
ATOM 7432 C CA . PHE B 1 552 ? -34.192 31.446 -18.781 1.00 40.37 901 PHE B CA 1
ATOM 7433 C C . PHE B 1 552 ? -35.373 30.577 -18.409 1.00 39.75 901 PHE B C 1
ATOM 7434 O O . PHE B 1 552 ? -35.440 30.106 -17.287 1.00 40.12 901 PHE B O 1
ATOM 7442 N N . SER B 1 553 ? -36.289 30.352 -19.350 1.00 39.69 902 SER B N 1
ATOM 7443 C CA . SER B 1 553 ? -37.437 29.480 -19.105 1.00 40.07 902 SER B CA 1
ATOM 7444 C C . SER B 1 553 ? -37.903 28.773 -20.358 1.00 39.53 902 SER B C 1
ATOM 7445 O O . SER B 1 553 ? -38.390 29.409 -21.277 1.00 41.17 902 SER B O 1
ATOM 7448 N N . GLY B 1 554 ? -37.805 27.452 -20.370 1.00 38.59 903 GLY B N 1
ATOM 7449 C CA . GLY B 1 554 ? -38.159 26.672 -21.551 1.00 38.90 903 GLY B CA 1
ATOM 7450 C C . GLY B 1 554 ? -39.644 26.528 -21.863 1.00 40.83 903 GLY B C 1
ATOM 7451 O O . GLY B 1 554 ? -40.015 25.865 -22.837 1.00 40.31 903 GLY B O 1
ATOM 7452 N N . SER B 1 555 ? -40.497 27.143 -21.049 1.00 43.32 904 SER B N 1
ATOM 7453 C CA . SER B 1 555 ? -41.943 27.099 -21.268 1.00 45.90 904 SER B CA 1
ATOM 7454 C C . SER B 1 555 ? -42.327 27.249 -22.738 1.00 46.57 904 SER B C 1
ATOM 7455 O O . SER B 1 555 ? -43.249 26.591 -23.211 1.00 47.81 904 SER B O 1
ATOM 7458 N N . PHE B 1 556 ? -41.628 28.130 -23.450 1.00 46.49 905 PHE B N 1
ATOM 7459 C CA . PHE B 1 556 ? -41.956 28.425 -24.847 1.00 47.44 905 PHE B CA 1
ATOM 7460 C C . PHE B 1 556 ? -41.726 27.241 -25.803 1.00 46.78 905 PHE B C 1
ATOM 7461 O O . PHE B 1 556 ? -42.311 27.189 -26.886 1.00 48.53 905 PHE B O 1
ATOM 7469 N N . LEU B 1 557 ? -40.893 26.285 -25.415 1.00 44.80 906 LEU B N 1
ATOM 7470 C CA . LEU B 1 557 ? -40.635 25.141 -26.275 1.00 44.34 906 LEU B CA 1
ATOM 7471 C C . LEU B 1 557 ? -41.790 24.126 -26.281 1.00 46.82 906 LEU B C 1
ATOM 7472 O O . LEU B 1 557 ? -41.710 23.094 -26.939 1.00 46.02 906 LEU B O 1
ATOM 7477 N N . ASP B 1 558 ? -42.862 24.401 -25.547 1.00 50.65 907 ASP B N 1
ATOM 7478 C CA . ASP B 1 558 ? -44.002 23.494 -25.534 1.00 53.93 907 ASP B CA 1
ATOM 7479 C C . ASP B 1 558 ? -44.669 23.464 -26.899 1.00 55.35 907 ASP B C 1
ATOM 7480 O O . ASP B 1 558 ? -45.042 22.394 -27.379 1.00 56.42 907 ASP B O 1
ATOM 7485 N N . SER B 1 559 ? -44.786 24.627 -27.538 1.00 56.74 908 SER B N 1
ATOM 7486 C CA . SER B 1 559 ? -45.361 24.714 -28.887 1.00 58.15 908 SER B CA 1
ATOM 7487 C C . SER B 1 559 ? -44.557 23.918 -29.936 1.00 55.62 908 SER B C 1
ATOM 7488 O O . SER B 1 559 ? -45.111 23.487 -30.946 1.00 55.97 908 SER B O 1
ATOM 7491 N N . LEU B 1 560 ? -43.270 23.709 -29.656 1.00 52.91 909 LEU B N 1
ATOM 7492 C CA . LEU B 1 560 ? -42.299 23.076 -30.573 1.00 51.13 909 LEU B CA 1
ATOM 7493 C C . LEU B 1 560 ? -42.751 21.842 -31.377 1.00 50.91 909 LEU B C 1
ATOM 7494 O O . LEU B 1 560 ? -42.313 21.654 -32.511 1.00 50.61 909 LEU B O 1
ATOM 7499 N N . LEU B 1 561 ? -43.592 20.991 -30.796 1.00 51.38 910 LEU B N 1
ATOM 7500 C CA . LEU B 1 561 ? -44.084 19.805 -31.516 1.00 51.88 910 LEU B CA 1
ATOM 7501 C C . LEU B 1 561 ? -44.908 20.201 -32.749 1.00 53.34 910 LEU B C 1
ATOM 7502 O O . LEU B 1 561 ? -44.793 19.575 -33.801 1.00 53.94 910 LEU B O 1
ATOM 7504 N N . ALA B 1 562 ? -45.724 21.242 -32.614 1.00 54.18 911 ALA B N 1
ATOM 7505 C CA . ALA B 1 562 ? -46.470 21.790 -33.744 1.00 55.72 911 ALA B CA 1
ATOM 7506 C C . ALA B 1 562 ? -45.544 22.471 -34.755 1.00 54.83 911 ALA B C 1
ATOM 7507 O O . ALA B 1 562 ? -45.756 22.364 -35.963 1.00 55.66 911 ALA B O 1
ATOM 7509 N N . THR B 1 563 ? -44.525 23.170 -34.255 1.00 53.15 912 THR B N 1
ATOM 7510 C CA . THR B 1 563 ? -43.568 23.880 -35.108 1.00 53.08 912 THR B CA 1
ATOM 7511 C C . THR B 1 563 ? -42.813 22.899 -35.998 1.00 51.74 912 THR B C 1
ATOM 7512 O O . THR B 1 563 ? -42.699 23.103 -37.212 1.00 53.06 912 THR B O 1
ATOM 7516 N N . ALA B 1 564 ? -42.317 21.826 -35.386 1.00 49.43 913 ALA B N 1
ATOM 7517 C CA . ALA B 1 564 ? -41.592 20.782 -36.106 1.00 48.40 913 ALA B CA 1
ATOM 7518 C C . ALA B 1 564 ? -42.473 20.046 -37.111 1.00 50.00 913 ALA B C 1
ATOM 7519 O O . ALA B 1 564 ? -41.962 19.352 -37.986 1.00 51.26 913 ALA B O 1
ATOM 7521 N N . PHE B 1 565 ? -43.788 20.171 -36.972 1.00 51.08 914 PHE B N 1
ATOM 7522 C CA . PHE B 1 565 ? -44.706 19.640 -37.966 1.00 52.40 914 PHE B CA 1
ATOM 7523 C C . PHE B 1 565 ? -44.781 20.598 -39.142 1.00 54.11 914 PHE B C 1
ATOM 7524 O O . PHE B 1 565 ? -44.476 20.234 -40.278 1.00 54.03 914 PHE B O 1
ATOM 7532 N N . TYR B 1 566 ? -45.163 21.837 -38.849 1.00 55.22 915 TYR B N 1
ATOM 7533 C CA . TYR B 1 566 ? -45.507 22.797 -39.886 1.00 57.07 915 TYR B CA 1
ATOM 7534 C C . TYR B 1 566 ? -44.302 23.244 -40.676 1.00 56.04 915 TYR B C 1
ATOM 7535 O O . TYR B 1 566 ? -44.380 23.365 -41.896 1.00 57.20 915 TYR B O 1
ATOM 7544 N N . ASN B 1 567 ? -43.196 23.493 -39.984 1.00 53.87 916 ASN B N 1
ATOM 7545 C CA . ASN B 1 567 ? -41.921 23.714 -40.657 1.00 53.76 916 ASN B CA 1
ATOM 7546 C C . ASN B 1 567 ? -40.764 23.149 -39.858 1.00 50.08 916 ASN B C 1
ATOM 7547 O O . ASN B 1 567 ? -40.299 23.759 -38.904 1.00 48.43 916 ASN B O 1
ATOM 7552 N N . TYR B 1 568 ? -40.285 21.987 -40.267 1.00 48.78 917 TYR B N 1
ATOM 7553 C CA . TYR B 1 568 ? -39.262 21.321 -39.500 1.00 47.26 917 TYR B CA 1
ATOM 7554 C C . TYR B 1 568 ? -37.878 21.913 -39.686 1.00 46.01 917 TYR B C 1
ATOM 7555 O O . TYR B 1 568 ? -36.993 21.719 -38.847 1.00 43.75 917 TYR B O 1
ATOM 7564 N N . HIS B 1 569 ? -37.697 22.658 -40.768 1.00 47.38 918 HIS B N 1
ATOM 7565 C CA . HIS B 1 569 ? -36.414 23.300 -41.033 1.00 47.40 918 HIS B CA 1
ATOM 7566 C C . HIS B 1 569 ? -36.074 24.296 -39.962 1.00 46.44 918 HIS B C 1
ATOM 7567 O O . HIS B 1 569 ? -34.905 24.479 -39.624 1.00 45.92 918 HIS B O 1
ATOM 7574 N N . VAL B 1 570 ? -37.092 24.945 -39.409 1.00 46.44 919 VAL B N 1
ATOM 7575 C CA . VAL B 1 570 ? -36.884 25.869 -38.305 1.00 45.81 919 VAL B CA 1
ATOM 7576 C C . VAL B 1 570 ? -36.244 25.127 -37.134 1.00 43.96 919 VAL B C 1
ATOM 7577 O O . VAL B 1 570 ? -35.295 25.633 -36.532 1.00 43.71 919 VAL B O 1
ATOM 7581 N N . LEU B 1 571 ? -36.757 23.932 -36.825 1.00 42.79 920 LEU B N 1
ATOM 7582 C CA . LEU B 1 571 ? -36.189 23.104 -35.766 1.00 41.19 920 LEU B CA 1
ATOM 7583 C C . LEU B 1 571 ? -34.755 22.749 -36.110 1.00 41.24 920 LEU B C 1
ATOM 7584 O O . LEU B 1 571 ? -33.869 22.855 -35.264 1.00 40.38 920 LEU B O 1
ATOM 7589 N N . GLU B 1 572 ? -34.522 22.339 -37.352 1.00 43.23 921 GLU B N 1
ATOM 7590 C CA . GLU B 1 572 ? -33.170 21.971 -37.782 1.00 44.54 921 GLU B CA 1
ATOM 7591 C C . GLU B 1 572 ? -32.166 23.058 -37.404 1.00 44.43 921 GLU B C 1
ATOM 7592 O O . GLU B 1 572 ? -31.158 22.790 -36.751 1.00 43.01 921 GLU B O 1
ATOM 7598 N N . LEU B 1 573 ? -32.469 24.288 -37.805 1.00 46.30 922 LEU B N 1
ATOM 7599 C CA . LEU B 1 573 ? -31.606 25.429 -37.521 1.00 47.47 922 LEU B CA 1
ATOM 7600 C C . LEU B 1 573 ? -31.457 25.635 -36.024 1.00 46.25 922 LEU B C 1
ATOM 7601 O O . LEU B 1 573 ? -30.346 25.659 -35.492 1.00 45.99 922 LEU B O 1
ATOM 7606 N N . LEU B 1 574 ? -32.590 25.775 -35.350 1.00 46.14 923 LEU B N 1
ATOM 7607 C CA . LEU B 1 574 ? -32.599 25.922 -33.901 1.00 45.00 923 LEU B CA 1
ATOM 7608 C C . LEU B 1 574 ? -31.702 24.872 -33.267 1.00 44.05 923 LEU B C 1
ATOM 7609 O O . LEU B 1 574 ? -30.895 25.180 -32.409 1.00 44.43 923 LEU B O 1
ATOM 7614 N N . GLN B 1 575 ? -31.835 23.633 -33.707 1.00 44.28 924 GLN B N 1
ATOM 7615 C CA . GLN B 1 575 ? -31.092 22.563 -33.099 1.00 44.39 924 GLN B CA 1
ATOM 7616 C C . GLN B 1 575 ? -29.609 22.855 -33.127 1.00 44.00 924 GLN B C 1
ATOM 7617 O O . GLN B 1 575 ? -28.941 22.696 -32.117 1.00 42.33 924 GLN B O 1
ATOM 7623 N N . MET B 1 576 ? -29.096 23.300 -34.269 1.00 45.59 925 MET B N 1
ATOM 7624 C CA . MET B 1 576 ? -27.649 23.451 -34.410 1.00 47.25 925 MET B CA 1
ATOM 7625 C C . MET B 1 576 ? -27.117 24.718 -33.746 1.00 46.66 925 MET B C 1
ATOM 7626 O O . MET B 1 576 ? -25.997 24.723 -33.253 1.00 47.49 925 MET B O 1
ATOM 7631 N N . LEU B 1 577 ? -27.913 25.781 -33.723 1.00 45.38 926 LEU B N 1
ATOM 7632 C CA . LEU B 1 577 ? -27.518 27.005 -33.028 1.00 45.29 926 LEU B CA 1
ATOM 7633 C C . LEU B 1 577 ? -27.381 26.724 -31.534 1.00 43.85 926 LEU B C 1
ATOM 7634 O O . LEU B 1 577 ? -26.386 27.048 -30.902 1.00 43.52 926 LEU B O 1
ATOM 7639 N N . VAL B 1 578 ? -28.407 26.102 -30.988 1.00 43.42 927 VAL B N 1
ATOM 7640 C CA . VAL B 1 578 ? -28.448 25.751 -29.589 1.00 43.46 927 VAL B CA 1
ATOM 7641 C C . VAL B 1 578 ? -27.461 24.633 -29.216 1.00 46.18 927 VAL B C 1
ATOM 7642 O O . VAL B 1 578 ? -26.702 24.796 -28.256 1.00 47.99 927 VAL B O 1
ATOM 7646 N N . THR B 1 579 ? -27.466 23.514 -29.954 1.00 48.38 928 THR B N 1
ATOM 7647 C CA . THR B 1 579 ? -26.632 22.339 -29.602 1.00 49.19 928 THR B CA 1
ATOM 7648 C C . THR B 1 579 ? -25.254 22.302 -30.252 1.00 53.15 928 THR B C 1
ATOM 7649 O O . THR B 1 579 ? -24.402 21.519 -29.826 1.00 54.55 928 THR B O 1
ATOM 7653 N N . GLY B 1 580 ? -25.041 23.110 -31.288 1.00 57.05 929 GLY B N 1
ATOM 7654 C CA . GLY B 1 580 ? -23.756 23.137 -31.992 1.00 62.25 929 GLY B CA 1
ATOM 7655 C C . GLY B 1 580 ? -23.481 21.958 -32.917 1.00 66.29 929 GLY B C 1
ATOM 7656 O O . GLY B 1 580 ? -22.321 21.652 -33.185 1.00 70.20 929 GLY B O 1
ATOM 7657 N N . GLY B 1 581 ? -24.527 21.294 -33.410 1.00 68.68 930 GLY B N 1
ATOM 7658 C CA . GLY B 1 581 ? -24.351 20.175 -34.340 1.00 72.73 930 GLY B CA 1
ATOM 7659 C C . GLY B 1 581 ? -25.562 19.266 -34.490 1.00 75.51 930 GLY B C 1
ATOM 7660 O O . GLY B 1 581 ? -26.400 19.178 -33.585 1.00 73.74 930 GLY B O 1
ATOM 7661 N N . VAL B 1 582 ? -25.650 18.601 -35.648 1.00 80.24 931 VAL B N 1
ATOM 7662 C CA . VAL B 1 582 ? -26.684 17.586 -35.924 1.00 79.34 931 VAL B CA 1
ATOM 7663 C C . VAL B 1 582 ? -26.085 16.447 -36.759 1.00 81.58 931 VAL B C 1
ATOM 7664 O O . VAL B 1 582 ? -26.592 15.321 -36.764 1.00 83.23 931 VAL B O 1
ATOM 7668 N N . SER B 1 607 ? -16.203 22.139 -42.640 1.00 84.87 956 SER B N 1
ATOM 7669 C CA . SER B 1 607 ? -17.107 20.998 -42.656 1.00 82.24 956 SER B CA 1
ATOM 7670 C C . SER B 1 607 ? -17.436 20.524 -41.230 1.00 80.20 956 SER B C 1
ATOM 7671 O O . SER B 1 607 ? -18.546 20.759 -40.734 1.00 81.04 956 SER B O 1
ATOM 7674 N N . GLY B 1 608 ? -16.479 19.868 -40.572 1.00 78.95 957 GLY B N 1
ATOM 7675 C CA . GLY B 1 608 ? -16.683 19.358 -39.214 1.00 73.99 957 GLY B CA 1
ATOM 7676 C C . GLY B 1 608 ? -16.192 20.354 -38.183 1.00 72.65 957 GLY B C 1
ATOM 7677 O O . GLY B 1 608 ? -16.982 21.060 -37.561 1.00 69.06 957 GLY B O 1
ATOM 7678 N N . ARG B 1 609 ? -14.872 20.420 -38.024 1.00 74.81 958 ARG B N 1
ATOM 7679 C CA . ARG B 1 609 ? -14.235 21.326 -37.064 1.00 74.40 958 ARG B CA 1
ATOM 7680 C C . ARG B 1 609 ? -14.310 22.785 -37.517 1.00 74.88 958 ARG B C 1
ATOM 7681 O O . ARG B 1 609 ? -14.174 23.704 -36.712 1.00 73.50 958 ARG B O 1
ATOM 7689 N N . ASN B 1 610 ? -14.516 22.990 -38.813 1.00 76.29 959 ASN B N 1
ATOM 7690 C CA . ASN B 1 610 ? -14.531 24.322 -39.386 1.00 77.98 959 ASN B CA 1
ATOM 7691 C C . ASN B 1 610 ? -15.955 24.840 -39.554 1.00 75.07 959 ASN B C 1
ATOM 7692 O O . ASN B 1 610 ? -16.645 24.498 -40.515 1.00 74.45 959 ASN B O 1
ATOM 7697 N N . ARG B 1 611 ? -16.393 25.649 -38.594 1.00 73.16 960 ARG B N 1
ATOM 7698 C CA . ARG B 1 611 ? -17.734 26.232 -38.616 1.00 70.90 960 ARG B CA 1
ATOM 7699 C C . ARG B 1 611 ? -17.751 27.519 -37.814 1.00 71.00 960 ARG B C 1
ATOM 7700 O O . ARG B 1 611 ? -16.934 27.715 -36.909 1.00 71.93 960 ARG B O 1
ATOM 7708 N N . CYS B 1 612 ? -18.717 28.375 -38.120 1.00 69.95 961 CYS B N 1
ATOM 7709 C CA . CYS B 1 612 ? -18.862 29.637 -37.414 1.00 69.90 961 CYS B CA 1
ATOM 7710 C C . CYS B 1 612 ? -19.448 29.455 -36.026 1.00 66.05 961 CYS B C 1
ATOM 7711 O O . CYS B 1 612 ? -20.461 28.779 -35.871 1.00 64.87 961 CYS B O 1
ATOM 7714 N N . LYS B 1 613 ? -18.812 30.067 -35.027 1.00 65.16 962 LYS B N 1
ATOM 7715 C CA . LYS B 1 613 ? -19.409 30.215 -33.699 1.00 61.50 962 LYS B CA 1
ATOM 7716 C C . LYS B 1 613 ? -20.438 31.325 -33.793 1.00 60.21 962 LYS B C 1
ATOM 7717 O O . LYS B 1 613 ? -20.535 31.993 -34.814 1.00 62.72 962 LYS B O 1
ATOM 7723 N N . LEU B 1 614 ? -21.218 31.508 -32.736 1.00 57.14 963 LEU B N 1
ATOM 7724 C CA . LEU B 1 614 ? -21.874 32.789 -32.484 1.00 57.33 963 LEU B CA 1
ATOM 7725 C C . LEU B 1 614 ? -21.079 33.420 -31.352 1.00 57.89 963 LEU B C 1
ATOM 7726 O O . LEU B 1 614 ? -20.775 32.749 -30.365 1.00 56.72 963 LEU B O 1
ATOM 7731 N N . GLY B 1 615 ? -20.714 34.690 -31.499 1.00 60.11 964 GLY B N 1
ATOM 7732 C CA . GLY B 1 615 ? -19.845 35.340 -30.522 1.00 61.18 964 GLY B CA 1
ATOM 7733 C C . GLY B 1 615 ? -20.157 36.803 -30.325 1.00 62.93 964 GLY B C 1
ATOM 7734 O O . GLY B 1 615 ? -20.786 37.433 -31.177 1.00 64.23 964 GLY B O 1
ATOM 7735 N N . LEU B 1 616 ? -19.706 37.341 -29.196 1.00 63.23 965 LEU B N 1
ATOM 7736 C CA . LEU B 1 616 ? -19.933 38.741 -28.860 1.00 65.15 965 LEU B CA 1
ATOM 7737 C C . LEU B 1 616 ? -18.625 39.491 -29.000 1.00 69.25 965 LEU B C 1
ATOM 7738 O O . LEU B 1 616 ? -17.621 39.069 -28.433 1.00 69.57 965 LEU B O 1
ATOM 7743 N N . LEU B 1 617 ? -18.639 40.592 -29.754 1.00 73.09 966 LEU B N 1
ATOM 7744 C CA . LEU B 1 617 ? -17.420 41.351 -30.069 1.00 78.11 966 LEU B CA 1
ATOM 7745 C C . LEU B 1 617 ? -17.498 42.825 -29.644 1.00 81.67 966 LEU B C 1
ATOM 7746 O O . LEU B 1 617 ? -18.558 43.448 -29.706 1.00 81.16 966 LEU B O 1
ATOM 7751 N N . SER B 1 618 ? -16.351 43.381 -29.256 1.00 85.60 967 SER B N 1
ATOM 7752 C CA . SER B 1 618 ? -16.305 44.617 -28.467 1.00 88.49 967 SER B CA 1
ATOM 7753 C C . SER B 1 618 ? -16.402 45.950 -29.213 1.00 92.85 967 SER B C 1
ATOM 7754 O O . SER B 1 618 ? -16.833 46.941 -28.619 1.00 94.21 967 SER B O 1
ATOM 7757 N N . LEU B 1 619 ? -15.977 46.000 -30.475 1.00 95.32 968 LEU B N 1
ATOM 7758 C CA . LEU B 1 619 ? -15.840 47.281 -31.215 1.00 100.29 968 LEU B CA 1
ATOM 7759 C C . LEU B 1 619 ? -14.677 48.172 -30.726 1.00 105.95 968 LEU B C 1
ATOM 7760 O O . LEU B 1 619 ? -14.381 49.198 -31.344 1.00 110.81 968 LEU B O 1
ATOM 7765 N N . HIS B 1 620 ? -14.016 47.780 -29.638 1.00 106.46 969 HIS B N 1
ATOM 7766 C CA . HIS B 1 620 ? -12.886 48.530 -29.091 1.00 111.50 969 HIS B CA 1
ATOM 7767 C C . HIS B 1 620 ? -11.798 47.537 -28.812 1.00 112.45 969 HIS B C 1
ATOM 7768 O O . HIS B 1 620 ? -12.001 46.579 -28.049 1.00 108.73 969 HIS B O 1
ATOM 7770 N N . GLU B 1 621 ? -10.642 47.743 -29.443 1.00 117.49 970 GLU B N 1
ATOM 7771 C CA . GLU B 1 621 ? -9.555 46.765 -29.428 1.00 117.97 970 GLU B CA 1
ATOM 7772 C C . GLU B 1 621 ? -10.056 45.397 -29.920 1.00 113.72 970 GLU B C 1
ATOM 7773 O O . GLU B 1 621 ? -9.795 44.363 -29.297 1.00 111.57 970 GLU B O 1
ATOM 7775 N N . THR B 1 622 ? -10.816 45.418 -31.016 1.00 112.51 971 THR B N 1
ATOM 7776 C CA . THR B 1 622 ? -11.211 44.202 -31.743 1.00 108.48 971 THR B CA 1
ATOM 7777 C C . THR B 1 622 ? -11.073 44.501 -33.230 1.00 110.86 971 THR B C 1
ATOM 7778 O O . THR B 1 622 ? -10.905 45.666 -33.615 1.00 114.08 971 THR B O 1
ATOM 7782 N N . ILE B 1 623 ? -11.134 43.460 -34.060 1.00 108.63 972 ILE B N 1
ATOM 7783 C CA . ILE B 1 623 ? -10.950 43.638 -35.511 1.00 111.71 972 ILE B CA 1
ATOM 7784 C C . ILE B 1 623 ? -12.007 44.550 -36.141 1.00 111.40 972 ILE B C 1
ATOM 7785 O O . ILE B 1 623 ? -11.726 45.243 -37.115 1.00 116.21 972 ILE B O 1
ATOM 7790 N N . LEU B 1 624 ? -13.216 44.548 -35.585 1.00 106.39 973 LEU B N 1
ATOM 7791 C CA . LEU B 1 624 ? -14.292 45.402 -36.086 1.00 106.17 973 LEU B CA 1
ATOM 7792 C C . LEU B 1 624 ? -13.924 46.895 -36.049 1.00 110.32 973 LEU B C 1
ATOM 7793 O O . LEU B 1 624 ? -14.383 47.663 -36.890 1.00 113.21 973 LEU B O 1
ATOM 7798 N N . SER B 1 625 ? -13.089 47.302 -35.095 1.00 110.82 974 SER B N 1
ATOM 7799 C CA . SER B 1 625 ? -12.652 48.694 -35.002 1.00 115.14 974 SER B CA 1
ATOM 7800 C C . SER B 1 625 ? -11.656 49.038 -36.116 1.00 120.48 974 SER B C 1
ATOM 7801 O O . SER B 1 625 ? -12.026 49.180 -37.289 1.00 121.40 974 SER B O 1
ATOM 7803 N N . ASN B 1 631 ? -20.682 53.502 -38.006 1.00 115.56 980 ASN B N 1
ATOM 7804 C CA . ASN B 1 631 ? -21.581 54.538 -37.510 1.00 117.40 980 ASN B CA 1
ATOM 7805 C C . ASN B 1 631 ? -22.983 53.985 -37.333 1.00 113.21 980 ASN B C 1
ATOM 7806 O O . ASN B 1 631 ? -23.652 54.274 -36.343 1.00 111.62 980 ASN B O 1
ATOM 7808 N N . THR B 1 632 ? -23.412 53.179 -38.298 1.00 112.02 981 THR B N 1
ATOM 7809 C CA . THR B 1 632 ? -24.755 52.595 -38.299 1.00 108.87 981 THR B CA 1
ATOM 7810 C C . THR B 1 632 ? -24.702 51.070 -38.475 1.00 103.85 981 THR B C 1
ATOM 7811 O O . THR B 1 632 ? -23.850 50.556 -39.195 1.00 104.27 981 THR B O 1
ATOM 7815 N N . PHE B 1 633 ? -25.617 50.355 -37.819 1.00 99.22 982 PHE B N 1
ATOM 7816 C CA . PHE B 1 633 ? -25.620 48.884 -37.845 1.00 94.63 982 PHE B CA 1
ATOM 7817 C C . PHE B 1 633 ? -25.397 48.321 -39.237 1.00 95.69 982 PHE B C 1
ATOM 7818 O O . PHE B 1 633 ? -24.540 47.462 -39.435 1.00 94.11 982 PHE B O 1
ATOM 7826 N N . GLY B 1 634 ? -26.188 48.802 -40.189 1.00 98.56 983 GLY B N 1
ATOM 7827 C CA . GLY B 1 634 ? -26.068 48.381 -41.578 1.00 100.30 983 GLY B CA 1
ATOM 7828 C C . GLY B 1 634 ? -24.692 48.651 -42.150 1.00 103.52 983 GLY B C 1
ATOM 7829 O O . GLY B 1 634 ? -24.145 47.823 -42.879 1.00 102.90 983 GLY B O 1
ATOM 7830 N N . GLN B 1 635 ? -24.126 49.806 -41.814 1.00 107.17 984 GLN B N 1
ATOM 7831 C CA . GLN B 1 635 ? -22.756 50.113 -42.208 1.00 111.04 984 GLN B CA 1
ATOM 7832 C C . GLN B 1 635 ? -21.799 49.074 -41.614 1.00 107.60 984 GLN B C 1
ATOM 7833 O O . GLN B 1 635 ? -20.959 48.526 -42.327 1.00 108.76 984 GLN B O 1
ATOM 7835 N N . LEU B 1 636 ? -21.949 48.786 -40.321 1.00 103.68 985 LEU B N 1
ATOM 7836 C CA . LEU B 1 636 ? -21.085 47.815 -39.635 1.00 100.47 985 LEU B CA 1
ATOM 7837 C C . LEU B 1 636 ? -21.255 46.413 -40.207 1.00 97.30 985 LEU B C 1
ATOM 7838 O O . LEU B 1 636 ? -20.278 45.712 -40.477 1.00 97.15 985 LEU B O 1
ATOM 7843 N N . PHE B 1 637 ? -22.508 46.020 -40.387 1.00 94.92 986 PHE B N 1
ATOM 7844 C CA . PHE B 1 637 ? -22.848 44.724 -40.954 1.00 92.12 986 PHE B CA 1
ATOM 7845 C C . PHE B 1 637 ? -22.125 44.428 -42.267 1.00 94.77 986 PHE B C 1
ATOM 7846 O O . PHE B 1 637 ? -21.622 43.322 -42.472 1.00 92.87 986 PHE B O 1
ATOM 7854 N N . CYS B 1 638 ? -22.085 45.418 -43.149 1.00 99.51 987 CYS B N 1
ATOM 7855 C CA . CYS B 1 638 ? -21.567 45.220 -44.502 1.00 103.12 987 CYS B CA 1
ATOM 7856 C C . CYS B 1 638 ? -20.055 45.057 -44.537 1.00 105.49 987 CYS B C 1
ATOM 7857 O O . CYS B 1 638 ? -19.537 44.107 -45.127 1.00 104.84 987 CYS B O 1
ATOM 7860 N N . GLY B 1 639 ? -19.355 46.002 -43.919 1.00 108.78 988 GLY B N 1
ATOM 7861 C CA . GLY B 1 639 ? -17.898 45.987 -43.891 1.00 111.80 988 GLY B CA 1
ATOM 7862 C C . GLY B 1 639 ? -17.400 44.687 -43.301 1.00 108.02 988 GLY B C 1
ATOM 7863 O O . GLY B 1 639 ? -16.700 43.924 -43.960 1.00 109.19 988 GLY B O 1
ATOM 7864 N N . SER B 1 640 ? -17.800 44.434 -42.060 1.00 104.02 989 SER B N 1
ATOM 7865 C CA . SER B 1 640 ? -17.418 43.230 -41.333 1.00 100.47 989 SER B CA 1
ATOM 7866 C C . SER B 1 640 ? -17.570 41.966 -42.176 1.00 98.39 989 SER B C 1
ATOM 7867 O O . SER B 1 640 ? -16.682 41.113 -42.198 1.00 97.65 989 SER B O 1
ATOM 7870 N N . LEU B 1 641 ? -18.700 41.854 -42.865 1.00 97.39 990 LEU B N 1
ATOM 7871 C CA . LEU B 1 641 ? -18.946 40.718 -43.737 1.00 96.49 990 LEU B CA 1
ATOM 7872 C C . LEU B 1 641 ? -17.964 40.690 -44.909 1.00 101.26 990 LEU B C 1
ATOM 7873 O O . LEU B 1 641 ? -17.156 39.769 -45.015 1.00 101.27 990 LEU B O 1
ATOM 7878 N N . ASP B 1 642 ? -18.021 41.702 -45.775 1.00 105.84 991 ASP B N 1
ATOM 7879 C CA . ASP B 1 642 ? -17.216 41.711 -47.009 1.00 110.44 991 ASP B CA 1
ATOM 7880 C C . ASP B 1 642 ? -15.710 41.958 -46.801 1.00 113.46 991 ASP B C 1
ATOM 7881 O O . ASP B 1 642 ? -14.957 42.034 -47.770 1.00 117.28 991 ASP B O 1
ATOM 7883 N N . LEU B 1 643 ? -15.282 42.090 -45.547 1.00 111.80 992 LEU B N 1
ATOM 7884 C CA . LEU B 1 643 ? -13.861 42.156 -45.205 1.00 114.72 992 LEU B CA 1
ATOM 7885 C C . LEU B 1 643 ? -13.389 40.886 -44.485 1.00 111.00 992 LEU B C 1
ATOM 7886 O O . LEU B 1 643 ? -12.370 40.305 -44.859 1.00 113.36 992 LEU B O 1
ATOM 7891 N N . PHE B 1 644 ? -14.124 40.464 -43.455 1.00 105.40 993 PHE B N 1
ATOM 7892 C CA . PHE B 1 644 ? -13.691 39.363 -42.590 1.00 101.70 993 PHE B CA 1
ATOM 7893 C C . PHE B 1 644 ? -14.610 38.150 -42.608 1.00 96.47 993 PHE B C 1
ATOM 7894 O O . PHE B 1 644 ? -14.337 37.163 -41.925 1.00 93.30 993 PHE B O 1
ATOM 7902 N N . GLY B 1 645 ? -15.697 38.220 -43.369 1.00 95.73 994 GLY B N 1
ATOM 7903 C CA . GLY B 1 645 ? -16.677 37.140 -43.400 1.00 91.39 994 GLY B CA 1
ATOM 7904 C C . GLY B 1 645 ? -17.361 36.944 -42.062 1.00 86.73 994 GLY B C 1
ATOM 7905 O O . GLY B 1 645 ? -17.663 35.813 -41.676 1.00 82.98 994 GLY B O 1
ATOM 7906 N N . ILE B 1 646 ? -17.593 38.045 -41.353 1.00 87.14 995 ILE B N 1
ATOM 7907 C CA . ILE B 1 646 ? -18.267 38.005 -40.066 1.00 83.44 995 ILE B CA 1
ATOM 7908 C C . ILE B 1 646 ? -19.678 38.531 -40.228 1.00 82.32 995 ILE B C 1
ATOM 7909 O O . ILE B 1 646 ? -19.874 39.681 -40.627 1.00 85.31 995 ILE B O 1
ATOM 7914 N N . LEU B 1 647 ? -20.654 37.690 -39.901 1.00 78.21 996 LEU B N 1
ATOM 7915 C CA . LEU B 1 647 ? -22.053 38.008 -40.140 1.00 77.36 996 LEU B CA 1
ATOM 7916 C C . LEU B 1 647 ? -22.687 38.579 -38.875 1.00 75.56 996 LEU B C 1
ATOM 7917 O O . LEU B 1 647 ? -23.153 37.836 -38.011 1.00 71.55 996 LEU B O 1
ATOM 7922 N N . CYS B 1 648 ? -22.695 39.906 -38.777 1.00 78.89 997 CYS B N 1
ATOM 7923 C CA . CYS B 1 648 ? -23.261 40.592 -37.617 1.00 78.11 997 CYS B CA 1
ATOM 7924 C C . CYS B 1 648 ? -24.770 40.479 -37.579 1.00 75.34 997 CYS B C 1
ATOM 7925 O O . CYS B 1 648 ? -25.448 40.812 -38.546 1.00 77.52 997 CYS B O 1
ATOM 7928 N N . VAL B 1 649 ? -25.284 40.028 -36.440 1.00 70.99 998 VAL B N 1
ATOM 7929 C CA . VAL B 1 649 ? -26.672 39.598 -36.331 1.00 67.45 998 VAL B CA 1
ATOM 7930 C C . VAL B 1 649 ? -27.460 40.289 -35.208 1.00 65.90 998 VAL B C 1
ATOM 7931 O O . VAL B 1 649 ? -28.689 40.314 -35.242 1.00 64.19 998 VAL B O 1
ATOM 7935 N N . GLY B 1 650 ? -26.765 40.857 -34.226 1.00 66.07 999 GLY B N 1
ATOM 7936 C CA . GLY B 1 650 ? -27.427 41.614 -33.172 1.00 66.11 999 GLY B CA 1
ATOM 7937 C C . GLY B 1 650 ? -26.454 42.370 -32.295 1.00 67.53 999 GLY B C 1
ATOM 7938 O O . GLY B 1 650 ? -25.247 42.137 -32.353 1.00 67.52 999 GLY B O 1
ATOM 7939 N N . LEU B 1 651 ? -26.990 43.276 -31.480 1.00 68.97 1000 LEU B N 1
ATOM 7940 C CA . LEU B 1 651 ? -26.182 44.079 -30.566 1.00 71.43 1000 LEU B CA 1
ATOM 7941 C C . LEU B 1 651 ? -26.434 43.691 -29.119 1.00 69.84 1000 LEU B C 1
ATOM 7942 O O . LEU B 1 651 ? -27.387 42.975 -28.808 1.00 66.87 1000 LEU B O 1
ATOM 7947 N N . TYR B 1 652 ? -25.562 44.184 -28.245 1.00 72.03 1001 TYR B N 1
ATOM 7948 C CA . TYR B 1 652 ? -25.712 44.036 -26.807 1.00 71.06 1001 TYR B CA 1
ATOM 7949 C C . TYR B 1 652 ? -25.397 45.388 -26.182 1.00 74.50 1001 TYR B C 1
ATOM 7950 O O . TYR B 1 652 ? -24.235 45.705 -25.924 1.00 76.52 1001 TYR B O 1
ATOM 7959 N N . ARG B 1 653 ? -26.441 46.181 -25.948 1.00 76.39 1002 ARG B N 1
ATOM 7960 C CA . ARG B 1 653 ? -26.293 47.610 -25.643 1.00 80.59 1002 ARG B CA 1
ATOM 7961 C C . ARG B 1 653 ? -26.375 47.828 -24.145 1.00 80.79 1002 ARG B C 1
ATOM 7962 O O . ARG B 1 653 ? -27.164 47.173 -23.462 1.00 79.14 1002 ARG B O 1
ATOM 7970 N N . ILE B 1 654 ? -25.562 48.744 -23.631 1.00 83.62 1003 ILE B N 1
ATOM 7971 C CA . ILE B 1 654 ? -25.644 49.112 -22.227 1.00 84.34 1003 ILE B CA 1
ATOM 7972 C C . ILE B 1 654 ? -26.996 49.767 -21.990 1.00 86.40 1003 ILE B C 1
ATOM 7973 O O . ILE B 1 654 ? -27.539 50.418 -22.879 1.00 87.66 1003 ILE B O 1
ATOM 7978 N N . ILE B 1 655 ? -27.547 49.592 -20.797 1.00 87.44 1004 ILE B N 1
ATOM 7979 C CA . ILE B 1 655 ? -28.747 50.324 -20.438 1.00 90.87 1004 ILE B CA 1
ATOM 7980 C C . ILE B 1 655 ? -28.284 51.646 -19.847 1.00 97.39 1004 ILE B C 1
ATOM 7981 O O . ILE B 1 655 ? -27.564 51.669 -18.850 1.00 98.99 1004 ILE B O 1
ATOM 7986 N N . ASP B 1 656 ? -28.669 52.744 -20.486 1.00 103.88 1005 ASP B N 1
ATOM 7987 C CA . ASP B 1 656 ? -28.239 54.077 -20.064 1.00 111.20 1005 ASP B CA 1
ATOM 7988 C C . ASP B 1 656 ? -29.466 54.915 -19.743 1.00 116.54 1005 ASP B C 1
ATOM 7989 O O . ASP B 1 656 ? -30.167 55.358 -20.658 1.00 120.86 1005 ASP B O 1
ATOM 7991 N N . GLU B 1 657 ? -29.721 55.123 -18.448 1.00 118.07 1006 GLU B N 1
ATOM 7992 C CA . GLU B 1 657 ? -30.874 55.901 -17.974 1.00 120.03 1006 GLU B CA 1
ATOM 7993 C C . GLU B 1 657 ? -30.529 56.502 -16.605 1.00 120.20 1006 GLU B C 1
ATOM 7994 O O . GLU B 1 657 ? -31.404 56.931 -15.852 1.00 119.75 1006 GLU B O 1
ATOM 8000 N N . GLU B 1 663 ? -24.006 50.052 -12.769 1.00 87.56 1012 GLU B N 1
ATOM 8001 C CA . GLU B 1 663 ? -23.692 48.614 -12.753 1.00 84.86 1012 GLU B CA 1
ATOM 8002 C C . GLU B 1 663 ? -23.341 47.967 -14.115 1.00 83.30 1012 GLU B C 1
ATOM 8003 O O . GLU B 1 663 ? -22.926 46.805 -14.155 1.00 80.72 1012 GLU B O 1
ATOM 8005 N N . ASN B 1 664 ? -23.525 48.699 -15.215 1.00 85.13 1013 ASN B N 1
ATOM 8006 C CA . ASN B 1 664 ? -23.115 48.260 -16.566 1.00 84.41 1013 ASN B CA 1
ATOM 8007 C C . ASN B 1 664 ? -23.785 46.990 -17.090 1.00 79.81 1013 ASN B C 1
ATOM 8008 O O . ASN B 1 664 ? -23.185 46.242 -17.862 1.00 77.60 1013 ASN B O 1
ATOM 8013 N N . LYS B 1 665 ? -25.030 46.759 -16.678 1.00 78.04 1014 LYS B N 1
ATOM 8014 C CA . LYS B 1 665 ? -25.849 45.686 -17.243 1.00 74.05 1014 LYS B CA 1
ATOM 8015 C C . LYS B 1 665 ? -26.315 46.088 -18.658 1.00 74.30 1014 LYS B C 1
ATOM 8016 O O . LYS B 1 665 ? -26.720 47.235 -18.883 1.00 77.01 1014 LYS B O 1
ATOM 8018 N N . ARG B 1 666 ? -26.237 45.144 -19.600 1.00 71.28 1015 ARG B N 1
ATOM 8019 C CA . ARG B 1 666 ? -26.588 45.377 -21.006 1.00 70.94 1015 ARG B CA 1
ATOM 8020 C C . ARG B 1 666 ? -27.795 44.558 -21.413 1.00 68.38 1015 ARG B C 1
ATOM 8021 O O . ARG B 1 666 ? -28.085 43.534 -20.797 1.00 66.30 1015 ARG B O 1
ATOM 8029 N N . PHE B 1 667 ? -28.461 44.977 -22.485 1.00 68.73 1016 PHE B N 1
ATOM 8030 C CA . PHE B 1 667 ? -29.627 44.256 -22.985 1.00 66.72 1016 PHE B CA 1
ATOM 8031 C C . PHE B 1 667 ? -29.471 43.854 -24.443 1.00 66.42 1016 PHE B C 1
ATOM 8032 O O . PHE B 1 667 ? -28.711 44.477 -25.185 1.00 68.63 1016 PHE B O 1
ATOM 8040 N N . VAL B 1 668 ? -30.213 42.820 -24.845 1.00 64.09 1017 VAL B N 1
ATOM 8041 C CA . VAL B 1 668 ? -30.058 42.192 -26.166 1.00 63.56 1017 VAL B CA 1
ATOM 8042 C C . VAL B 1 668 ? -30.978 42.760 -27.251 1.00 66.08 1017 VAL B C 1
ATOM 8043 O O . VAL B 1 668 ? -32.201 42.692 -27.131 1.00 66.09 1017 VAL B O 1
ATOM 8047 N N . ILE B 1 669 ? -30.377 43.297 -28.314 1.00 69.02 1018 ILE B N 1
ATOM 8048 C CA . ILE B 1 669 ? -31.125 43.779 -29.479 1.00 71.69 1018 ILE B CA 1
ATOM 8049 C C . ILE B 1 669 ? -30.889 42.893 -30.690 1.00 71.38 1018 ILE B C 1
ATOM 8050 O O . ILE B 1 669 ? -29.821 42.954 -31.314 1.00 72.57 1018 ILE B O 1
ATOM 8055 N N . THR B 1 670 ? -31.898 42.091 -31.028 1.00 70.30 1019 THR B N 1
ATOM 8056 C CA . THR B 1 670 ? -31.847 41.220 -32.204 1.00 69.40 1019 THR B CA 1
ATOM 8057 C C . THR B 1 670 ? -32.145 42.016 -33.483 1.00 72.20 1019 THR B C 1
ATOM 8058 O O . THR B 1 670 ? -33.119 42.764 -33.532 1.00 74.22 1019 THR B O 1
ATOM 8062 N N . ARG B 1 671 ? -31.282 41.868 -34.493 1.00 72.29 1020 ARG B N 1
ATOM 8063 C CA . ARG B 1 671 ? -31.495 42.442 -35.831 1.00 75.07 1020 ARG B CA 1
ATOM 8064 C C . ARG B 1 671 ? -32.086 43.858 -35.803 1.00 78.41 1020 ARG B C 1
ATOM 8065 O O . ARG B 1 671 ? -33.262 44.062 -36.115 1.00 79.42 1020 ARG B O 1
ATOM 8073 N N . PRO B 1 672 ? -31.261 44.851 -35.447 1.00 80.34 1021 PRO B N 1
ATOM 8074 C CA . PRO B 1 672 ? -31.771 46.221 -35.462 1.00 84.27 1021 PRO B CA 1
ATOM 8075 C C . PRO B 1 672 ? -32.034 46.699 -36.884 1.00 87.89 1021 PRO B C 1
ATOM 8076 O O . PRO B 1 672 ? -31.669 46.016 -37.839 1.00 87.18 1021 PRO B O 1
ATOM 8080 N N . ALA B 1 673 ? -32.666 47.859 -37.022 1.00 91.99 1022 ALA B N 1
ATOM 8081 C CA . ALA B 1 673 ? -32.873 48.460 -38.337 1.00 96.29 1022 ALA B CA 1
ATOM 8082 C C . ALA B 1 673 ? -31.531 48.612 -39.042 1.00 98.29 1022 ALA B C 1
ATOM 8083 O O . ALA B 1 673 ? -30.484 48.685 -38.393 1.00 97.90 1022 ALA B O 1
ATOM 8085 N N . ASN B 1 674 ? -31.556 48.647 -40.368 1.00 100.82 1023 ASN B N 1
ATOM 8086 C CA . ASN B 1 674 ? -30.324 48.792 -41.132 1.00 103.14 1023 ASN B CA 1
ATOM 8087 C C . ASN B 1 674 ? -29.597 50.060 -40.702 1.00 107.02 1023 ASN B C 1
ATOM 8088 O O . ASN B 1 674 ? -28.405 50.033 -40.407 1.00 106.56 1023 ASN B O 1
ATOM 8093 N N . GLU B 1 675 ? -30.341 51.159 -40.635 1.00 111.46 1024 GLU B N 1
ATOM 8094 C CA . GLU B 1 675 ? -29.802 52.445 -40.187 1.00 116.12 1024 GLU B CA 1
ATOM 8095 C C . GLU B 1 675 ? -30.079 52.670 -38.696 1.00 113.41 1024 GLU B C 1
ATOM 8096 O O . GLU B 1 675 ? -30.965 53.431 -38.313 1.00 114.76 1024 GLU B O 1
ATOM 8102 N N . PHE B 1 676 ? -29.308 51.995 -37.853 1.00 109.46 1025 PHE B N 1
ATOM 8103 C CA . PHE B 1 676 ? -29.521 52.063 -36.418 1.00 106.89 1025 PHE B CA 1
ATOM 8104 C C . PHE B 1 676 ? -28.290 52.657 -35.763 1.00 107.66 1025 PHE B C 1
ATOM 8105 O O . PHE B 1 676 ? -27.216 52.062 -35.795 1.00 105.55 1025 PHE B O 1
ATOM 8113 N N . LYS B 1 677 ? -28.447 53.839 -35.179 1.00 110.43 1026 LYS B N 1
ATOM 8114 C CA . LYS B 1 677 ? -27.322 54.536 -34.583 1.00 112.50 1026 LYS B CA 1
ATOM 8115 C C . LYS B 1 677 ? -26.660 53.631 -33.547 1.00 108.24 1026 LYS B C 1
ATOM 8116 O O . LYS B 1 677 ? -27.317 53.172 -32.616 1.00 105.08 1026 LYS B O 1
ATOM 8118 N N . LEU B 1 678 ? -25.369 53.361 -33.741 1.00 108.56 1027 LEU B N 1
ATOM 8119 C CA . LEU B 1 678 ? -24.587 52.517 -32.836 1.00 104.81 1027 LEU B CA 1
ATOM 8120 C C . LEU B 1 678 ? -23.767 53.368 -31.865 1.00 107.57 1027 LEU B C 1
ATOM 8121 O O . LEU B 1 678 ? -23.276 54.438 -32.223 1.00 111.95 1027 LEU B O 1
ATOM 8126 N N . LEU B 1 679 ? -23.617 52.878 -30.638 1.00 105.26 1028 LEU B N 1
ATOM 8127 C CA . LEU B 1 679 ? -22.729 53.497 -29.656 1.00 107.67 1028 LEU B CA 1
ATOM 8128 C C . LEU B 1 679 ? -21.350 52.830 -29.706 1.00 107.92 1028 LEU B C 1
ATOM 8129 O O . LEU B 1 679 ? -21.220 51.705 -30.202 1.00 105.15 1028 LEU B O 1
ATOM 8134 N N . PRO B 1 680 ? -20.313 53.524 -29.198 1.00 111.48 1029 PRO B N 1
ATOM 8135 C CA . PRO B 1 680 ? -18.992 52.903 -29.082 1.00 111.32 1029 PRO B CA 1
ATOM 8136 C C . PRO B 1 680 ? -18.982 51.791 -28.031 1.00 106.50 1029 PRO B C 1
ATOM 8137 O O . PRO B 1 680 ? -18.295 50.784 -28.205 1.00 105.39 1029 PRO B O 1
ATOM 8141 N N . SER B 1 681 ? -19.762 51.974 -26.966 1.00 104.10 1030 SER B N 1
ATOM 8142 C CA . SER B 1 681 ? -19.856 50.997 -25.881 1.00 99.43 1030 SER B CA 1
ATOM 8143 C C . SER B 1 681 ? -20.478 49.662 -26.298 1.00 94.64 1030 SER B C 1
ATOM 8144 O O . SER B 1 681 ? -20.238 48.646 -25.649 1.00 91.65 1030 SER B O 1
ATOM 8147 N N . ASP B 1 682 ? -21.277 49.663 -27.364 1.00 93.95 1031 ASP B N 1
ATOM 8148 C CA . ASP B 1 682 ? -21.998 48.458 -27.792 1.00 89.30 1031 ASP B CA 1
ATOM 8149 C C . ASP B 1 682 ? -21.070 47.286 -28.067 1.00 87.37 1031 ASP B C 1
ATOM 8150 O O . ASP B 1 682 ? -19.940 47.469 -28.525 1.00 90.43 1031 ASP B O 1
ATOM 8155 N N . LEU B 1 683 ? -21.563 46.086 -27.769 1.00 82.39 1032 LEU B N 1
ATOM 8156 C CA . LEU B 1 683 ? -20.935 44.849 -28.194 1.00 79.74 1032 LEU B CA 1
ATOM 8157 C C . LEU B 1 683 ? -21.868 44.247 -29.237 1.00 78.09 1032 LEU B C 1
ATOM 8158 O O . LEU B 1 683 ? -23.031 44.647 -29.332 1.00 77.34 1032 LEU B O 1
ATOM 8163 N N . VAL B 1 684 ? -21.370 43.289 -30.014 1.00 77.50 1033 VAL B N 1
ATOM 8164 C CA . VAL B 1 684 ? -22.111 42.795 -31.174 1.00 76.31 1033 VAL B CA 1
ATOM 8165 C C . VAL B 1 684 ? -22.127 41.278 -31.300 1.00 72.25 1033 VAL B C 1
ATOM 8166 O O . VAL B 1 684 ? -21.079 40.631 -31.347 1.00 71.65 1033 VAL B O 1
ATOM 8170 N N . PHE B 1 685 ? -23.337 40.728 -31.367 1.00 69.39 1034 PHE B N 1
ATOM 8171 C CA . PHE B 1 685 ? -23.540 39.319 -31.674 1.00 66.09 1034 PHE B CA 1
ATOM 8172 C C . PHE B 1 685 ? -23.302 39.106 -33.151 1.00 67.02 1034 PHE B C 1
ATOM 8173 O O . PHE B 1 685 ? -23.739 39.910 -33.976 1.00 68.86 1034 PHE B O 1
ATOM 8181 N N . CYS B 1 686 ? -22.622 38.012 -33.476 1.00 65.59 1035 CYS B N 1
ATOM 8182 C CA . CYS B 1 686 ? -22.172 37.769 -34.833 1.00 67.33 1035 CYS B CA 1
ATOM 8183 C C . CYS B 1 686 ? -21.604 36.368 -35.010 1.00 64.67 1035 CYS B C 1
ATOM 8184 O O . CYS B 1 686 ? -21.108 35.760 -34.063 1.00 61.88 1035 CYS B O 1
ATOM 8187 N N . ALA B 1 687 ? -21.649 35.891 -36.249 1.00 65.45 1036 ALA B N 1
ATOM 8188 C CA . ALA B 1 687 ? -21.163 34.568 -36.608 1.00 64.48 1036 ALA B CA 1
ATOM 8189 C C . ALA B 1 687 ? -19.693 34.614 -36.994 1.00 68.02 1036 ALA B C 1
ATOM 8190 O O . ALA B 1 687 ? -19.355 34.907 -38.135 1.00 70.68 1036 ALA B O 1
ATOM 8192 N N . ILE B 1 688 ? -18.824 34.315 -36.035 1.00 68.94 1037 ILE B N 1
ATOM 8193 C CA . ILE B 1 688 ? -17.383 34.342 -36.255 1.00 72.89 1037 ILE B CA 1
ATOM 8194 C C . ILE B 1 688 ? -16.912 33.029 -36.855 1.00 73.25 1037 ILE B C 1
ATOM 8195 O O . ILE B 1 688 ? -17.024 31.991 -36.210 1.00 70.76 1037 ILE B O 1
ATOM 8200 N N . PRO B 1 689 ? -16.359 33.066 -38.079 1.00 77.71 1038 PRO B N 1
ATOM 8201 C CA . PRO B 1 689 ? -15.837 31.836 -38.668 1.00 79.30 1038 PRO B CA 1
ATOM 8202 C C . PRO B 1 689 ? -14.596 31.328 -37.945 1.00 82.38 1038 PRO B C 1
ATOM 8203 O O . PRO B 1 689 ? -13.860 32.110 -37.340 1.00 84.18 1038 PRO B O 1
ATOM 8207 N N . PHE B 1 690 ? -14.383 30.017 -38.025 1.00 84.25 1039 PHE B N 1
ATOM 8208 C CA . PHE B 1 690 ? -13.366 29.331 -37.233 1.00 86.65 1039 PHE B CA 1
ATOM 8209 C C . PHE B 1 690 ? -11.950 29.798 -37.576 1.00 92.46 1039 PHE B C 1
ATOM 8210 O O . PHE B 1 690 ? -11.611 29.931 -38.749 1.00 96.04 1039 PHE B O 1
ATOM 8218 N N . SER B 1 691 ? -11.148 30.057 -36.541 1.00 94.45 1040 SER B N 1
ATOM 8219 C CA . SER B 1 691 ? -9.723 30.397 -36.670 1.00 100.06 1040 SER B CA 1
ATOM 8220 C C . SER B 1 691 ? -9.472 31.869 -37.031 1.00 104.01 1040 SER B C 1
ATOM 8221 O O . SER B 1 691 ? -8.396 32.212 -37.536 1.00 108.65 1040 SER B O 1
ATOM 8224 N N . THR B 1 692 ? -10.452 32.733 -36.769 1.00 102.43 1041 THR B N 1
ATOM 8225 C CA . THR B 1 692 ? -10.306 34.170 -37.032 1.00 105.58 1041 THR B CA 1
ATOM 8226 C C . THR B 1 692 ? -9.482 34.847 -35.929 1.00 107.10 1041 THR B C 1
ATOM 8227 O O . THR B 1 692 ? -9.658 34.558 -34.742 1.00 104.21 1041 THR B O 1
ATOM 8231 N N . ALA B 1 693 ? -8.592 35.751 -36.336 1.00 111.42 1042 ALA B N 1
ATOM 8232 C CA . ALA B 1 693 ? -7.664 36.419 -35.417 1.00 114.19 1042 ALA B CA 1
ATOM 8233 C C . ALA B 1 693 ? -8.366 37.274 -34.360 1.00 112.14 1042 ALA B C 1
ATOM 8234 O O . ALA B 1 693 ? -8.026 37.204 -33.177 1.00 112.28 1042 ALA B O 1
ATOM 8236 N N . CYS B 1 694 ? -9.323 38.092 -34.798 1.00 110.89 1043 CYS B N 1
ATOM 8237 C CA . CYS B 1 694 ? -10.111 38.961 -33.909 1.00 108.32 1043 CYS B CA 1
ATOM 8238 C C . CYS B 1 694 ? -9.279 40.046 -33.203 1.00 111.13 1043 CYS B C 1
ATOM 8239 O O . CYS B 1 694 ? -8.763 39.857 -32.101 1.00 109.87 1043 CYS B O 1
#

Solvent-accessible surface area: 46237 Å² total; per-residue (Å²): 146,135,32,7,2,2,3,15,21,71,29,92,104,21,27,83,40,14,44,88,47,62,161,39,72,16,20,25,4,11,96,92,116,126,108,69,67,106,60,46,104,77,20,70,94,35,63,16,39,5,74,136,152,53,27,3,133,153,12,33,0,85,65,10,64,0,2,5,2,28,5,56,83,82,38,130,78,21,82,50,25,0,68,38,0,14,84,47,0,80,23,0,1,131,51,32,58,99,5,31,0,4,0,32,1,33,28,13,44,1,29,78,99,0,58,145,13,121,40,10,52,116,121,72,4,1,8,11,6,1,45,28,22,5,63,16,0,0,1,0,14,3,3,38,13,71,5,0,1,2,3,1,2,2,8,48,9,127,29,138,64,96,46,100,72,104,83,95,19,47,40,54,7,37,90,6,6,88,6,79,11,30,40,27,78,2,14,91,140,15,52,60,50,33,0,21,46,1,1,100,85,0,0,92,75,47,100,1,0,1,10,0,1,10,63,123,119,27,45,68,17,4,1,49,92,150,29,43,4,148,61,90,1,13,0,0,0,2,7,79,52,65,146,68,0,98,40,0,47,166,129,103,36,23,124,67,15,67,26,6,93,36,69,72,68,47,26,114,145,16,34,48,96,55,53,110,141,134,27,169,94,0,1,0,0,0,4,17,24,61,68,170,15,38,59,18,21,0,62,8,0,0,47,2,3,0,6,0,8,29,36,46,101,80,20,50,38,0,0,0,0,1,35,64,91,0,2,88,90,9,14,137,58,2,81,34,10,27,65,5,65,1,3,36,29,30,1,8,44,40,40,1,0,70,48,0,21,0,58,55,15,26,21,0,0,0,1,10,21,25,62,84,177,119,90,5,13,65,1,3,0,0,16,5,2,0,49,44,39,99,102,146,17,51,22,2,1,15,0,70,55,35,59,22,0,49,20,17,9,6,24,73,50,53,98,37,101,120,23,58,110,60,3,41,46,1,49,10,2,0,26,8,46,0,2,3,6,41,32,4,74,46,10,24,11,48,0,27,136,37,61,19,20,10,25,0,1,20,32,13,0,17,21,26,143,134,22,59,84,50,12,39,27,9,42,15,39,12,146,96,24,32,0,32,111,5,101,82,83,73,40,0,7,28,0,0,19,14,0,3,76,112,71,22,0,2,0,8,0,1,17,21,31,47,74,146,149,122,54,43,0,2,4,2,22,7,57,17,128,37,81,21,75,115,46,0,35,0,0,0,3,16,26,41,99,46,103,61,144,133,32,7,1,3,2,17,22,71,28,92,105,20,27,83,39,14,43,89,48,62,160,40,72,17,20,24,6,12,97,95,114,126,109,68,67,108,60,44,102,78,19,70,94,35,64,16,39,4,65,137,153,51,27,3,133,154,12,32,1,86,64,10,64,1,2,4,2,28,5,56,83,82,37,131,77,22,44,51,25,0,11,25,0,0,10,48,0,0,7,0,1,40,50,32,57,100,6,31,0,5,0,32,1,32,28,12,28,0,29,77,7,0,58,48,1,63,27,10,53,115,121,71,3,1,7,11,6,1,42,27,22,5,64,17,0,0,2,0,15,3,4,36,14,72,7,0,2,2,3,2,2,2,6,49,8,129,30,136,64,98,46,100,73,105,84,95,19,47,39,54,7,39,88,5,6,87,5,80,10,29,38,28,83,1,14,91,139,16,52,59,36,29,1,22,100,1,1,106,84,0,0,93,76,25,97,2,0,2,9,0,1,4,63,122,118,26,45,65,18,3,2,48,91,145,28,43,5,145,61,90,1,12,0,0,0,2,6,78,51,65,144,39,0,98,119,0,47,163,130,102,35,22,123,68,15,68,27,6,93,36,55,27,62,26,26,115,139,17,34,48,95,113,127,130,142,134,26,171,94,0,0,0,0,0,4,17,23,61,69,170,13,38,55,17,19,0,64,9,0,0,47,3,3,0,6,0,9,28,36,45,100,82,20,48,38,0,0,0,0,1,34,63,89,0,1,88,91,9,14,61,36,1,31,33,9,28,65,6,65,0,4,36,28,33,2,58,140,51,47,18,0,68,49,0,22,0,58,56,16,26,21,0,0,0,2,10,21,24,64,86,175,129,89,5,66,71,1,26,94,0,15,69,36,1,49,79,40,99,101,147,17,50,22,2,1,15,0,70,56,34,58,21,0,66,87,17,9,102,72,74,61,52,98,51,100,119,37,58,111,59,4,41,48,1,49,10,2,0,25,9,46,0,1,3,6,40,31,4,76,45,11,24,10,48,0,28,135,39,46,16,18,7,48,0,1,21,34,15,0,17,23,25,140,135,22,60,86,49,13,38,27,9,41,15,40,35,64,111,30,47,20,95,119,41,0,7,55,24,0,20,28,5,3,67,133,86,22,0,2,0,8,0,0,17,21,32,46,76,147,152,123,52,44,0,3,3,1,23,8,56,16,131,35,80,26,74,115,48,0,35,0,1,0,3,16,27,40,98,47,103,64

Organism: Homo sapiens (NCBI:txid9606)

Nearest PDB structures (foldseek):
  4hpf-assembly1_A-2  TM=1.002E+00  e=0.000E+00  Homo sapiens
  6v5a-assembly1_A  TM=8.992E-01  e=2.422E-67  Homo sapiens
  3u6n-assembly1_A  TM=8.981E-01  e=2.024E-65  Danio rerio
  8ghg-assembly1_A  TM=8.089E-01  e=3.272E-52  Homo sapiens
  8gh9-assembly1_A  TM=8.116E-01  e=2.252E-51  Homo sapiens

Secondary structure (DSSP, 8-state):
--EEEEES---HHHHHHHHTT---EEE--BS------TTTTSEE--B--SS-HHHHHHHTGGGSSEEEE---SS-S-HHHHHHHHHHHHHHHHHH-TT--EEEE-SSGGGGGHHHHSTT--TTTT-EEE-HHHHHHHHHHHHHHSTTHHHHHHHTT----S----SSHHHHHHHHHHT-B--EEEPPGGGTT-BHHHHHHHHHHHS--EEEEEE-----EES--TTPBP-TT-EEEEEBS-HHHHHGGG---B-SSSSBB------HHHHBPP-------S-EEEEE---TTSPP--SHHHHGGGGBTTS-GGGPPPEEEEE-HHHHHHHGGGGTT-SSEEEEES-TT-HHHHHHTTGGG-SEEEEEPPPP----SHHHHHHHHHHHS------EEEE-SSGGGHHHHHHHHT--TTT--SSGGGSHHHHHTSEE-GGGGGTHHHHHHH-HHHHHHHHHHHHS----S---EEEEE-SSSSGGGG-S--SBHHHHHHHHHHHH--EEEEEEEEP-----EEEEES--SS-BPPSS-EEEEEEPTT---/--EEEEES---HHHHHHHHTT---EEE--BS------TTTTSEE--B--SS-HHHHHHHTGGG-SEEEE---SS-S-HHHHHHHHHHHHHHHHHH-TT--EEEEPSSGGGGGHHHHSSS--TTTT-EEE-HHHHHHHHHHHHHHSTTHHHHHHHTT----S----SSHHHHHHHHHHT-B--EEEPPGGGTT-BHHHHHHHHHHHH--EEEEEE-----EES--TTPBP-TT-EEEEEBS-HHHHHGGG---B-SSSSBB------HHHHBPP-------S-EEEEE---TTSPP--SHHHHGGGGBTTS-GGGPPPEEEEE-HHHHHHHHHHHTT-SSEEEEES-TT-HHHHHHTTGGG-SEEEEEPPPP----SHHHHHHHHHHHS------EEEE-SSGGGHHHHHHHHT--TTT--SSGGGSHHHHHTSEE-GGGGGTHHHHHHH-HHHHHHHHHHHHS----S---EEEEE-SSSSTT--BHHHHHHHHHHHH--EEEEEEEEP-----EEEEES--SS-BPPSS-EEEEEEPTT---

B-factor: mean 68.32, std 22.41, range [28.36, 149.7]

InterPro domains:
  IPR003148 Regulator of K+ conductance, N-terminal lobe [PF22614] (330-447)
  IPR003148 Regulator of K+ conductance, N-terminal lobe [PF22614] (711-834)
  IPR003148 Regulator of K+ conductance, N-terminal lobe [PS51201] (331-473)
  IPR003148 Regulator of K+ conductance, N-terminal lobe [PS51201] (713-884)
  IPR003929 Calcium-activated potassium channel BK, alpha subunit [PF03493] (470-557)
  IPR005821 Ion transport domain [PF00520] (106-322)
  IPR047871 Calcium-activated potassium channel slowpoke-like [PTHR10027] (16-1051)
  IPR048735 Ca2+-activated K+ channel Slowpoke-like, C-terminal domain [PF21014] (919-1037)

GO terms:
  GO:0036126 sperm flagellum (C, IDA)
  GO:0071805 potassium ion transmembrane transport (P, IDA)
  GO:0005267 potassium channel activity (F, IMP)
  GO:0022414 reproductive process (P, IMP)
  GO:0005886 plasma membrane (C, TAS)

Foldseek 3Di:
DEEEEEADDDDPCVCCLAVVLFVYAYEYEEADDPDPCVCVVRYYYDHDHLQDLVVLVVVPQQRYQAYEYDFPPVDPDLVVGLVVSLSSVVSNCVNPLLHAYEYERAAPVSVVVNVVPPSDDPVSQHYYDYLLLQQLLLVLVCLVAPFSSLLLVLQQDDDPPPDDDDDPVLVQLVVLSLKHKDKDWAAQVQFFAFPLRLQLCCCVVLVKRWFWKPPVPDIAGLDDRVDGDHHRIMIITIDNDVVSVCVRHVQAPDPLLWFHWADFDAQVVQEDDDPPADDAQAEEEEDEDALSFDARQCLSNVQLLGTLLDYPVPRHAYEYEEACRRVNVNSVSVRIDPNYHYYYDHLLDVVSCVRHVQLRYNEYEYDQTDDDVVRCVRLLSSLLDQCDDPRVGHAETEDQDQQCQQSSVVSVPDDDVLGDSGNSSDPCSQLHRYDYSSSCSSVSNVCSVPVVSVVVSSCLSNVDVVRNWGWHWHKAQCPPDPLVPQPDPFFQLSSQSCCCVPQSKHWFWKWAFDPVVRRTGTRGSDRNGHGDDNRMITIITHTRPDPD/DEEEEEADDDDPCVCCLAVVLAVYAYEYEEADDPDPCVCVVRYYYDHDHLQDLVVLVVVPQQRYQAYEYDFPPVDPDLVVGLVVSLSSVVSNCVNPLLHAYEYERAAPVSVVVNVVPPSDDPVSQHYYDYLLLQQLLLVLVCLVAPQSSLLLVLQQDDDPPPDDDDDPVLVQLVVLSLKHKDKDWAAQVQFFAFPLRLQLCCCVVLVKRWFWKPPVPDIAGLDDRVDGDHHRIMIITIDNDVVSVCVRHVQAPDPLLWFHWADFDAQVVQEDDDPPADDAQAEEEEDEDALSFDARQCLSNVQLLGTLLDYPVPRHAYEYEEACRRVNVNSVSVRIGPNYHYYYDHLLDVSSCVRHVQLRYNEYEYDQTDDDVVRCVRLLSSLLDQCDDPRVGHAETEDQDQQCQQSSVVSVPDDDVLGDSGNSSDPCSQLHRYDYSPSCSSVSNVCSVPVVSVVVSSCLSNVDVVRNWGWHWHKAQCPPDPLVFFQLVSQSCCCVPQSKHWFWKWAFDPVVRRTGTRGSDRNGHGDDNRIITIITHTRPDPD

Radius of gyration: 35.77 Å; Cα contacts (8 Å, |Δi|>4): 2215; chains: 2; bounding box: 60×116×64 Å